Protein 6SG8 (pdb70)

Solvent-accessible surface area: 31024 Å² total; per-residue (Å²): 90,151,134,33,27,54,56,32,78,22,73,78,28,10,9,7,37,4,3,27,2,57,2,0,0,36,18,1,0,12,11,56,25,182,34,39,0,0,1,0,0,1,8,6,86,77,30,0,82,3,78,45,60,2,12,2,18,0,0,0,0,88,40,66,107,22,135,117,36,29,26,59,16,104,46,70,98,61,54,78,8,76,125,11,106,62,19,0,44,7,0,0,0,2,4,81,81,0,0,0,0,1,0,0,40,4,142,50,81,105,94,81,0,37,119,53,103,20,32,10,60,14,21,5,0,12,0,3,66,101,24,85,47,56,88,45,30,111,3,95,42,41,62,102,128,9,5,29,0,2,9,2,0,10,0,2,3,17,27,20,123,115,12,0,0,0,0,3,11,0,0,0,121,136,68,54,6,57,168,74,115,72,71,39,20,5,0,0,3,5,0,13,23,122,102,78,110,16,16,117,13,43,20,30,16,0,7,39,114,74,21,18,86,4,5,35,0,17,5,17,81,43,114,117,18,1,0,2,7,0,39,7,27,33,207,60,30,66,13,0,1,0,26,4,46,35,148,59,64,183,69,42,4,122,18,146,90,2,65,66,13,119,3,57,19,0,40,32,45,32,181,132,6,52,1,10,0,1,1,19,43,103,13,19,121,120,185,54,4,6,2,0,3,0,20,39,7,69,50,170,92,107,114,4,2,7,0,0,5,0,102,16,100,60,42,64,36,36,38,84,5,28,115,77,95,10,90,8,5,27,0,1,0,18,31,27,106,54,228,108,134,112,67,24,10,0,8,0,0,0,0,7,61,24,123,48,8,0,44,10,18,3,32,4,2,7,1,18,2,87,142,63,174,119,37,26,54,58,38,82,19,73,78,28,10,9,9,37,3,4,24,2,59,1,0,0,35,23,1,0,11,12,52,32,188,33,40,0,0,0,0,0,1,6,7,87,79,38,0,80,4,78,46,63,2,12,2,16,0,0,0,0,80,43,64,107,15,130,135,39,30,25,62,20,94,45,64,91,61,55,80,9,76,124,12,104,63,15,0,47,7,0,0,0,3,3,88,70,0,0,0,0,0,0,0,39,5,139,51,77,104,96,82,0,36,117,56,101,18,29,10,57,13,22,6,0,13,1,1,57,103,25,84,50,51,92,51,31,99,2,97,43,34,63,106,129,16,5,31,0,2,9,2,0,11,0,2,4,17,26,20,129,111,12,0,0,0,0,2,12,0,0,0,104,69,66,56,0,11,158,73,45,66,159,109,20,102,213,157,46,30,37,14,4,0,0,3,5,0,16,34,85,123,77,98,22,11,112,13,42,18,32,15,1,15,20,96,82,22,17,98,4,8,30,0,16,6,16,79,40,111,112,17,0,0,1,8,0,66,8,34,38,202,71,42,59,8,0,0,0,15,4,38,33,130,69,66,178,66,39,4,102,16,155,67,3,25,75,4,101,5,52,22,0,39,42,15,97,49,43,1,5,0,0,2,20,36,86,19,2,149,31,36,152,143,62,21,143,47,1,4,2,0,4,0,16,34,6,78,52,165,94,118,102,6,2,7,0,0,1,0,105,6,105,59,37,54,26,39,40,89,5,27,112,76,92,10,92,6,4,18,0,1,0,19,31,30,84,53,224,133,74,151,58,24,15,0,7,0,0,0,0,6,60,23,127,49,6,1,43,12,20,3,33,4,2,10,1,18,4,102

Organism: NCBI:txid1452514

Nearest PDB structures (foldseek):
  6sg8-assembly1_B  TM=1.003E+00  e=4.450E-74  Sosuga virus
  6sg8-assembly1_A  TM=9.910E-01  e=1.551E-65  Sosuga virus
  1usr-assembly1_B  TM=8.153E-01  e=9.108E-24  avian paramyxovirus 1
  3t1e-assembly1_A  TM=8.319E-01  e=1.970E-23  Newcastle disease virus (STRAIN AUSTRALIA-VICTORIA/32)
  8tqi-assembly1_A  TM=7.803E-01  e=7.684E-22  Human respirovirus 3

Structure (mmCIF, N/CA/C/O backbone):
data_6SG8
#
_entry.id   6SG8
#
_cell.length_a   75.700
_cell.length_b   84.040
_cell.length_c   81.690
_cell.angle_alpha   90.000
_cell.angle_beta   112.850
_cell.angle_gamma   90.000
#
_symmetry.space_group_name_H-M   'P 1 21 1'
#
loop_
_entity.id
_entity.type
_entity.pdbx_description
1 polymer Hemagglutinin-neuraminidase
2 non-polymer 2-acetamido-2-deoxy-beta-D-glucopyranose
3 non-polymer 'ACETATE ION'
4 non-polymer 'CALCIUM ION'
5 water water
#
loop_
_atom_site.group_PDB
_atom_site.id
_atom_site.type_symbol
_atom_site.label_atom_id
_atom_site.label_alt_id
_atom_site.label_comp_id
_atom_site.label_asym_id
_atom_site.label_entity_id
_atom_site.label_seq_id
_atom_site.pdbx_PDB_ins_code
_atom_site.Cartn_x
_atom_site.Cartn_y
_atom_site.Cartn_z
_atom_site.occupancy
_atom_site.B_iso_or_equiv
_atom_site.auth_seq_id
_atom_site.auth_comp_id
_atom_site.auth_asym_id
_atom_site.auth_atom_id
_atom_site.pdbx_PDB_model_num
ATOM 1 N N . SER A 1 33 ? 45.54203 50.30272 -14.88087 1.000 120.65991 157 SER A N 1
ATOM 2 C CA . SER A 1 33 ? 45.86074 49.02964 -14.24581 1.000 116.37009 157 SER A CA 1
ATOM 3 C C . SER A 1 33 ? 47.16795 48.45036 -14.78292 1.000 115.49858 157 SER A C 1
ATOM 4 O O . SER A 1 33 ? 47.62865 48.81546 -15.86665 1.000 117.22448 157 SER A O 1
ATOM 7 N N . ARG A 1 34 ? 47.76124 47.54362 -14.00835 1.000 158.03053 158 ARG A N 1
ATOM 8 C CA . ARG A 1 34 ? 48.94407 46.80197 -14.41999 1.000 157.35127 158 ARG A CA 1
ATOM 9 C C . ARG A 1 34 ? 48.74644 45.34055 -14.04007 1.000 154.88216 158 ARG A C 1
ATOM 10 O O . ARG A 1 34 ? 47.75586 44.97104 -13.40052 1.000 153.08360 158 ARG A O 1
ATOM 18 N N . ASN A 1 35 ? 49.70376 44.50170 -14.43289 1.000 115.76620 159 ASN A N 1
ATOM 19 C CA . ASN A 1 35 ? 49.64581 43.06642 -14.16833 1.000 111.80943 159 ASN A CA 1
ATOM 20 C C . ASN A 1 35 ? 50.48577 42.77908 -12.92572 1.000 108.81245 159 ASN A C 1
ATOM 21 O O . ASN A 1 35 ? 51.61454 42.29560 -13.00504 1.000 109.95969 159 ASN A O 1
ATOM 26 N N . SER A 1 36 ? 49.91478 43.06426 -11.75481 1.000 86.06391 160 SER A N 1
ATOM 27 C CA . SER A 1 36 ? 50.64647 42.85427 -10.50883 1.000 82.47142 160 SER A CA 1
ATOM 28 C C . SER A 1 36 ? 49.69283 42.81422 -9.32422 1.000 77.52776 160 SER A C 1
ATOM 29 O O . SER A 1 36 ? 48.91546 43.75186 -9.12269 1.000 76.10410 160 SER A O 1
ATOM 32 N N . ILE A 1 37 ? 49.76309 41.73798 -8.54052 1.000 80.51659 161 ILE A N 1
ATOM 33 C CA . ILE A 1 37 ? 48.99863 41.61544 -7.30203 1.000 78.64869 161 ILE A CA 1
ATOM 34 C C . ILE A 1 37 ? 49.87337 40.94080 -6.25687 1.000 72.39384 161 ILE A C 1
ATOM 35 O O . ILE A 1 37 ? 50.50649 39.91829 -6.53741 1.000 73.89653 161 ILE A O 1
ATOM 40 N N . SER A 1 38 ? 49.90002 41.50348 -5.05030 1.000 72.88537 162 SER A N 1
ATOM 41 C CA . SER A 1 38 ? 50.69857 40.94990 -3.96649 1.000 70.78588 162 SER A CA 1
ATOM 42 C C . SER A 1 38 ? 50.00933 41.24648 -2.64294 1.000 67.70469 162 SER A C 1
ATOM 43 O O . SER A 1 38 ? 49.22724 42.19413 -2.52774 1.000 67.81723 162 SER A O 1
ATOM 46 N N . GLU A 1 39 ? 50.31202 40.42325 -1.64090 1.000 68.24965 163 GLU A N 1
ATOM 47 C CA . GLU A 1 39 ? 49.72264 40.56845 -0.31813 1.000 66.08668 163 GLU A CA 1
ATOM 48 C C . GLU A 1 39 ? 50.55460 41.52556 0.52913 1.000 66.29532 163 GLU A C 1
ATOM 49 O O . GLU A 1 39 ? 51.76274 41.67375 0.32774 1.000 68.09778 163 GLU A O 1
ATOM 55 N N . LEU A 1 40 ? 49.89525 42.17401 1.48821 1.000 63.73243 164 LEU A N 1
ATOM 56 C CA . LEU A 1 40 ? 50.54701 43.11646 2.38594 1.000 62.52726 164 LEU A CA 1
ATOM 57 C C . LEU A 1 40 ? 50.26255 42.73386 3.83105 1.000 59.96686 164 LEU A C 1
ATOM 58 O O . LEU A 1 40 ? 49.18138 42.23401 4.15219 1.000 61.84652 164 LEU A O 1
ATOM 63 N N . LYS A 1 41 ? 51.24393 42.96298 4.70207 1.000 77.20299 165 LYS A N 1
ATOM 64 C CA . LYS A 1 41 ? 51.03149 42.73238 6.12456 1.000 75.60183 165 LYS A CA 1
ATOM 65 C C . LYS A 1 41 ? 49.94942 43.65945 6.65932 1.000 80.26787 165 LYS A C 1
ATOM 66 O O . LYS A 1 41 ? 49.99743 44.87415 6.44961 1.000 85.51185 165 LYS A O 1
ATOM 72 N N . VAL A 1 42 ? 48.96930 43.08314 7.34725 1.000 67.70365 166 VAL A N 1
ATOM 73 C CA . VAL A 1 42 ? 47.98800 43.86150 8.09859 1.000 68.43140 166 VAL A CA 1
ATOM 74 C C . VAL A 1 42 ? 48.37233 43.79713 9.57176 1.000 69.75339 166 VAL A C 1
ATOM 75 O O . VAL A 1 42 ? 48.02519 42.82606 10.25956 1.000 67.19675 166 VAL A O 1
ATOM 79 N N . PRO A 1 43 ? 49.09404 44.79252 10.09251 1.000 94.12821 167 PRO A N 1
ATOM 80 C CA . PRO A 1 43 ? 49.52436 44.71847 11.49984 1.000 93.86169 167 PRO A CA 1
ATOM 81 C C . PRO A 1 43 ? 48.37259 44.64517 12.48730 1.000 94.34274 167 PRO A C 1
ATOM 82 O O . PRO A 1 43 ? 48.43567 43.87793 13.45523 1.000 98.20605 167 PRO A O 1
ATOM 86 N N . ARG A 1 44 ? 47.31620 45.41961 12.27102 1.000 86.36654 168 ARG A N 1
ATOM 87 C CA . ARG A 1 44 ? 46.18091 45.46946 13.18237 1.000 86.77448 168 ARG A CA 1
ATOM 88 C C . ARG A 1 44 ? 44.91733 45.15301 12.39778 1.000 84.69832 168 ARG A C 1
ATOM 89 O O . ARG A 1 44 ? 44.43232 45.98536 11.62519 1.000 87.41435 168 ARG A O 1
ATOM 97 N N . ASP A 1 45 ? 44.39763 43.94936 12.58749 1.000 59.47735 169 ASP A N 1
ATOM 98 C CA . ASP A 1 45 ? 43.17917 43.53807 11.90637 1.000 55.88172 169 ASP A CA 1
ATOM 99 C C . ASP A 1 45 ? 41.97750 44.21284 12.55534 1.000 56.67654 169 ASP A C 1
ATOM 100 O O . ASP A 1 45 ? 41.76117 44.08660 13.76382 1.000 59.27901 169 ASP A O 1
ATOM 105 N N . PHE A 1 46 ? 41.19504 44.93726 11.75917 1.000 52.52998 170 PHE A N 1
ATOM 106 C CA . PHE A 1 46 ? 39.98837 45.54205 12.30482 1.000 55.75602 170 PHE A CA 1
ATOM 107 C C . PHE A 1 46 ? 38.92570 44.50647 12.64348 1.000 55.71963 170 PHE A C 1
ATOM 108 O O . PHE A 1 46 ? 37.98238 44.82933 13.37174 1.000 58.47703 170 PHE A O 1
ATOM 116 N N . VAL A 1 47 ? 39.06497 43.27799 12.15685 1.000 50.90445 171 VAL A N 1
ATOM 117 C CA . VAL A 1 47 ? 38.14169 42.20140 12.50375 1.000 51.07587 171 VAL A CA 1
ATOM 118 C C . VAL A 1 47 ? 38.53329 41.67227 13.87647 1.000 50.58803 171 VAL A C 1
ATOM 119 O O . VAL A 1 47 ? 39.61238 41.07902 14.02769 1.000 46.95548 171 VAL A O 1
ATOM 123 N N . PRO A 1 48 ? 37.70309 41.86019 14.89670 1.000 50.66771 172 PRO A N 1
ATOM 124 C CA . PRO A 1 48 ? 38.04218 41.33100 16.21852 1.000 49.17843 172 PRO A CA 1
ATOM 125 C C . PRO A 1 48 ? 37.97525 39.81635 16.23225 1.000 49.27197 172 PRO A C 1
ATOM 126 O O . PRO A 1 48 ? 37.21257 39.19360 15.48684 1.000 51.12822 172 PRO A O 1
ATOM 130 N N . SER A 1 49 ? 38.78859 39.22410 17.09255 1.000 55.15731 173 SER A N 1
ATOM 131 C CA . SER A 1 49 ? 38.77416 37.78275 17.27845 1.000 55.11947 173 SER A CA 1
ATOM 132 C C . SER A 1 49 ? 37.55310 37.39804 18.09850 1.000 58.64387 173 SER A C 1
ATOM 133 O O . SER A 1 49 ? 36.85826 38.25624 18.64753 1.000 58.16398 173 SER A O 1
ATOM 136 N N . PRO A 1 50 ? 37.23255 36.10537 18.16115 1.000 51.42685 174 PRO A N 1
ATOM 137 C CA . PRO A 1 50 ? 36.04670 35.68278 18.92563 1.000 50.82551 174 PRO A CA 1
ATOM 138 C C . PRO A 1 50 ? 36.04361 36.15509 20.37156 1.000 53.05598 174 PRO A C 1
ATOM 139 O O . PRO A 1 50 ? 34.96454 36.30338 20.95821 1.000 54.60089 174 PRO A O 1
ATOM 143 N N . GLY A 1 51 ? 37.21103 36.39230 20.97065 1.000 45.71249 175 GLY A N 1
ATOM 144 C CA . GLY A 1 51 ? 37.28367 36.95588 22.30413 1.000 46.76207 175 GLY A CA 1
ATOM 145 C C . GLY A 1 51 ? 37.32151 35.95359 23.43850 1.000 47.46167 175 GLY A C 1
ATOM 146 O O . GLY A 1 51 ? 37.42893 36.36342 24.60210 1.000 48.53242 175 GLY A O 1
ATOM 147 N N . THR A 1 52 ? 37.21260 34.66053 23.14556 1.000 48.43652 176 THR A N 1
ATOM 148 C CA . THR A 1 52 ? 37.39150 33.62206 24.14730 1.000 48.88969 176 THR A CA 1
ATOM 149 C C . THR A 1 52 ? 38.02776 32.42005 23.47135 1.000 47.24649 176 THR A C 1
ATOM 150 O O . THR A 1 52 ? 38.10642 32.33796 22.24245 1.000 46.25233 176 THR A O 1
ATOM 154 N N . PHE A 1 53 ? 38.48592 31.47978 24.29366 1.000 53.18738 177 PHE A N 1
ATOM 155 C CA . PHE A 1 53 ? 39.19175 30.32101 23.76049 1.000 52.58832 177 PHE A CA 1
ATOM 156 C C . PHE A 1 53 ? 38.30964 29.52561 22.79401 1.000 48.22230 177 PHE A C 1
ATOM 157 O O . PHE A 1 53 ? 38.71290 29.24312 21.66159 1.000 46.63177 177 PHE A O 1
ATOM 165 N N . HIS A 1 54 ? 37.09866 29.16796 23.20739 1.000 49.92592 178 HIS A N 1
ATOM 166 C CA . HIS A 1 54 ? 36.24517 28.34750 22.35309 1.000 48.96556 178 HIS A CA 1
ATOM 167 C C . HIS A 1 54 ? 35.27483 29.15274 21.48918 1.000 48.41002 178 HIS A C 1
ATOM 168 O O . HIS A 1 54 ? 34.42686 28.55361 20.82227 1.000 48.72476 178 HIS A O 1
ATOM 175 N N . GLY A 1 55 ? 35.38162 30.47812 21.46750 1.000 53.58341 179 GLY A N 1
ATOM 176 C CA . GLY A 1 55 ? 34.47284 31.26635 20.66181 1.000 53.30314 179 GLY A CA 1
ATOM 177 C C . GLY A 1 55 ? 34.70686 31.07715 19.17417 1.000 50.98707 179 GLY A C 1
ATOM 178 O O . GLY A 1 55 ? 35.83225 30.89827 18.70876 1.000 47.61451 179 GLY A O 1
ATOM 179 N N . CYS A 1 56 ? 33.61623 31.11372 18.41380 1.000 52.24877 180 CYS A N 1
ATOM 180 C CA . CYS A 1 56 ? 33.68425 31.13785 16.96102 1.000 50.16093 180 CYS A CA 1
ATOM 181 C C . CYS A 1 56 ? 32.98776 32.38330 16.43691 1.000 52.09693 180 CYS A C 1
ATOM 182 O O . CYS A 1 56 ? 32.03644 32.88773 17.04277 1.000 54.49573 180 CYS A O 1
ATOM 185 N N . SER A 1 57 ? 33.45580 32.86110 15.29235 1.000 47.82282 181 SER A N 1
ATOM 186 C CA . SER A 1 57 ? 32.80919 33.96249 14.60009 1.000 51.82657 181 SER A CA 1
ATOM 187 C C . SER A 1 57 ? 32.52228 33.55546 13.16130 1.000 49.73480 181 SER A C 1
ATOM 188 O O . SER A 1 57 ? 33.34796 32.90752 12.51004 1.000 46.56551 181 SER A O 1
ATOM 191 N N . ARG A 1 58 ? 31.33160 33.90589 12.68314 1.000 53.61712 182 ARG A N 1
ATOM 192 C CA . ARG A 1 58 ? 30.93876 33.62315 11.31300 1.000 52.09368 182 ARG A CA 1
ATOM 193 C C . ARG A 1 58 ? 30.19688 34.82483 10.74426 1.000 55.14312 182 ARG A C 1
ATOM 194 O O . ARG A 1 58 ? 29.73834 35.70189 11.47871 1.000 57.84569 182 ARG A O 1
ATOM 202 N N . PHE A 1 59 ? 30.06799 34.84071 9.41556 1.000 47.92718 183 PHE A N 1
ATOM 203 C CA . PHE A 1 59 ? 29.18713 35.75832 8.69432 1.000 48.93314 183 PHE A CA 1
ATOM 204 C C . PHE A 1 59 ? 29.71532 37.18825 8.71707 1.000 49.58556 183 PHE A C 1
ATOM 205 O O . PHE A 1 59 ? 29.05291 38.08459 9.25737 1.000 51.79498 183 PHE A O 1
ATOM 213 N N . PRO A 1 60 ? 30.88589 37.44737 8.13862 1.000 49.09674 184 PRO A N 1
ATOM 214 C CA . PRO A 1 60 ? 31.36062 38.82881 8.05121 1.000 49.98845 184 PRO A CA 1
ATOM 215 C C . PRO A 1 60 ? 30.35677 39.68344 7.29654 1.000 55.64801 184 PRO A C 1
ATOM 216 O O . PRO A 1 60 ? 29.80911 39.27137 6.27324 1.000 56.03919 184 PRO A O 1
ATOM 220 N N . SER A 1 61 ? 30.11578 40.88430 7.81232 1.000 57.25271 185 SER A N 1
ATOM 221 C CA . SER A 1 61 ? 29.24957 41.84777 7.15069 1.000 56.56252 185 SER A CA 1
ATOM 222 C C . SER A 1 61 ? 29.92544 43.20482 7.21242 1.000 57.84993 185 SER A C 1
ATOM 223 O O . SER A 1 61 ? 30.27007 43.67902 8.29805 1.000 56.10090 185 SER A O 1
ATOM 226 N N . TYR A 1 62 ? 30.10318 43.82777 6.05211 1.000 58.82677 186 TYR A N 1
ATOM 227 C CA . TYR A 1 62 ? 30.89316 45.04090 5.93902 1.000 57.28897 186 TYR A CA 1
ATOM 228 C C . TYR A 1 62 ? 30.14335 46.07216 5.10905 1.000 62.23694 186 TYR A C 1
ATOM 229 O O . TYR A 1 62 ? 29.38519 45.73222 4.19722 1.000 63.75623 186 TYR A O 1
ATOM 238 N N . SER A 1 63 ? 30.36756 47.34164 5.43679 1.000 56.58709 187 SER A N 1
ATOM 239 C CA . SER A 1 63 ? 29.80297 48.45100 4.68152 1.000 58.05201 187 SER A CA 1
ATOM 240 C C . SER A 1 63 ? 30.64599 49.67954 4.96656 1.000 58.49886 187 SER A C 1
ATOM 241 O O . SER A 1 63 ? 30.96044 49.95790 6.12776 1.000 58.10302 187 SER A O 1
ATOM 244 N N . ASN A 1 64 ? 31.00243 50.41303 3.92035 1.000 71.37921 188 ASN A N 1
ATOM 245 C CA . ASN A 1 64 ? 31.71064 51.66516 4.09959 1.000 72.75494 188 ASN A CA 1
ATOM 246 C C . ASN A 1 64 ? 30.98123 52.76541 3.34693 1.000 74.70876 188 ASN A C 1
ATOM 247 O O . ASN A 1 64 ? 30.32818 52.52559 2.32833 1.000 75.68530 188 ASN A O 1
ATOM 252 N N . HIS A 1 65 ? 31.10147 53.97885 3.87133 1.000 80.52370 189 HIS A N 1
ATOM 253 C CA . HIS A 1 65 ? 30.44535 55.15983 3.32149 1.000 82.29632 189 HIS A CA 1
ATOM 254 C C . HIS A 1 65 ? 31.52896 56.22515 3.25387 1.000 81.31697 189 HIS A C 1
ATOM 255 O O . HIS A 1 65 ? 31.90568 56.80449 4.27672 1.000 81.05024 189 HIS A O 1
ATOM 262 N N . TYR A 1 66 ? 32.05378 56.44653 2.05229 1.000 82.67138 190 TYR A N 1
ATOM 263 C CA . TYR A 1 66 ? 33.17760 57.35585 1.82996 1.000 86.15589 190 TYR A CA 1
ATOM 264 C C . TYR A 1 66 ? 34.32627 56.85861 2.69951 1.000 82.33529 190 TYR A C 1
ATOM 265 O O . TYR A 1 66 ? 34.79459 55.72781 2.48009 1.000 83.09062 190 TYR A O 1
ATOM 274 N N . GLY A 1 67 ? 34.80316 57.62667 3.67340 1.000 92.96618 191 GLY A N 1
ATOM 275 C CA . GLY A 1 67 ? 35.87137 57.18544 4.54110 1.000 89.92935 191 GLY A CA 1
ATOM 276 C C . GLY A 1 67 ? 35.43989 56.47897 5.80331 1.000 88.42685 191 GLY A C 1
ATOM 277 O O . GLY A 1 67 ? 36.29789 56.05213 6.58116 1.000 89.01968 191 GLY A O 1
ATOM 278 N N . LEU A 1 68 ? 34.13898 56.33638 6.03869 1.000 65.27905 192 LEU A N 1
ATOM 279 C CA . LEU A 1 68 ? 33.62441 55.65788 7.22122 1.000 63.89897 192 LEU A CA 1
ATOM 280 C C . LEU A 1 68 ? 33.24146 54.22328 6.87354 1.000 61.97193 192 LEU A C 1
ATOM 281 O O . LEU A 1 68 ? 32.75642 53.95078 5.77126 1.000 60.51041 192 LEU A O 1
ATOM 286 N N . TRP A 1 69 ? 33.46305 53.30411 7.81427 1.000 70.65651 193 TRP A N 1
ATOM 287 C CA . TRP A 1 69 ? 33.15873 51.89472 7.59935 1.000 67.91240 193 TRP A CA 1
ATOM 288 C C . TRP A 1 69 ? 32.43934 51.30866 8.80553 1.000 65.49382 193 TRP A C 1
ATOM 289 O O . TRP A 1 69 ? 32.43102 51.87987 9.89941 1.000 66.06576 193 TRP A O 1
ATOM 300 N N . CYS A 1 70 ? 31.81058 50.15888 8.57370 1.000 67.00751 194 CYS A N 1
ATOM 301 C CA . CYS A 1 70 ? 31.12897 49.40499 9.61483 1.000 65.67289 194 CYS A CA 1
ATOM 302 C C . CYS A 1 70 ? 31.33728 47.92380 9.35098 1.000 62.58617 194 CYS A C 1
ATOM 303 O O . CYS A 1 70 ? 31.16960 47.46744 8.21679 1.000 63.04020 194 CYS A O 1
ATOM 306 N N . TYR A 1 71 ? 31.69710 47.17645 10.39061 1.000 57.45050 195 TYR A N 1
ATOM 307 C CA . TYR A 1 71 ? 31.91725 45.74333 10.26922 1.000 53.64224 195 TYR A CA 1
ATOM 308 C C . TYR A 1 71 ? 31.16855 45.01297 11.37224 1.000 55.10220 195 TYR A C 1
ATOM 309 O O . TYR A 1 71 ? 31.02069 45.52274 12.48757 1.000 56.01626 195 TYR A O 1
ATOM 318 N N . SER A 1 72 ? 30.70680 43.80340 11.05063 1.000 48.28763 196 SER A N 1
ATOM 319 C CA . SER A 1 72 ? 29.88264 43.03897 11.97263 1.000 48.15218 196 SER A CA 1
ATOM 320 C C . SER A 1 72 ? 30.00708 41.54891 11.68244 1.000 47.58811 196 SER A C 1
ATOM 321 O O . SER A 1 72 ? 30.14532 41.12914 10.52791 1.000 45.95072 196 SER A O 1
ATOM 324 N N . HIS A 1 73 ? 29.95859 40.75071 12.74543 1.000 46.95251 197 HIS A N 1
ATOM 325 C CA . HIS A 1 73 ? 29.85683 39.30789 12.58819 1.000 46.41025 197 HIS A CA 1
ATOM 326 C C . HIS A 1 73 ? 29.20988 38.73268 13.83803 1.000 49.38733 197 HIS A C 1
ATOM 327 O O . HIS A 1 73 ? 28.99592 39.43297 14.83375 1.000 49.20757 197 HIS A O 1
ATOM 334 N N . THR A 1 74 ? 28.92361 37.43349 13.76754 1.000 46.19511 198 THR A N 1
ATOM 335 C CA . THR A 1 74 ? 28.16975 36.69913 14.77408 1.000 47.96997 198 THR A CA 1
ATOM 336 C C . THR A 1 74 ? 29.12217 35.83656 15.58409 1.000 48.35644 198 THR A C 1
ATOM 337 O O . THR A 1 74 ? 29.96082 35.12828 15.01708 1.000 46.24726 198 THR A O 1
ATOM 341 N N . VAL A 1 75 ? 28.97508 35.87224 16.90221 1.000 50.51685 199 VAL A N 1
ATOM 342 C CA . VAL A 1 75 ? 29.88307 35.18176 17.80542 1.000 53.10080 199 VAL A CA 1
ATOM 343 C C . VAL A 1 75 ? 29.06879 34.23571 18.67170 1.000 55.38437 199 VAL A C 1
ATOM 344 O O . VAL A 1 75 ? 28.08195 34.64906 19.29344 1.000 57.00917 199 VAL A O 1
ATOM 348 N N . SER A 1 76 ? 29.48977 32.97045 18.71047 1.000 54.32276 200 SER A N 1
ATOM 349 C CA . SER A 1 76 ? 28.88720 31.95591 19.55927 1.000 58.12930 200 SER A CA 1
ATOM 350 C C . SER A 1 76 ? 30.00924 31.17418 20.23283 1.000 59.20871 200 SER A C 1
ATOM 351 O O . SER A 1 76 ? 31.19520 31.47869 20.06152 1.000 59.33245 200 SER A O 1
ATOM 354 N N . ASN A 1 77 ? 29.64243 30.15920 21.00798 1.000 58.12975 201 ASN A N 1
ATOM 355 C CA . ASN A 1 77 ? 30.61530 29.36037 21.74270 1.000 59.26680 201 ASN A CA 1
ATOM 356 C C . ASN A 1 77 ? 30.68000 27.95311 21.16406 1.000 57.62074 201 ASN A C 1
ATOM 357 O O . ASN A 1 77 ? 29.64741 27.29051 21.00630 1.000 57.87218 201 ASN A O 1
ATOM 362 N N . ASP A 1 78 ? 31.89523 27.50885 20.84095 1.000 73.01536 202 ASP A N 1
ATOM 363 C CA . ASP A 1 78 ? 32.14162 26.16591 20.32246 1.000 72.10946 202 ASP A CA 1
ATOM 364 C C . ASP A 1 78 ? 31.75232 26.04866 18.85646 1.000 67.40733 202 ASP A C 1
ATOM 365 O O . ASP A 1 78 ? 32.60310 25.79042 17.99887 1.000 63.98680 202 ASP A O 1
ATOM 370 N N . THR A 1 79 ? 30.47397 26.23339 18.55588 1.000 72.18973 203 THR A N 1
ATOM 371 C CA . THR A 1 79 ? 29.99503 26.07683 17.19374 1.000 69.44036 203 THR A CA 1
ATOM 372 C C . THR A 1 79 ? 29.06472 27.22654 16.85393 1.000 66.83518 203 THR A C 1
ATOM 373 O O . THR A 1 79 ? 28.28334 27.67269 17.69625 1.000 71.30452 203 THR A O 1
ATOM 377 N N . CYS A 1 80 ? 29.15469 27.69448 15.61203 1.000 56.83688 204 CYS A N 1
ATOM 378 C CA . CYS A 1 80 ? 28.36338 28.82232 15.14042 1.000 59.08317 204 CYS A CA 1
ATOM 379 C C . CYS A 1 80 ? 27.28718 28.37023 14.15378 1.000 59.40782 204 CYS A C 1
ATOM 380 O O . CYS A 1 80 ? 27.15762 28.93643 13.06231 1.000 56.34931 204 CYS A O 1
ATOM 383 N N . ASP A 1 81 ? 26.50159 27.35955 14.52683 1.000 59.91670 205 ASP A N 1
ATOM 384 C CA . ASP A 1 81 ? 25.50971 26.80204 13.62299 1.000 62.15189 205 ASP A CA 1
ATOM 385 C C . ASP A 1 81 ? 24.08123 26.95847 14.12235 1.000 61.46495 205 ASP A C 1
ATOM 386 O O . ASP A 1 81 ? 23.15526 26.52067 13.43348 1.000 61.55166 205 ASP A O 1
ATOM 391 N N . GLY A 1 82 ? 23.87457 27.58922 15.27697 1.000 57.69333 206 GLY A N 1
ATOM 392 C CA . GLY A 1 82 ? 22.56246 27.75434 15.86786 1.000 57.60690 206 GLY A CA 1
ATOM 393 C C . GLY A 1 82 ? 22.29117 26.86340 17.05925 1.000 62.20027 206 GLY A C 1
ATOM 394 O O . GLY A 1 82 ? 21.32809 27.12280 17.79369 1.000 63.79415 206 GLY A O 1
ATOM 395 N N . SER A 1 83 ? 23.10105 25.82284 17.28103 1.000 59.30504 207 SER A N 1
ATOM 396 C CA . SER A 1 83 ? 22.89100 24.95382 18.43253 1.000 61.90215 207 SER A CA 1
ATOM 397 C C . SER A 1 83 ? 23.31690 25.60866 19.73823 1.000 63.92430 207 SER A C 1
ATOM 398 O O . SER A 1 83 ? 23.02164 25.06638 20.80841 1.000 67.54608 207 SER A O 1
ATOM 401 N N . ASN A 1 84 ? 23.98556 26.75432 19.67784 1.000 56.73615 208 ASN A N 1
ATOM 402 C CA . ASN A 1 84 ? 24.32703 27.52694 20.85823 1.000 57.34768 208 ASN A CA 1
ATOM 403 C C . ASN A 1 84 ? 23.87342 28.96306 20.66364 1.000 55.73957 208 ASN A C 1
ATOM 404 O O . ASN A 1 84 ? 23.85037 29.46640 19.53616 1.000 53.82336 208 ASN A O 1
ATOM 409 N N . PRO A 1 85 ? 23.50285 29.64217 21.74547 1.000 56.81602 209 PRO A N 1
ATOM 410 C CA . PRO A 1 85 ? 23.18073 31.06849 21.64774 1.000 55.69320 209 PRO A CA 1
ATOM 411 C C . PRO A 1 85 ? 24.34747 31.84814 21.06023 1.000 53.94332 209 PRO A C 1
ATOM 412 O O . PRO A 1 85 ? 25.50650 31.43054 21.11617 1.000 54.01775 209 PRO A O 1
ATOM 416 N N . SER A 1 86 ? 24.03053 33.00252 20.48417 1.000 56.47770 210 SER A N 1
ATOM 417 C CA . SER A 1 86 ? 25.05822 33.81147 19.85986 1.000 53.59177 210 SER A CA 1
ATOM 418 C C . SER A 1 86 ? 24.82241 35.27874 20.17969 1.000 57.57607 210 SER A C 1
ATOM 419 O O . SER A 1 86 ? 23.74337 35.68104 20.62254 1.000 60.81830 210 SER A O 1
ATOM 422 N N . VAL A 1 87 ? 25.86678 36.07291 19.95740 1.000 53.89033 211 VAL A N 1
ATOM 423 C CA . VAL A 1 87 ? 25.81209 37.52161 20.05325 1.000 54.83350 211 VAL A CA 1
ATOM 424 C C . VAL A 1 87 ? 26.32617 38.08491 18.73660 1.000 53.19813 211 VAL A C 1
ATOM 425 O O . VAL A 1 87 ? 26.89825 37.37340 17.90921 1.000 50.05414 211 VAL A O 1
ATOM 429 N N . GLN A 1 88 ? 26.14013 39.38522 18.55659 1.000 55.88833 212 GLN A N 1
ATOM 430 C CA . GLN A 1 88 ? 26.57654 40.05889 17.34537 1.000 53.83777 212 GLN A CA 1
ATOM 431 C C . GLN A 1 88 ? 27.54898 41.16620 17.72096 1.000 56.15860 212 GLN A C 1
ATOM 432 O O . GLN A 1 88 ? 27.31263 41.91298 18.67671 1.000 58.00394 212 GLN A O 1
ATOM 438 N N . ILE A 1 89 ? 28.64851 41.24801 16.99319 1.000 58.48163 213 ILE A N 1
ATOM 439 C CA . ILE A 1 89 ? 29.65494 42.27657 17.21022 1.000 58.99361 213 ILE A CA 1
ATOM 440 C C . ILE A 1 89 ? 29.48661 43.33628 16.13171 1.000 59.67501 213 ILE A C 1
ATOM 441 O O . ILE A 1 89 ? 29.29393 43.01277 14.95175 1.000 57.34999 213 ILE A O 1
ATOM 446 N N . LEU A 1 90 ? 29.55267 44.60469 16.52997 1.000 64.49886 214 LEU A N 1
ATOM 447 C CA . LEU A 1 90 ? 29.32073 45.72062 15.62125 1.000 63.34922 214 LEU A CA 1
ATOM 448 C C . LEU A 1 90 ? 30.41695 46.75542 15.83429 1.000 65.65102 214 LEU A C 1
ATOM 449 O O . LEU A 1 90 ? 30.57977 47.27316 16.94493 1.000 67.01973 214 LEU A O 1
ATOM 454 N N . SER A 1 91 ? 31.16233 47.05529 14.77275 1.000 62.17188 215 SER A N 1
ATOM 455 C CA . SER A 1 91 ? 32.26333 48.00413 14.81521 1.000 59.89528 215 SER A CA 1
ATOM 456 C C . SER A 1 91 ? 32.06517 49.08741 13.76860 1.000 62.56098 215 SER A C 1
ATOM 457 O O . SER A 1 91 ? 31.63946 48.80564 12.64493 1.000 62.53100 215 SER A O 1
ATOM 460 N N . VAL A 1 92 ? 32.38109 50.32632 14.14236 1.000 56.38043 216 VAL A N 1
ATOM 461 C CA . VAL A 1 92 ? 32.47540 51.42698 13.19487 1.000 56.01365 216 VAL A CA 1
ATOM 462 C C . VAL A 1 92 ? 33.83087 52.09267 13.37710 1.000 57.78360 216 VAL A C 1
ATOM 463 O O . VAL A 1 92 ? 34.36672 52.17052 14.48771 1.000 58.43610 216 VAL A O 1
ATOM 467 N N . GLY A 1 93 ? 34.38222 52.57591 12.27320 1.000 63.94688 217 GLY A N 1
ATOM 468 C CA . GLY A 1 93 ? 35.65244 53.25654 12.30614 1.000 63.89125 217 GLY A CA 1
ATOM 469 C C . GLY A 1 93 ? 35.83860 54.07600 11.05198 1.000 67.03894 217 GLY A C 1
ATOM 470 O O . GLY A 1 93 ? 34.89368 54.31556 10.29629 1.000 66.73644 217 GLY A O 1
ATOM 471 N N . LYS A 1 94 ? 37.07975 54.49718 10.83221 1.000 69.16690 218 LYS A N 1
ATOM 472 C CA . LYS A 1 94 ? 37.40550 55.34083 9.69517 1.000 72.71154 218 LYS A CA 1
ATOM 473 C C . LYS A 1 94 ? 38.67448 54.83320 9.03000 1.000 70.95590 218 LYS A C 1
ATOM 474 O O . LYS A 1 94 ? 39.45651 54.08458 9.62204 1.000 71.08127 218 LYS A O 1
ATOM 480 N N . LEU A 1 95 ? 38.85954 55.24599 7.77797 1.000 77.44711 219 LEU A N 1
ATOM 481 C CA . LEU A 1 95 ? 40.04580 54.90034 7.00940 1.000 79.97706 219 LEU A CA 1
ATOM 482 C C . LEU A 1 95 ? 41.12216 55.95558 7.20934 1.000 82.84210 219 LEU A C 1
ATOM 483 O O . LEU A 1 95 ? 40.85101 57.15573 7.10145 1.000 88.49060 219 LEU A O 1
ATOM 488 N N . ILE A 1 96 ? 42.33743 55.50788 7.51310 1.000 74.81187 220 ILE A N 1
ATOM 489 C CA . ILE A 1 96 ? 43.49935 56.38208 7.51317 1.000 77.12109 220 ILE A CA 1
ATOM 490 C C . ILE A 1 96 ? 44.52483 55.79551 6.55205 1.000 80.18320 220 ILE A C 1
ATOM 491 O O . ILE A 1 96 ? 44.45698 54.62502 6.16887 1.000 78.04861 220 ILE A O 1
ATOM 496 N N . THR A 1 97 ? 45.47436 56.63308 6.14480 1.000 106.51775 221 THR A N 1
ATOM 497 C CA . THR A 1 97 ? 46.52282 56.22432 5.21102 1.000 106.86122 221 THR A CA 1
ATOM 498 C C . THR A 1 97 ? 47.76780 55.87590 6.01842 1.000 106.35098 221 THR A C 1
ATOM 499 O O . THR A 1 97 ? 48.58298 56.73924 6.34527 1.000 106.49328 221 THR A O 1
ATOM 503 N N . GLY A 1 98 ? 47.91388 54.59110 6.33122 1.000 116.11112 222 GLY A N 1
ATOM 504 C CA . GLY A 1 98 ? 49.01751 54.12436 7.14494 1.000 116.76530 222 GLY A CA 1
ATOM 505 C C . GLY A 1 98 ? 50.34412 54.12414 6.41546 1.000 120.08525 222 GLY A C 1
ATOM 506 O O . GLY A 1 98 ? 50.50768 54.81220 5.40313 1.000 122.48900 222 GLY A O 1
ATOM 507 N N . ASP A 1 99 ? 51.29902 53.34828 6.92081 1.000 160.11717 223 ASP A N 1
ATOM 508 C CA . ASP A 1 99 ? 52.61880 53.29865 6.31014 1.000 162.88190 223 ASP A CA 1
ATOM 509 C C . ASP A 1 99 ? 52.52290 52.86342 4.85360 1.000 162.90437 223 ASP A C 1
ATOM 510 O O . ASP A 1 99 ? 51.71705 52.00004 4.49417 1.000 160.83063 223 ASP A O 1
ATOM 515 N N . ASN A 1 100 ? 53.35573 53.47442 4.01295 1.000 116.58592 224 ASN A N 1
ATOM 516 C CA . ASN A 1 100 ? 53.48204 53.16351 2.59277 1.000 117.62614 224 ASN A CA 1
ATOM 517 C C . ASN A 1 100 ? 52.26858 53.59047 1.77809 1.000 116.63546 224 ASN A C 1
ATOM 518 O O . ASN A 1 100 ? 52.17958 53.25392 0.59049 1.000 117.75779 224 ASN A O 1
ATOM 523 N N . GLY A 1 101 ? 51.33908 54.33551 2.36925 1.000 97.37082 225 GLY A N 1
ATOM 524 C CA . GLY A 1 101 ? 50.17672 54.79441 1.63987 1.000 97.48875 225 GLY A CA 1
ATOM 525 C C . GLY A 1 101 ? 49.04026 53.80423 1.54663 1.000 93.82235 225 GLY A C 1
ATOM 526 O O . GLY A 1 101 ? 48.06325 54.07495 0.83836 1.000 93.05875 225 GLY A O 1
ATOM 527 N N . GLN A 1 102 ? 49.13461 52.66236 2.22945 1.000 104.49061 226 GLN A N 1
ATOM 528 C CA . GLN A 1 102 ? 48.04680 51.70244 2.19208 1.000 101.71558 226 GLN A CA 1
ATOM 529 C C . GLN A 1 102 ? 46.96373 52.07699 3.20235 1.000 99.55114 226 GLN A C 1
ATOM 530 O O . GLN A 1 102 ? 47.25895 52.60893 4.27475 1.000 99.65282 226 GLN A O 1
ATOM 536 N N . PRO A 1 103 ? 45.70490 51.78441 2.89029 1.000 79.44479 227 PRO A N 1
ATOM 537 C CA . PRO A 1 103 ? 44.61578 52.14892 3.79997 1.000 76.48574 227 PRO A CA 1
ATOM 538 C C . PRO A 1 103 ? 44.59115 51.27090 5.03819 1.000 75.37553 227 PRO A C 1
ATOM 539 O O . PRO A 1 103 ? 44.92428 50.08304 4.99826 1.000 73.94781 227 PRO A O 1
ATOM 543 N N . GLU A 1 104 ? 44.15591 51.86655 6.14295 1.000 81.73868 228 GLU A N 1
ATOM 544 C CA . GLU A 1 104 ? 44.03187 51.16476 7.40876 1.000 81.92822 228 GLU A CA 1
ATOM 545 C C . GLU A 1 104 ? 42.67250 51.45575 8.02141 1.000 83.28149 228 GLU A C 1
ATOM 546 O O . GLU A 1 104 ? 42.17395 52.58230 7.94602 1.000 84.86768 228 GLU A O 1
ATOM 552 N N . HIS A 1 105 ? 42.07445 50.43133 8.62187 1.000 72.18183 229 HIS A N 1
ATOM 553 C CA . HIS A 1 105 ? 40.76314 50.55352 9.24696 1.000 71.00336 229 HIS A CA 1
ATOM 554 C C . HIS A 1 105 ? 40.96653 50.86914 10.72327 1.000 70.51435 229 HIS A C 1
ATOM 555 O O . HIS A 1 105 ? 41.37090 49.99947 11.50127 1.000 68.56983 229 HIS A O 1
ATOM 562 N N . LYS A 1 106 ? 40.68935 52.10949 11.11026 1.000 65.84418 230 LYS A N 1
ATOM 563 C CA . LYS A 1 106 ? 40.82905 52.52377 12.49818 1.000 67.68907 230 LYS A CA 1
ATOM 564 C C . LYS A 1 106 ? 39.48132 52.38390 13.19079 1.000 65.86225 230 LYS A C 1
ATOM 565 O O . LYS A 1 106 ? 38.51558 53.06342 12.82832 1.000 68.15177 230 LYS A O 1
ATOM 571 N N . THR A 1 107 ? 39.42209 51.50266 14.18231 1.000 59.08798 231 THR A N 1
ATOM 572 C CA . THR A 1 107 ? 38.19325 51.25992 14.92254 1.000 59.55388 231 THR A CA 1
ATOM 573 C C . THR A 1 107 ? 37.94579 52.39226 15.90925 1.000 60.46939 231 THR A C 1
ATOM 574 O O . THR A 1 107 ? 38.84445 52.77596 16.66345 1.000 63.18589 231 THR A O 1
ATOM 578 N N . LEU A 1 108 ? 36.73259 52.93977 15.89137 1.000 64.12916 232 LEU A N 1
ATOM 579 C CA . LEU A 1 108 ? 36.33782 53.97648 16.83581 1.000 66.12653 232 LEU A CA 1
ATOM 580 C C . LEU A 1 108 ? 35.51661 53.42947 17.99593 1.000 67.74816 232 LEU A C 1
ATOM 581 O O . LEU A 1 108 ? 35.80792 53.72547 19.15791 1.000 69.94914 232 LEU A O 1
ATOM 586 N N . TYR A 1 109 ? 34.50089 52.62191 17.70702 1.000 81.00396 233 TYR A N 1
ATOM 587 C CA . TYR A 1 109 ? 33.64407 52.08471 18.75096 1.000 82.93233 233 TYR A CA 1
ATOM 588 C C . TYR A 1 109 ? 33.16677 50.70150 18.34531 1.000 81.25668 233 TYR A C 1
ATOM 589 O O . TYR A 1 109 ? 32.97542 50.40951 17.16052 1.000 79.06061 233 TYR A O 1
ATOM 598 N N . THR A 1 110 ? 32.95734 49.86028 19.34896 1.000 69.57007 234 THR A N 1
ATOM 599 C CA . THR A 1 110 ? 32.47704 48.50759 19.14128 1.000 68.28305 234 THR A CA 1
ATOM 600 C C . THR A 1 110 ? 31.33535 48.23805 20.10661 1.000 71.41281 234 THR A C 1
ATOM 601 O O . THR A 1 110 ? 31.38264 48.64798 21.26993 1.000 76.12622 234 THR A O 1
ATOM 605 N N . GLN A 1 111 ? 30.31657 47.53758 19.61982 1.000 68.15157 235 GLN A N 1
ATOM 606 C CA . GLN A 1 111 ? 29.12933 47.23613 20.40049 1.000 68.88266 235 GLN A CA 1
ATOM 607 C C . GLN A 1 111 ? 28.78791 45.76260 20.24655 1.000 69.69150 235 GLN A C 1
ATOM 608 O O . GLN A 1 111 ? 28.85048 45.21110 19.14372 1.000 66.11212 235 GLN A O 1
ATOM 614 N N . GLN A 1 112 ? 28.45197 45.12667 21.36325 1.000 58.92327 236 GLN A N 1
ATOM 615 C CA . GLN A 1 112 ? 27.96269 43.75572 21.37403 1.000 58.84311 236 GLN A CA 1
ATOM 616 C C . GLN A 1 112 ? 26.45672 43.78618 21.60929 1.000 60.29051 236 GLN A C 1
ATOM 617 O O . GLN A 1 112 ? 25.99474 44.35135 22.60773 1.000 63.34914 236 GLN A O 1
ATOM 623 N N . LEU A 1 113 ? 25.69394 43.19861 20.68788 1.000 58.39314 237 LEU A N 1
ATOM 624 C CA . LEU A 1 113 ? 24.25459 43.13037 20.88666 1.000 60.93971 237 LEU A CA 1
ATOM 625 C C . LEU A 1 113 ? 23.89863 42.02205 21.87557 1.000 63.80754 237 LEU A C 1
ATOM 626 O O . LEU A 1 113 ? 24.68974 41.11663 22.15830 1.000 63.46179 237 LEU A O 1
ATOM 631 N N . SER A 1 114 ? 22.68571 42.11794 22.41220 1.000 68.19104 238 SER A N 1
ATOM 632 C CA . SER A 1 114 ? 22.21164 41.14963 23.38862 1.000 69.75016 238 SER A CA 1
ATOM 633 C C . SER A 1 114 ? 22.24404 39.73597 22.81505 1.000 69.91549 238 SER A C 1
ATOM 634 O O . SER A 1 114 ? 22.14484 39.52571 21.60256 1.000 67.10544 238 SER A O 1
ATOM 637 N N . GLN A 1 115 ? 22.36466 38.75945 23.70834 1.000 63.38808 239 GLN A N 1
ATOM 638 C CA . GLN A 1 115 ? 22.39819 37.36602 23.29662 1.000 63.34271 239 GLN A CA 1
ATOM 639 C C . GLN A 1 115 ? 21.05805 36.94531 22.70320 1.000 63.45356 239 GLN A C 1
ATOM 640 O O . GLN A 1 115 ? 19.99321 37.40180 23.12610 1.000 63.89434 239 GLN A O 1
ATOM 646 N N . THR A 1 116 ? 21.12383 36.06228 21.70978 1.000 68.95569 240 THR A N 1
ATOM 647 C CA . THR A 1 116 ? 19.94973 35.48397 21.07537 1.000 65.69650 240 THR A CA 1
ATOM 648 C C . THR A 1 116 ? 20.01763 33.96614 21.19520 1.000 65.64456 240 THR A C 1
ATOM 649 O O . THR A 1 116 ? 21.10095 33.38707 21.30564 1.000 68.60432 240 THR A O 1
ATOM 653 N N . ASP A 1 117 ? 18.84993 33.32108 21.17514 1.000 72.40493 241 ASP A N 1
ATOM 654 C CA . ASP A 1 117 ? 18.79436 31.88887 21.45813 1.000 73.12215 241 ASP A CA 1
ATOM 655 C C . ASP A 1 117 ? 19.62108 31.08227 20.46655 1.000 68.82047 241 ASP A C 1
ATOM 656 O O . ASP A 1 117 ? 20.29003 30.11634 20.84830 1.000 71.81250 241 ASP A O 1
ATOM 661 N N . ARG A 1 118 ? 19.57264 31.44513 19.18917 1.000 63.90863 242 ARG A N 1
ATOM 662 C CA . ARG A 1 118 ? 20.32913 30.72303 18.17524 1.000 59.84854 242 ARG A CA 1
ATOM 663 C C . ARG A 1 118 ? 21.29046 31.66781 17.46250 1.000 56.94238 242 ARG A C 1
ATOM 664 O O . ARG A 1 118 ? 22.06068 32.37447 18.11487 1.000 59.35841 242 ARG A O 1
ATOM 672 N N . LEU A 1 119 ? 21.24138 31.70660 16.13674 1.000 55.40343 243 LEU A N 1
ATOM 673 C CA . LEU A 1 119 ? 22.11681 32.56302 15.35261 1.000 52.93859 243 LEU A CA 1
ATOM 674 C C . LEU A 1 119 ? 21.51519 33.94980 15.14887 1.000 55.76604 243 LEU A C 1
ATOM 675 O O . LEU A 1 119 ? 20.29465 34.12908 15.14638 1.000 57.79815 243 LEU A O 1
ATOM 680 N N . TYR A 1 120 ? 22.39599 34.93060 14.95951 1.000 57.06984 244 TYR A N 1
ATOM 681 C CA . TYR A 1 120 ? 22.03511 36.21587 14.37741 1.000 54.77195 244 TYR A CA 1
ATOM 682 C C . TYR A 1 120 ? 22.22590 36.13073 12.87052 1.000 55.52466 244 TYR A C 1
ATOM 683 O O . TYR A 1 120 ? 23.16880 35.49195 12.39224 1.000 55.09830 244 TYR A O 1
ATOM 692 N N . HIS A 1 121 ? 21.32875 36.76713 12.12311 1.000 61.97951 245 HIS A N 1
ATOM 693 C CA . HIS A 1 121 ? 21.53640 36.99556 10.69641 1.000 60.29495 245 HIS A CA 1
ATOM 694 C C . HIS A 1 121 ? 21.38430 38.48700 10.43297 1.000 62.58050 245 HIS A C 1
ATOM 695 O O . HIS A 1 121 ? 20.28519 39.03816 10.56430 1.000 63.26000 245 HIS A O 1
ATOM 702 N N . CYS A 1 122 ? 22.49418 39.14316 10.09236 1.000 46.96838 246 CYS A N 1
ATOM 703 C CA . CYS A 1 122 ? 22.57054 40.59317 10.11770 1.000 49.42862 246 CYS A CA 1
ATOM 704 C C . CYS A 1 122 ? 23.14967 41.13848 8.82508 1.000 50.64413 246 CYS A C 1
ATOM 705 O O . CYS A 1 122 ? 23.92888 40.47589 8.13572 1.000 49.31669 246 CYS A O 1
ATOM 708 N N . SER A 1 123 ? 22.74188 42.36580 8.51738 1.000 55.64512 247 SER A N 1
ATOM 709 C CA . SER A 1 123 ? 23.26844 43.16677 7.42330 1.000 56.54495 247 SER A CA 1
ATOM 710 C C . SER A 1 123 ? 23.51188 44.56648 7.96471 1.000 56.66232 247 SER A C 1
ATOM 711 O O . SER A 1 123 ? 22.66021 45.10871 8.67434 1.000 56.12568 247 SER A O 1
ATOM 714 N N . VAL A 1 124 ? 24.67306 45.14105 7.65693 1.000 58.79743 248 VAL A N 1
ATOM 715 C CA . VAL A 1 124 ? 25.01380 46.47148 8.14601 1.000 59.08983 248 VAL A CA 1
ATOM 716 C C . VAL A 1 124 ? 25.14133 47.41927 6.96383 1.000 59.62119 248 VAL A C 1
ATOM 717 O O . VAL A 1 124 ? 25.49745 47.01967 5.85057 1.000 60.56759 248 VAL A O 1
ATOM 721 N N . THR A 1 125 ? 24.83500 48.68964 7.22107 1.000 58.01417 249 THR A N 1
ATOM 722 C CA . THR A 1 125 ? 24.93499 49.75169 6.22666 1.000 60.28028 249 THR A CA 1
ATOM 723 C C . THR A 1 125 ? 25.50883 50.97709 6.91504 1.000 60.35974 249 THR A C 1
ATOM 724 O O . THR A 1 125 ? 24.92749 51.47333 7.88545 1.000 60.95942 249 THR A O 1
ATOM 728 N N . MET A 1 126 ? 26.65157 51.44834 6.42960 1.000 64.72198 250 MET A N 1
ATOM 729 C CA . MET A 1 126 ? 27.30007 52.61833 6.99689 1.000 64.94696 250 MET A CA 1
ATOM 730 C C . MET A 1 126 ? 26.72409 53.89483 6.39319 1.000 72.10310 250 MET A C 1
ATOM 731 O O . MET A 1 126 ? 26.46830 53.96932 5.18670 1.000 70.77821 250 MET A O 1
ATOM 736 N N . THR A 1 127 ? 26.49189 54.88729 7.25026 1.000 81.85950 251 THR A N 1
ATOM 737 C CA . THR A 1 127 ? 26.05280 56.21566 6.84333 1.000 84.87545 251 THR A CA 1
ATOM 738 C C . THR A 1 127 ? 26.92032 57.24854 7.55168 1.000 84.84853 251 THR A C 1
ATOM 739 O O . THR A 1 127 ? 27.80256 56.91177 8.34640 1.000 83.58250 251 THR A O 1
ATOM 743 N N . THR A 1 128 ? 26.65475 58.52423 7.27164 1.000 91.41251 252 THR A N 1
ATOM 744 C CA . THR A 1 128 ? 27.38490 59.58633 7.95372 1.000 92.42874 252 THR A CA 1
ATOM 745 C C . THR A 1 128 ? 26.97695 59.69326 9.41687 1.000 90.62466 252 THR A C 1
ATOM 746 O O . THR A 1 128 ? 27.77249 60.13993 10.25083 1.000 91.09310 252 THR A O 1
ATOM 750 N N . LEU A 1 129 ? 25.75323 59.27794 9.74575 1.000 90.74963 253 LEU A N 1
ATOM 751 C CA . LEU A 1 129 ? 25.27144 59.30233 11.12018 1.000 92.31331 253 LEU A CA 1
ATOM 752 C C . LEU A 1 129 ? 25.78513 58.13245 11.94393 1.000 90.36803 253 LEU A C 1
ATOM 753 O O . LEU A 1 129 ? 25.77133 58.20343 13.17773 1.000 89.88912 253 LEU A O 1
ATOM 758 N N . GLY A 1 130 ? 26.21522 57.06417 11.29736 1.000 88.36149 254 GLY A N 1
ATOM 759 C CA . GLY A 1 130 ? 26.66070 55.87059 11.96971 1.000 84.70391 254 GLY A CA 1
ATOM 760 C C . GLY A 1 130 ? 26.22253 54.65327 11.19568 1.000 82.48905 254 GLY A C 1
ATOM 761 O O . GLY A 1 130 ? 25.83018 54.74388 10.03422 1.000 79.75969 254 GLY A O 1
ATOM 762 N N . CYS A 1 131 ? 26.29022 53.50466 11.85206 1.000 73.92572 255 CYS A N 1
ATOM 763 C CA . CYS A 1 131 ? 25.98650 52.23340 11.21726 1.000 68.14990 255 CYS A CA 1
ATOM 764 C C . CYS A 1 131 ? 24.59197 51.78283 11.61628 1.000 68.37875 255 CYS A C 1
ATOM 765 O O . CYS A 1 131 ? 24.24902 51.78284 12.80304 1.000 69.78753 255 CYS A O 1
ATOM 768 N N . TYR A 1 132 ? 23.78978 51.42036 10.62389 1.000 62.73793 256 TYR A N 1
ATOM 769 C CA . TYR A 1 132 ? 22.50541 50.78341 10.85416 1.000 62.11358 256 TYR A CA 1
ATOM 770 C C . TYR A 1 132 ? 22.64270 49.28656 10.61485 1.000 63.23368 256 TYR A C 1
ATOM 771 O O . TYR A 1 132 ? 23.26065 48.85565 9.63492 1.000 60.67852 256 TYR A O 1
ATOM 780 N N . ILE A 1 133 ? 22.07777 48.49735 11.52375 1.000 61.25943 257 ILE A N 1
ATOM 781 C CA . ILE A 1 133 ? 22.13917 47.04607 11.45101 1.000 58.51164 257 ILE A CA 1
ATOM 782 C C . ILE A 1 133 ? 20.72149 46.49799 11.46463 1.000 61.23496 257 ILE A C 1
ATOM 783 O O . ILE A 1 133 ? 19.89745 46.90077 12.29521 1.000 61.61231 257 ILE A O 1
ATOM 788 N N . LEU A 1 134 ? 20.44535 45.58821 10.53463 1.000 60.72004 258 LEU A N 1
ATOM 789 C CA . LEU A 1 134 ? 19.18291 44.87100 10.43926 1.000 60.02042 258 LEU A CA 1
ATOM 790 C C . LEU A 1 134 ? 19.46420 43.38903 10.65497 1.000 59.52882 258 LEU A C 1
ATOM 791 O O . LEU A 1 134 ? 20.28415 42.80225 9.93920 1.000 56.97562 258 LEU A O 1
ATOM 796 N N . CYS A 1 135 ? 18.77594 42.77961 11.62147 1.000 61.94927 259 CYS A N 1
ATOM 797 C CA . CYS A 1 135 ? 19.05480 41.40259 12.00207 1.000 59.39678 259 CYS A CA 1
ATOM 798 C C . CYS A 1 135 ? 17.78120 40.58968 12.16198 1.000 61.26729 259 CYS A C 1
ATOM 799 O O . CYS A 1 135 ? 16.73512 41.09863 12.57285 1.000 63.85331 259 CYS A O 1
ATOM 802 N N . SER A 1 136 ? 17.90884 39.30134 11.86601 1.000 61.88140 260 SER A N 1
ATOM 803 C CA . SER A 1 136 ? 16.91894 38.29244 12.20856 1.000 60.47009 260 SER A CA 1
ATOM 804 C C . SER A 1 136 ? 17.44213 37.48007 13.38817 1.000 60.03742 260 SER A C 1
ATOM 805 O O . SER A 1 136 ? 18.62921 37.15236 13.44697 1.000 59.81489 260 SER A O 1
ATOM 808 N N . LYS A 1 137 ? 16.55616 37.18248 14.34077 1.000 57.82249 261 LYS A N 1
ATOM 809 C CA . LYS A 1 137 ? 16.88963 36.42963 15.55053 1.000 56.80050 261 LYS A CA 1
ATOM 810 C C . LYS A 1 137 ? 16.10017 35.12227 15.58912 1.000 57.07875 261 LYS A C 1
ATOM 811 O O . LYS A 1 137 ? 15.18528 34.96342 16.40858 1.000 58.17146 261 LYS A O 1
ATOM 817 N N . PRO A 1 138 ? 16.44905 34.15631 14.73845 1.000 56.35935 262 PRO A N 1
ATOM 818 C CA . PRO A 1 138 ? 15.62784 32.94268 14.61670 1.000 57.44698 262 PRO A CA 1
ATOM 819 C C . PRO A 1 138 ? 15.55866 32.14519 15.91278 1.000 59.79979 262 PRO A C 1
ATOM 820 O O . PRO A 1 138 ? 16.55912 31.95443 16.60621 1.000 61.87046 262 PRO A O 1
ATOM 824 N N . ARG A 1 139 ? 14.35659 31.65775 16.22467 1.000 58.47215 263 ARG A N 1
ATOM 825 C CA . ARG A 1 139 ? 14.15595 30.75977 17.35183 1.000 60.27151 263 ARG A CA 1
ATOM 826 C C . ARG A 1 139 ? 14.18571 29.29671 16.93350 1.000 61.12007 263 ARG A C 1
ATOM 827 O O . ARG A 1 139 ? 14.25360 28.41828 17.80003 1.000 60.67111 263 ARG A O 1
ATOM 835 N N . VAL A 1 140 ? 14.15678 29.02621 15.62822 1.000 58.15602 264 VAL A N 1
ATOM 836 C CA . VAL A 1 140 ? 14.10852 27.68106 15.06996 1.000 58.27908 264 VAL A CA 1
ATOM 837 C C . VAL A 1 140 ? 15.09547 27.63099 13.91023 1.000 56.87528 264 VAL A C 1
ATOM 838 O O . VAL A 1 140 ? 15.61965 28.65667 13.46699 1.000 55.62140 264 VAL A O 1
ATOM 842 N N . ASN A 1 141 ? 15.36337 26.42279 13.42574 1.000 68.91382 265 ASN A N 1
ATOM 843 C CA . ASN A 1 141 ? 16.28620 26.31117 12.30860 1.000 68.64418 265 ASN A CA 1
ATOM 844 C C . ASN A 1 141 ? 15.59482 26.72614 11.01029 1.000 70.25386 265 ASN A C 1
ATOM 845 O O . ASN A 1 141 ? 14.38096 26.94546 10.95639 1.000 71.24163 265 ASN A O 1
ATOM 850 N N . GLU A 1 142 ? 16.39654 26.83136 9.95013 1.000 75.48320 266 GLU A N 1
ATOM 851 C CA . GLU A 1 142 ? 15.91557 27.42299 8.70757 1.000 74.64882 266 GLU A CA 1
ATOM 852 C C . GLU A 1 142 ? 14.75283 26.63424 8.11280 1.000 78.26630 266 GLU A C 1
ATOM 853 O O . GLU A 1 142 ? 13.78325 27.22365 7.62200 1.000 77.46933 266 GLU A O 1
ATOM 859 N N . THR A 1 143 ? 14.83249 25.30192 8.13452 1.000 69.58426 267 THR A N 1
ATOM 860 C CA . THR A 1 143 ? 13.75317 24.49571 7.57157 1.000 71.24325 267 THR A CA 1
ATOM 861 C C . THR A 1 143 ? 12.45777 24.67969 8.35025 1.000 73.55185 267 THR A C 1
ATOM 862 O O . THR A 1 143 ? 11.38054 24.80465 7.75541 1.000 72.30629 267 THR A O 1
ATOM 866 N N . GLN A 1 144 ? 12.53656 24.69436 9.68190 1.000 87.75631 268 GLN A N 1
ATOM 867 C CA . GLN A 1 144 ? 11.32385 24.86589 10.47146 1.000 87.61701 268 GLN A CA 1
ATOM 868 C C . GLN A 1 144 ? 10.71815 26.25025 10.27506 1.000 88.85774 268 GLN A C 1
ATOM 869 O O . GLN A 1 144 ? 9.49573 26.40949 10.36892 1.000 91.64386 268 GLN A O 1
ATOM 875 N N . ASP A 1 145 ? 11.54766 27.25602 9.99215 1.000 64.72916 269 ASP A N 1
ATOM 876 C CA . ASP A 1 145 ? 11.03732 28.61035 9.80691 1.000 64.28436 269 ASP A CA 1
ATOM 877 C C . ASP A 1 145 ? 10.23441 28.72986 8.51603 1.000 66.06900 269 ASP A C 1
ATOM 878 O O . ASP A 1 145 ? 9.14374 29.31439 8.50601 1.000 65.86376 269 ASP A O 1
ATOM 883 N N . TYR A 1 146 ? 10.75080 28.16605 7.42121 1.000 68.28679 270 TYR A N 1
ATOM 884 C CA . TYR A 1 146 ? 10.07799 28.25162 6.13049 1.000 68.41970 270 TYR A CA 1
ATOM 885 C C . TYR A 1 146 ? 8.80218 27.41781 6.06434 1.000 72.95525 270 TYR A C 1
ATOM 886 O O . TYR A 1 146 ? 8.00642 27.60549 5.13786 1.000 73.80781 270 TYR A O 1
ATOM 895 N N . GLU A 1 147 ? 8.59089 26.49800 7.00461 1.000 99.90103 271 GLU A N 1
ATOM 896 C CA . GLU A 1 147 ? 7.36828 25.70496 7.03668 1.000 100.22707 271 GLU A CA 1
ATOM 897 C C . GLU A 1 147 ? 6.25322 26.35861 7.83824 1.000 102.79593 271 GLU A C 1
ATOM 898 O O . GLU A 1 147 ? 5.12706 25.85170 7.82903 1.000 108.37662 271 GLU A O 1
ATOM 904 N N . THR A 1 148 ? 6.53944 27.45234 8.53664 1.000 75.28974 272 THR A N 1
ATOM 905 C CA . THR A 1 148 ? 5.59124 28.10463 9.42728 1.000 74.99751 272 THR A CA 1
ATOM 906 C C . THR A 1 148 ? 5.34045 29.52610 8.94379 1.000 77.94966 272 THR A C 1
ATOM 907 O O . THR A 1 148 ? 6.28679 30.29210 8.73274 1.000 76.17890 272 THR A O 1
ATOM 911 N N . ILE A 1 149 ? 4.06773 29.87341 8.75069 1.000 82.13859 273 ILE A N 1
ATOM 912 C CA . ILE A 1 149 ? 3.74370 31.23148 8.34113 1.000 82.98146 273 ILE A CA 1
ATOM 913 C C . ILE A 1 149 ? 4.15574 32.20177 9.43919 1.000 79.04408 273 ILE A C 1
ATOM 914 O O . ILE A 1 149 ? 3.96510 31.94159 10.63385 1.000 78.66654 273 ILE A O 1
ATOM 919 N N . GLY A 1 150 ? 4.71819 33.33585 9.03274 1.000 85.42301 274 GLY A N 1
ATOM 920 C CA . GLY A 1 150 ? 5.23588 34.31147 9.96996 1.000 83.98474 274 GLY A CA 1
ATOM 921 C C . GLY A 1 150 ? 6.74850 34.27372 10.04134 1.000 82.04809 274 GLY A C 1
ATOM 922 O O . GLY A 1 150 ? 7.35451 33.19832 10.04796 1.000 78.29202 274 GLY A O 1
ATOM 923 N N . ILE A 1 151 ? 7.36326 35.43311 10.10790 1.000 71.50073 275 ILE A N 1
ATOM 924 C CA . ILE A 1 151 ? 8.81428 35.54118 10.13259 1.000 66.80573 275 ILE A CA 1
ATOM 925 C C . ILE A 1 151 ? 9.29221 35.57594 11.57486 1.000 68.94925 275 ILE A C 1
ATOM 926 O O . ILE A 1 151 ? 8.59517 36.05452 12.47782 1.000 68.96546 275 ILE A O 1
ATOM 931 N N . GLU A 1 152 ? 10.49886 35.05163 11.79083 1.000 65.66538 276 GLU A N 1
ATOM 932 C CA . GLU A 1 152 ? 11.12299 35.09339 13.10025 1.000 62.49446 276 GLU A CA 1
ATOM 933 C C . GLU A 1 152 ? 11.43833 36.53366 13.50638 1.000 62.05402 276 GLU A C 1
ATOM 934 O O . GLU A 1 152 ? 11.53370 37.42528 12.65965 1.000 60.45842 276 GLU A O 1
ATOM 940 N N . PRO A 1 153 ? 11.60171 36.78104 14.80696 1.000 59.59803 277 PRO A N 1
ATOM 941 C CA . PRO A 1 153 ? 11.74333 38.16166 15.28512 1.000 61.29669 277 PRO A CA 1
ATOM 942 C C . PRO A 1 153 ? 12.94461 38.85859 14.66666 1.000 61.85172 277 PRO A C 1
ATOM 943 O O . PRO A 1 153 ? 13.97097 38.24081 14.36700 1.000 61.38352 277 PRO A O 1
ATOM 947 N N . MET A 1 154 ? 12.80932 40.16882 14.49046 1.000 61.56401 278 MET A N 1
ATOM 948 C CA . MET A 1 154 ? 13.84874 40.97844 13.88045 1.000 63.32682 278 MET A CA 1
ATOM 949 C C . MET A 1 154 ? 14.06910 42.23868 14.69952 1.000 62.92810 278 MET A C 1
ATOM 950 O O . MET A 1 154 ? 13.20272 42.67463 15.46140 1.000 65.49511 278 MET A O 1
ATOM 955 N N . ILE A 1 155 ? 15.26277 42.80914 14.54062 1.000 59.53913 279 ILE A N 1
ATOM 956 C CA . ILE A 1 155 ? 15.61964 44.06886 15.17140 1.000 59.76843 279 ILE A CA 1
ATOM 957 C C . ILE A 1 155 ? 16.32353 44.93729 14.14100 1.000 61.19017 279 ILE A C 1
ATOM 958 O O . ILE A 1 155 ? 16.91080 44.44902 13.17258 1.000 59.56532 279 ILE A O 1
ATOM 963 N N . ILE A 1 156 ? 16.25801 46.24279 14.37175 1.000 63.36449 280 ILE A N 1
ATOM 964 C CA . ILE A 1 156 ? 17.06078 47.22619 13.66052 1.000 60.38260 280 ILE A CA 1
ATOM 965 C C . ILE A 1 156 ? 17.62992 48.18434 14.69426 1.000 62.09268 280 ILE A C 1
ATOM 966 O O . ILE A 1 156 ? 16.91076 48.63173 15.59421 1.000 65.57693 280 ILE A O 1
ATOM 971 N N . GLY A 1 157 ? 18.92592 48.46753 14.59031 1.000 65.54948 281 GLY A N 1
ATOM 972 C CA . GLY A 1 157 ? 19.59254 49.34182 15.53099 1.000 67.92472 281 GLY A CA 1
ATOM 973 C C . GLY A 1 157 ? 20.56588 50.25682 14.81842 1.000 67.56595 281 GLY A C 1
ATOM 974 O O . GLY A 1 157 ? 20.72261 50.19683 13.59745 1.000 66.53263 281 GLY A O 1
ATOM 975 N N . MET A 1 158 ? 21.21014 51.11487 15.60345 1.000 81.45326 282 MET A N 1
ATOM 976 C CA . MET A 1 158 ? 22.18262 52.04261 15.04671 1.000 83.19408 282 MET A CA 1
ATOM 977 C C . MET A 1 158 ? 23.30168 52.26344 16.04964 1.000 82.30891 282 MET A C 1
ATOM 978 O O . MET A 1 158 ? 23.04362 52.53415 17.22644 1.000 84.48520 282 MET A O 1
ATOM 983 N N . LEU A 1 159 ? 24.53531 52.14905 15.57591 1.000 69.99842 283 LEU A N 1
ATOM 984 C CA . LEU A 1 159 ? 25.71261 52.55514 16.33050 1.000 70.85879 283 LEU A CA 1
ATOM 985 C C . LEU A 1 159 ? 26.18433 53.89222 15.77700 1.000 73.43461 283 LEU A C 1
ATOM 986 O O . LEU A 1 159 ? 26.61431 53.97927 14.62153 1.000 70.68189 283 LEU A O 1
ATOM 991 N N . GLY A 1 160 ? 26.08797 54.93186 16.59522 1.000 78.35996 284 GLY A N 1
ATOM 992 C CA . GLY A 1 160 ? 26.47058 56.24779 16.14997 1.000 79.67727 284 GLY A CA 1
ATOM 993 C C . GLY A 1 160 ? 27.96819 56.45334 16.20012 1.000 78.97290 284 GLY A C 1
ATOM 994 O O . GLY A 1 160 ? 28.70653 55.71113 16.84378 1.000 77.24189 284 GLY A O 1
ATOM 995 N N . LEU A 1 161 ? 28.42283 57.48571 15.49108 1.000 106.72797 285 LEU A N 1
ATOM 996 C CA . LEU A 1 161 ? 29.82772 57.86407 15.55229 1.000 106.44317 285 LEU A CA 1
ATOM 997 C C . LEU A 1 161 ? 30.26156 58.28949 16.94856 1.000 106.72865 285 LEU A C 1
ATOM 998 O O . LEU A 1 161 ? 31.46750 58.40282 17.19562 1.000 106.77035 285 LEU A O 1
ATOM 1003 N N . ASP A 1 162 ? 29.31991 58.52031 17.86167 1.000 89.37986 286 ASP A N 1
ATOM 1004 C CA . ASP A 1 162 ? 29.63089 58.82377 19.25127 1.000 90.18876 286 ASP A CA 1
ATOM 1005 C C . ASP A 1 162 ? 29.67892 57.57728 20.12435 1.000 90.72857 286 ASP A C 1
ATOM 1006 O O . ASP A 1 162 ? 29.72482 57.69695 21.35262 1.000 92.42608 286 ASP A O 1
ATOM 1011 N N . GLY A 1 163 ? 29.67145 56.38957 19.52136 1.000 90.66148 287 GLY A N 1
ATOM 1012 C CA . GLY A 1 163 ? 29.74240 55.15106 20.26602 1.000 89.91107 287 GLY A CA 1
ATOM 1013 C C . GLY A 1 163 ? 28.45902 54.72836 20.94679 1.000 89.42191 287 GLY A C 1
ATOM 1014 O O . GLY A 1 163 ? 28.46297 53.71747 21.66094 1.000 87.85822 287 GLY A O 1
ATOM 1015 N N . VAL A 1 164 ? 27.36846 55.46618 20.76317 1.000 80.01773 288 VAL A N 1
ATOM 1016 C CA . VAL A 1 164 ? 26.08896 55.13042 21.37530 1.000 81.87759 288 VAL A CA 1
ATOM 1017 C C . VAL A 1 164 ? 25.33336 54.18790 20.45170 1.000 78.65040 288 VAL A C 1
ATOM 1018 O O . VAL A 1 164 ? 25.15133 54.48003 19.26373 1.000 77.29760 288 VAL A O 1
ATOM 1022 N N . TYR A 1 165 ? 24.88084 53.06309 20.99561 1.000 75.36196 289 TYR A N 1
ATOM 1023 C CA . TYR A 1 165 ? 24.03064 52.13948 20.25987 1.000 74.09598 289 TYR A CA 1
ATOM 1024 C C . TYR A 1 165 ? 22.57671 52.36100 20.64622 1.000 76.65431 289 TYR A C 1
ATOM 1025 O O . TYR A 1 165 ? 22.23275 52.34466 21.83235 1.000 80.61847 289 TYR A O 1
ATOM 1034 N N . THR A 1 166 ? 21.73091 52.55751 19.64279 1.000 76.50078 290 THR A N 1
ATOM 1035 C CA . THR A 1 166 ? 20.30988 52.79935 19.83882 1.000 81.07905 290 THR A CA 1
ATOM 1036 C C . THR A 1 166 ? 19.53283 51.63602 19.24070 1.000 80.40645 290 THR A C 1
ATOM 1037 O O . THR A 1 166 ? 19.69816 51.32031 18.05794 1.000 79.05383 290 THR A O 1
ATOM 1041 N N . ASP A 1 167 ? 18.69320 50.99925 20.05161 1.000 109.30708 291 ASP A N 1
ATOM 1042 C CA . ASP A 1 167 ? 17.82914 49.92884 19.56887 1.000 110.95260 291 ASP A CA 1
ATOM 1043 C C . ASP A 1 167 ? 16.55583 50.56044 19.02547 1.000 111.66366 291 ASP A C 1
ATOM 1044 O O . ASP A 1 167 ? 15.70792 51.02687 19.79217 1.000 116.58861 291 ASP A O 1
ATOM 1049 N N . LEU A 1 168 ? 16.41829 50.56685 17.70483 1.000 78.58681 292 LEU A N 1
ATOM 1050 C CA . LEU A 1 168 ? 15.26930 51.17969 17.05567 1.000 77.90033 292 LEU A CA 1
ATOM 1051 C C . LEU A 1 168 ? 14.05047 50.26975 17.04491 1.000 78.18315 292 LEU A C 1
ATOM 1052 O O . LEU A 1 168 ? 13.03690 50.61781 16.42865 1.000 82.13034 292 LEU A O 1
ATOM 1057 N N . GLY A 1 169 ? 14.12448 49.12624 17.72201 1.000 95.48777 293 GLY A N 1
ATOM 1058 C CA . GLY A 1 169 ? 12.96871 48.27237 17.89159 1.000 98.35758 293 GLY A CA 1
ATOM 1059 C C . GLY A 1 169 ? 12.70805 47.36002 16.70553 1.000 95.94744 293 GLY A C 1
ATOM 1060 O O . GLY A 1 169 ? 13.58343 47.06376 15.88544 1.000 93.04368 293 GLY A O 1
ATOM 1061 N N . ASN A 1 170 ? 11.46481 46.90959 16.62887 1.000 106.57536 294 ASN A N 1
ATOM 1062 C CA . ASN A 1 170 ? 11.05120 46.02041 15.55380 1.000 103.55738 294 ASN A CA 1
ATOM 1063 C C . ASN A 1 170 ? 10.98362 46.78645 14.23766 1.000 105.25067 294 ASN A C 1
ATOM 1064 O O . ASN A 1 170 ? 10.33121 47.83469 14.16884 1.000 107.52406 294 ASN A O 1
ATOM 1069 N N . PRO A 1 171 ? 11.64386 46.31055 13.18343 1.000 70.85428 295 PRO A N 1
ATOM 1070 C CA . PRO A 1 171 ? 11.56061 46.99546 11.88287 1.000 71.21933 295 PRO A CA 1
ATOM 1071 C C . PRO A 1 171 ? 10.11864 47.09015 11.40459 1.000 74.22866 295 PRO A C 1
ATOM 1072 O O . PRO A 1 171 ? 9.41893 46.08157 11.28463 1.000 72.93354 295 PRO A O 1
ATOM 1076 N N . VAL A 1 172 ? 9.67526 48.31699 11.13104 1.000 96.09684 296 VAL A N 1
ATOM 1077 C CA . VAL A 1 172 ? 8.30893 48.55705 10.67697 1.000 101.67034 296 VAL A CA 1
ATOM 1078 C C . VAL A 1 172 ? 8.19770 48.22836 9.19455 1.000 101.81339 296 VAL A C 1
ATOM 1079 O O . VAL A 1 172 ? 9.14394 48.42823 8.42257 1.000 101.14758 296 VAL A O 1
ATOM 1083 N N . GLY A 1 173 ? 7.04712 47.70351 8.79724 1.000 118.52105 297 GLY A N 1
ATOM 1084 C CA . GLY A 1 173 ? 6.76904 47.39906 7.41431 1.000 119.53580 297 GLY A CA 1
ATOM 1085 C C . GLY A 1 173 ? 6.69181 45.92912 7.05162 1.000 120.53534 297 GLY A C 1
ATOM 1086 O O . GLY A 1 173 ? 6.84804 45.59865 5.86982 1.000 117.94324 297 GLY A O 1
ATOM 1087 N N . ILE A 1 174 ? 6.45768 45.04520 8.01661 1.000 153.15829 298 ILE A N 1
ATOM 1088 C CA . ILE A 1 174 ? 6.43387 43.60545 7.78791 1.000 151.30283 298 ILE A CA 1
ATOM 1089 C C . ILE A 1 174 ? 5.02447 43.08431 8.02866 1.000 155.78532 298 ILE A C 1
ATOM 1090 O O . ILE A 1 174 ? 4.48344 43.21998 9.13314 1.000 157.47250 298 ILE A O 1
ATOM 1095 N N . SER A 1 175 ? 4.43632 42.47955 6.99937 1.000 131.59564 299 SER A N 1
ATOM 1096 C CA . SER A 1 175 ? 3.09315 41.92433 7.08757 1.000 132.16959 299 SER A CA 1
ATOM 1097 C C . SER A 1 175 ? 3.19542 40.46341 7.50480 1.000 131.63991 299 SER A C 1
ATOM 1098 O O . SER A 1 175 ? 4.02213 39.71629 6.97157 1.000 130.89449 299 SER A O 1
ATOM 1101 N N . ASP A 1 176 ? 2.35941 40.06142 8.46283 1.000 143.48075 300 ASP A N 1
ATOM 1102 C CA . ASP A 1 176 ? 2.46587 38.71483 9.01483 1.000 142.32223 300 ASP A CA 1
ATOM 1103 C C . ASP A 1 176 ? 1.98646 37.66638 8.01719 1.000 140.76835 300 ASP A C 1
ATOM 1104 O O . ASP A 1 176 ? 2.75101 36.78423 7.60879 1.000 139.48512 300 ASP A O 1
ATOM 1109 N N . ASN A 1 177 ? 0.71608 37.74986 7.61019 1.000 153.15883 301 ASN A N 1
ATOM 1110 C CA . ASN A 1 177 ? 0.10720 36.66828 6.84052 1.000 153.42486 301 ASN A CA 1
ATOM 1111 C C . ASN A 1 177 ? 0.83509 36.42101 5.52753 1.000 149.79717 301 ASN A C 1
ATOM 1112 O O . ASN A 1 177 ? 0.78100 35.31010 4.98816 1.000 149.74618 301 ASN A O 1
ATOM 1117 N N . SER A 1 178 ? 1.52475 37.43094 5.00329 1.000 110.47874 302 SER A N 1
ATOM 1118 C CA . SER A 1 178 ? 2.12580 37.30350 3.68252 1.000 111.10336 302 SER A CA 1
ATOM 1119 C C . SER A 1 178 ? 3.42227 36.49375 3.71062 1.000 107.65625 302 SER A C 1
ATOM 1120 O O . SER A 1 178 ? 3.68720 35.72003 2.78322 1.000 107.51799 302 SER A O 1
ATOM 1123 N N . LEU A 1 179 ? 4.23480 36.63918 4.75678 1.000 86.73051 303 LEU A N 1
ATOM 1124 C CA . LEU A 1 179 ? 5.61759 36.17589 4.73749 1.000 80.71660 303 LEU A CA 1
ATOM 1125 C C . LEU A 1 179 ? 5.83198 34.98806 5.67019 1.000 79.11566 303 LEU A C 1
ATOM 1126 O O . LEU A 1 179 ? 5.35074 34.98118 6.80843 1.000 78.67824 303 LEU A O 1
ATOM 1131 N N . TYR A 1 180 ? 6.58257 33.99658 5.18296 1.000 77.79588 304 TYR A N 1
ATOM 1132 C CA . TYR A 1 180 ? 6.94401 32.79899 5.93659 1.000 75.16407 304 TYR A CA 1
ATOM 1133 C C . TYR A 1 180 ? 8.31857 32.88215 6.57657 1.000 74.17895 304 TYR A C 1
ATOM 1134 O O . TYR A 1 180 ? 8.56594 32.21117 7.58588 1.000 73.03388 304 TYR A O 1
ATOM 1143 N N . ALA A 1 181 ? 9.21548 33.67857 6.00534 1.000 64.29688 305 ALA A N 1
ATOM 1144 C CA . ALA A 1 181 ? 10.58054 33.78982 6.48613 1.000 62.69089 305 ALA A CA 1
ATOM 1145 C C . ALA A 1 181 ? 11.21117 35.01114 5.83594 1.000 62.59243 305 ALA A C 1
ATOM 1146 O O . ALA A 1 181 ? 10.82023 35.40776 4.73441 1.000 64.35371 305 ALA A O 1
ATOM 1148 N N . MET A 1 182 ? 12.17624 35.60905 6.53234 1.000 63.36279 306 MET A N 1
ATOM 1149 C CA . MET A 1 182 ? 12.85820 36.79239 6.01379 1.000 63.71169 306 MET A CA 1
ATOM 1150 C C . MET A 1 182 ? 14.20450 36.91858 6.71051 1.000 62.37382 306 MET A C 1
ATOM 1151 O O . MET A 1 182 ? 14.25608 36.99461 7.94307 1.000 61.29907 306 MET A O 1
ATOM 1156 N N . TYR A 1 183 ? 15.28811 36.93939 5.93207 1.000 67.73918 307 TYR A N 1
ATOM 1157 C CA . TYR A 1 183 ? 16.63687 37.00845 6.48205 1.000 67.72125 307 TYR A CA 1
ATOM 1158 C C . TYR A 1 183 ? 17.43474 38.08651 5.75994 1.000 65.18901 307 TYR A C 1
ATOM 1159 O O . TYR A 1 183 ? 17.48244 38.10010 4.51800 1.000 68.45316 307 TYR A O 1
ATOM 1168 N N . PRO A 1 184 ? 18.05612 39.00564 6.48637 1.000 59.97152 308 PRO A N 1
ATOM 1169 C CA . PRO A 1 184 ? 18.91522 40.00447 5.85094 1.000 61.92237 308 PRO A CA 1
ATOM 1170 C C . PRO A 1 184 ? 20.34629 39.51459 5.69900 1.000 60.99042 308 PRO A C 1
ATOM 1171 O O . PRO A 1 184 ? 20.82609 38.65852 6.44190 1.000 58.68619 308 PRO A O 1
ATOM 1175 N N . GLY A 1 185 ? 21.02772 40.07061 4.70040 1.000 54.44558 309 GLY A N 1
ATOM 1176 C CA . GLY A 1 185 ? 22.44547 39.84469 4.51613 1.000 48.10852 309 GLY A CA 1
ATOM 1177 C C . GLY A 1 185 ? 22.79061 38.45345 4.02381 1.000 48.05004 309 GLY A C 1
ATOM 1178 O O . GLY A 1 185 ? 22.01036 37.80653 3.31760 1.000 52.32503 309 GLY A O 1
ATOM 1179 N N . PRO A 1 186 ? 23.97360 37.94867 4.41081 1.000 57.94714 310 PRO A N 1
ATOM 1180 C CA . PRO A 1 186 ? 24.92376 38.56272 5.34899 1.000 53.84156 310 PRO A CA 1
ATOM 1181 C C . PRO A 1 186 ? 25.67771 39.77254 4.78783 1.000 53.94210 310 PRO A C 1
ATOM 1182 O O . PRO A 1 186 ? 26.30511 40.50184 5.55314 1.000 53.58669 310 PRO A O 1
ATOM 1186 N N . GLY A 1 187 ? 25.63362 39.96136 3.47090 1.000 53.62642 311 GLY A N 1
ATOM 1187 C CA . GLY A 1 187 ? 26.23179 41.13907 2.86834 1.000 54.70006 311 GLY A CA 1
ATOM 1188 C C . GLY A 1 187 ? 25.63584 42.42851 3.40238 1.000 55.94147 311 GLY A C 1
ATOM 1189 O O . GLY A 1 187 ? 24.56990 42.45251 4.01908 1.000 55.66881 311 GLY A O 1
ATOM 1190 N N . GLY A 1 188 ? 26.36055 43.52347 3.18017 1.000 53.13226 312 GLY A N 1
ATOM 1191 C CA . GLY A 1 188 ? 25.90413 44.81399 3.64776 1.000 51.09509 312 GLY A CA 1
ATOM 1192 C C . GLY A 1 188 ? 24.93650 45.49066 2.69312 1.000 56.93388 312 GLY A C 1
ATOM 1193 O O . GLY A 1 188 ? 24.80156 45.13054 1.52184 1.000 58.62082 312 GLY A O 1
ATOM 1194 N N . GLY A 1 189 ? 24.24233 46.49937 3.22452 1.000 73.33906 313 GLY A N 1
ATOM 1195 C CA . GLY A 1 189 ? 23.38346 47.34363 2.42402 1.000 73.93067 313 GLY A CA 1
ATOM 1196 C C . GLY A 1 189 ? 24.10965 48.59271 1.96269 1.000 76.58001 313 GLY A C 1
ATOM 1197 O O . GLY A 1 189 ? 25.30405 48.77528 2.19028 1.000 76.50885 313 GLY A O 1
ATOM 1198 N N . VAL A 1 190 ? 23.36265 49.47041 1.29143 1.000 76.05886 314 VAL A N 1
ATOM 1199 C CA . VAL A 1 190 ? 23.92807 50.69201 0.73378 1.000 77.45654 314 VAL A CA 1
ATOM 1200 C C . VAL A 1 190 ? 22.99713 51.86575 1.00342 1.000 80.36136 314 VAL A C 1
ATOM 1201 O O . VAL A 1 190 ? 21.82757 51.70050 1.35638 1.000 77.91329 314 VAL A O 1
ATOM 1205 N N . MET A 1 191 ? 23.54325 53.06609 0.82973 1.000 93.84328 315 MET A N 1
ATOM 1206 C CA . MET A 1 191 ? 22.77771 54.30498 0.88636 1.000 94.20747 315 MET A CA 1
ATOM 1207 C C . MET A 1 191 ? 22.53281 54.77039 -0.54462 1.000 96.77415 315 MET A C 1
ATOM 1208 O O . MET A 1 191 ? 23.47427 55.15157 -1.24659 1.000 97.44497 315 MET A O 1
ATOM 1213 N N . TYR A 1 192 ? 21.27750 54.71715 -0.98722 1.000 100.84716 316 TYR A N 1
ATOM 1214 C CA . TYR A 1 192 ? 20.91322 55.09814 -2.34985 1.000 107.35689 316 TYR A CA 1
ATOM 1215 C C . TYR A 1 192 ? 19.89811 56.23751 -2.34064 1.000 110.77365 316 TYR A C 1
ATOM 1216 O O . TYR A 1 192 ? 18.74472 56.03996 -1.94415 1.000 110.17274 316 TYR A O 1
ATOM 1225 N N . LYS A 1 193 ? 20.32370 57.42468 -2.77592 1.000 106.48247 317 LYS A N 1
ATOM 1226 C CA . LYS A 1 193 ? 19.44126 58.59180 -2.88010 1.000 110.20549 317 LYS A CA 1
ATOM 1227 C C . LYS A 1 193 ? 18.66216 58.84255 -1.59166 1.000 108.20409 317 LYS A C 1
ATOM 1228 O O . LYS A 1 193 ? 17.43358 58.94817 -1.59174 1.000 109.60861 317 LYS A O 1
ATOM 1234 N N . ASP A 1 194 ? 19.38525 58.95382 -0.48214 1.000 104.41352 318 ASP A N 1
ATOM 1235 C CA . ASP A 1 194 ? 18.77395 59.20508 0.81976 1.000 104.76180 318 ASP A CA 1
ATOM 1236 C C . ASP A 1 194 ? 17.89083 58.04658 1.27638 1.000 101.76391 318 ASP A C 1
ATOM 1237 O O . ASP A 1 194 ? 17.08408 58.19974 2.19932 1.000 100.75745 318 ASP A O 1
ATOM 1242 N N . PHE A 1 195 ? 18.01539 56.89141 0.63256 1.000 102.60747 319 PHE A N 1
ATOM 1243 C CA . PHE A 1 195 ? 17.28357 55.69189 1.00735 1.000 100.91201 319 PHE A CA 1
ATOM 1244 C C . PHE A 1 195 ? 18.23007 54.72956 1.70930 1.000 97.64658 319 PHE A C 1
ATOM 1245 O O . PHE A 1 195 ? 19.36926 54.53596 1.27203 1.000 94.13280 319 PHE A O 1
ATOM 1253 N N . LEU A 1 196 ? 17.75553 54.13601 2.80089 1.000 86.05800 320 LEU A N 1
ATOM 1254 C CA . LEU A 1 196 ? 18.47819 53.07308 3.48752 1.000 79.74287 320 LEU A CA 1
ATOM 1255 C C . LEU A 1 196 ? 18.00907 51.73540 2.92780 1.000 77.82709 320 LEU A C 1
ATOM 1256 O O . LEU A 1 196 ? 16.82574 51.39362 3.03997 1.000 77.08891 320 LEU A O 1
ATOM 1261 N N . VAL A 1 197 ? 18.93075 50.98369 2.32694 1.000 75.70274 321 VAL A N 1
ATOM 1262 C CA . VAL A 1 197 ? 18.60399 49.77304 1.58147 1.000 74.55124 321 VAL A CA 1
ATOM 1263 C C . VAL A 1 197 ? 19.41212 48.60791 2.13724 1.000 70.95113 321 VAL A C 1
ATOM 1264 O O . VAL A 1 197 ? 20.64267 48.68693 2.23097 1.000 68.84575 321 VAL A O 1
ATOM 1268 N N . PHE A 1 198 ? 18.71667 47.52542 2.49430 1.000 69.19965 322 PHE A N 1
ATOM 1269 C CA . PHE A 1 198 ? 19.29115 46.27731 2.96798 1.000 64.45060 322 PHE A CA 1
ATOM 1270 C C . PHE A 1 198 ? 18.89771 45.13206 2.04308 1.000 67.09129 322 PHE A C 1
ATOM 1271 O O . PHE A 1 198 ? 17.76560 45.09906 1.54950 1.000 68.47527 322 PHE A O 1
ATOM 1279 N N . PRO A 1 199 ? 19.79663 44.18232 1.79183 1.000 64.46381 323 PRO A N 1
ATOM 1280 C CA . PRO A 1 199 ? 19.41873 42.99922 1.01187 1.000 61.15202 323 PRO A CA 1
ATOM 1281 C C . PRO A 1 199 ? 18.75098 41.95661 1.89522 1.000 60.49557 323 PRO A C 1
ATOM 1282 O O . PRO A 1 199 ? 19.16294 41.72142 3.03304 1.000 59.71356 323 PRO A O 1
ATOM 1286 N N . LEU A 1 200 ? 17.69501 41.34236 1.37191 1.000 60.14494 324 LEU A N 1
ATOM 1287 C CA . LEU A 1 200 ? 16.95971 40.31708 2.09655 1.000 58.13129 324 LEU A CA 1
ATOM 1288 C C . LEU A 1 200 ? 16.68518 39.13460 1.17565 1.000 60.13711 324 LEU A C 1
ATOM 1289 O O . LEU A 1 200 ? 16.81810 39.21715 -0.04835 1.000 60.31116 324 LEU A O 1
ATOM 1294 N N . HIS A 1 201 ? 16.30257 38.02136 1.79308 1.000 63.07434 325 HIS A N 1
ATOM 1295 C CA . HIS A 1 201 ? 15.79499 36.85368 1.09002 1.000 65.75678 325 HIS A CA 1
ATOM 1296 C C . HIS A 1 201 ? 14.86295 36.12082 2.04372 1.000 65.76143 325 HIS A C 1
ATOM 1297 O O . HIS A 1 201 ? 15.13563 36.05605 3.24547 1.000 62.72455 325 HIS A O 1
ATOM 1304 N N . GLY A 1 202 ? 13.75808 35.59802 1.51865 1.000 65.36211 326 GLY A N 1
ATOM 1305 C CA . GLY A 1 202 ? 12.75246 35.02421 2.39630 1.000 66.47643 326 GLY A CA 1
ATOM 1306 C C . GLY A 1 202 ? 11.71637 34.22008 1.63896 1.000 67.47659 326 GLY A C 1
ATOM 1307 O O . GLY A 1 202 ? 11.78843 34.05363 0.41835 1.000 66.67069 326 GLY A O 1
ATOM 1308 N N . GLY A 1 203 ? 10.73932 33.72390 2.39432 1.000 69.97385 327 GLY A N 1
ATOM 1309 C CA . GLY A 1 203 ? 9.70518 32.84911 1.87006 1.000 73.20598 327 GLY A CA 1
ATOM 1310 C C . GLY A 1 203 ? 8.36151 33.56246 1.81808 1.000 76.46114 327 GLY A C 1
ATOM 1311 O O . GLY A 1 203 ? 7.88419 34.08728 2.82638 1.000 74.25298 327 GLY A O 1
ATOM 1312 N N . VAL A 1 204 ? 7.76160 33.55648 0.63516 1.000 86.62902 328 VAL A N 1
ATOM 1313 C CA . VAL A 1 204 ? 6.47496 34.19614 0.41235 1.000 87.63557 328 VAL A CA 1
ATOM 1314 C C . VAL A 1 204 ? 5.60435 33.24381 -0.38990 1.000 90.25104 328 VAL A C 1
ATOM 1315 O O . VAL A 1 204 ? 6.08589 32.57272 -1.30936 1.000 91.66298 328 VAL A O 1
ATOM 1319 N N . ARG A 1 205 ? 4.32833 33.17042 -0.02753 1.000 116.13938 329 ARG A N 1
ATOM 1320 C CA . ARG A 1 205 ? 3.39163 32.32693 -0.75183 1.000 117.77466 329 ARG A CA 1
ATOM 1321 C C . ARG A 1 205 ? 3.19378 32.84329 -2.17311 1.000 117.65820 329 ARG A C 1
ATOM 1322 O O . ARG A 1 205 ? 3.27175 34.04593 -2.43795 1.000 117.86545 329 ARG A O 1
ATOM 1330 N N . PHE A 1 206 ? 2.95610 31.91012 -3.09887 1.000 98.43108 330 PHE A N 1
ATOM 1331 C CA . PHE A 1 206 ? 2.81595 32.27776 -4.50638 1.000 100.66783 330 PHE A CA 1
ATOM 1332 C C . PHE A 1 206 ? 1.73593 33.33806 -4.69319 1.000 102.34970 330 PHE A C 1
ATOM 1333 O O . PHE A 1 206 ? 1.93104 34.32029 -5.41802 1.000 103.45935 330 PHE A O 1
ATOM 1341 N N . SER A 1 207 ? 0.57433 33.14122 -4.06740 1.000 107.15103 331 SER A N 1
ATOM 1342 C CA . SER A 1 207 ? -0.50205 34.11810 -4.19241 1.000 110.48126 331 SER A CA 1
ATOM 1343 C C . SER A 1 207 ? -0.04456 35.50028 -3.73823 1.000 110.76510 331 SER A C 1
ATOM 1344 O O . SER A 1 207 ? -0.22386 36.49346 -4.45323 1.000 111.15596 331 SER A O 1
ATOM 1347 N N . GLU A 1 208 ? 0.55433 35.58210 -2.54612 1.000 136.20697 332 GLU A N 1
ATOM 1348 C CA . GLU A 1 208 ? 0.97257 36.87379 -2.00692 1.000 135.31419 332 GLU A CA 1
ATOM 1349 C C . GLU A 1 208 ? 2.12790 37.47447 -2.79911 1.000 133.43531 332 GLU A C 1
ATOM 1350 O O . GLU A 1 208 ? 2.23391 38.70200 -2.90411 1.000 132.91813 332 GLU A O 1
ATOM 1356 N N . ALA A 1 209 ? 3.00079 36.63358 -3.35790 1.000 100.56294 333 ALA A N 1
ATOM 1357 C CA . ALA A 1 209 ? 4.10792 37.14332 -4.15993 1.000 101.79575 333 ALA A CA 1
ATOM 1358 C C . ALA A 1 209 ? 3.61262 37.76514 -5.45972 1.000 103.63879 333 ALA A C 1
ATOM 1359 O O . ALA A 1 209 ? 4.10059 38.82264 -5.87566 1.000 103.69511 333 ALA A O 1
ATOM 1361 N N . SER A 1 210 ? 2.64376 37.12504 -6.11548 1.000 102.24273 334 SER A N 1
ATOM 1362 C CA . SER A 1 210 ? 2.10279 37.68136 -7.34991 1.000 103.39873 334 SER A CA 1
ATOM 1363 C C . SER A 1 210 ? 1.44910 39.03553 -7.10499 1.000 105.49056 334 SER A C 1
ATOM 1364 O O . SER A 1 210 ? 1.54959 39.94067 -7.94171 1.000 107.48140 334 SER A O 1
ATOM 1367 N N . LYS A 1 211 ? 0.78231 39.19843 -5.95984 1.000 113.72091 335 LYS A N 1
ATOM 1368 C CA . LYS A 1 211 ? 0.23607 40.50367 -5.60304 1.000 114.73021 335 LYS A CA 1
ATOM 1369 C C . LYS A 1 211 ? 1.34426 41.54612 -5.52218 1.000 116.93606 335 LYS A C 1
ATOM 1370 O O . LYS A 1 211 ? 1.28784 42.58799 -6.18487 1.000 118.43771 335 LYS A O 1
ATOM 1376 N N . MET A 1 212 ? 2.36571 41.27904 -4.70499 1.000 127.08946 336 MET A N 1
ATOM 1377 C CA . MET A 1 212 ? 3.49551 42.19692 -4.60550 1.000 127.05207 336 MET A CA 1
ATOM 1378 C C . MET A 1 212 ? 4.09845 42.47772 -5.97531 1.000 128.46581 336 MET A C 1
ATOM 1379 O O . MET A 1 212 ? 4.45706 43.61942 -6.28688 1.000 129.20626 336 MET A O 1
ATOM 1384 N N . LEU A 1 213 ? 4.21986 41.44618 -6.80330 1.000 109.98736 337 LEU A N 1
ATOM 1385 C CA . LEU A 1 213 ? 4.87621 41.56185 -8.09654 1.000 109.61897 337 LEU A CA 1
ATOM 1386 C C . LEU A 1 213 ? 4.00354 42.30066 -9.10395 1.000 116.46585 337 LEU A C 1
ATOM 1387 O O . LEU A 1 213 ? 2.78081 42.33376 -8.97188 1.000 117.80789 337 LEU A O 1
ATOM 1392 N N . VAL A 1 251 ? 5.10454 27.88875 -1.02500 1.000 95.06945 375 VAL A N 1
ATOM 1393 C CA . VAL A 1 251 ? 6.00702 28.88493 -0.45518 1.000 96.80733 375 VAL A CA 1
ATOM 1394 C C . VAL A 1 251 ? 7.26263 29.03400 -1.30534 1.000 93.84929 375 VAL A C 1
ATOM 1395 O O . VAL A 1 251 ? 8.08704 28.12251 -1.38389 1.000 95.67642 375 VAL A O 1
ATOM 1399 N N . LEU A 1 252 ? 7.41231 30.20496 -1.91467 1.000 84.17468 376 LEU A N 1
ATOM 1400 C CA . LEU A 1 252 ? 8.56050 30.51556 -2.75325 1.000 83.45936 376 LEU A CA 1
ATOM 1401 C C . LEU A 1 252 ? 9.65104 31.22012 -1.95338 1.000 80.50589 376 LEU A C 1
ATOM 1402 O O . LEU A 1 252 ? 9.38047 31.91085 -0.96686 1.000 77.17185 376 LEU A O 1
ATOM 1407 N N . VAL A 1 253 ? 10.89330 31.03797 -2.39773 1.000 74.69846 377 VAL A N 1
ATOM 1408 C CA . VAL A 1 253 ? 12.07032 31.64453 -1.78543 1.000 68.99854 377 VAL A CA 1
ATOM 1409 C C . VAL A 1 253 ? 12.60078 32.67779 -2.77009 1.000 67.24765 377 VAL A C 1
ATOM 1410 O O . VAL A 1 253 ? 13.10659 32.32227 -3.84236 1.000 67.39080 377 VAL A O 1
ATOM 1414 N N . LEU A 1 254 ? 12.49708 33.95676 -2.40888 1.000 71.57436 378 LEU A N 1
ATOM 1415 C CA . LEU A 1 254 ? 12.77801 35.05758 -3.32123 1.000 68.92374 378 LEU A CA 1
ATOM 1416 C C . LEU A 1 254 ? 13.70237 36.06595 -2.64414 1.000 69.88868 378 LEU A C 1
ATOM 1417 O O . LEU A 1 254 ? 14.03923 35.94422 -1.46206 1.000 69.00599 378 LEU A O 1
ATOM 1422 N N . ASP A 1 255 ? 14.09852 37.08021 -3.40894 1.000 74.42933 379 ASP A N 1
ATOM 1423 C CA . ASP A 1 255 ? 15.03110 38.11035 -2.97071 1.000 70.40281 379 ASP A CA 1
ATOM 1424 C C . ASP A 1 255 ? 14.29368 39.43111 -2.81110 1.000 72.71067 379 ASP A C 1
ATOM 1425 O O . ASP A 1 255 ? 13.55161 39.84455 -3.70798 1.000 77.34947 379 ASP A O 1
ATOM 1430 N N . PHE A 1 256 ? 14.51447 40.09847 -1.68297 1.000 68.20275 380 PHE A N 1
ATOM 1431 C CA . PHE A 1 256 ? 13.80358 41.32162 -1.34702 1.000 66.82748 380 PHE A CA 1
ATOM 1432 C C . PHE A 1 256 ? 14.79316 42.40707 -0.95177 1.000 65.92856 380 PHE A C 1
ATOM 1433 O O . PHE A 1 256 ? 15.94819 42.13984 -0.60838 1.000 63.43454 380 PHE A O 1
ATOM 1441 N N . LEU A 1 257 ? 14.31022 43.64280 -0.99285 1.000 76.86388 381 LEU A N 1
ATOM 1442 C CA . LEU A 1 257 ? 15.01903 44.79005 -0.45508 1.000 73.62800 381 LEU A CA 1
ATOM 1443 C C . LEU A 1 257 ? 14.20568 45.36532 0.69171 1.000 77.08710 381 LEU A C 1
ATOM 1444 O O . LEU A 1 257 ? 12.97462 45.43064 0.61897 1.000 80.38774 381 LEU A O 1
ATOM 1449 N N . TYR A 1 258 ? 14.89219 45.77049 1.75115 1.000 71.63320 382 TYR A N 1
ATOM 1450 C CA . TYR A 1 258 ? 14.28240 46.53610 2.82929 1.000 71.92983 382 TYR A CA 1
ATOM 1451 C C . TYR A 1 258 ? 14.65745 47.99380 2.60214 1.000 73.73973 382 TYR A C 1
ATOM 1452 O O . TYR A 1 258 ? 15.82696 48.36731 2.73542 1.000 72.04312 382 TYR A O 1
ATOM 1461 N N . VAL A 1 259 ? 13.67095 48.80744 2.23642 1.000 75.35516 383 VAL A N 1
ATOM 1462 C CA . VAL A 1 259 ? 13.89472 50.18907 1.83083 1.000 78.29253 383 VAL A CA 1
ATOM 1463 C C . VAL A 1 259 ? 13.27843 51.10035 2.88288 1.000 80.11611 383 VAL A C 1
ATOM 1464 O O . VAL A 1 259 ? 12.07262 51.02922 3.15247 1.000 82.46946 383 VAL A O 1
ATOM 1468 N N . CYS A 1 260 ? 14.10303 51.96262 3.46527 1.000 96.28258 384 CYS A N 1
ATOM 1469 C CA . CYS A 1 260 ? 13.66398 52.96637 4.41946 1.000 100.40618 384 CYS A CA 1
ATOM 1470 C C . CYS A 1 260 ? 14.09437 54.33676 3.92623 1.000 103.17838 384 CYS A C 1
ATOM 1471 O O . CYS A 1 260 ? 15.09773 54.47074 3.21982 1.000 101.90503 384 CYS A O 1
ATOM 1474 N N . THR A 1 261 ? 13.33406 55.35641 4.31018 1.000 101.66719 385 THR A N 1
ATOM 1475 C CA . THR A 1 261 ? 13.75702 56.73142 4.10160 1.000 104.39260 385 THR A CA 1
ATOM 1476 C C . THR A 1 261 ? 14.54362 57.18128 5.32342 1.000 101.65670 385 THR A C 1
ATOM 1477 O O . THR A 1 261 ? 14.09213 57.00721 6.45989 1.000 101.90666 385 THR A O 1
ATOM 1481 N N . LEU A 1 262 ? 15.73032 57.73429 5.08666 1.000 120.86691 386 LEU A N 1
ATOM 1482 C CA . LEU A 1 262 ? 16.59477 58.20479 6.16386 1.000 124.40399 386 LEU A CA 1
ATOM 1483 C C . LEU A 1 262 ? 16.44205 59.72002 6.25061 1.000 130.04373 386 LEU A C 1
ATOM 1484 O O . LEU A 1 262 ? 17.27780 60.49029 5.77731 1.000 131.22134 386 LEU A O 1
ATOM 1489 N N . LEU A 1 263 ? 15.34458 60.14875 6.87367 1.000 139.82884 387 LEU A N 1
ATOM 1490 C CA . LEU A 1 263 ? 15.07918 61.57801 6.99193 1.000 146.81040 387 LEU A CA 1
ATOM 1491 C C . LEU A 1 263 ? 16.00834 62.22688 8.01262 1.000 147.88773 387 LEU A C 1
ATOM 1492 O O . LEU A 1 263 ? 16.79877 63.11489 7.67346 1.000 149.04081 387 LEU A O 1
ATOM 1497 N N . ASP A 1 264 ? 15.94129 61.78391 9.27083 1.000 137.55858 388 ASP A N 1
ATOM 1498 C CA . ASP A 1 264 ? 16.78164 62.34676 10.32437 1.000 139.60422 388 ASP A CA 1
ATOM 1499 C C . ASP A 1 264 ? 17.63764 61.21375 10.87373 1.000 135.03135 388 ASP A C 1
ATOM 1500 O O . ASP A 1 264 ? 18.39016 60.60420 10.11960 1.000 130.17720 388 ASP A O 1
ATOM 1505 N N . ASN A 1 265 ? 17.52990 60.90816 12.16470 1.000 164.05697 389 ASN A N 1
ATOM 1506 C CA . ASN A 1 265 ? 18.30273 59.83756 12.77401 1.000 160.99240 389 ASN A CA 1
ATOM 1507 C C . ASN A 1 265 ? 17.54516 58.52062 12.79179 1.000 156.99566 389 ASN A C 1
ATOM 1508 O O . ASN A 1 265 ? 18.16152 57.46467 12.97496 1.000 154.08747 389 ASN A O 1
ATOM 1513 N N . ILE A 1 266 ? 16.23612 58.56320 12.60157 1.000 132.17028 390 ILE A N 1
ATOM 1514 C CA . ILE A 1 266 ? 15.36821 57.39209 12.67352 1.000 130.41448 390 ILE A CA 1
ATOM 1515 C C . ILE A 1 266 ? 14.89951 57.07431 11.26028 1.000 128.96028 390 ILE A C 1
ATOM 1516 O O . ILE A 1 266 ? 14.49450 57.99032 10.53493 1.000 130.17509 390 ILE A O 1
ATOM 1521 N N . PRO A 1 267 ? 14.94227 55.81653 10.82991 1.000 137.41145 391 PRO A N 1
ATOM 1522 C CA . PRO A 1 267 ? 14.38284 55.47594 9.51868 1.000 134.99967 391 PRO A CA 1
ATOM 1523 C C . PRO A 1 267 ? 12.86386 55.51980 9.54271 1.000 136.46894 391 PRO A C 1
ATOM 1524 O O . PRO A 1 267 ? 12.22807 55.17958 10.54312 1.000 138.30087 391 PRO A O 1
ATOM 1528 N N . GLY A 1 268 ? 12.28414 55.95434 8.42097 1.000 117.89877 392 GLY A N 1
ATOM 1529 C CA . GLY A 1 268 ? 10.84576 56.03388 8.29136 1.000 116.29472 392 GLY A CA 1
ATOM 1530 C C . GLY A 1 268 ? 10.40817 55.51315 6.93718 1.000 117.78880 392 GLY A C 1
ATOM 1531 O O . GLY A 1 268 ? 11.21940 55.34335 6.02379 1.000 116.44543 392 GLY A O 1
ATOM 1532 N N . GLU A 1 269 ? 9.10496 55.26633 6.81931 1.000 125.95382 393 GLU A N 1
ATOM 1533 C CA . GLU A 1 269 ? 8.52178 54.77323 5.57367 1.000 126.36583 393 GLU A CA 1
ATOM 1534 C C . GLU A 1 269 ? 9.25417 53.51994 5.09414 1.000 122.37268 393 GLU A C 1
ATOM 1535 O O . GLU A 1 269 ? 9.73093 53.44214 3.95970 1.000 122.01981 393 GLU A O 1
ATOM 1541 N N . CYS A 1 270 ? 9.34252 52.52587 5.97529 1.000 106.54638 394 CYS A N 1
ATOM 1542 C CA . CYS A 1 270 ? 10.06365 51.29412 5.67820 1.000 103.66998 394 CYS A CA 1
ATOM 1543 C C . CYS A 1 270 ? 9.11537 50.24576 5.11101 1.000 102.24697 394 CYS A C 1
ATOM 1544 O O . CYS A 1 270 ? 8.03520 50.01172 5.66339 1.000 105.86920 394 CYS A O 1
ATOM 1547 N N . SER A 1 271 ? 9.52902 49.61153 4.01425 1.000 81.04279 395 SER A N 1
ATOM 1548 C CA . SER A 1 271 ? 8.75141 48.54060 3.40698 1.000 81.74103 395 SER A CA 1
ATOM 1549 C C . SER A 1 271 ? 9.69356 47.49562 2.82692 1.000 78.54097 395 SER A C 1
ATOM 1550 O O . SER A 1 271 ? 10.88446 47.74581 2.61800 1.000 74.52574 395 SER A O 1
ATOM 1553 N N . ILE A 1 272 ? 9.13859 46.31649 2.56948 1.000 92.56144 396 ILE A N 1
ATOM 1554 C CA . ILE A 1 272 ? 9.85430 45.22479 1.92303 1.000 93.46900 396 ILE A CA 1
ATOM 1555 C C . ILE A 1 272 ? 9.50410 45.24661 0.44333 1.000 94.63789 396 ILE A C 1
ATOM 1556 O O . ILE A 1 272 ? 8.33691 45.07872 0.07309 1.000 96.78755 396 ILE A O 1
ATOM 1561 N N . GLN A 1 273 ? 10.50501 45.45320 -0.40398 1.000 92.73316 397 GLN A N 1
ATOM 1562 C CA . GLN A 1 273 ? 10.31590 45.45790 -1.84671 1.000 90.04913 397 GLN A CA 1
ATOM 1563 C C . GLN A 1 273 ? 10.77642 44.12431 -2.41455 1.000 91.05181 397 GLN A C 1
ATOM 1564 O O . GLN A 1 273 ? 11.86436 43.64479 -2.07766 1.000 90.67539 397 GLN A O 1
ATOM 1570 N N . LEU A 1 274 ? 9.94693 43.52454 -3.26295 1.000 81.06940 398 LEU A N 1
ATOM 1571 C CA . LEU A 1 274 ? 10.29614 42.27328 -3.91920 1.000 80.79538 398 LEU A CA 1
ATOM 1572 C C . LEU A 1 274 ? 11.06794 42.56817 -5.19733 1.000 80.52027 398 LEU A C 1
ATOM 1573 O O . LEU A 1 274 ? 10.66356 43.42423 -5.98884 1.000 80.13334 398 LEU A O 1
ATOM 1578 N N . ILE A 1 275 ? 12.16942 41.85230 -5.39828 1.000 83.17024 399 ILE A N 1
ATOM 1579 C CA . ILE A 1 275 ? 12.98216 42.00667 -6.60050 1.000 82.33415 399 ILE A CA 1
ATOM 1580 C C . ILE A 1 275 ? 12.41498 41.06836 -7.65736 1.000 86.39849 399 ILE A C 1
ATOM 1581 O O . ILE A 1 275 ? 12.14428 39.89690 -7.35919 1.000 85.63838 399 ILE A O 1
ATOM 1586 N N . PRO A 1 276 ? 12.21278 41.52786 -8.88719 1.000 98.89889 400 PRO A N 1
ATOM 1587 C CA . PRO A 1 276 ? 11.59306 40.67534 -9.90752 1.000 99.23487 400 PRO A CA 1
ATOM 1588 C C . PRO A 1 276 ? 12.44421 39.45085 -10.18904 1.000 98.83563 400 PRO A C 1
ATOM 1589 O O . PRO A 1 276 ? 13.54896 39.55877 -10.74283 1.000 98.10235 400 PRO A O 1
ATOM 1593 N N . PRO A 1 277 ? 11.95908 38.26269 -9.82630 1.000 84.32022 401 PRO A N 1
ATOM 1594 C CA . PRO A 1 277 ? 12.76060 37.04162 -9.96026 1.000 85.74829 401 PRO A CA 1
ATOM 1595 C C . PRO A 1 277 ? 12.85502 36.50659 -11.37957 1.000 89.54957 401 PRO A C 1
ATOM 1596 O O . PRO A 1 277 ? 13.24443 35.35022 -11.56299 1.000 89.14424 401 PRO A O 1
ATOM 1600 N N . ASP A 1 278 ? 12.48999 37.31729 -12.37023 1.000 107.53878 402 ASP A N 1
ATOM 1601 C CA . ASP A 1 278 ? 12.38665 36.83411 -13.74046 1.000 109.44905 402 ASP A CA 1
ATOM 1602 C C . ASP A 1 278 ? 13.70138 36.23977 -14.23372 1.000 107.68436 402 ASP A C 1
ATOM 1603 O O . ASP A 1 278 ? 13.74405 35.08462 -14.67209 1.000 110.81876 402 ASP A O 1
ATOM 1608 N N . ASN A 1 279 ? 14.79123 37.00406 -14.15433 1.000 92.71614 403 ASN A N 1
ATOM 1609 C CA . ASN A 1 279 ? 16.07808 36.55106 -14.66250 1.000 93.65850 403 ASN A CA 1
ATOM 1610 C C . ASN A 1 279 ? 16.97522 36.01025 -13.55535 1.000 92.94264 403 ASN A C 1
ATOM 1611 O O . ASN A 1 279 ? 18.19327 35.92130 -13.74453 1.000 91.72311 403 ASN A O 1
ATOM 1616 N N . MET A 1 280 ? 16.40512 35.63910 -12.41180 1.000 97.04008 404 MET A N 1
ATOM 1617 C CA . MET A 1 280 ? 17.18561 35.33102 -11.22435 1.000 93.81961 404 MET A CA 1
ATOM 1618 C C . MET A 1 280 ? 16.98020 33.88986 -10.78409 1.000 92.67914 404 MET A C 1
ATOM 1619 O O . MET A 1 280 ? 16.02947 33.21674 -11.18869 1.000 94.08510 404 MET A O 1
ATOM 1624 N N . THR A 1 281 ? 17.90067 33.42701 -9.94724 1.000 79.87908 405 THR A N 1
ATOM 1625 C CA . THR A 1 281 ? 17.77452 32.14141 -9.28386 1.000 79.53223 405 THR A CA 1
ATOM 1626 C C . THR A 1 281 ? 16.98856 32.30772 -7.98561 1.000 77.73659 405 THR A C 1
ATOM 1627 O O . THR A 1 281 ? 16.63387 33.41681 -7.58454 1.000 77.70994 405 THR A O 1
ATOM 1631 N N . MET A 1 282 ? 16.70881 31.18092 -7.33452 1.000 73.71449 406 MET A N 1
ATOM 1632 C CA . MET A 1 282 ? 16.02627 31.20454 -6.04703 1.000 75.34900 406 MET A CA 1
ATOM 1633 C C . MET A 1 282 ? 16.75135 32.11696 -5.06125 1.000 74.59929 406 MET A C 1
ATOM 1634 O O . MET A 1 282 ? 17.98309 32.19504 -5.05213 1.000 73.19960 406 MET A O 1
ATOM 1639 N N . GLY A 1 283 ? 15.97510 32.81850 -4.23439 1.000 71.56266 407 GLY A N 1
ATOM 1640 C CA . GLY A 1 283 ? 16.53489 33.74171 -3.26320 1.000 69.04827 407 GLY A CA 1
ATOM 1641 C C . GLY A 1 283 ? 17.61626 33.11941 -2.40383 1.000 70.36066 407 GLY A C 1
ATOM 1642 O O . GLY A 1 283 ? 17.56087 31.92271 -2.10514 1.000 70.44716 407 GLY A O 1
ATOM 1643 N N . SER A 1 284 ? 18.59736 33.91857 -1.98806 1.000 63.83337 408 SER A N 1
ATOM 1644 C CA . SER A 1 284 ? 19.75171 33.39206 -1.27332 1.000 64.26117 408 SER A CA 1
ATOM 1645 C C . SER A 1 284 ? 20.45174 34.52829 -0.54288 1.000 62.11564 408 SER A C 1
ATOM 1646 O O . SER A 1 284 ? 20.17224 35.70811 -0.77036 1.000 60.52873 408 SER A O 1
ATOM 1649 N N . GLU A 1 285 ? 21.37567 34.14897 0.34141 1.000 67.73299 409 GLU A N 1
ATOM 1650 C CA . GLU A 1 285 ? 22.23660 35.12251 0.99852 1.000 61.68152 409 GLU A CA 1
ATOM 1651 C C . GLU A 1 285 ? 22.87035 36.03345 -0.04298 1.000 61.62723 409 GLU A C 1
ATOM 1652 O O . GLU A 1 285 ? 23.27508 35.58506 -1.11853 1.000 64.47041 409 GLU A O 1
ATOM 1658 N N . SER A 1 286 ? 22.95535 37.32106 0.28040 1.000 56.17677 410 SER A N 1
ATOM 1659 C CA . SER A 1 286 ? 23.16568 38.32903 -0.74668 1.000 56.80996 410 SER A CA 1
ATOM 1660 C C . SER A 1 286 ? 23.88006 39.54044 -0.16511 1.000 54.88969 410 SER A C 1
ATOM 1661 O O . SER A 1 286 ? 24.05070 39.67233 1.05083 1.000 51.93267 410 SER A O 1
ATOM 1664 N N . LYS A 1 287 ? 24.29831 40.42692 -1.06902 1.000 58.18776 411 LYS A N 1
ATOM 1665 C CA . LYS A 1 287 ? 25.00758 41.65139 -0.73067 1.000 55.94723 411 LYS A CA 1
ATOM 1666 C C . LYS A 1 287 ? 24.61937 42.73753 -1.72633 1.000 57.54763 411 LYS A C 1
ATOM 1667 O O . LYS A 1 287 ? 24.41217 42.45815 -2.91027 1.000 59.56445 411 LYS A O 1
ATOM 1673 N N . LEU A 1 288 ? 24.51830 43.97046 -1.24579 1.000 63.53413 412 LEU A N 1
ATOM 1674 C CA . LEU A 1 288 ? 24.20383 45.10436 -2.10218 1.000 67.78115 412 LEU A CA 1
ATOM 1675 C C . LEU A 1 288 ? 25.46129 45.90403 -2.41061 1.000 67.80629 412 LEU A C 1
ATOM 1676 O O . LEU A 1 288 ? 26.37215 46.00823 -1.58581 1.000 66.51425 412 LEU A O 1
ATOM 1681 N N . TYR A 1 289 ? 25.49396 46.47722 -3.61069 1.000 65.66004 413 TYR A N 1
ATOM 1682 C CA . TYR A 1 289 ? 26.54140 47.40112 -4.01429 1.000 67.72276 413 TYR A CA 1
ATOM 1683 C C . TYR A 1 289 ? 25.90313 48.68872 -4.51389 1.000 71.07953 413 TYR A C 1
ATOM 1684 O O . TYR A 1 289 ? 24.76013 48.69627 -4.98115 1.000 71.45192 413 TYR A O 1
ATOM 1693 N N . LYS A 1 290 ? 26.66067 49.77774 -4.42640 1.000 82.48206 414 LYS A N 1
ATOM 1694 C CA . LYS A 1 290 ? 26.28700 51.05325 -5.02820 1.000 84.23209 414 LYS A CA 1
ATOM 1695 C C . LYS A 1 290 ? 27.43303 51.47553 -5.93361 1.000 85.17288 414 LYS A C 1
ATOM 1696 O O . LYS A 1 290 ? 28.52142 51.80153 -5.45067 1.000 87.43614 414 LYS A O 1
ATOM 1702 N N . LEU A 1 291 ? 27.19370 51.45992 -7.24250 1.000 88.81764 415 LEU A N 1
ATOM 1703 C CA . LEU A 1 291 ? 28.21891 51.80856 -8.21546 1.000 93.93768 415 LEU A CA 1
ATOM 1704 C C . LEU A 1 291 ? 27.60783 52.65095 -9.32126 1.000 99.96495 415 LEU A C 1
ATOM 1705 O O . LEU A 1 291 ? 26.62086 52.24386 -9.94087 1.000 98.18775 415 LEU A O 1
ATOM 1710 N N . ASN A 1 292 ? 28.20758 53.81328 -9.57146 1.000 115.23260 416 ASN A N 1
ATOM 1711 C CA . ASN A 1 292 ? 27.73485 54.74631 -10.59106 1.000 118.08488 416 ASN A CA 1
ATOM 1712 C C . ASN A 1 292 ? 26.22890 54.97352 -10.46658 1.000 116.80129 416 ASN A C 1
ATOM 1713 O O . ASN A 1 292 ? 25.47712 54.89435 -11.44139 1.000 118.89641 416 ASN A O 1
ATOM 1718 N N . ASN A 1 293 ? 25.79173 55.27270 -9.24181 1.000 108.95951 417 ASN A N 1
ATOM 1719 C CA . ASN A 1 293 ? 24.37716 55.51545 -8.95042 1.000 110.14114 417 ASN A CA 1
ATOM 1720 C C . ASN A 1 293 ? 23.49457 54.42929 -9.56001 1.000 109.87410 417 ASN A C 1
ATOM 1721 O O . ASN A 1 293 ? 22.45859 54.70201 -10.17114 1.000 110.63227 417 ASN A O 1
ATOM 1726 N N . SER A 1 294 ? 23.92431 53.18064 -9.39444 1.000 92.50109 418 SER A N 1
ATOM 1727 C CA . SER A 1 294 ? 23.14474 52.00718 -9.75282 1.000 89.30871 418 SER A CA 1
ATOM 1728 C C . SER A 1 294 ? 23.35186 50.94550 -8.68357 1.000 83.92416 418 SER A C 1
ATOM 1729 O O . SER A 1 294 ? 24.39201 50.90725 -8.02201 1.000 81.03384 418 SER A O 1
ATOM 1732 N N . LEU A 1 295 ? 22.34707 50.09560 -8.50294 1.000 86.67191 419 LEU A N 1
ATOM 1733 C CA . LEU A 1 295 ? 22.40276 49.03717 -7.50464 1.000 81.94283 419 LEU A CA 1
ATOM 1734 C C . LEU A 1 295 ? 22.76431 47.71222 -8.16014 1.000 81.55619 419 LEU A C 1
ATOM 1735 O O . LEU A 1 295 ? 22.18523 47.33937 -9.18604 1.000 81.24927 419 LEU A O 1
ATOM 1740 N N . LEU A 1 296 ? 23.72827 47.01361 -7.56677 1.000 79.23822 420 LEU A N 1
ATOM 1741 C CA . LEU A 1 296 ? 24.07485 45.65565 -7.94726 1.000 76.80889 420 LEU A CA 1
ATOM 1742 C C . LEU A 1 296 ? 23.79160 44.73607 -6.76990 1.000 73.74494 420 LEU A C 1
ATOM 1743 O O . LEU A 1 296 ? 23.78900 45.17002 -5.61391 1.000 71.83993 420 LEU A O 1
ATOM 1748 N N . LEU A 1 297 ? 23.53130 43.46561 -7.07166 1.000 68.04490 421 LEU A N 1
ATOM 1749 C CA . LEU A 1 297 ? 23.22200 42.46597 -6.05563 1.000 65.40411 421 LEU A CA 1
ATOM 1750 C C . LEU A 1 297 ? 24.05177 41.21833 -6.31360 1.000 66.18893 421 LEU A C 1
ATOM 1751 O O . LEU A 1 297 ? 23.93496 40.60325 -7.37835 1.000 68.78978 421 LEU A O 1
ATOM 1756 N N . TYR A 1 298 ? 24.89468 40.84980 -5.35433 1.000 62.91382 422 TYR A N 1
ATOM 1757 C CA . TYR A 1 298 ? 25.54819 39.55106 -5.40017 1.000 61.12628 422 TYR A CA 1
ATOM 1758 C C . TYR A 1 298 ? 24.68705 38.53261 -4.67046 1.000 59.64769 422 TYR A C 1
ATOM 1759 O O . TYR A 1 298 ? 24.11450 38.82618 -3.61564 1.000 59.42372 422 TYR A O 1
ATOM 1768 N N . LYS A 1 299 ? 24.60148 37.33205 -5.22967 1.000 54.51693 423 LYS A N 1
ATOM 1769 C CA . LYS A 1 299 ? 23.79304 36.27715 -4.63787 1.000 57.03042 423 LYS A CA 1
ATOM 1770 C C . LYS A 1 299 ? 24.60884 34.99949 -4.53005 1.000 56.65926 423 LYS A C 1
ATOM 1771 O O . LYS A 1 299 ? 25.28461 34.59850 -5.48423 1.000 58.01211 423 LYS A O 1
ATOM 1777 N N . ARG A 1 300 ? 24.55068 34.37577 -3.35958 1.000 63.54063 424 ARG A N 1
ATOM 1778 C CA . ARG A 1 300 ? 25.00378 33.00270 -3.22297 1.000 66.04074 424 ARG A CA 1
ATOM 1779 C C . ARG A 1 300 ? 24.20296 32.10748 -4.15812 1.000 68.82154 424 ARG A C 1
ATOM 1780 O O . ARG A 1 300 ? 22.96970 32.15492 -4.17559 1.000 70.01931 424 ARG A O 1
ATOM 1788 N N . SER A 1 301 ? 24.90507 31.30896 -4.95697 1.000 65.81803 425 SER A N 1
ATOM 1789 C CA . SER A 1 301 ? 24.23653 30.42984 -5.90902 1.000 66.48804 425 SER A CA 1
ATOM 1790 C C . SER A 1 301 ? 23.58844 29.27758 -5.15226 1.000 71.17890 425 SER A C 1
ATOM 1791 O O . SER A 1 301 ? 24.28506 28.42155 -4.59957 1.000 72.75084 425 SER A O 1
ATOM 1794 N N . SER A 1 302 ? 22.25612 29.23130 -5.15641 1.000 88.61304 426 SER A N 1
ATOM 1795 C CA . SER A 1 302 ? 21.49467 28.18957 -4.47740 1.000 91.84300 426 SER A CA 1
ATOM 1796 C C . SER A 1 302 ? 20.82923 27.22345 -5.45292 1.000 95.44214 426 SER A C 1
ATOM 1797 O O . SER A 1 302 ? 19.92697 26.47609 -5.06179 1.000 94.83998 426 SER A O 1
ATOM 1800 N N . SER A 1 303 ? 21.25642 27.22519 -6.71461 1.000 101.89691 427 SER A N 1
ATOM 1801 C CA . SER A 1 303 ? 20.59326 26.48774 -7.77998 1.000 101.38573 427 SER A CA 1
ATOM 1802 C C . SER A 1 303 ? 21.65785 25.78594 -8.61188 1.000 103.23117 427 SER A C 1
ATOM 1803 O O . SER A 1 303 ? 22.85246 25.85621 -8.31030 1.000 103.60883 427 SER A O 1
ATOM 1806 N N . TRP A 1 304 ? 21.22970 25.09081 -9.66644 1.000 141.80572 428 TRP A N 1
ATOM 1807 C CA . TRP A 1 304 ? 22.21457 24.43246 -10.51549 1.000 144.05134 428 TRP A CA 1
ATOM 1808 C C . TRP A 1 304 ? 23.08517 25.42647 -11.27241 1.000 141.22242 428 TRP A C 1
ATOM 1809 O O . TRP A 1 304 ? 24.10556 25.01960 -11.83788 1.000 142.87088 428 TRP A O 1
ATOM 1820 N N . TRP A 1 305 ? 22.70780 26.70059 -11.30863 1.000 87.95496 429 TRP A N 1
ATOM 1821 C CA . TRP A 1 305 ? 23.52213 27.71292 -11.96913 1.000 86.31182 429 TRP A CA 1
ATOM 1822 C C . TRP A 1 305 ? 24.92704 27.71349 -11.37240 1.000 84.86135 429 TRP A C 1
ATOM 1823 O O . TRP A 1 305 ? 25.07952 27.96422 -10.16612 1.000 82.43005 429 TRP A O 1
ATOM 1834 N N . PRO A 1 306 ? 25.97048 27.45268 -12.16503 1.000 94.73778 430 PRO A N 1
ATOM 1835 C CA . PRO A 1 306 ? 27.30692 27.23493 -11.59804 1.000 95.06859 430 PRO A CA 1
ATOM 1836 C C . PRO A 1 306 ? 28.17706 28.47352 -11.43490 1.000 90.41878 430 PRO A C 1
ATOM 1837 O O . PRO A 1 306 ? 29.24318 28.36810 -10.81471 1.000 89.92292 430 PRO A O 1
ATOM 1841 N N . TYR A 1 307 ? 27.78055 29.62038 -11.97548 1.000 78.73470 431 TYR A N 1
ATOM 1842 C CA . TYR A 1 307 ? 28.63775 30.79456 -12.04502 1.000 77.68503 431 TYR A CA 1
ATOM 1843 C C . TYR A 1 307 ? 28.26444 31.81672 -10.97788 1.000 76.25359 431 TYR A C 1
ATOM 1844 O O . TYR A 1 307 ? 27.11214 31.89610 -10.54400 1.000 75.78370 431 TYR A O 1
ATOM 1853 N N . THR A 1 308 ? 29.26073 32.59643 -10.55387 1.000 69.91398 432 THR A N 1
ATOM 1854 C CA . THR A 1 308 ? 29.01694 33.71390 -9.64983 1.000 68.68150 432 THR A CA 1
ATOM 1855 C C . THR A 1 308 ? 27.90855 34.60373 -10.20148 1.000 67.87411 432 THR A C 1
ATOM 1856 O O . THR A 1 308 ? 27.97063 35.05093 -11.34921 1.000 69.91205 432 THR A O 1
ATOM 1860 N N . GLU A 1 309 ? 26.89684 34.86658 -9.37500 1.000 66.30794 433 GLU A N 1
ATOM 1861 C CA . GLU A 1 309 ? 25.70618 35.59530 -9.79758 1.000 67.47739 433 GLU A CA 1
ATOM 1862 C C . GLU A 1 309 ? 25.77578 37.03695 -9.30985 1.000 66.00325 433 GLU A C 1
ATOM 1863 O O . GLU A 1 309 ? 25.80911 37.28909 -8.10075 1.000 65.51430 433 GLU A O 1
ATOM 1869 N N . VAL A 1 310 ? 25.77617 37.97811 -10.24719 1.000 77.07856 434 VAL A N 1
ATOM 1870 C CA . VAL A 1 310 ? 25.66895 39.39645 -9.93379 1.000 79.48923 434 VAL A CA 1
ATOM 1871 C C . VAL A 1 310 ? 24.57734 39.99069 -10.80922 1.000 82.36901 434 VAL A C 1
ATOM 1872 O O . VAL A 1 310 ? 24.61200 39.84801 -12.03740 1.000 83.29701 434 VAL A O 1
ATOM 1876 N N . TYR A 1 311 ? 23.60902 40.64726 -10.18056 1.000 80.89126 435 TYR A N 1
ATOM 1877 C CA . TYR A 1 311 ? 22.48188 41.23250 -10.88695 1.000 82.68614 435 TYR A CA 1
ATOM 1878 C C . TYR A 1 311 ? 22.57297 42.75075 -10.84926 1.000 83.63537 435 TYR A C 1
ATOM 1879 O O . TYR A 1 311 ? 22.95456 43.33932 -9.83088 1.000 82.05964 435 TYR A O 1
ATOM 1888 N N . GLN A 1 312 ? 22.25195 43.37322 -11.97803 1.000 99.08012 436 GLN A N 1
ATOM 1889 C CA . GLN A 1 312 ? 22.10589 44.81712 -12.05476 1.000 99.95193 436 GLN A CA 1
ATOM 1890 C C . GLN A 1 312 ? 20.65234 45.16342 -11.76399 1.000 97.54858 436 GLN A C 1
ATOM 1891 O O . GLN A 1 312 ? 19.74102 44.59080 -12.36955 1.000 99.45753 436 GLN A O 1
ATOM 1897 N N . LEU A 1 313 ? 20.43569 46.08253 -10.83007 1.000 85.64785 437 LEU A N 1
ATOM 1898 C CA . LEU A 1 313 ? 19.09467 46.46691 -10.41371 1.000 88.79004 437 LEU A CA 1
ATOM 1899 C C . LEU A 1 313 ? 18.77036 47.85697 -10.94077 1.000 91.70304 437 LEU A C 1
ATOM 1900 O O . LEU A 1 313 ? 19.53156 48.80651 -10.72153 1.000 88.30519 437 LEU A O 1
ATOM 1905 N N . SER A 1 314 ? 17.63986 47.97144 -11.62777 1.000 94.25913 438 SER A N 1
ATOM 1906 C CA . SER A 1 314 ? 17.12256 49.25167 -12.08303 1.000 96.67572 438 SER A CA 1
ATOM 1907 C C . SER A 1 314 ? 15.85601 49.57296 -11.30435 1.000 95.97846 438 SER A C 1
ATOM 1908 O O . SER A 1 314 ? 14.93281 48.75228 -11.24248 1.000 94.61831 438 SER A O 1
ATOM 1911 N N . LEU A 1 315 ? 15.82680 50.75366 -10.69903 1.000 104.22776 439 LEU A N 1
ATOM 1912 C CA . LEU A 1 315 ? 14.74865 51.17031 -9.81891 1.000 106.93116 439 LEU A CA 1
ATOM 1913 C C . LEU A 1 315 ? 13.96760 52.31591 -10.44842 1.000 111.10327 439 LEU A C 1
ATOM 1914 O O . LEU A 1 315 ? 14.38245 52.92162 -11.44033 1.000 112.53003 439 LEU A O 1
ATOM 1919 N N . ARG A 1 316 ? 12.81513 52.60837 -9.85496 1.000 126.25168 440 ARG A N 1
ATOM 1920 C CA . ARG A 1 316 ? 12.02155 53.77834 -10.22037 1.000 131.17825 440 ARG A CA 1
ATOM 1921 C C . ARG A 1 316 ? 11.72322 54.51061 -8.91640 1.000 129.70098 440 ARG A C 1
ATOM 1922 O O . ARG A 1 316 ? 10.87752 54.08027 -8.12614 1.000 126.88485 440 ARG A O 1
ATOM 1930 N N . VAL A 1 317 ? 12.43891 55.60415 -8.69766 1.000 137.97266 441 VAL A N 1
ATOM 1931 C CA . VAL A 1 317 ? 12.42295 56.34808 -7.44493 1.000 138.70908 441 VAL A CA 1
ATOM 1932 C C . VAL A 1 317 ? 11.33850 57.41441 -7.47884 1.000 144.36870 441 VAL A C 1
ATOM 1933 O O . VAL A 1 317 ? 11.02295 57.99271 -8.52443 1.000 146.78800 441 VAL A O 1
ATOM 1937 N N . SER A 1 318 ? 10.76190 57.67344 -6.30762 1.000 129.18436 442 SER A N 1
ATOM 1938 C CA . SER A 1 318 ? 9.82444 58.76569 -6.09882 1.000 130.60162 442 SER A CA 1
ATOM 1939 C C . SER A 1 318 ? 10.07378 59.32302 -4.70579 1.000 131.32432 442 SER A C 1
ATOM 1940 O O . SER A 1 318 ? 10.97846 58.87716 -3.99142 1.000 125.77072 442 SER A O 1
ATOM 1943 N N . LYS A 1 319 ? 9.27651 60.31023 -4.31089 1.000 153.23392 443 LYS A N 1
ATOM 1944 C CA . LYS A 1 319 ? 9.40899 60.84885 -2.96315 1.000 154.83494 443 LYS A CA 1
ATOM 1945 C C . LYS A 1 319 ? 8.89185 59.81706 -1.96884 1.000 150.73076 443 LYS A C 1
ATOM 1946 O O . LYS A 1 319 ? 7.69736 59.50255 -1.95320 1.000 150.61140 443 LYS A O 1
ATOM 1952 N N . ASN A 1 320 ? 9.79048 59.28942 -1.13863 1.000 143.85724 444 ASN A N 1
ATOM 1953 C CA . ASN A 1 320 ? 9.47599 58.26858 -0.14470 1.000 141.61580 444 ASN A CA 1
ATOM 1954 C C . ASN A 1 320 ? 9.06120 56.93768 -0.76255 1.000 139.22798 444 ASN A C 1
ATOM 1955 O O . ASN A 1 320 ? 8.40621 56.12723 -0.09927 1.000 137.19787 444 ASN A O 1
ATOM 1960 N N . SER A 1 321 ? 9.41788 56.68427 -2.02096 1.000 125.93421 445 SER A N 1
ATOM 1961 C CA . SER A 1 321 ? 9.04466 55.44063 -2.68742 1.000 124.85854 445 SER A CA 1
ATOM 1962 C C . SER A 1 321 ? 10.19467 54.96937 -3.56349 1.000 123.92846 445 SER A C 1
ATOM 1963 O O . SER A 1 321 ? 10.65445 55.71018 -4.43772 1.000 126.09200 445 SER A O 1
ATOM 1966 N N . MET A 1 322 ? 10.65165 53.73918 -3.33016 1.000 117.15071 446 MET A N 1
ATOM 1967 C CA . MET A 1 322 ? 11.63804 53.07955 -4.17920 1.000 113.30769 446 MET A CA 1
ATOM 1968 C C . MET A 1 322 ? 11.18296 51.65129 -4.43745 1.000 112.31516 446 MET A C 1
ATOM 1969 O O . MET A 1 322 ? 11.07222 50.85516 -3.50032 1.000 111.06615 446 MET A O 1
ATOM 1974 N N . LYS A 1 323 ? 10.89642 51.33696 -5.69763 1.000 99.72581 447 LYS A N 1
ATOM 1975 C CA . LYS A 1 323 ? 10.48636 50.00274 -6.10753 1.000 96.42052 447 LYS A CA 1
ATOM 1976 C C . LYS A 1 323 ? 11.44157 49.47201 -7.16787 1.000 95.66555 447 LYS A C 1
ATOM 1977 O O . LYS A 1 323 ? 12.04051 50.24063 -7.92679 1.000 95.26865 447 LYS A O 1
ATOM 1983 N N . VAL A 1 324 ? 11.58270 48.15044 -7.21196 1.000 91.19879 448 VAL A N 1
ATOM 1984 C CA . VAL A 1 324 ? 12.49635 47.49852 -8.14418 1.000 94.19139 448 VAL A CA 1
ATOM 1985 C C . VAL A 1 324 ? 11.74193 47.16090 -9.42145 1.000 96.01740 448 VAL A C 1
ATOM 1986 O O . VAL A 1 324 ? 10.77377 46.39309 -9.39732 1.000 93.05796 448 VAL A O 1
ATOM 1990 N N . ARG A 1 325 ? 12.19308 47.72746 -10.54032 1.000 112.69206 449 ARG A N 1
ATOM 1991 C CA . ARG A 1 325 ? 11.52688 47.52345 -11.81950 1.000 116.03797 449 ARG A CA 1
ATOM 1992 C C . ARG A 1 325 ? 11.99366 46.25539 -12.52330 1.000 115.81775 449 ARG A C 1
ATOM 1993 O O . ARG A 1 325 ? 11.16820 45.51243 -13.06392 1.000 115.97800 449 ARG A O 1
ATOM 2001 N N . GLU A 1 326 ? 13.29709 45.98545 -12.52683 1.000 114.05884 450 GLU A N 1
ATOM 2002 C CA . GLU A 1 326 ? 13.79999 44.76013 -13.13120 1.000 114.25790 450 GLU A CA 1
ATOM 2003 C C . GLU A 1 326 ? 15.19775 44.47317 -12.60489 1.000 111.57254 450 GLU A C 1
ATOM 2004 O O . GLU A 1 326 ? 15.87047 45.34762 -12.05108 1.000 109.90150 450 GLU A O 1
ATOM 2010 N N . SER A 1 327 ? 15.61811 43.22316 -12.78637 1.000 91.41373 451 SER A N 1
ATOM 2011 C CA . SER A 1 327 ? 16.90984 42.73645 -12.32031 1.000 86.05205 451 SER A CA 1
ATOM 2012 C C . SER A 1 327 ? 17.58750 41.99664 -13.46350 1.000 87.35663 451 SER A C 1
ATOM 2013 O O . SER A 1 327 ? 17.07324 40.97734 -13.93660 1.000 88.81108 451 SER A O 1
ATOM 2016 N N . VAL A 1 328 ? 18.73798 42.50174 -13.89962 1.000 88.29121 452 VAL A N 1
ATOM 2017 C CA . VAL A 1 328 ? 19.45211 41.97038 -15.05483 1.000 90.79632 452 VAL A CA 1
ATOM 2018 C C . VAL A 1 328 ? 20.66481 41.20722 -14.54468 1.000 91.38690 452 VAL A C 1
ATOM 2019 O O . VAL A 1 328 ? 21.50644 41.76946 -13.83240 1.000 88.95620 452 VAL A O 1
ATOM 2023 N N . ARG A 1 329 ? 20.76773 39.93479 -14.92106 1.000 107.85731 453 ARG A N 1
ATOM 2024 C CA . ARG A 1 329 ? 21.89431 39.11463 -14.49584 1.000 107.13052 453 ARG A CA 1
ATOM 2025 C C . ARG A 1 329 ? 23.11224 39.43239 -15.35039 1.000 108.72651 453 ARG A C 1
ATOM 2026 O O . ARG A 1 329 ? 23.06943 39.29832 -16.57832 1.000 108.62099 453 ARG A O 1
ATOM 2034 N N . LEU A 1 330 ? 24.19434 39.85742 -14.70320 1.000 91.02139 454 LEU A N 1
ATOM 2035 C CA . LEU A 1 330 ? 25.45918 39.98694 -15.40741 1.000 92.24134 454 LEU A CA 1
ATOM 2036 C C . LEU A 1 330 ? 25.92406 38.61154 -15.86905 1.000 92.02548 454 LEU A C 1
ATOM 2037 O O . LEU A 1 330 ? 25.81686 37.62234 -15.13898 1.000 89.85638 454 LEU A O 1
ATOM 2042 N N . ASN A 1 331 ? 26.44282 38.55095 -17.09428 1.000 112.15971 455 ASN A N 1
ATOM 2043 C CA . ASN A 1 331 ? 26.88661 37.28833 -17.68198 1.000 113.73909 455 ASN A CA 1
ATOM 2044 C C . ASN A 1 331 ? 28.32887 37.04917 -17.24366 1.000 112.31149 455 ASN A C 1
ATOM 2045 O O . ASN A 1 331 ? 29.29139 37.33690 -17.95740 1.000 114.51400 455 ASN A O 1
ATOM 2050 N N . ILE A 1 332 ? 28.47045 36.50908 -16.03365 1.000 86.24687 456 ILE A N 1
ATOM 2051 C CA . ILE A 1 332 ? 29.77153 36.22267 -15.43684 1.000 85.46788 456 ILE A CA 1
ATOM 2052 C C . ILE A 1 332 ? 30.06489 34.73518 -15.55977 1.000 86.92651 456 ILE A C 1
ATOM 2053 O O . ILE A 1 332 ? 29.27679 33.89621 -15.10392 1.000 83.98572 456 ILE A O 1
ATOM 2058 N N . THR A 1 333 ? 31.21259 34.41025 -16.15856 1.000 89.76656 457 THR A N 1
ATOM 2059 C CA . THR A 1 333 ? 31.67211 33.03384 -16.28549 1.000 90.03156 457 THR A CA 1
ATOM 2060 C C . THR A 1 333 ? 33.11749 32.86637 -15.82865 1.000 88.29611 457 THR A C 1
ATOM 2061 O O . THR A 1 333 ? 33.68111 31.77792 -15.98857 1.000 87.11294 457 THR A O 1
ATOM 2065 N N . SER A 1 334 ? 33.72827 33.91144 -15.26231 1.000 88.98769 458 SER A N 1
ATOM 2066 C CA . SER A 1 334 ? 35.13364 33.83362 -14.87359 1.000 89.02994 458 SER A CA 1
ATOM 2067 C C . SER A 1 334 ? 35.32899 32.97575 -13.62958 1.000 85.36447 458 SER A C 1
ATOM 2068 O O . SER A 1 334 ? 36.29695 32.21097 -13.54783 1.000 85.85993 458 SER A O 1
ATOM 2071 N N . THR A 1 335 ? 34.43688 33.09475 -12.64605 1.000 78.11771 459 THR A N 1
ATOM 2072 C CA . THR A 1 335 ? 34.53276 32.31731 -11.41882 1.000 73.67111 459 THR A CA 1
ATOM 2073 C C . THR A 1 335 ? 33.27023 31.49013 -11.22431 1.000 74.71926 459 THR A C 1
ATOM 2074 O O . THR A 1 335 ? 32.17586 31.88448 -11.63849 1.000 75.16340 459 THR A O 1
ATOM 2078 N N . THR A 1 336 ? 33.43262 30.35597 -10.54779 1.000 73.88773 460 THR A N 1
ATOM 2079 C CA . THR A 1 336 ? 32.37464 29.36885 -10.40687 1.000 76.20420 460 THR A CA 1
ATOM 2080 C C . THR A 1 336 ? 32.35561 28.82605 -8.98631 1.000 76.95949 460 THR A C 1
ATOM 2081 O O . THR A 1 336 ? 33.31030 28.98406 -8.22193 1.000 77.40394 460 THR A O 1
ATOM 2085 N N . ARG A 1 337 ? 31.27460 28.18674 -8.65427 1.000 88.08748 461 ARG A N 1
ATOM 2086 C CA . ARG A 1 337 ? 31.09022 27.46980 -7.40504 1.000 88.31933 461 ARG A CA 1
ATOM 2087 C C . ARG A 1 337 ? 31.48762 26.00783 -7.59213 1.000 93.02636 461 ARG A C 1
ATOM 2088 O O . ARG A 1 337 ? 31.33763 25.45202 -8.68572 1.000 92.68418 461 ARG A O 1
ATOM 2096 N N . PRO A 1 338 ? 32.00382 25.35293 -6.54864 1.000 103.52864 462 PRO A N 1
ATOM 2097 C CA . PRO A 1 338 ? 32.54926 23.99840 -6.73859 1.000 105.15369 462 PRO A CA 1
ATOM 2098 C C . PRO A 1 338 ? 31.49832 22.93073 -7.00885 1.000 108.75501 462 PRO A C 1
ATOM 2099 O O . PRO A 1 338 ? 31.84349 21.88004 -7.56401 1.000 112.24095 462 PRO A O 1
ATOM 2103 N N . GLY A 1 339 ? 30.23801 23.15474 -6.65102 1.000 152.89000 463 GLY A N 1
ATOM 2104 C CA . GLY A 1 339 ? 29.21108 22.16988 -6.93196 1.000 157.55058 463 GLY A CA 1
ATOM 2105 C C . GLY A 1 339 ? 29.08252 21.85548 -8.40939 1.000 161.47888 463 GLY A C 1
ATOM 2106 O O . GLY A 1 339 ? 28.99595 22.76879 -9.23582 1.000 160.47446 463 GLY A O 1
ATOM 2107 N N . VAL A 1 340 ? 29.07272 20.57061 -8.75610 1.000 130.17995 464 VAL A N 1
ATOM 2108 C CA . VAL A 1 340 ? 28.93454 20.15233 -10.14819 1.000 132.22414 464 VAL A CA 1
ATOM 2109 C C . VAL A 1 340 ? 27.65349 20.71847 -10.74782 1.000 133.57502 464 VAL A C 1
ATOM 2110 O O . VAL A 1 340 ? 27.69454 21.62095 -11.58382 1.000 133.08704 464 VAL A O 1
ATOM 2114 N N . THR A 1 355 ? 25.58059 22.32744 -2.00832 1.000 133.80467 479 THR A N 1
ATOM 2115 C CA . THR A 1 355 ? 25.01513 23.61987 -2.37617 1.000 132.98976 479 THR A CA 1
ATOM 2116 C C . THR A 1 355 ? 26.11616 24.64214 -2.66598 1.000 131.75735 479 THR A C 1
ATOM 2117 O O . THR A 1 355 ? 27.19972 24.28536 -3.12967 1.000 132.68961 479 THR A O 1
ATOM 2121 N N . GLY A 1 356 ? 25.83436 25.91631 -2.39261 1.000 105.77233 480 GLY A N 1
ATOM 2122 C CA . GLY A 1 356 ? 26.75323 26.99315 -2.67343 1.000 99.40359 480 GLY A CA 1
ATOM 2123 C C . GLY A 1 356 ? 27.38803 27.57927 -1.42121 1.000 97.92323 480 GLY A C 1
ATOM 2124 O O . GLY A 1 356 ? 27.08255 27.21697 -0.28797 1.000 99.33202 480 GLY A O 1
ATOM 2125 N N . VAL A 1 357 ? 28.30060 28.51542 -1.66106 1.000 74.37075 481 VAL A N 1
ATOM 2126 C CA . VAL A 1 357 ? 28.99093 29.24104 -0.60373 1.000 68.68523 481 VAL A CA 1
ATOM 2127 C C . VAL A 1 357 ? 28.91508 30.72950 -0.89950 1.000 64.47281 481 VAL A C 1
ATOM 2128 O O . VAL A 1 357 ? 29.16642 31.15486 -2.03086 1.000 67.42657 481 VAL A O 1
ATOM 2132 N N . PHE A 1 358 ? 28.59096 31.51734 0.11954 1.000 57.54296 482 PHE A N 1
ATOM 2133 C CA . PHE A 1 358 ? 28.58099 32.97047 -0.00342 1.000 56.17341 482 PHE A CA 1
ATOM 2134 C C . PHE A 1 358 ? 30.01861 33.45733 -0.13710 1.000 54.31798 482 PHE A C 1
ATOM 2135 O O . PHE A 1 358 ? 30.77687 33.43568 0.83666 1.000 51.48144 482 PHE A O 1
ATOM 2143 N N . GLN A 1 359 ? 30.41171 33.86788 -1.34791 1.000 57.45070 483 GLN A N 1
ATOM 2144 C CA . GLN A 1 359 ? 31.76501 34.35918 -1.61952 1.000 58.39087 483 GLN A CA 1
ATOM 2145 C C . GLN A 1 359 ? 31.64542 35.64020 -2.44870 1.000 61.15842 483 GLN A C 1
ATOM 2146 O O . GLN A 1 359 ? 31.88420 35.64772 -3.65887 1.000 61.15015 483 GLN A O 1
ATOM 2152 N N . ALA A 1 360 ? 31.30848 36.74081 -1.77168 1.000 59.00234 484 ALA A N 1
ATOM 2153 C CA . ALA A 1 360 ? 30.87786 37.95760 -2.45633 1.000 59.16908 484 ALA A CA 1
ATOM 2154 C C . ALA A 1 360 ? 32.08312 38.74041 -2.96627 1.000 61.72552 484 ALA A C 1
ATOM 2155 O O . ALA A 1 360 ? 32.98942 39.05154 -2.18788 1.000 61.92511 484 ALA A O 1
ATOM 2157 N N . PRO A 1 361 ? 32.10640 39.11026 -4.24012 1.000 61.72621 485 PRO A N 1
ATOM 2158 C CA . PRO A 1 361 ? 33.26745 39.80748 -4.79914 1.000 60.12256 485 PRO A CA 1
ATOM 2159 C C . PRO A 1 361 ? 33.30123 41.28024 -4.40991 1.000 61.29849 485 PRO A C 1
ATOM 2160 O O . PRO A 1 361 ? 32.32990 41.85992 -3.92251 1.000 59.97636 485 PRO A O 1
ATOM 2164 N N . GLY A 1 362 ? 34.46791 41.87709 -4.62965 1.000 60.59666 486 GLY A N 1
ATOM 2165 C CA . GLY A 1 362 ? 34.62143 43.31236 -4.54421 1.000 59.95727 486 GLY A CA 1
ATOM 2166 C C . GLY A 1 362 ? 34.62478 43.88061 -5.94408 1.000 63.89779 486 GLY A C 1
ATOM 2167 O O . GLY A 1 362 ? 35.52665 43.58269 -6.73299 1.000 66.18437 486 GLY A O 1
ATOM 2168 N N . ILE A 1 363 ? 33.60802 44.66430 -6.28352 1.000 67.63259 487 ILE A N 1
ATOM 2169 C CA . ILE A 1 363 ? 33.42339 45.13170 -7.65093 1.000 70.28877 487 ILE A CA 1
ATOM 2170 C C . ILE A 1 363 ? 34.17534 46.44413 -7.81483 1.000 73.29919 487 ILE A C 1
ATOM 2171 O O . ILE A 1 363 ? 33.83311 47.45048 -7.18564 1.000 75.32037 487 ILE A O 1
ATOM 2176 N N . ILE A 1 364 ? 35.18915 46.43563 -8.67404 1.000 75.52642 488 ILE A N 1
ATOM 2177 C CA . ILE A 1 364 ? 36.03459 47.60666 -8.88151 1.000 80.18484 488 ILE A CA 1
ATOM 2178 C C . ILE A 1 364 ? 35.44619 48.52830 -9.93877 1.000 83.33485 488 ILE A C 1
ATOM 2179 O O . ILE A 1 364 ? 35.42892 49.74941 -9.76762 1.000 87.06154 488 ILE A O 1
ATOM 2184 N N . ARG A 1 365 ? 34.96668 47.95364 -11.03885 1.000 99.21366 489 ARG A N 1
ATOM 2185 C CA . ARG A 1 365 ? 34.41551 48.70452 -12.15727 1.000 104.09654 489 ARG A CA 1
ATOM 2186 C C . ARG A 1 365 ? 33.16856 47.97959 -12.63514 1.000 102.82187 489 ARG A C 1
ATOM 2187 O O . ARG A 1 365 ? 33.21805 46.77986 -12.92189 1.000 99.47932 489 ARG A O 1
ATOM 2195 N N . LYS A 1 366 ? 32.05814 48.70459 -12.71525 1.000 109.54694 490 LYS A N 1
ATOM 2196 C CA . LYS A 1 366 ? 30.78680 48.10627 -13.08090 1.000 111.05694 490 LYS A CA 1
ATOM 2197 C C . LYS A 1 366 ? 30.71366 47.87638 -14.58858 1.000 113.48412 490 LYS A C 1
ATOM 2198 O O . LYS A 1 366 ? 31.57541 48.30906 -15.35799 1.000 115.08287 490 LYS A O 1
ATOM 2204 N N . ALA A 1 367 ? 29.65422 47.18510 -15.01116 1.000 121.51340 491 ALA A N 1
ATOM 2205 C CA . ALA A 1 367 ? 29.46169 46.93585 -16.43445 1.000 123.31156 491 ALA A CA 1
ATOM 2206 C C . ALA A 1 367 ? 28.78090 48.11122 -17.12078 1.000 126.55161 491 ALA A C 1
ATOM 2207 O O . ALA A 1 367 ? 29.12732 48.45325 -18.25713 1.000 128.01778 491 ALA A O 1
ATOM 2209 N N . LEU A 1 368 ? 27.81735 48.74138 -16.45396 1.000 130.27343 492 LEU A N 1
ATOM 2210 C CA . LEU A 1 368 ? 27.07504 49.89745 -16.93409 1.000 132.86279 492 LEU A CA 1
ATOM 2211 C C . LEU A 1 368 ? 26.02850 49.49484 -17.97290 1.000 133.95304 492 LEU A C 1
ATOM 2212 O O . LEU A 1 368 ? 25.14757 50.29955 -18.27966 1.000 135.76416 492 LEU A O 1
ATOM 2217 N N . SER A 1 369 ? 26.09420 48.28654 -18.52644 1.000 110.86252 493 SER A N 1
ATOM 2218 C CA . SER A 1 369 ? 25.13856 47.83289 -19.53075 1.000 111.52363 493 SER A CA 1
ATOM 2219 C C . SER A 1 369 ? 25.01475 46.31161 -19.52514 1.000 108.15364 493 SER A C 1
ATOM 2220 O O . SER A 1 369 ? 24.87802 45.69315 -18.46868 1.000 105.67622 493 SER A O 1
ATOM 2223 N N . GLU A 1 375 ? 32.05250 43.85888 -20.70763 1.000 113.12243 499 GLU A N 1
ATOM 2224 C CA . GLU A 1 375 ? 33.47693 43.61278 -20.89711 1.000 113.60180 499 GLU A CA 1
ATOM 2225 C C . GLU A 1 375 ? 34.30383 44.48587 -19.96096 1.000 110.53437 499 GLU A C 1
ATOM 2226 O O . GLU A 1 375 ? 35.46250 44.18473 -19.67580 1.000 109.96684 499 GLU A O 1
ATOM 2232 N N . ASP A 1 376 ? 33.69527 45.56805 -19.48116 1.000 114.51806 500 ASP A N 1
ATOM 2233 C CA . ASP A 1 376 ? 34.36077 46.49039 -18.57274 1.000 115.94217 500 ASP A CA 1
ATOM 2234 C C . ASP A 1 376 ? 34.26327 46.06281 -17.11408 1.000 112.92455 500 ASP A C 1
ATOM 2235 O O . ASP A 1 376 ? 34.96856 46.62750 -16.27098 1.000 111.58175 500 ASP A O 1
ATOM 2240 N N . LEU A 1 377 ? 33.41435 45.08754 -16.79837 1.000 83.43708 501 LEU A N 1
ATOM 2241 C CA . LEU A 1 377 ? 33.28647 44.61808 -15.42590 1.000 80.29095 501 LEU A CA 1
ATOM 2242 C C . LEU A 1 377 ? 34.62117 44.08655 -14.91806 1.000 78.16882 501 LEU A C 1
ATOM 2243 O O . LEU A 1 377 ? 35.24872 43.23547 -15.55361 1.000 79.53911 501 LEU A O 1
ATOM 2248 N N . LEU A 1 378 ? 35.05606 44.59258 -13.76739 1.000 76.12286 502 LEU A N 1
ATOM 2249 C CA . LEU A 1 378 ? 36.27053 44.11039 -13.12473 1.000 74.90915 502 LEU A CA 1
ATOM 2250 C C . LEU A 1 378 ? 35.98984 43.94475 -11.64070 1.000 72.15390 502 LEU A C 1
ATOM 2251 O O . LEU A 1 378 ? 35.46139 44.86246 -11.00460 1.000 70.57807 502 LEU A O 1
ATOM 2256 N N . PHE A 1 379 ? 36.33313 42.77939 -11.09246 1.000 75.66125 503 PHE A N 1
ATOM 2257 C CA . PHE A 1 379 ? 36.04464 42.50623 -9.69230 1.000 71.07015 503 PHE A CA 1
ATOM 2258 C C . PHE A 1 379 ? 37.14089 41.64580 -9.08175 1.000 71.36235 503 PHE A C 1
ATOM 2259 O O . PHE A 1 379 ? 37.94374 41.02125 -9.78330 1.000 72.45772 503 PHE A O 1
ATOM 2267 N N . PHE A 1 380 ? 37.14790 41.62625 -7.74882 1.000 65.06331 504 PHE A N 1
ATOM 2268 C CA . PHE A 1 380 ? 38.12012 40.90879 -6.93355 1.000 60.12446 504 PHE A CA 1
ATOM 2269 C C . PHE A 1 380 ? 37.34891 39.91828 -6.07263 1.000 60.34094 504 PHE A C 1
ATOM 2270 O O . PHE A 1 380 ? 36.30737 40.27321 -5.50788 1.000 60.07963 504 PHE A O 1
ATOM 2278 N N . GLN A 1 381 ? 37.83017 38.67703 -5.98951 1.000 60.63193 505 GLN A N 1
ATOM 2279 C CA . GLN A 1 381 ? 37.05095 37.66613 -5.28668 1.000 61.64280 505 GLN A CA 1
ATOM 2280 C C . GLN A 1 381 ? 37.94045 36.59843 -4.66407 1.000 58.78668 505 GLN A C 1
ATOM 2281 O O . GLN A 1 381 ? 38.91294 36.14566 -5.27383 1.000 58.35121 505 GLN A O 1
ATOM 2287 N N . ALA A 1 382 ? 37.58839 36.21191 -3.43838 1.000 52.55645 506 ALA A N 1
ATOM 2288 C CA . ALA A 1 382 ? 38.16858 35.06629 -2.74792 1.000 50.70534 506 ALA A CA 1
ATOM 2289 C C . ALA A 1 382 ? 37.18008 33.91371 -2.86361 1.000 53.50996 506 ALA A C 1
ATOM 2290 O O . ALA A 1 382 ? 36.09604 33.95855 -2.27251 1.000 54.03542 506 ALA A O 1
ATOM 2292 N N . TRP A 1 383 ? 37.53675 32.89451 -3.64099 1.000 55.75073 507 TRP A N 1
ATOM 2293 C CA . TRP A 1 383 ? 36.60344 31.82479 -3.96265 1.000 55.82286 507 TRP A CA 1
ATOM 2294 C C . TRP A 1 383 ? 37.32871 30.48593 -3.94483 1.000 55.67037 507 TRP A C 1
ATOM 2295 O O . TRP A 1 383 ? 38.56019 30.41969 -3.87908 1.000 54.14859 507 TRP A O 1
ATOM 2306 N N . THR A 1 384 ? 36.54060 29.41090 -3.94740 1.000 63.54591 508 THR A N 1
ATOM 2307 C CA . THR A 1 384 ? 37.05995 28.04813 -3.95875 1.000 65.53349 508 THR A CA 1
ATOM 2308 C C . THR A 1 384 ? 36.92823 27.46518 -5.36221 1.000 67.35359 508 THR A C 1
ATOM 2309 O O . THR A 1 384 ? 35.81596 27.33003 -5.88333 1.000 69.44788 508 THR A O 1
ATOM 2313 N N . SER A 1 385 ? 38.05818 27.08440 -5.95032 1.000 71.79350 509 SER A N 1
ATOM 2314 C CA . SER A 1 385 ? 38.10674 26.52848 -7.29605 1.000 71.43641 509 SER A CA 1
ATOM 2315 C C . SER A 1 385 ? 38.19162 25.00788 -7.24242 1.000 74.32626 509 SER A C 1
ATOM 2316 O O . SER A 1 385 ? 38.98794 24.44898 -6.48036 1.000 73.99654 509 SER A O 1
ATOM 2319 N N . ASP A 1 386 ? 37.34902 24.34576 -8.03624 1.000 110.83626 510 ASP A N 1
ATOM 2320 C CA . ASP A 1 386 ? 37.35780 22.89578 -8.18324 1.000 114.09765 510 ASP A CA 1
ATOM 2321 C C . ASP A 1 386 ? 37.84160 22.46668 -9.56426 1.000 116.12767 510 ASP A C 1
ATOM 2322 O O . ASP A 1 386 ? 37.61425 21.32294 -9.97106 1.000 116.98391 510 ASP A O 1
ATOM 2327 N N . SER A 1 387 ? 38.48875 23.36882 -10.29774 1.000 93.41217 511 SER A N 1
ATOM 2328 C CA . SER A 1 387 ? 39.02173 23.03374 -11.60771 1.000 93.32304 511 SER A CA 1
ATOM 2329 C C . SER A 1 387 ? 40.08060 21.94198 -11.49666 1.000 93.34203 511 SER A C 1
ATOM 2330 O O . SER A 1 387 ? 40.60018 21.64435 -10.41912 1.000 93.11896 511 SER A O 1
ATOM 2333 N N . ILE A 1 388 ? 40.40147 21.34183 -12.64217 1.000 105.43623 512 ILE A N 1
ATOM 2334 C CA . ILE A 1 388 ? 41.42586 20.30684 -12.65675 1.000 107.93980 512 ILE A CA 1
ATOM 2335 C C . ILE A 1 388 ? 42.81694 20.92455 -12.57444 1.000 107.68774 512 ILE A C 1
ATOM 2336 O O . ILE A 1 388 ? 43.75448 20.29202 -12.07445 1.000 107.05341 512 ILE A O 1
ATOM 2341 N N . ALA A 1 389 ? 42.97542 22.15943 -13.05132 1.000 125.51580 513 ALA A N 1
ATOM 2342 C CA . ALA A 1 389 ? 44.26775 22.82817 -12.98336 1.000 123.55466 513 ALA A CA 1
ATOM 2343 C C . ALA A 1 389 ? 44.48878 23.49959 -11.63629 1.000 122.71927 513 ALA A C 1
ATOM 2344 O O . ALA A 1 389 ? 45.63056 23.58898 -11.17226 1.000 124.52122 513 ALA A O 1
ATOM 2346 N N . ARG A 1 390 ? 43.42114 23.97407 -10.99956 1.000 100.44901 514 ARG A N 1
ATOM 2347 C CA . ARG A 1 390 ? 43.50478 24.64956 -9.70901 1.000 96.79385 514 ARG A CA 1
ATOM 2348 C C . ARG A 1 390 ? 42.45447 24.07840 -8.76759 1.000 95.11102 514 ARG A C 1
ATOM 2349 O O . ARG A 1 390 ? 41.26186 24.35720 -8.92576 1.000 96.86565 514 ARG A O 1
ATOM 2357 N N . GLN A 1 391 ? 42.88596 23.27317 -7.80128 1.000 74.65945 515 GLN A N 1
ATOM 2358 C CA . GLN A 1 391 ? 42.01551 22.81171 -6.72688 1.000 76.49403 515 GLN A CA 1
ATOM 2359 C C . GLN A 1 391 ? 42.42122 23.51469 -5.43886 1.000 75.64760 515 GLN A C 1
ATOM 2360 O O . GLN A 1 391 ? 43.52404 23.28915 -4.92842 1.000 75.51290 515 GLN A O 1
ATOM 2366 N N . GLY A 1 392 ? 41.52283 24.34083 -4.90375 1.000 65.17151 516 GLY A N 1
ATOM 2367 C CA . GLY A 1 392 ? 41.77380 25.03272 -3.66328 1.000 62.32697 516 GLY A CA 1
ATOM 2368 C C . GLY A 1 392 ? 41.35741 26.48822 -3.69671 1.000 61.85643 516 GLY A C 1
ATOM 2369 O O . GLY A 1 392 ? 40.84120 26.99557 -4.69922 1.000 60.97967 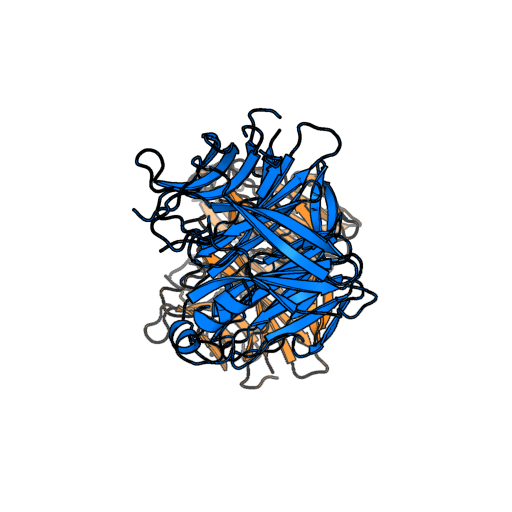516 GLY A O 1
ATOM 2370 N N . PRO A 1 393 ? 41.59103 27.19326 -2.59081 1.000 60.30033 517 PRO A N 1
ATOM 2371 C CA . PRO A 1 393 ? 41.16054 28.59351 -2.50263 1.000 57.20821 517 PRO A CA 1
ATOM 2372 C C . PRO A 1 393 ? 42.01881 29.50552 -3.36544 1.000 56.90528 517 PRO A C 1
ATOM 2373 O O . PRO A 1 393 ? 43.22936 29.31205 -3.49679 1.000 58.80208 517 PRO A O 1
ATOM 2377 N N . LEU A 1 394 ? 41.37493 30.51329 -3.95310 1.000 60.53754 518 LEU A N 1
ATOM 2378 C CA . LEU A 1 394 ? 42.03572 31.43992 -4.85796 1.000 63.28223 518 LEU A CA 1
ATOM 2379 C C . LEU A 1 394 ? 41.67975 32.87602 -4.50274 1.000 62.69228 518 LEU A C 1
ATOM 2380 O O . LEU A 1 394 ? 40.58364 33.16321 -4.01292 1.000 61.63304 518 LEU A O 1
ATOM 2385 N N . ILE A 1 395 ? 42.62276 33.77349 -4.77251 1.000 59.80622 519 ILE A N 1
ATOM 2386 C CA . ILE A 1 395 ? 42.39459 35.21391 -4.78998 1.000 62.17380 519 ILE A CA 1
ATOM 2387 C C . ILE A 1 395 ? 42.52510 35.65068 -6.24162 1.000 63.80316 519 ILE A C 1
ATOM 2388 O O . ILE A 1 395 ? 43.58010 35.45563 -6.85847 1.000 66.29878 519 ILE A O 1
ATOM 2393 N N . SER A 1 396 ? 41.45963 36.21450 -6.80142 1.000 58.45343 520 SER A N 1
ATOM 2394 C CA . SER A 1 396 ? 41.42656 36.49194 -8.22948 1.000 61.24527 520 SER A CA 1
ATOM 2395 C C . SER A 1 396 ? 40.97734 37.91720 -8.51176 1.000 61.66375 520 SER A C 1
ATOM 2396 O O . SER A 1 396 ? 40.09888 38.45857 -7.83141 1.000 60.97753 520 SER A O 1
ATOM 2399 N N . LEU A 1 397 ? 41.59848 38.51179 -9.52353 1.000 62.74787 521 LEU A N 1
ATOM 2400 C CA . LEU A 1 397 ? 41.11385 39.72046 -10.17408 1.000 65.42888 521 LEU A CA 1
ATOM 2401 C C . LEU A 1 397 ? 40.61712 39.31508 -11.55410 1.000 68.64487 521 LEU A C 1
ATOM 2402 O O . LEU A 1 397 ? 41.39788 38.82040 -12.37468 1.000 68.63688 521 LEU A O 1
ATOM 2407 N N . CYS A 1 398 ? 39.32513 39.50440 -11.80332 1.000 80.85712 522 CYS A N 1
ATOM 2408 C CA . CYS A 1 398 ? 38.67715 38.89601 -12.95346 1.000 83.24895 522 CYS A CA 1
ATOM 2409 C C . CYS A 1 398 ? 37.81918 39.90442 -13.69738 1.000 86.17308 522 CYS A C 1
ATOM 2410 O O . CYS A 1 398 ? 37.21761 40.80081 -13.10016 1.000 85.94522 522 CYS A O 1
ATOM 2413 N N . ARG A 1 399 ? 37.76860 39.73622 -15.01516 1.000 86.99547 523 ARG A N 1
ATOM 2414 C CA . ARG A 1 399 ? 36.74163 40.35398 -15.83175 1.000 87.12880 523 ARG A CA 1
ATOM 2415 C C . ARG A 1 399 ? 35.51105 39.45104 -15.82599 1.000 88.76819 523 ARG A C 1
ATOM 2416 O O . ARG A 1 399 ? 35.50278 38.37934 -15.21622 1.000 85.89808 523 ARG A O 1
ATOM 2424 N N . ALA A 1 400 ? 34.45641 39.87917 -16.52169 1.000 85.80823 524 ALA A N 1
ATOM 2425 C CA . ALA A 1 400 ? 33.22150 39.10072 -16.52870 1.000 83.95032 524 ALA A CA 1
ATOM 2426 C C . ALA A 1 400 ? 33.45873 37.67493 -17.01252 1.000 83.97809 524 ALA A C 1
ATOM 2427 O O . ALA A 1 400 ? 32.88542 36.72338 -16.46913 1.000 85.55061 524 ALA A O 1
ATOM 2429 N N . ASP A 1 401 ? 34.30425 37.50302 -18.02378 1.000 88.74770 525 ASP A N 1
ATOM 2430 C CA . ASP A 1 401 ? 34.47250 36.21284 -18.67578 1.000 92.38358 525 ASP A CA 1
ATOM 2431 C C . ASP A 1 401 ? 35.83794 35.57835 -18.44297 1.000 91.22757 525 ASP A C 1
ATOM 2432 O O . ASP A 1 401 ? 36.07463 34.46633 -18.92844 1.000 92.89174 525 ASP A O 1
ATOM 2437 N N . SER A 1 402 ? 36.74142 36.24432 -17.72604 1.000 100.03659 526 SER A N 1
ATOM 2438 C CA . SER A 1 402 ? 38.07548 35.69848 -17.52275 1.000 98.62655 526 SER A CA 1
ATOM 2439 C C . SER A 1 402 ? 38.75440 36.41757 -16.36492 1.000 97.95302 526 SER A C 1
ATOM 2440 O O . SER A 1 402 ? 38.41879 37.56152 -16.04430 1.000 98.61384 526 SER A O 1
ATOM 2443 N N . CYS A 1 403 ? 39.70089 35.72342 -15.73528 1.000 89.87458 527 CYS A N 1
ATOM 2444 C CA . CYS A 1 403 ? 40.48402 36.26618 -14.63259 1.000 89.47379 527 CYS A CA 1
ATOM 2445 C C . CYS A 1 403 ? 41.88307 36.62827 -15.11178 1.000 90.44656 527 CYS A C 1
ATOM 2446 O O . CYS A 1 403 ? 42.57467 35.79755 -15.70973 1.000 92.55143 527 CYS A O 1
ATOM 2449 N N . VAL A 1 404 ? 42.29618 37.86705 -14.83954 1.000 89.15882 528 VAL A N 1
ATOM 2450 C CA . VAL A 1 404 ? 43.59505 38.35013 -15.29410 1.000 87.99939 528 VAL A CA 1
ATOM 2451 C C . VAL A 1 404 ? 44.71802 38.10975 -14.28684 1.000 88.66582 528 VAL A C 1
ATOM 2452 O O . VAL A 1 404 ? 45.89747 38.16802 -14.66422 1.000 90.37339 528 VAL A O 1
ATOM 2456 N N . LEU A 1 405 ? 44.39081 37.83885 -13.02403 1.000 82.67029 529 LEU A N 1
ATOM 2457 C CA . LEU A 1 405 ? 45.38894 37.59517 -11.99163 1.000 77.49649 529 LEU A CA 1
ATOM 2458 C C . LEU A 1 405 ? 44.80277 36.66326 -10.94306 1.000 75.89209 529 LEU A C 1
ATOM 2459 O O . LEU A 1 405 ? 43.63803 36.80463 -10.56043 1.000 74.60866 529 LEU A O 1
ATOM 2464 N N . THR A 1 406 ? 45.61634 35.71675 -10.47755 1.000 78.61722 530 THR A N 1
ATOM 2465 C CA . THR A 1 406 ? 45.16628 34.73590 -9.49852 1.000 77.32663 530 THR A CA 1
ATOM 2466 C C . THR A 1 406 ? 46.29607 34.39163 -8.53917 1.000 78.10858 530 THR A C 1
ATOM 2467 O O . THR A 1 406 ? 47.42195 34.12634 -8.96815 1.000 80.16454 530 THR A O 1
ATOM 2471 N N . ILE A 1 407 ? 45.98600 34.38998 -7.24715 1.000 74.35328 531 ILE A N 1
ATOM 2472 C CA . ILE A 1 407 ? 46.91027 34.02716 -6.17978 1.000 72.51860 531 ILE A CA 1
ATOM 2473 C C . ILE A 1 407 ? 46.39785 32.73523 -5.54696 1.000 71.59979 531 ILE A C 1
ATOM 2474 O O . ILE A 1 407 ? 45.33922 32.74398 -4.90103 1.000 69.86814 531 ILE A O 1
ATOM 2479 N N . PRO A 1 408 ? 47.09622 31.61087 -5.69950 1.000 76.44895 532 PRO A N 1
ATOM 2480 C CA . PRO A 1 408 ? 46.68696 30.39284 -4.98740 1.000 75.25293 532 PRO A CA 1
ATOM 2481 C C . PRO A 1 408 ? 46.90298 30.55364 -3.49056 1.000 71.42369 532 PRO A C 1
ATOM 2482 O O . PRO A 1 408 ? 47.97241 30.97512 -3.04801 1.000 72.80569 532 PRO A O 1
ATOM 2486 N N . LEU A 1 409 ? 45.87220 30.22932 -2.71281 1.000 69.43053 533 LEU A N 1
ATOM 2487 C CA . LEU A 1 409 ? 45.96607 30.30122 -1.26263 1.000 67.30263 533 LEU A CA 1
ATOM 2488 C C . LEU A 1 409 ? 46.40395 28.99040 -0.61976 1.000 68.44425 533 LEU A C 1
ATOM 2489 O O . LEU A 1 409 ? 46.76779 28.99270 0.56129 1.000 69.06319 533 LEU A O 1
ATOM 2494 N N . GLY A 1 410 ? 46.39186 27.88934 -1.34909 1.000 68.16870 534 GLY A N 1
ATOM 2495 C CA . GLY A 1 410 ? 46.86436 26.63153 -0.8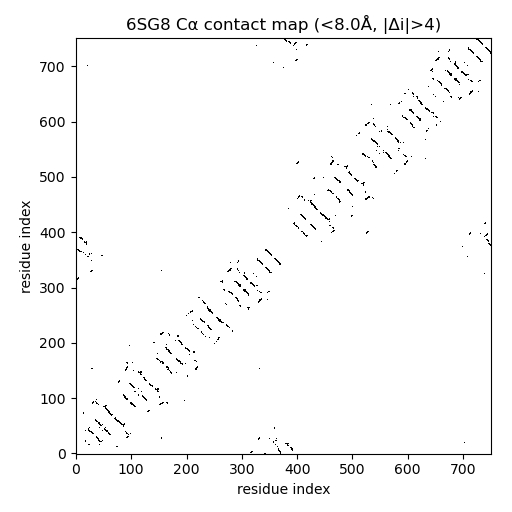0719 1.000 69.19855 534 GLY A CA 1
ATOM 2496 C C . GLY A 1 410 ? 46.15138 25.45817 -1.44587 1.000 73.67058 534 GLY A C 1
ATOM 2497 O O . GLY A 1 410 ? 45.30176 25.61098 -2.32119 1.000 75.94151 534 GLY A O 1
ATOM 2498 N N . ASN A 1 411 ? 46.51298 24.27039 -0.96696 1.000 80.25131 535 ASN A N 1
ATOM 2499 C CA . ASN A 1 411 ? 45.91202 23.03717 -1.44343 1.000 81.38410 535 ASN A CA 1
ATOM 2500 C C . ASN A 1 411 ? 44.43371 22.97183 -1.06384 1.000 82.16712 535 ASN A C 1
ATOM 2501 O O . ASN A 1 411 ? 43.90634 23.80700 -0.32276 1.000 81.20027 535 ASN A O 1
ATOM 2506 N N . SER A 1 412 ? 43.76620 21.94109 -1.58641 1.000 78.26030 536 SER A N 1
ATOM 2507 C CA . SER A 1 412 ? 42.34366 21.74913 -1.33828 1.000 77.36959 536 SER A CA 1
ATOM 2508 C C . SER A 1 412 ? 42.02126 21.59042 0.14252 1.000 75.42472 536 SER A C 1
ATOM 2509 O O . SER A 1 412 ? 40.86949 21.80099 0.53608 1.000 77.90954 536 SER A O 1
ATOM 2512 N N . ASP A 1 413 ? 43.00326 21.23009 0.97144 1.000 76.73533 537 ASP A N 1
ATOM 2513 C CA . ASP A 1 413 ? 42.78392 21.10431 2.40834 1.000 78.15248 537 ASP A CA 1
ATOM 2514 C C . ASP A 1 413 ? 42.75806 22.44526 3.13129 1.000 75.66885 537 ASP A C 1
ATOM 2515 O O . ASP A 1 413 ? 42.38965 22.48396 4.31010 1.000 74.80143 537 ASP A O 1
ATOM 2520 N N . VAL A 1 414 ? 43.14206 23.53348 2.46955 1.000 60.31967 538 VAL A N 1
ATOM 2521 C CA . VAL A 1 414 ? 43.04627 24.86441 3.06151 1.000 59.34740 538 VAL A CA 1
ATOM 2522 C C . VAL A 1 414 ? 41.59273 25.30130 2.93756 1.000 58.42322 538 VAL A C 1
ATOM 2523 O O . VAL A 1 414 ? 41.10888 25.56967 1.83563 1.000 59.08626 538 VAL A O 1
ATOM 2527 N N . PHE A 1 415 ? 40.88177 25.33760 4.05803 1.000 52.09695 539 PHE A N 1
ATOM 2528 C CA . PHE A 1 415 ? 39.46630 25.66682 4.03126 1.000 54.18271 539 PHE A CA 1
ATOM 2529 C C . PHE A 1 415 ? 39.26592 27.16831 4.18232 1.000 51.75966 539 PHE A C 1
ATOM 2530 O O . PHE A 1 415 ? 39.79854 27.78422 5.11059 1.000 53.43309 539 PHE A O 1
ATOM 2538 N N . ILE A 1 416 ? 38.48551 27.74818 3.27963 1.000 52.42418 540 ILE A N 1
ATOM 2539 C CA . ILE A 1 416 ? 37.88890 29.06022 3.48773 1.000 52.82836 540 ILE A CA 1
ATOM 2540 C C . ILE A 1 416 ? 36.38469 28.90498 3.32037 1.000 52.45411 540 ILE A C 1
ATOM 2541 O O . ILE A 1 416 ? 35.92355 28.19459 2.42238 1.000 56.06540 540 ILE A O 1
ATOM 2546 N N . GLY A 1 417 ? 35.62324 29.55112 4.19699 1.000 51.92388 541 GLY A N 1
ATOM 2547 C CA . GLY A 1 417 ? 34.17399 29.47018 4.14339 1.000 51.46145 541 GLY A CA 1
ATOM 2548 C C . GLY A 1 417 ? 33.56268 30.65899 3.43038 1.000 52.21993 541 GLY A C 1
ATOM 2549 O O . GLY A 1 417 ? 33.90588 30.93347 2.27703 1.000 53.28625 541 GLY A O 1
ATOM 2550 N N . TYR A 1 418 ? 32.63644 31.35274 4.08840 1.000 50.20959 542 TYR A N 1
ATOM 2551 C CA . TYR A 1 418 ? 32.12007 32.60094 3.54135 1.000 50.96344 542 TYR A CA 1
ATOM 2552 C C . TYR A 1 418 ? 33.24457 33.60778 3.34216 1.000 50.35173 542 TYR A C 1
ATOM 2553 O O . TYR A 1 418 ? 34.19224 33.68437 4.12867 1.000 49.50351 542 TYR A O 1
ATOM 2562 N N . THR A 1 419 ? 33.12200 34.40327 2.28856 1.000 53.81284 543 THR A N 1
ATOM 2563 C CA . THR A 1 419 ? 34.10913 35.42241 1.98235 1.000 51.44585 543 THR A CA 1
ATOM 2564 C C . THR A 1 419 ? 33.37735 36.66207 1.49887 1.000 55.13471 543 THR A C 1
ATOM 2565 O O . THR A 1 419 ? 32.29042 36.57726 0.91788 1.000 57.73594 543 THR A O 1
ATOM 2569 N N . ASP A 1 420 ? 33.97545 37.81576 1.77830 1.000 56.11673 544 ASP A N 1
ATOM 2570 C CA . ASP A 1 420 ? 33.48474 39.10215 1.31094 1.000 54.07521 544 ASP A CA 1
ATOM 2571 C C . ASP A 1 420 ? 34.68714 40.00209 1.09175 1.000 55.53733 544 ASP A C 1
ATOM 2572 O O . ASP A 1 420 ? 35.57133 40.08145 1.94900 1.000 53.28879 544 ASP A O 1
ATOM 2577 N N . SER A 1 421 ? 34.70620 40.68165 -0.04789 1.000 58.86305 545 SER A N 1
ATOM 2578 C CA . SER A 1 421 ? 35.81182 41.53892 -0.42273 1.000 57.42031 545 SER A CA 1
ATOM 2579 C C . SER A 1 421 ? 35.29345 42.91561 -0.80857 1.000 62.07975 545 SER A C 1
ATOM 2580 O O . SER A 1 421 ? 34.12007 43.09897 -1.14512 1.000 62.20525 545 SER A O 1
ATOM 2583 N N . PHE A 1 422 ? 36.19560 43.88685 -0.74543 1.000 57.49663 546 PHE A N 1
ATOM 2584 C CA . PHE A 1 422 ? 35.90813 45.24596 -1.16953 1.000 60.98720 546 PHE A CA 1
ATOM 2585 C C . PHE A 1 422 ? 37.23602 45.90430 -1.49083 1.000 60.92870 546 PHE A C 1
ATOM 2586 O O . PHE A 1 422 ? 38.25771 45.60047 -0.87041 1.000 60.61675 546 PHE A O 1
ATOM 2594 N N . CYS A 1 423 ? 37.21534 46.80089 -2.46725 1.000 69.45940 547 CYS A N 1
ATOM 2595 C CA . CYS A 1 423 ? 38.42807 47.44011 -2.94762 1.000 69.75559 547 CYS A CA 1
ATOM 2596 C C . CYS A 1 423 ? 38.31345 48.94021 -2.73590 1.000 69.71026 547 CYS A C 1
ATOM 2597 O O . CYS A 1 423 ? 37.23480 49.52128 -2.89105 1.000 74.82851 547 CYS A O 1
ATOM 2600 N N . LEU A 1 424 ? 39.42693 49.55186 -2.35287 1.000 76.91422 548 LEU A N 1
ATOM 2601 C CA . LEU A 1 424 ? 39.51679 50.98656 -2.12956 1.000 80.74671 548 LEU A CA 1
ATOM 2602 C C . LEU A 1 424 ? 40.37180 51.60270 -3.22387 1.000 82.27590 548 LEU A C 1
ATOM 2603 O O . LEU A 1 424 ? 41.50856 51.17383 -3.44902 1.000 79.26267 548 LEU A O 1
ATOM 2608 N N . SER A 1 425 ? 39.82083 52.59910 -3.90256 1.000 102.89305 549 SER A N 1
ATOM 2609 C CA . SER A 1 425 ? 40.49889 53.20940 -5.02944 1.000 105.74679 549 SER A CA 1
ATOM 2610 C C . SER A 1 425 ? 41.39458 54.34246 -4.55252 1.000 108.38900 549 SER A C 1
ATOM 2611 O O . SER A 1 425 ? 41.08434 55.05599 -3.59528 1.000 109.92708 549 SER A O 1
ATOM 2614 N N . ASP A 1 426 ? 42.51549 54.49338 -5.24204 1.000 133.18658 550 ASP A N 1
ATOM 2615 C CA . ASP A 1 426 ? 43.46999 55.56604 -5.01257 1.000 140.03575 550 ASP A CA 1
ATOM 2616 C C . ASP A 1 426 ? 43.27098 56.60222 -6.10888 1.000 142.95839 550 ASP A C 1
ATOM 2617 O O . ASP A 1 426 ? 43.35853 56.27093 -7.29628 1.000 144.56222 550 ASP A O 1
ATOM 2622 N N . ARG A 1 427 ? 42.97123 57.84322 -5.71384 1.000 118.79473 551 ARG A N 1
ATOM 2623 C CA . ARG A 1 427 ? 42.66494 58.87332 -6.70065 1.000 123.83540 551 ARG A CA 1
ATOM 2624 C C . ARG A 1 427 ? 43.71274 58.86129 -7.80759 1.000 126.90427 551 ARG A C 1
ATOM 2625 O O . ARG A 1 427 ? 43.37434 58.80485 -8.99597 1.000 126.51585 551 ARG A O 1
ATOM 2633 N N . ASP A 1 428 ? 44.99223 58.92708 -7.44098 1.000 169.14659 552 ASP A N 1
ATOM 2634 C CA . ASP A 1 428 ? 46.04073 58.60347 -8.40160 1.000 169.98606 552 ASP A CA 1
ATOM 2635 C C . ASP A 1 428 ? 45.76673 57.20325 -8.94845 1.000 166.81724 552 ASP A C 1
ATOM 2636 O O . ASP A 1 428 ? 45.80500 56.22229 -8.19958 1.000 162.71079 552 ASP A O 1
ATOM 2641 N N . ASN A 1 429 ? 45.48038 57.10573 -10.24534 1.000 167.39914 553 ASN A N 1
ATOM 2642 C CA . ASN A 1 429 ? 45.09560 55.81834 -10.81107 1.000 165.81712 553 ASN A CA 1
ATOM 2643 C C . ASN A 1 429 ? 46.26289 54.82810 -10.83364 1.000 164.87141 553 ASN A C 1
ATOM 2644 O O . ASN A 1 429 ? 47.43101 55.17077 -10.63118 1.000 165.23355 553 ASN A O 1
ATOM 2649 N N . GLU A 1 430 ? 45.90169 53.56761 -11.07253 1.000 137.89087 554 GLU A N 1
ATOM 2650 C CA . GLU A 1 430 ? 46.80852 52.44086 -11.26174 1.000 137.90173 554 GLU A CA 1
ATOM 2651 C C . GLU A 1 430 ? 47.38274 51.95981 -9.93595 1.000 132.69504 554 GLU A C 1
ATOM 2652 O O . GLU A 1 430 ? 48.52202 51.48766 -9.87265 1.000 132.64350 554 GLU A O 1
ATOM 2658 N N . LYS A 1 431 ? 46.58988 52.08300 -8.87517 1.000 95.94173 555 LYS A N 1
ATOM 2659 C CA . LYS A 1 431 ? 46.91023 51.51986 -7.56923 1.000 89.34397 555 LYS A CA 1
ATOM 2660 C C . LYS A 1 431 ? 45.57698 51.10266 -6.97300 1.000 86.92151 555 LYS A C 1
ATOM 2661 O O . LYS A 1 431 ? 44.70729 51.95523 -6.77158 1.000 88.09688 555 LYS A O 1
ATOM 2667 N N . ILE A 1 432 ? 45.40072 49.81749 -6.68636 1.000 76.09381 556 ILE A N 1
ATOM 2668 C CA . ILE A 1 432 ? 44.14704 49.33426 -6.12234 1.000 74.22554 556 ILE A CA 1
ATOM 2669 C C . ILE A 1 432 ? 44.43635 48.44897 -4.92143 1.000 71.15790 556 ILE A C 1
ATOM 2670 O O . ILE A 1 432 ? 45.26185 47.53264 -5.00135 1.000 69.96262 556 ILE A O 1
ATOM 2675 N N . TYR A 1 433 ? 43.75210 48.71800 -3.81734 1.000 67.59006 557 TYR A N 1
ATOM 2676 C CA . TYR A 1 433 ? 43.79772 47.87661 -2.63414 1.000 65.81147 557 TYR A CA 1
ATOM 2677 C C . TYR A 1 433 ? 42.46581 47.15096 -2.50198 1.000 65.35424 557 TYR A C 1
ATOM 2678 O O . TYR A 1 433 ? 41.40377 47.76626 -2.63820 1.000 66.06573 557 TYR A O 1
ATOM 2687 N N . CYS A 1 434 ? 42.52098 45.84606 -2.26209 1.000 62.95583 558 CYS A N 1
ATOM 2688 C CA . CYS A 1 434 ? 41.32844 45.05789 -1.99536 1.000 60.52456 558 CYS A CA 1
ATOM 2689 C C . CYS A 1 434 ? 41.52092 44.31621 -0.68350 1.000 58.82536 558 CYS A C 1
ATOM 2690 O O . CYS A 1 434 ? 42.60842 43.80051 -0.40743 1.000 58.20356 558 CYS A O 1
ATOM 2693 N N . VAL A 1 435 ? 40.47572 44.28808 0.13555 1.000 58.64861 559 VAL A N 1
ATOM 2694 C CA . VAL A 1 435 ? 40.49214 43.57808 1.40761 1.000 57.80000 559 VAL A CA 1
ATOM 2695 C C . VAL A 1 435 ? 39.61811 42.34210 1.26886 1.000 57.83847 559 VAL A C 1
ATOM 2696 O O . VAL A 1 435 ? 38.50042 42.41684 0.74205 1.000 55.68279 559 VAL A O 1
ATOM 2700 N N . ALA A 1 436 ? 40.12052 41.20957 1.74349 1.000 55.66051 560 ALA A N 1
ATOM 2701 C CA . ALA A 1 436 ? 39.37991 39.95821 1.71071 1.000 55.08232 560 ALA A CA 1
ATOM 2702 C C . ALA A 1 436 ? 39.01523 39.56697 3.13430 1.000 53.80657 560 ALA A C 1
ATOM 2703 O O . ALA A 1 436 ? 39.90154 39.36459 3.97106 1.000 51.66317 560 ALA A O 1
ATOM 2705 N N . LEU A 1 437 ? 37.71705 39.45901 3.40201 1.000 52.25148 561 LEU A N 1
ATOM 2706 C CA . LEU A 1 437 ? 37.22450 38.94938 4.67499 1.000 53.19939 561 LEU A CA 1
ATOM 2707 C C . LEU A 1 437 ? 36.98071 37.45039 4.53360 1.000 52.53157 561 LEU A C 1
ATOM 2708 O O . LEU A 1 437 ? 36.15996 37.02615 3.71363 1.000 53.65895 561 LEU A O 1
ATOM 2713 N N . LEU A 1 438 ? 37.70149 36.65051 5.31429 1.000 51.39119 562 LEU A N 1
ATOM 2714 C CA . LEU A 1 438 ? 37.68395 35.20120 5.16530 1.000 52.16429 562 LEU A CA 1
ATOM 2715 C C . LEU A 1 438 ? 37.21614 34.52654 6.44603 1.000 51.45005 562 LEU A C 1
ATOM 2716 O O . LEU A 1 438 ? 37.75972 34.78213 7.52736 1.000 50.47785 562 LEU A O 1
ATOM 2721 N N . GLU A 1 439 ? 36.20863 33.66804 6.31609 1.000 47.32448 563 GLU A N 1
ATOM 2722 C CA . GLU A 1 439 ? 35.95005 32.65915 7.33205 1.000 47.77782 563 GLU A CA 1
ATOM 2723 C C . GLU A 1 439 ? 37.02939 31.59155 7.25339 1.000 47.28060 563 GLU A C 1
ATOM 2724 O O . GLU A 1 439 ? 37.29269 31.04662 6.17796 1.000 48.55339 563 GLU A O 1
ATOM 2730 N N . LEU A 1 440 ? 37.64398 31.27911 8.38727 1.000 50.18567 564 LEU A N 1
ATOM 2731 C CA . LEU A 1 440 ? 38.70252 30.28145 8.44964 1.000 50.14195 564 LEU A CA 1
ATOM 2732 C C . LEU A 1 440 ? 38.34222 29.19145 9.44543 1.000 51.21008 564 LEU A C 1
ATOM 2733 O O . LEU A 1 440 ? 37.77905 29.46447 10.51052 1.000 52.04373 564 LEU A O 1
ATOM 2738 N N . ASP A 1 441 ? 38.67637 27.95838 9.08509 1.000 46.91569 565 ASP A N 1
ATOM 2739 C CA . ASP A 1 441 ? 38.51490 26.82993 9.98834 1.000 47.26559 565 ASP A CA 1
ATOM 2740 C C . ASP A 1 441 ? 39.33871 27.04375 11.25290 1.000 47.59721 565 ASP A C 1
ATOM 2741 O O . ASP A 1 441 ? 40.52003 27.39905 11.18886 1.000 46.78318 565 ASP A O 1
ATOM 2746 N N . ASN A 1 442 ? 38.71064 26.82924 12.41000 1.000 48.79628 566 ASN A N 1
ATOM 2747 C CA . ASN A 1 442 ? 39.36513 27.04290 13.69452 1.000 49.45782 566 ASN A CA 1
ATOM 2748 C C . ASN A 1 442 ? 39.36130 25.79353 14.57122 1.000 51.90169 566 ASN A C 1
ATOM 2749 O O . ASN A 1 442 ? 39.67832 25.87896 15.76505 1.000 52.82509 566 ASN A O 1
ATOM 2754 N N . MET A 1 443 ? 39.02863 24.63535 14.02151 1.000 58.59318 567 MET A N 1
ATOM 2755 C CA . MET A 1 443 ? 39.01165 23.43260 14.83565 1.000 59.39726 567 MET A CA 1
ATOM 2756 C C . MET A 1 443 ? 40.43224 23.03257 15.23692 1.000 60.31479 567 MET A C 1
ATOM 2757 O O . MET A 1 443 ? 41.39221 23.30464 14.51112 1.000 59.43404 567 MET A O 1
ATOM 2762 N N . PRO A 1 444 ? 40.59691 22.38755 16.40312 1.000 58.09460 568 PRO A N 1
ATOM 2763 C CA . PRO A 1 444 ? 39.53467 21.98606 17.33329 1.000 61.04445 568 PRO A CA 1
ATOM 2764 C C . PRO A 1 444 ? 39.18180 23.02258 18.40607 1.000 59.52925 568 PRO A C 1
ATOM 2765 O O . PRO A 1 444 ? 38.51932 22.67321 19.38959 1.000 61.15730 568 PRO A O 1
ATOM 2769 N N . TYR A 1 445 ? 39.63709 24.26441 18.23450 1.000 54.93380 569 TYR A N 1
ATOM 2770 C CA . TYR A 1 445 ? 39.32631 25.30341 19.21235 1.000 54.55748 569 TYR A CA 1
ATOM 2771 C C . TYR A 1 445 ? 37.86000 25.71349 19.12145 1.000 54.53054 569 TYR A C 1
ATOM 2772 O O . TYR A 1 445 ? 37.17055 25.83088 20.14186 1.000 56.01023 569 TYR A O 1
ATOM 2781 N N . SER A 1 446 ? 37.37295 25.93966 17.90448 1.000 53.14502 570 SER A N 1
ATOM 2782 C CA . SER A 1 446 ? 35.97384 26.24262 17.64766 1.000 53.35389 570 SER A CA 1
ATOM 2783 C C . SER A 1 446 ? 35.74575 26.05045 16.15611 1.000 52.29701 570 SER A C 1
ATOM 2784 O O . SER A 1 446 ? 36.69023 25.81231 15.39869 1.000 51.36522 570 SER A O 1
ATOM 2787 N N . GLU A 1 447 ? 34.48199 26.17296 15.73176 1.000 54.80391 571 GLU A N 1
ATOM 2788 C CA . GLU A 1 447 ? 34.16745 25.92361 14.32680 1.000 55.31279 571 GLU A CA 1
ATOM 2789 C C . GLU A 1 447 ? 34.93353 26.87240 13.41723 1.000 55.32283 571 GLU A C 1
ATOM 2790 O O . GLU A 1 447 ? 35.64065 26.43970 12.49949 1.000 54.82563 571 GLU A O 1
ATOM 2796 N N . MET A 1 448 ? 34.79663 28.17345 13.64442 1.000 49.16318 572 MET A N 1
ATOM 2797 C CA . MET A 1 448 ? 35.23507 29.13308 12.65225 1.000 47.58577 572 MET A CA 1
ATOM 2798 C C . MET A 1 448 ? 35.81320 30.36921 13.32675 1.000 47.76651 572 MET A C 1
ATOM 2799 O O . MET A 1 448 ? 35.57579 30.64372 14.50655 1.000 48.17262 572 MET A O 1
ATOM 2804 N N . THR A 1 449 ? 36.56823 31.11955 12.53441 1.000 50.54498 573 THR A N 1
ATOM 2805 C CA . THR A 1 449 ? 37.04055 32.44176 12.89977 1.000 51.65300 573 THR A CA 1
ATOM 2806 C C . THR A 1 449 ? 37.18541 33.23018 11.60996 1.000 49.96423 573 THR A C 1
ATOM 2807 O O . THR A 1 449 ? 37.37263 32.65869 10.53506 1.000 50.95282 573 THR A O 1
ATOM 2811 N N . ILE A 1 450 ? 37.10289 34.55075 11.72154 1.000 48.66781 574 ILE A N 1
ATOM 2812 C CA . ILE A 1 450 ? 37.20141 35.44151 10.57305 1.000 45.10333 574 ILE A CA 1
ATOM 2813 C C . ILE A 1 450 ? 38.47272 36.26360 10.70872 1.000 44.24111 574 ILE A C 1
ATOM 2814 O O . ILE A 1 450 ? 38.79470 36.74156 11.80131 1.000 44.11549 574 ILE A O 1
ATOM 2819 N N . ARG A 1 451 ? 39.18082 36.44441 9.59504 1.000 53.37377 575 ARG A N 1
ATOM 2820 C CA . ARG A 1 451 ? 40.30648 37.36323 9.52415 1.000 51.50131 575 ARG A CA 1
ATOM 2821 C C . ARG A 1 451 ? 40.22787 38.12813 8.21232 1.000 52.60658 575 ARG A C 1
ATOM 2822 O O . ARG A 1 451 ? 39.60871 37.67770 7.24579 1.000 53.93667 575 ARG A O 1
ATOM 2830 N N . SER A 1 452 ? 40.87810 39.28707 8.17742 1.000 46.39172 576 SER A N 1
ATOM 2831 C CA . SER A 1 452 ? 40.96201 40.08169 6.96156 1.000 47.43571 576 SER A CA 1
ATOM 2832 C C . SER A 1 452 ? 42.39424 40.11238 6.43914 1.000 47.67942 576 SER A C 1
ATOM 2833 O O . SER A 1 452 ? 43.35883 39.91161 7.17936 1.000 45.49729 576 SER A O 1
ATOM 2836 N N . PHE A 1 453 ? 42.51270 40.35782 5.13619 1.000 49.14618 577 PHE A N 1
ATOM 2837 C CA . PHE A 1 453 ? 43.78311 40.33165 4.42885 1.000 47.91939 577 PHE A CA 1
ATOM 2838 C C . PHE A 1 453 ? 43.76841 41.42356 3.36848 1.000 49.88184 577 PHE A C 1
ATOM 2839 O O . PHE A 1 453 ? 42.70736 41.83407 2.89548 1.000 53.71333 577 PHE A O 1
ATOM 2847 N N . LEU A 1 454 ? 44.95274 41.91869 3.02726 1.000 50.13416 578 LEU A N 1
ATOM 2848 C CA . LEU A 1 454 ? 45.09915 43.10585 2.19797 1.000 52.92953 578 LEU A CA 1
ATOM 2849 C C . LEU A 1 454 ? 45.91969 42.77239 0.96377 1.000 53.04776 578 LEU A C 1
ATOM 2850 O O . LEU A 1 454 ? 46.98874 42.16205 1.07124 1.000 51.95436 578 LEU A O 1
ATOM 2855 N N . TYR A 1 455 ? 45.43407 43.20454 -0.19939 1.000 59.17996 579 TYR A N 1
ATOM 2856 C CA . TYR A 1 455 ? 46.09255 42.93313 -1.46688 1.000 59.82481 579 TYR A CA 1
ATOM 2857 C C . TYR A 1 455 ? 46.24725 44.22172 -2.25498 1.000 62.66909 579 TYR A C 1
ATOM 2858 O O . TYR A 1 455 ? 45.34216 45.06029 -2.28631 1.000 62.36767 579 TYR A O 1
ATOM 2867 N N . LEU A 1 456 ? 47.41104 44.37719 -2.87261 1.000 70.73437 580 LEU A N 1
ATOM 2868 C CA . LEU A 1 456 ? 47.71942 45.52743 -3.70417 1.000 74.02200 580 LEU A CA 1
ATOM 2869 C C . LEU A 1 456 ? 47.73005 45.10012 -5.16197 1.000 74.66527 580 LEU A C 1
ATOM 2870 O O . LEU A 1 456 ? 48.39085 44.12076 -5.52352 1.000 76.00695 580 LEU A O 1
ATOM 2875 N N . ILE A 1 457 ? 46.99325 45.82859 -5.98980 1.000 67.34850 581 ILE A N 1
ATOM 2876 C CA . ILE A 1 457 ? 46.98737 45.62322 -7.42950 1.000 71.44726 581 ILE A CA 1
ATOM 2877 C C . ILE A 1 457 ? 47.49881 46.90652 -8.06543 1.000 73.55904 581 ILE A C 1
ATOM 2878 O O . ILE A 1 457 ? 46.89565 47.97468 -7.89733 1.000 75.19518 581 ILE A O 1
ATOM 2883 N N . LYS A 1 458 ? 48.61538 46.80631 -8.77399 1.000 96.26843 582 LYS A N 1
ATOM 2884 C CA . LYS A 1 458 ? 49.20832 47.95966 -9.42801 1.000 100.98493 582 LYS A CA 1
ATOM 2885 C C . LYS A 1 458 ? 49.33418 47.68786 -10.91499 1.000 105.15033 582 LYS A C 1
ATOM 2886 O O . LYS A 1 458 ? 48.83393 46.67705 -11.40840 1.000 104.82597 582 LYS A O 1
ATOM 2892 N N . PRO B 1 32 ? 44.94406 35.87915 49.75305 1.000 134.20082 156 PRO B N 1
ATOM 2893 C CA . PRO B 1 32 ? 43.71092 35.10070 49.91450 1.000 132.87173 156 PRO B CA 1
ATOM 2894 C C . PRO B 1 32 ? 43.17127 34.57206 48.58722 1.000 131.04845 156 PRO B C 1
ATOM 2895 O O . PRO B 1 32 ? 43.64614 34.98177 47.52623 1.000 127.66728 156 PRO B O 1
ATOM 2899 N N . SER B 1 33 ? 42.19545 33.66867 48.64994 1.000 129.32983 157 SER B N 1
ATOM 2900 C CA . SER B 1 33 ? 41.61070 33.09169 47.44634 1.000 126.59700 157 SER B CA 1
ATOM 2901 C C . SER B 1 33 ? 40.39763 32.25670 47.83209 1.000 126.64356 157 SER B C 1
ATOM 2902 O O . SER B 1 33 ? 40.25124 31.83153 48.98199 1.000 127.45657 157 SER B O 1
ATOM 2905 N N . ARG B 1 34 ? 39.52594 32.03542 46.84933 1.000 135.04277 158 ARG B N 1
ATOM 2906 C CA . ARG B 1 34 ? 38.37872 31.15014 46.98851 1.000 134.47204 158 ARG B CA 1
ATOM 2907 C C . ARG B 1 34 ? 38.27902 30.30863 45.72200 1.000 130.89382 158 ARG B C 1
ATOM 2908 O O . ARG B 1 34 ? 39.08903 30.44146 44.79938 1.000 128.38441 158 ARG B O 1
ATOM 2916 N N . ASN B 1 35 ? 37.27311 29.43467 45.67599 1.000 133.33275 159 ASN B N 1
ATOM 2917 C CA . ASN B 1 35 ? 37.11611 28.48581 44.57459 1.000 130.48372 159 ASN B CA 1
ATOM 2918 C C . ASN B 1 35 ? 36.21166 29.09119 43.50451 1.000 128.65337 159 ASN B C 1
ATOM 2919 O O . ASN B 1 35 ? 35.01749 28.79984 43.41212 1.000 130.13093 159 ASN B O 1
ATOM 2924 N N . SER B 1 36 ? 36.80235 29.95863 42.68179 1.000 92.28573 160 SER B N 1
ATOM 2925 C CA . SER B 1 36 ? 36.06914 30.57036 41.57431 1.000 87.47871 160 SER B CA 1
ATOM 2926 C C . SER B 1 36 ? 37.05803 31.13627 40.56675 1.000 83.84230 160 SER B C 1
ATOM 2927 O O . SER B 1 36 ? 37.84979 32.02081 40.90703 1.000 85.98556 160 SER B O 1
ATOM 2930 N N . ILE B 1 37 ? 36.99337 30.65038 39.32769 1.000 75.74590 161 ILE B N 1
ATOM 2931 C CA . ILE B 1 37 ? 37.78856 31.17055 38.21879 1.000 73.01630 161 ILE B CA 1
ATOM 2932 C C . ILE B 1 37 ? 36.94107 31.12129 36.95476 1.000 69.94307 161 ILE B C 1
ATOM 2933 O O . ILE B 1 37 ? 36.27779 30.11577 36.68231 1.000 69.87045 161 ILE B O 1
ATOM 2938 N N . SER B 1 38 ? 36.96794 32.19963 36.17429 1.000 67.30899 162 SER B N 1
ATOM 2939 C CA . SER B 1 38 ? 36.16383 32.25163 34.96310 1.000 67.62904 162 SER B CA 1
ATOM 2940 C C . SER B 1 38 ? 36.86787 33.07758 33.89762 1.000 65.82330 162 SER B C 1
ATOM 2941 O O . SER B 1 38 ? 37.67180 33.96328 34.19393 1.000 68.26766 162 SER B O 1
ATOM 2944 N N . GLU B 1 39 ? 36.52782 32.78675 32.64529 1.000 63.40316 163 GLU B N 1
ATOM 2945 C CA . GLU B 1 39 ? 37.10471 33.45280 31.48768 1.000 62.09008 163 GLU B CA 1
ATOM 2946 C C . GLU B 1 39 ? 36.30742 34.70301 31.13927 1.000 64.09318 163 GLU B C 1
ATOM 2947 O O . GLU B 1 39 ? 35.11216 34.79818 31.42576 1.000 65.95523 163 GLU B O 1
ATOM 2953 N N . LEU B 1 40 ? 36.98329 35.66707 30.51584 1.000 54.43090 164 LEU B N 1
ATOM 2954 C CA . LEU B 1 40 ? 36.36370 36.91892 30.10783 1.000 55.43075 164 LEU B CA 1
ATOM 2955 C C . LEU B 1 40 ? 36.61811 37.15555 28.62537 1.000 55.36663 164 LEU B C 1
ATOM 2956 O O . LEU B 1 40 ? 37.67662 36.80906 28.09862 1.000 55.21226 164 LEU B O 1
ATOM 2961 N N . LYS B 1 41 ? 35.63938 37.75899 27.95380 1.000 73.87709 165 LYS B N 1
ATOM 2962 C CA . LYS B 1 41 ? 35.82205 38.13258 26.55698 1.000 71.12242 165 LYS B CA 1
ATOM 2963 C C . LYS B 1 41 ? 36.96249 39.13574 26.42628 1.000 74.74907 165 LYS B C 1
ATOM 2964 O O . LYS B 1 41 ? 36.99932 40.14784 27.13328 1.000 77.05369 165 LYS B O 1
ATOM 2970 N N . VAL B 1 42 ? 37.89303 38.85888 25.51829 1.000 64.29628 166 VAL B N 1
ATOM 2971 C CA . VAL B 1 42 ? 38.91431 39.84403 25.17347 1.000 63.80680 166 VAL B CA 1
ATOM 2972 C C . VAL B 1 42 ? 38.47117 40.50528 23.87448 1.000 62.74470 166 VAL B C 1
ATOM 2973 O O . VAL B 1 42 ? 38.78400 40.00360 22.78603 1.000 62.24047 166 VAL B O 1
ATOM 2977 N N . PRO B 1 43 ? 37.75253 41.62773 23.93481 1.000 71.89224 167 PRO B N 1
ATOM 2978 C CA . PRO B 1 43 ? 37.29035 42.25186 22.68553 1.000 70.72949 167 PRO B CA 1
ATOM 2979 C C . PRO B 1 43 ? 38.43120 42.66149 21.77716 1.000 73.23117 167 PRO B C 1
ATOM 2980 O O . PRO B 1 43 ? 38.35122 42.47426 20.55652 1.000 74.77253 167 PRO B O 1
ATOM 2984 N N . ARG B 1 44 ? 39.50049 43.21347 22.33983 1.000 76.85841 168 ARG B N 1
ATOM 2985 C CA . ARG B 1 44 ? 40.64829 43.66441 21.56013 1.000 77.76602 168 ARG B CA 1
ATOM 2986 C C . ARG B 1 44 ? 41.89803 42.99159 22.11185 1.000 74.71249 168 ARG B C 1
ATOM 2987 O O . ARG B 1 44 ? 42.39219 43.35767 23.18090 1.000 77.64531 168 ARG B O 1
ATOM 2995 N N . ASP B 1 45 ? 42.40110 42.00503 21.38164 1.000 56.61992 169 ASP B N 1
ATOM 2996 C CA . ASP B 1 45 ? 43.61305 41.30906 21.79375 1.000 58.97177 169 ASP B CA 1
ATOM 2997 C C . ASP B 1 45 ? 44.82746 42.19507 21.53237 1.000 56.08288 169 ASP B C 1
ATOM 2998 O O . ASP B 1 45 ? 45.04204 42.65143 20.40531 1.000 58.54173 169 ASP B O 1
ATOM 3003 N N . PHE B 1 46 ? 45.62240 42.45051 22.56801 1.000 48.49637 170 PHE B N 1
ATOM 3004 C CA . PHE B 1 46 ? 46.83991 43.21472 22.33322 1.000 49.06423 170 PHE B CA 1
ATOM 3005 C C . PHE B 1 46 ? 47.88555 42.42783 21.55251 1.000 50.08509 170 PHE B C 1
ATOM 3006 O O . PHE B 1 46 ? 48.85053 43.02792 21.07037 1.000 52.51091 170 PHE B O 1
ATOM 3014 N N . VAL B 1 47 ? 47.72593 41.11456 21.41876 1.000 47.73028 171 VAL B N 1
ATOM 3015 C CA . VAL B 1 47 ? 48.64399 40.30388 20.62233 1.000 47.44694 171 VAL B CA 1
ATOM 3016 C C . VAL B 1 47 ? 48.28346 40.45215 19.14841 1.000 47.49789 171 VAL B C 1
ATOM 3017 O O . VAL B 1 47 ? 47.20703 40.01137 18.72734 1.000 47.13445 171 VAL B O 1
ATOM 3021 N N . PRO B 1 48 ? 49.14215 41.04759 18.32824 1.000 48.09133 172 PRO B N 1
ATOM 3022 C CA . PRO B 1 48 ? 48.81775 41.17486 16.90348 1.000 48.31437 172 PRO B CA 1
ATOM 3023 C C . PRO B 1 48 ? 48.84693 39.81946 16.21772 1.000 47.82576 172 PRO B C 1
ATOM 3024 O O . PRO B 1 48 ? 49.57144 38.90644 16.61975 1.000 47.72395 172 PRO B O 1
ATOM 3028 N N . SER B 1 49 ? 48.03047 39.68440 15.18180 1.000 49.66734 173 SER B N 1
ATOM 3029 C CA . SER B 1 49 ? 48.01858 38.46076 14.39658 1.000 49.90610 173 SER B CA 1
ATOM 3030 C C . SER B 1 49 ? 49.20969 38.44874 13.45580 1.000 50.37415 173 SER B C 1
ATOM 3031 O O . SER B 1 49 ? 49.83241 39.47429 13.20426 1.000 53.16107 173 SER B O 1
ATOM 3034 N N . PRO B 1 50 ? 49.52635 37.29523 12.87411 1.000 51.67048 174 PRO B N 1
ATOM 3035 C CA . PRO B 1 50 ? 50.69145 37.22706 11.97867 1.000 52.89947 174 PRO B CA 1
ATOM 3036 C C . PRO B 1 50 ? 50.67869 38.26461 10.86762 1.000 55.52002 174 PRO B C 1
ATOM 3037 O O . PRO B 1 50 ? 51.75276 38.63874 10.37900 1.000 58.30674 174 PRO B O 1
ATOM 3041 N N . GLY B 1 51 ? 49.50515 38.72884 10.43562 1.000 50.09838 175 GLY B N 1
ATOM 3042 C CA . GLY B 1 51 ? 49.42389 39.81339 9.48099 1.000 51.04274 175 GLY B CA 1
ATOM 3043 C C . GLY B 1 51 ? 49.40932 39.41181 8.02302 1.000 51.89257 175 GLY B C 1
ATOM 3044 O O . GLY B 1 51 ? 49.27790 40.28915 7.15938 1.000 52.83105 175 GLY B O 1
ATOM 3045 N N . THR B 1 52 ? 49.55683 38.12808 7.71301 1.000 51.79746 176 THR B N 1
ATOM 3046 C CA . THR B 1 52 ? 49.36009 37.65723 6.35194 1.000 52.69789 176 THR B CA 1
ATOM 3047 C C . THR B 1 52 ? 48.74875 36.26666 6.41398 1.000 52.21142 176 THR B C 1
ATOM 3048 O O . THR B 1 52 ? 48.70507 35.62629 7.46842 1.000 51.30795 176 THR B O 1
ATOM 3052 N N . PHE B 1 53 ? 48.27529 35.80196 5.25896 1.000 58.42948 177 PHE B N 1
ATOM 3053 C CA . PHE B 1 53 ? 47.54560 34.54185 5.21829 1.000 56.79839 177 PHE B CA 1
ATOM 3054 C C . PHE B 1 53 ? 48.39541 33.38739 5.74501 1.000 54.44621 177 PHE B C 1
ATOM 3055 O O . PHE B 1 53 ? 47.95741 32.62895 6.61721 1.000 52.00223 177 PHE B O 1
ATOM 3063 N N . HIS B 1 54 ? 49.61167 33.23225 5.23032 1.000 53.71385 178 HIS B N 1
ATOM 3064 C CA . HIS B 1 54 ? 50.45847 32.11355 5.62625 1.000 53.96108 178 HIS B CA 1
ATOM 3065 C C . HIS B 1 54 ? 51.41745 32.45317 6.76545 1.000 53.33526 178 HIS B C 1
ATOM 3066 O O . HIS B 1 54 ? 52.27988 31.63179 7.09456 1.000 53.71803 178 HIS B O 1
ATOM 3073 N N . GLY B 1 55 ? 51.28207 33.62572 7.38024 1.000 58.10080 179 GLY B N 1
ATOM 3074 C CA . GLY B 1 55 ? 52.17864 33.98915 8.45379 1.000 57.66256 179 GLY B CA 1
ATOM 3075 C C . GLY B 1 55 ? 51.96819 33.1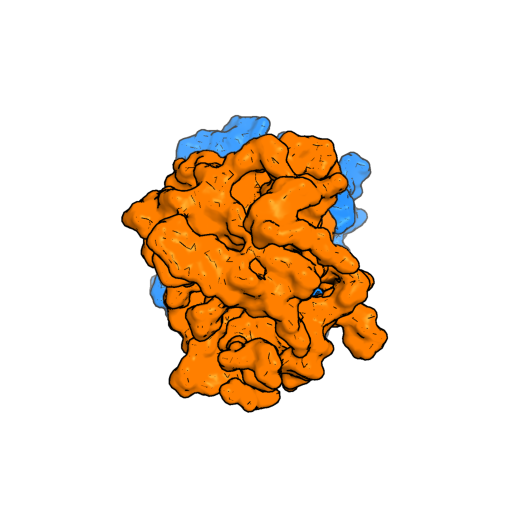4601 9.69689 1.000 55.99539 179 GLY B C 1
ATOM 3076 O O . GLY B 1 55 ? 50.85395 32.73615 10.02352 1.000 54.38609 179 GLY B O 1
ATOM 3077 N N . CYS B 1 56 ? 53.07465 32.86962 10.39228 1.000 51.37219 180 CYS B N 1
ATOM 3078 C CA . CYS B 1 56 ? 53.04039 32.26206 11.71428 1.000 50.63081 180 CYS B CA 1
ATOM 3079 C C . CYS B 1 56 ? 53.72400 33.18399 12.71278 1.000 50.29403 180 CYS B C 1
ATOM 3080 O O . CYS B 1 56 ? 54.64197 33.93405 12.36654 1.000 50.97106 180 CYS B O 1
ATOM 3083 N N . SER B 1 57 ? 53.26109 33.12352 13.95581 1.000 49.41810 181 SER B N 1
ATOM 3084 C CA . SER B 1 57 ? 53.88670 33.83376 15.05796 1.000 49.21623 181 SER B CA 1
ATOM 3085 C C . SER B 1 57 ? 54.15477 32.84412 16.18226 1.000 49.04178 181 SER B C 1
ATOM 3086 O O . SER B 1 57 ? 53.29829 32.02033 16.51622 1.000 48.60942 181 SER B O 1
ATOM 3089 N N . ARG B 1 58 ? 55.35036 32.92746 16.76026 1.000 49.54769 182 ARG B N 1
ATOM 3090 C CA . ARG B 1 58 ? 55.74962 32.03426 17.83541 1.000 49.61744 182 ARG B CA 1
ATOM 3091 C C . ARG B 1 58 ? 56.51389 32.81335 18.89306 1.000 49.73366 182 ARG B C 1
ATOM 3092 O O . ARG B 1 58 ? 56.91256 33.96288 18.68501 1.000 49.96682 182 ARG B O 1
ATOM 3100 N N . PHE B 1 59 ? 56.69202 32.17295 20.05316 1.000 49.72742 183 PHE B N 1
ATOM 3101 C CA . PHE B 1 59 ? 57.62293 32.62397 21.08887 1.000 50.16608 183 PHE B CA 1
ATOM 3102 C C . PHE B 1 59 ? 57.13845 33.90684 21.74802 1.000 49.68564 183 PHE B C 1
ATOM 3103 O O . PHE B 1 59 ? 57.82480 34.93409 21.69088 1.000 50.19402 183 PHE B O 1
ATOM 3111 N N . PRO B 1 60 ? 55.97939 33.88012 22.39861 1.000 48.92368 184 PRO B N 1
ATOM 3112 C CA . PRO B 1 60 ? 55.52634 35.06389 23.13562 1.000 48.71021 184 PRO B CA 1
ATOM 3113 C C . PRO B 1 60 ? 56.54075 35.47858 24.19476 1.000 49.43261 184 PRO B C 1
ATOM 3114 O O . PRO B 1 60 ? 57.13692 34.64088 24.87613 1.000 49.80976 184 PRO B O 1
ATOM 3118 N N . SER B 1 61 ? 56.75256 36.78916 24.30426 1.000 51.13928 185 SER B N 1
ATOM 3119 C CA . SER B 1 61 ? 57.59917 37.37382 25.33555 1.000 50.64900 185 SER B CA 1
ATOM 3120 C C . SER B 1 61 ? 56.90086 38.60620 25.89008 1.000 52.47548 185 SER B C 1
ATOM 3121 O O . SER B 1 61 ? 56.48377 39.47821 25.12307 1.000 51.47443 185 SER B O 1
ATOM 3124 N N . TYR B 1 62 ? 56.75122 38.66793 27.21197 1.000 50.97086 186 TYR B N 1
ATOM 3125 C CA . TYR B 1 62 ? 55.97521 39.71553 27.85998 1.000 51.18742 186 TYR B CA 1
ATOM 3126 C C . TYR B 1 62 ? 56.73030 40.27500 29.05808 1.000 52.34380 186 TYR B C 1
ATOM 3127 O O . TYR B 1 62 ? 57.50674 39.57199 29.70976 1.000 52.71911 186 TYR B O 1
ATOM 3136 N N . SER B 1 63 ? 56.49652 41.55530 29.34042 1.000 53.08358 187 SER B N 1
ATOM 3137 C CA . SER B 1 63 ? 57.06576 42.19572 30.52012 1.000 54.38440 187 SER B CA 1
ATOM 3138 C C . SER B 1 63 ? 56.24644 43.43573 30.83840 1.000 55.01800 187 SER B C 1
ATOM 3139 O O . SER B 1 63 ? 55.89392 44.19241 29.92806 1.000 55.00503 187 SER B O 1
ATOM 3142 N N . ASN B 1 64 ? 55.91229 43.62845 32.11136 1.000 62.38183 188 ASN B N 1
ATOM 3143 C CA . ASN B 1 64 ? 55.25981 44.85957 32.52576 1.000 64.89274 188 ASN B CA 1
ATOM 3144 C C . ASN B 1 64 ? 55.98967 45.45365 33.71961 1.000 65.31127 188 ASN B C 1
ATOM 3145 O O . ASN B 1 64 ? 56.65277 44.74947 34.48688 1.000 65.65007 188 ASN B O 1
ATOM 3150 N N . HIS B 1 65 ? 55.89886 46.77369 33.83304 1.000 63.51733 189 HIS B N 1
ATOM 3151 C CA . HIS B 1 65 ? 56.54175 47.51864 34.91224 1.000 64.95332 189 HIS B CA 1
ATOM 3152 C C . HIS B 1 65 ? 55.49582 48.51096 35.41089 1.000 66.48295 189 HIS B C 1
ATOM 3153 O O . HIS B 1 65 ? 55.22998 49.52183 34.75238 1.000 64.85885 189 HIS B O 1
ATOM 3160 N N . TYR B 1 66 ? 54.88444 48.20678 36.55578 1.000 82.24324 190 TYR B N 1
ATOM 3161 C CA . TYR B 1 66 ? 53.76305 48.98805 37.08406 1.000 86.07637 190 TYR B CA 1
ATOM 3162 C C . TYR B 1 66 ? 52.66052 48.96982 36.03223 1.000 85.82512 190 TYR B C 1
ATOM 3163 O O . TYR B 1 66 ? 52.17418 47.87592 35.69594 1.000 85.29372 190 TYR B O 1
ATOM 3172 N N . GLY B 1 67 ? 52.25157 50.10516 35.47883 1.000 92.86033 191 GLY B N 1
ATOM 3173 C CA . GLY B 1 67 ? 51.22153 50.13337 34.46529 1.000 91.33625 191 GLY B CA 1
ATOM 3174 C C . GLY B 1 67 ? 51.70734 50.01916 33.04077 1.000 88.27215 191 GLY B C 1
ATOM 3175 O O . GLY B 1 67 ? 50.89346 50.05243 32.11299 1.000 87.10958 191 GLY B O 1
ATOM 3176 N N . LEU B 1 68 ? 53.01261 49.89343 32.83143 1.000 67.89308 192 LEU B N 1
ATOM 3177 C CA . LEU B 1 68 ? 53.58853 49.80059 31.49917 1.000 65.15250 192 LEU B CA 1
ATOM 3178 C C . LEU B 1 68 ? 53.85101 48.34105 31.15405 1.000 63.15482 192 LEU B C 1
ATOM 3179 O O . LEU B 1 68 ? 54.24983 47.55125 32.01379 1.000 65.00735 192 LEU B O 1
ATOM 3184 N N . TRP B 1 69 ? 53.62798 47.98180 29.89454 1.000 54.59730 193 TRP B N 1
ATOM 3185 C CA . TRP B 1 69 ? 53.85357 46.61056 29.46870 1.000 53.96665 193 TRP B CA 1
ATOM 3186 C C . TRP B 1 69 ? 54.58607 46.61100 28.13862 1.000 50.85002 193 TRP B C 1
ATOM 3187 O O . TRP B 1 69 ? 54.60398 47.60728 27.41095 1.000 51.43293 193 TRP B O 1
ATOM 3198 N N . CYS B 1 70 ? 55.18475 45.46565 27.83276 1.000 54.55117 194 CYS B N 1
ATOM 3199 C CA . CYS B 1 70 ? 55.87631 45.24022 26.57490 1.000 53.27478 194 CYS B CA 1
ATOM 3200 C C . CYS B 1 70 ? 55.61770 43.81004 26.13741 1.000 52.48899 194 CYS B C 1
ATOM 3201 O O . CYS B 1 70 ? 55.72138 42.88305 26.94506 1.000 53.02555 194 CYS B O 1
ATOM 3204 N N . TYR B 1 71 ? 55.27078 43.63717 24.86803 1.000 46.18306 195 TYR B N 1
ATOM 3205 C CA . TYR B 1 71 ? 55.01484 42.32660 24.29732 1.000 43.08290 195 TYR B CA 1
ATOM 3206 C C . TYR B 1 71 ? 55.75927 42.20112 22.97684 1.000 43.79017 195 TYR B C 1
ATOM 3207 O O . TYR B 1 71 ? 55.93482 43.18644 22.25396 1.000 45.33551 195 TYR B O 1
ATOM 3216 N N . SER B 1 72 ? 56.19194 40.97800 22.66683 1.000 45.72139 196 SER B N 1
ATOM 3217 C CA . SER B 1 72 ? 56.99051 40.71451 21.47661 1.000 45.16951 196 SER B CA 1
ATOM 3218 C C . SER B 1 72 ? 56.83365 39.25624 21.06181 1.000 45.94645 196 SER B C 1
ATOM 3219 O O . SER B 1 72 ? 56.69983 38.36405 21.90734 1.000 43.09232 196 SER B O 1
ATOM 3222 N N . HIS B 1 73 ? 56.87426 39.01696 19.75235 1.000 43.33144 197 HIS B N 1
ATOM 3223 C CA . HIS B 1 73 ? 56.94319 37.64738 19.26798 1.000 43.94546 197 HIS B CA 1
ATOM 3224 C C . HIS B 1 73 ? 57.61794 37.62951 17.90610 1.000 46.44159 197 HIS B C 1
ATOM 3225 O O . HIS B 1 73 ? 57.93635 38.67306 17.32734 1.000 46.26616 197 HIS B O 1
ATOM 3232 N N . THR B 1 74 ? 57.84038 36.41485 17.41177 1.000 45.27482 198 THR B N 1
ATOM 3233 C CA . THR B 1 74 ? 58.59258 36.15835 16.19127 1.000 49.02024 198 THR B CA 1
ATOM 3234 C C . THR B 1 74 ? 57.62751 35.77919 15.07827 1.000 49.58722 198 THR B C 1
ATOM 3235 O O . THR B 1 74 ? 56.74362 34.94279 15.28171 1.000 48.74718 198 THR B O 1
ATOM 3239 N N . VAL B 1 75 ? 57.81008 36.37940 13.90500 1.000 46.43556 199 VAL B N 1
ATOM 3240 C CA . VAL B 1 75 ? 56.89159 36.22546 12.78120 1.000 47.99423 199 VAL B CA 1
ATOM 3241 C C . VAL B 1 75 ? 57.66670 35.72792 11.57280 1.000 49.47588 199 VAL B C 1
ATOM 3242 O O . VAL B 1 75 ? 58.66963 36.33349 11.17782 1.000 49.80254 199 VAL B O 1
ATOM 3246 N N . SER B 1 76 ? 57.18520 34.64602 10.97144 1.000 50.71081 200 SER B N 1
ATOM 3247 C CA . SER B 1 76 ? 57.76384 34.12049 9.74837 1.000 52.59374 200 SER B CA 1
ATOM 3248 C C . SER B 1 76 ? 56.62963 33.74538 8.80159 1.000 54.62768 200 SER B C 1
ATOM 3249 O O . SER B 1 76 ? 55.44882 33.95980 9.09351 1.000 54.54276 200 SER B O 1
ATOM 3252 N N . ASN B 1 77 ? 56.98934 33.18387 7.65521 1.000 63.33249 201 ASN B N 1
ATOM 3253 C CA . ASN B 1 77 ? 56.02534 32.79763 6.63645 1.000 64.08648 201 ASN B CA 1
ATOM 3254 C C . ASN B 1 77 ? 55.97821 31.27913 6.52226 1.000 66.66929 201 ASN B C 1
ATOM 3255 O O . ASN B 1 77 ? 57.01825 30.63290 6.36264 1.000 71.73743 201 ASN B O 1
ATOM 3260 N N . ASP B 1 78 ? 54.77207 30.71719 6.61136 1.000 78.42982 202 ASP B N 1
ATOM 3261 C CA . ASP B 1 78 ? 54.53992 29.28334 6.45793 1.000 76.36999 202 ASP B CA 1
ATOM 3262 C C . ASP B 1 78 ? 54.95029 28.51949 7.71407 1.000 74.68623 202 ASP B C 1
ATOM 3263 O O . ASP B 1 78 ? 54.10343 27.89951 8.36485 1.000 71.06284 202 ASP B O 1
ATOM 3268 N N . THR B 1 79 ? 56.23397 28.55906 8.07253 1.000 70.37174 203 THR B N 1
ATOM 3269 C CA . THR B 1 79 ? 56.73900 27.82103 9.22326 1.000 65.87693 203 THR B CA 1
ATOM 3270 C C . THR B 1 79 ? 57.67805 28.69554 10.03983 1.000 65.41431 203 THR B C 1
ATOM 3271 O O . THR B 1 79 ? 58.45473 29.47466 9.48221 1.000 66.85307 203 THR B O 1
ATOM 3275 N N . CYS B 1 80 ? 57.60926 28.54751 11.36344 1.000 62.67571 204 CYS B N 1
ATOM 3276 C CA . CYS B 1 80 ? 58.42229 29.33055 12.28504 1.000 63.76599 204 CYS B CA 1
ATOM 3277 C C . CYS B 1 80 ? 59.48167 28.46637 12.96805 1.000 65.29818 204 CYS B C 1
ATOM 3278 O O . CYS B 1 80 ? 59.59593 28.47508 14.19818 1.000 62.66151 204 CYS B O 1
ATOM 3281 N N . ASP B 1 81 ? 60.26677 27.72074 12.18886 1.000 67.23423 205 ASP B N 1
ATOM 3282 C CA . ASP B 1 81 ? 61.25541 26.80719 12.74659 1.000 68.11679 205 ASP B CA 1
ATOM 3283 C C . ASP B 1 81 ? 62.69162 27.16813 12.38906 1.000 67.69688 205 ASP B C 1
ATOM 3284 O O . ASP B 1 81 ? 63.61226 26.43888 12.77533 1.000 69.24746 205 ASP B O 1
ATOM 3289 N N . GLY B 1 82 ? 62.91133 28.26695 11.67257 1.000 62.57355 206 GLY B N 1
ATOM 3290 C CA . GLY B 1 82 ? 64.22052 28.67119 11.23034 1.000 59.47972 206 GLY B CA 1
ATOM 3291 C C . GLY B 1 82 ? 64.47988 28.41862 9.75977 1.000 65.40650 206 GLY B C 1
ATOM 3292 O O . GLY B 1 82 ? 65.43781 28.97178 9.20611 1.000 66.06903 206 GLY B O 1
ATOM 3293 N N . SER B 1 83 ? 63.64316 27.59942 9.11589 1.000 58.02033 207 SER B N 1
ATOM 3294 C CA . SER B 1 83 ? 63.79302 27.29404 7.69984 1.000 60.70491 207 SER B CA 1
ATOM 3295 C C . SER B 1 83 ? 63.36637 28.44490 6.80172 1.000 61.68112 207 SER B C 1
ATOM 3296 O O . SER B 1 83 ? 63.57922 28.37136 5.58639 1.000 65.51105 207 SER B O 1
ATOM 3299 N N . ASN B 1 84 ? 62.75428 29.48396 7.35897 1.000 59.87740 208 ASN B N 1
ATOM 3300 C CA . ASN B 1 84 ? 62.42249 30.68630 6.61727 1.000 59.79715 208 ASN B CA 1
ATOM 3301 C C . ASN B 1 84 ? 62.89165 31.90953 7.38342 1.000 57.89723 208 ASN B C 1
ATOM 3302 O O . ASN B 1 84 ? 62.91870 31.90533 8.61691 1.000 57.67312 208 ASN B O 1
ATOM 3307 N N . PRO B 1 85 ? 63.25194 32.97405 6.67668 1.000 58.67895 209 PRO B N 1
ATOM 3308 C CA . PRO B 1 85 ? 63.56504 34.23039 7.35938 1.000 59.24082 209 PRO B CA 1
ATOM 3309 C C . PRO B 1 85 ? 62.39320 34.66970 8.22254 1.000 57.78468 209 PRO B C 1
ATOM 3310 O O . PRO B 1 85 ? 61.23945 34.32783 7.96105 1.000 58.60171 209 PRO B O 1
ATOM 3314 N N . SER B 1 86 ? 62.69418 35.44900 9.25561 1.000 61.83514 210 SER B N 1
ATOM 3315 C CA . SER B 1 86 ? 61.66566 35.92328 10.16579 1.000 59.43705 210 SER B CA 1
ATOM 3316 C C . SER B 1 86 ? 61.95493 37.36837 10.55481 1.000 61.11897 210 SER B C 1
ATOM 3317 O O . SER B 1 86 ? 63.03145 37.90946 10.28724 1.000 62.51718 210 SER B O 1
ATOM 3320 N N . VAL B 1 87 ? 60.94904 38.00253 11.15663 1.000 53.24172 211 VAL B N 1
ATOM 3321 C CA . VAL B 1 87 ? 61.06197 39.32376 11.75361 1.000 52.31884 211 VAL B CA 1
ATOM 3322 C C . VAL B 1 87 ? 60.58814 39.20829 13.19645 1.000 47.45502 211 VAL B C 1
ATOM 3323 O O . VAL B 1 87 ? 60.06349 38.17857 13.61831 1.000 46.67642 211 VAL B O 1
ATOM 3327 N N . GLN B 1 88 ? 60.78488 40.27479 13.96181 1.000 52.24083 212 GLN B N 1
ATOM 3328 C CA . GLN B 1 88 ? 60.33189 40.31744 15.34414 1.000 49.95529 212 GLN B CA 1
ATOM 3329 C C . GLN B 1 88 ? 59.37729 41.48988 15.52306 1.000 50.63873 212 GLN B C 1
ATOM 3330 O O . GLN B 1 88 ? 59.66919 42.60639 15.08214 1.000 53.96709 212 GLN B O 1
ATOM 3336 N N . ILE B 1 89 ? 58.24825 41.23289 16.17980 1.000 49.42505 213 ILE B N 1
ATOM 3337 C CA . ILE B 1 89 ? 57.23507 42.24522 16.46083 1.000 52.04537 213 ILE B CA 1
ATOM 3338 C C . ILE B 1 89 ? 57.39992 42.67996 17.90787 1.000 48.59210 213 ILE B C 1
ATOM 3339 O O . ILE B 1 89 ? 57.56645 41.83956 18.79918 1.000 47.18785 213 ILE B O 1
ATOM 3344 N N . LEU B 1 90 ? 57.35380 43.98799 18.14490 1.000 52.94554 214 LEU B N 1
ATOM 3345 C CA . LEU B 1 90 ? 57.58711 44.54743 19.47064 1.000 49.45464 214 LEU B CA 1
ATOM 3346 C C . LEU B 1 90 ? 56.54174 45.61700 19.75257 1.000 52.51111 214 LEU B C 1
ATOM 3347 O O . LEU B 1 90 ? 56.41342 46.57508 18.98523 1.000 56.88532 214 LEU B O 1
ATOM 3352 N N . SER B 1 91 ? 55.79455 45.45535 20.84350 1.000 52.51287 215 SER B N 1
ATOM 3353 C CA . SER B 1 91 ? 54.73798 46.38462 21.22138 1.000 53.42453 215 SER B CA 1
ATOM 3354 C C . SER B 1 91 ? 54.95294 46.89175 22.63884 1.000 53.92176 215 SER B C 1
ATOM 3355 O O . SER B 1 91 ? 55.35323 46.13056 23.52501 1.000 52.65441 215 SER B O 1
ATOM 3358 N N . VAL B 1 92 ? 54.67113 48.17900 22.84934 1.000 56.15061 216 VAL B N 1
ATOM 3359 C CA . VAL B 1 92 ? 54.61363 48.76783 24.18120 1.000 54.69320 216 VAL B CA 1
ATOM 3360 C C . VAL B 1 92 ? 53.26110 49.44467 24.34948 1.000 57.75240 216 VAL B C 1
ATOM 3361 O O . VAL B 1 92 ? 52.66568 49.93871 23.38619 1.000 57.53148 216 VAL B O 1
ATOM 3365 N N . GLY B 1 93 ? 52.76218 49.43275 25.57955 1.000 56.59149 217 GLY B N 1
ATOM 3366 C CA . GLY B 1 93 ? 51.51398 50.08931 25.88666 1.000 56.82625 217 GLY B CA 1
ATOM 3367 C C . GLY B 1 93 ? 51.34866 50.29643 27.37564 1.000 57.45586 217 GLY B C 1
ATOM 3368 O O . GLY B 1 93 ? 52.29728 50.16468 28.15201 1.000 57.53241 217 GLY B O 1
ATOM 3369 N N . LYS B 1 94 ? 50.11409 50.60711 27.76832 1.000 62.36820 218 LYS B N 1
ATOM 3370 C CA . LYS B 1 94 ? 49.79143 50.86914 29.16248 1.000 63.58478 218 LYS B CA 1
ATOM 3371 C C . LYS B 1 94 ? 48.50897 50.13664 29.52716 1.000 64.49798 218 LYS B C 1
ATOM 3372 O O . LYS B 1 94 ? 47.70789 49.77042 28.66310 1.000 66.62722 218 LYS B O 1
ATOM 3378 N N . LEU B 1 95 ? 48.32413 49.92681 30.82694 1.000 65.91548 219 LEU B N 1
ATOM 3379 C CA . LEU B 1 95 ? 47.12176 49.29007 31.34332 1.000 67.47033 219 LEU B CA 1
ATOM 3380 C C . LEU B 1 95 ? 46.08471 50.35421 31.66055 1.000 70.85212 219 LEU B C 1
ATOM 3381 O O . LEU B 1 95 ? 46.38816 51.34506 32.33141 1.000 72.48593 219 LEU B O 1
ATOM 3386 N N . ILE B 1 96 ? 44.86398 50.14407 31.18085 1.000 67.42007 220 ILE B N 1
ATOM 3387 C CA . ILE B 1 96 ? 43.72666 50.97120 31.54481 1.000 69.32086 220 ILE B CA 1
ATOM 3388 C C . ILE B 1 96 ? 42.66796 50.06513 32.15605 1.000 72.70293 220 ILE B C 1
ATOM 3389 O O . ILE B 1 96 ? 42.73095 48.83829 32.05888 1.000 70.05599 220 ILE B O 1
ATOM 3394 N N . THR B 1 97 ? 41.69523 50.69017 32.80763 1.000 81.03086 221 THR B N 1
ATOM 3395 C CA . THR B 1 97 ? 40.60209 49.96359 33.44342 1.000 84.01841 221 THR B CA 1
ATOM 3396 C C . THR B 1 97 ? 39.45422 49.92926 32.44700 1.000 83.44696 221 THR B C 1
ATOM 3397 O O . THR B 1 97 ? 38.66668 50.87220 32.35274 1.000 87.44977 221 THR B O 1
ATOM 3401 N N . GLY B 1 98 ? 39.37420 48.84369 31.68429 1.000 95.17607 222 GLY B N 1
ATOM 3402 C CA . GLY B 1 98 ? 38.37747 48.73064 30.64228 1.000 97.04595 222 GLY B CA 1
ATOM 3403 C C . GLY B 1 98 ? 36.97749 48.51328 31.16975 1.000 100.28794 222 GLY B C 1
ATOM 3404 O O . GLY B 1 98 ? 36.68460 48.80478 32.33399 1.000 101.37490 222 GLY B O 1
ATOM 3405 N N . ASP B 1 99 ? 36.10239 48.00200 30.30984 1.000 137.49528 223 ASP B N 1
ATOM 3406 C CA . ASP B 1 99 ? 34.72097 47.76962 30.69962 1.000 141.41005 223 ASP B CA 1
ATOM 3407 C C . ASP B 1 99 ? 34.65627 46.82063 31.89067 1.000 141.31734 223 ASP B C 1
ATOM 3408 O O . ASP B 1 99 ? 35.42939 45.86299 31.98995 1.000 139.66284 223 ASP B O 1
ATOM 3413 N N . ASN B 1 100 ? 33.73216 47.10262 32.80664 1.000 90.50398 224 ASN B N 1
ATOM 3414 C CA . ASN B 1 100 ? 33.44026 46.27381 33.97180 1.000 91.30480 224 ASN B CA 1
ATOM 3415 C C . ASN B 1 100 ? 34.56145 46.28686 35.00446 1.000 91.33461 224 ASN B C 1
ATOM 3416 O O . ASN B 1 100 ? 34.54391 45.47597 35.93844 1.000 92.79564 224 ASN B O 1
ATOM 3421 N N . GLY B 1 101 ? 35.54251 47.17430 34.86460 1.000 104.43041 225 GLY B N 1
ATOM 3422 C CA . GLY B 1 101 ? 36.62255 47.25255 35.82599 1.000 104.82334 225 GLY B CA 1
ATOM 3423 C C . GLY B 1 101 ? 37.75250 46.27544 35.60395 1.000 101.96673 225 GLY B C 1
ATOM 3424 O O . GLY B 1 101 ? 38.66540 46.20590 36.43540 1.000 102.68994 225 GLY B O 1
ATOM 3425 N N . GLN B 1 102 ? 37.72647 45.52564 34.51629 1.000 95.53980 226 GLN B N 1
ATOM 3426 C CA . GLN B 1 102 ? 38.80989 44.60750 34.22474 1.000 91.95106 226 GLN B CA 1
ATOM 3427 C C . GLN B 1 102 ? 39.96093 45.35339 33.55406 1.000 88.99842 226 GLN B C 1
ATOM 3428 O O . GLN B 1 102 ? 39.75104 46.37919 32.90206 1.000 87.26785 226 GLN B O 1
ATOM 3434 N N . PRO B 1 103 ? 41.18897 44.87918 33.72275 1.000 65.34062 227 PRO B N 1
ATOM 3435 C CA . PRO B 1 103 ? 42.31942 45.55454 33.08468 1.000 62.61526 227 PRO B CA 1
ATOM 3436 C C . PRO B 1 103 ? 42.29671 45.32822 31.58266 1.000 60.76090 227 PRO B C 1
ATOM 3437 O O . PRO B 1 103 ? 41.85846 44.28495 31.09310 1.000 60.38559 227 PRO B O 1
ATOM 3441 N N . GLU B 1 104 ? 42.76642 46.32645 30.84584 1.000 75.23563 228 GLU B N 1
ATOM 3442 C CA . GLU B 1 104 ? 42.83931 46.23950 29.39674 1.000 73.75543 228 GLU B CA 1
ATOM 3443 C C . GLU B 1 104 ? 44.20055 46.73169 28.93536 1.000 73.44338 228 GLU B C 1
ATOM 3444 O O . GLU B 1 104 ? 44.74234 47.69077 29.49120 1.000 74.11501 228 GLU B O 1
ATOM 3450 N N . HIS B 1 105 ? 44.75226 46.06526 27.92426 1.000 62.12321 229 HIS B N 1
ATOM 3451 C CA . HIS B 1 105 ? 46.06663 46.40164 27.38586 1.000 59.15447 229 HIS B CA 1
ATOM 3452 C C . HIS B 1 105 ? 45.89832 47.36560 26.22042 1.000 59.23348 229 HIS B C 1
ATOM 3453 O O . HIS B 1 105 ? 45.44914 46.97052 25.14006 1.000 58.92311 229 HIS B O 1
ATOM 3460 N N . LYS B 1 106 ? 46.25345 48.62892 26.44086 1.000 63.09737 230 LYS B N 1
ATOM 3461 C CA . LYS B 1 106 ? 46.19823 49.63796 25.39451 1.000 62.70274 230 LYS B CA 1
ATOM 3462 C C . LYS B 1 106 ? 47.56903 49.75044 24.74188 1.000 59.50522 230 LYS B C 1
ATOM 3463 O O . LYS B 1 106 ? 48.54881 50.11814 25.39909 1.000 59.40212 230 LYS B O 1
ATOM 3469 N N . THR B 1 107 ? 47.63566 49.42079 23.45830 1.000 53.03162 231 THR B N 1
ATOM 3470 C CA . THR B 1 107 ? 48.87267 49.52241 22.70108 1.000 52.09655 231 THR B CA 1
ATOM 3471 C C . THR B 1 107 ? 49.15376 50.97549 22.34010 1.000 53.70646 231 THR B C 1
ATOM 3472 O O . THR B 1 107 ? 48.28845 51.67506 21.80250 1.000 55.49881 231 THR B O 1
ATOM 3476 N N . LEU B 1 108 ? 50.37091 51.42498 22.62715 1.000 59.36644 232 LEU B N 1
ATOM 3477 C CA . LEU B 1 108 ? 50.80209 52.76031 22.25052 1.000 57.93348 232 LEU B CA 1
ATOM 3478 C C . LEU B 1 108 ? 51.61294 52.75191 20.96210 1.000 61.08686 232 LEU B C 1
ATOM 3479 O O . LEU B 1 108 ? 51.38783 53.59079 20.08468 1.000 64.41438 232 LEU B O 1
ATOM 3484 N N . TYR B 1 109 ? 52.55921 51.82259 20.83353 1.000 57.24905 233 TYR B N 1
ATOM 3485 C CA . TYR B 1 109 ? 53.42314 51.76620 19.66560 1.000 57.07612 233 TYR B CA 1
ATOM 3486 C C . TYR B 1 109 ? 53.80901 50.32331 19.38368 1.000 58.63010 233 TYR B C 1
ATOM 3487 O O . TYR B 1 109 ? 53.88503 49.48830 20.29190 1.000 57.17586 233 TYR B O 1
ATOM 3496 N N . THR B 1 110 ? 54.04914 50.04215 18.11031 1.000 52.19624 234 THR B N 1
ATOM 3497 C CA . THR B 1 110 ? 54.49152 48.73424 17.66042 1.000 50.47134 234 THR B CA 1
ATOM 3498 C C . THR B 1 110 ? 55.64822 48.91822 16.69005 1.000 53.32805 234 THR B C 1
ATOM 3499 O O . THR B 1 110 ? 55.65443 49.85991 15.89177 1.000 56.15941 234 THR B O 1
ATOM 3503 N N . GLN B 1 111 ? 56.63742 48.03436 16.77482 1.000 56.36316 235 GLN B N 1
ATOM 3504 C CA . GLN B 1 111 ? 57.81351 48.12100 15.92404 1.000 56.30144 235 GLN B CA 1
ATOM 3505 C C . GLN B 1 111 ? 58.15443 46.74214 15.37815 1.000 57.89288 235 GLN B C 1
ATOM 3506 O O . GLN B 1 111 ? 58.13307 45.75224 16.11381 1.000 57.58421 235 GLN B O 1
ATOM 3512 N N . GLN B 1 112 ? 58.46988 46.68190 14.08939 1.000 54.08336 236 GLN B N 1
ATOM 3513 C CA . GLN B 1 112 ? 58.94685 45.46428 13.44390 1.000 54.97373 236 GLN B CA 1
ATOM 3514 C C . GLN B 1 112 ? 60.44570 45.59703 13.19530 1.000 56.86198 236 GLN B C 1
ATOM 3515 O O . GLN B 1 112 ? 60.88108 46.53892 12.52408 1.000 58.37112 236 GLN B O 1
ATOM 3521 N N . LEU B 1 113 ? 61.23246 44.66467 13.73106 1.000 54.50995 237 LEU B N 1
ATOM 3522 C CA . LEU B 1 113 ? 62.66114 44.68743 13.45408 1.000 54.01094 237 LEU B CA 1
ATOM 3523 C C . LEU B 1 113 ? 62.95495 44.11579 12.07270 1.000 56.23195 237 LEU B C 1
ATOM 3524 O O . LEU B 1 113 ? 62.14452 43.40737 11.47006 1.000 58.07907 237 LEU B O 1
ATOM 3529 N N . SER B 1 114 ? 64.15206 44.42626 11.58746 1.000 58.58081 238 SER B N 1
ATOM 3530 C CA . SER B 1 114 ? 64.59517 43.95788 10.28366 1.000 59.00118 238 SER B CA 1
ATOM 3531 C C . SER B 1 114 ? 64.56778 42.43504 10.20193 1.000 59.81798 238 SER B C 1
ATOM 3532 O O . SER B 1 114 ? 64.66589 41.72814 11.20976 1.000 56.98960 238 SER B O 1
ATOM 3535 N N . GLN B 1 115 ? 64.44000 41.93793 8.97765 1.000 62.27709 239 GLN B N 1
ATOM 3536 C CA . GLN B 1 115 ? 64.40647 40.50550 8.74416 1.000 62.99466 239 GLN B CA 1
ATOM 3537 C C . GLN B 1 115 ? 65.75772 39.87222 9.05486 1.000 63.05787 239 GLN B C 1
ATOM 3538 O O . GLN B 1 115 ? 66.81028 40.47117 8.82614 1.000 65.64907 239 GLN B O 1
ATOM 3544 N N . THR B 1 116 ? 65.71838 38.64873 9.57707 1.000 68.71062 240 THR B N 1
ATOM 3545 C CA . THR B 1 116 ? 66.89994 37.84771 9.85293 1.000 66.35382 240 THR B CA 1
ATOM 3546 C C . THR B 1 116 ? 66.79621 36.52176 9.10842 1.000 69.38033 240 THR B C 1
ATOM 3547 O O . THR B 1 116 ? 65.70103 36.04634 8.79755 1.000 71.09100 240 THR B O 1
ATOM 3551 N N . ASP B 1 117 ? 67.95775 35.92197 8.83328 1.000 75.72307 241 ASP B N 1
ATOM 3552 C CA . ASP B 1 117 ? 68.00585 34.74511 7.96756 1.000 77.15244 241 ASP B CA 1
ATOM 3553 C C . ASP B 1 117 ? 67.17661 33.59388 8.52166 1.000 73.84495 241 ASP B C 1
ATOM 3554 O O . ASP B 1 117 ? 66.49694 32.88980 7.76717 1.000 75.88327 241 ASP B O 1
ATOM 3559 N N . ARG B 1 118 ? 67.23580 33.36988 9.82882 1.000 62.49314 242 ARG B N 1
ATOM 3560 C CA . ARG B 1 118 ? 66.47977 32.28469 10.43403 1.000 58.28474 242 ARG B CA 1
ATOM 3561 C C . ARG B 1 118 ? 65.53117 32.84829 11.48212 1.000 56.83280 242 ARG B C 1
ATOM 3562 O O . ARG B 1 118 ? 64.76770 33.77081 11.18964 1.000 58.96993 242 ARG B O 1
ATOM 3570 N N . LEU B 1 119 ? 65.57013 32.32253 12.69747 1.000 60.49006 243 LEU B N 1
ATOM 3571 C CA . LEU B 1 119 ? 64.68176 32.79728 13.74557 1.000 59.68880 243 LEU B CA 1
ATOM 3572 C C . LEU B 1 119 ? 65.30348 33.94062 14.54781 1.000 59.17149 243 LEU B C 1
ATOM 3573 O O . LEU B 1 119 ? 66.52341 34.11464 14.59617 1.000 61.89248 243 LEU B O 1
ATOM 3578 N N . TYR B 1 120 ? 64.43000 34.73531 15.16458 1.000 52.39499 244 TYR B N 1
ATOM 3579 C CA . TYR B 1 120 ? 64.80200 35.61408 16.26560 1.000 51.10337 244 TYR B CA 1
ATOM 3580 C C . TYR B 1 120 ? 64.63400 34.84531 17.57083 1.000 50.75126 244 TYR B C 1
ATOM 3581 O O . TYR B 1 120 ? 63.68707 34.06672 17.72226 1.000 49.98788 244 TYR B O 1
ATOM 3590 N N . HIS B 1 121 ? 65.54843 35.06640 18.51532 1.000 59.34093 245 HIS B N 1
ATOM 3591 C CA . HIS B 1 121 ? 65.37336 34.60703 19.89237 1.000 55.16388 245 HIS B CA 1
ATOM 3592 C C . HIS B 1 121 ? 65.51504 35.81901 20.80050 1.000 54.38250 245 HIS B C 1
ATOM 3593 O O . HIS B 1 121 ? 66.61583 36.35515 20.96512 1.000 57.81318 245 HIS B O 1
ATOM 3600 N N . CYS B 1 122 ? 64.40672 36.24124 21.40240 1.000 45.10078 246 CYS B N 1
ATOM 3601 C CA . CYS B 1 122 ? 64.33316 37.56275 21.99853 1.000 45.39725 246 CYS B CA 1
ATOM 3602 C C . CYS B 1 122 ? 63.80145 37.50043 23.41910 1.000 44.03306 246 CYS B C 1
ATOM 3603 O O . CYS B 1 122 ? 63.05006 36.59552 23.78739 1.000 43.17291 246 CYS B O 1
ATOM 3606 N N . SER B 1 123 ? 64.22618 38.47498 24.21314 1.000 52.87430 247 SER B N 1
ATOM 3607 C CA . SER B 1 123 ? 63.71960 38.70459 25.55548 1.000 51.93098 247 SER B CA 1
ATOM 3608 C C . SER B 1 123 ? 63.46286 40.19645 25.70998 1.000 51.31949 247 SER B C 1
ATOM 3609 O O . SER B 1 123 ? 64.28176 41.01661 25.28783 1.000 52.69967 247 SER B O 1
ATOM 3612 N N . VAL B 1 124 ? 62.32034 40.55126 26.28715 1.000 49.20343 248 VAL B N 1
ATOM 3613 C CA . VAL B 1 124 ? 61.95952 41.95110 26.46438 1.000 49.24331 248 VAL B CA 1
ATOM 3614 C C . VAL B 1 124 ? 61.91156 42.25888 27.95151 1.000 50.09080 248 VAL B C 1
ATOM 3615 O O . VAL B 1 124 ? 61.64045 41.38692 28.78387 1.000 51.88994 248 VAL B O 1
ATOM 3619 N N . THR B 1 125 ? 62.20475 43.51314 28.28230 1.000 48.79249 249 THR B N 1
ATOM 3620 C CA . THR B 1 125 ? 62.15701 44.00160 29.65366 1.000 50.72947 249 THR B CA 1
ATOM 3621 C C . THR B 1 125 ? 61.54973 45.39333 29.60738 1.000 51.93847 249 THR B C 1
ATOM 3622 O O . THR B 1 125 ? 62.11387 46.29510 28.98009 1.000 50.52091 249 THR B O 1
ATOM 3626 N N . MET B 1 126 ? 60.41287 45.57413 30.26687 1.000 51.92077 250 MET B N 1
ATOM 3627 C CA . MET B 1 126 ? 59.76450 46.87463 30.27636 1.000 53.55039 250 MET B CA 1
ATOM 3628 C C . MET B 1 126 ? 60.36792 47.74653 31.37146 1.000 57.06386 250 MET B C 1
ATOM 3629 O O . MET B 1 126 ? 60.59998 47.28825 32.49402 1.000 56.53906 250 MET B O 1
ATOM 3634 N N . THR B 1 127 ? 60.62426 49.01108 31.03774 1.000 60.51095 251 THR B N 1
ATOM 3635 C CA . THR B 1 127 ? 61.15081 49.98597 31.98243 1.000 59.73768 251 THR B CA 1
ATOM 3636 C C . THR B 1 127 ? 60.32241 51.26169 31.89911 1.000 62.17314 251 THR B C 1
ATOM 3637 O O . THR B 1 127 ? 59.36495 51.36381 31.12745 1.000 61.66956 251 THR B O 1
ATOM 3641 N N . THR B 1 128 ? 60.69888 52.24509 32.71558 1.000 70.19330 252 THR B N 1
ATOM 3642 C CA . THR B 1 128 ? 60.03106 53.53749 32.66341 1.000 71.89079 252 THR B CA 1
ATOM 3643 C C . THR B 1 128 ? 60.38905 54.30461 31.39461 1.000 72.60077 252 THR B C 1
ATOM 3644 O O . THR B 1 128 ? 59.60176 55.13915 30.93633 1.000 74.82923 252 THR B O 1
ATOM 3648 N N . LEU B 1 129 ? 61.55986 54.03925 30.81263 1.000 72.83179 253 LEU B N 1
ATOM 3649 C CA . LEU B 1 129 ? 61.93602 54.67137 29.55368 1.000 73.12781 253 LEU B CA 1
ATOM 3650 C C . LEU B 1 129 ? 61.30445 53.99453 28.34377 1.000 74.33044 253 LEU B C 1
ATOM 3651 O O . LEU B 1 129 ? 61.18906 54.62177 27.28493 1.000 75.64718 253 LEU B O 1
ATOM 3656 N N . GLY B 1 130 ? 60.90115 52.74170 28.47360 1.000 62.67440 254 GLY B N 1
ATOM 3657 C CA . GLY B 1 130 ? 60.37528 51.97529 27.37321 1.000 60.01299 254 GLY B CA 1
ATOM 3658 C C . GLY B 1 130 ? 60.84314 50.54327 27.47364 1.000 60.63640 254 GLY B C 1
ATOM 3659 O O . GLY B 1 130 ? 61.33557 50.10425 28.51303 1.000 60.21295 254 GLY B O 1
ATOM 3660 N N . CYS B 1 131 ? 60.70580 49.81737 26.37287 1.000 59.34595 255 CYS B N 1
ATOM 3661 C CA . CYS B 1 131 ? 61.00520 48.39647 26.34506 1.000 55.89137 255 CYS B CA 1
ATOM 3662 C C . CYS B 1 131 ? 62.37216 48.14801 25.73200 1.000 55.59830 255 CYS B C 1
ATOM 3663 O O . CYS B 1 131 ? 62.66653 48.63199 24.63373 1.000 57.52787 255 CYS B O 1
ATOM 3666 N N . TYR B 1 132 ? 63.18448 47.36736 26.43151 1.000 56.61086 256 TYR B N 1
ATOM 3667 C CA . TYR B 1 132 ? 64.45075 46.87975 25.91440 1.000 56.47278 256 TYR B CA 1
ATOM 3668 C C . TYR B 1 132 ? 64.27748 45.44512 25.44916 1.000 56.77911 256 TYR B C 1
ATOM 3669 O O . TYR B 1 132 ? 63.64529 44.62867 26.12754 1.000 55.74838 256 TYR B O 1
ATOM 3678 N N . ILE B 1 133 ? 64.83540 45.14421 24.28532 1.000 54.96974 257 ILE B N 1
ATOM 3679 C CA . ILE B 1 133 ? 64.74669 43.81881 23.69529 1.000 55.03818 257 ILE B CA 1
ATOM 3680 C C . ILE B 1 133 ? 66.16212 43.31462 23.44623 1.000 56.11120 257 ILE B C 1
ATOM 3681 O O . ILE B 1 133 ? 66.99637 44.03758 22.88988 1.000 57.05310 257 ILE B O 1
ATOM 3686 N N . LEU B 1 134 ? 66.4295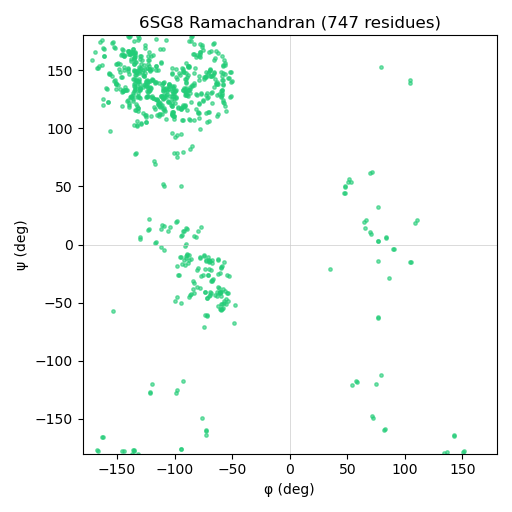3 42.08309 23.87159 1.000 50.74968 258 LEU B N 1
ATOM 3687 C CA . LEU B 1 134 ? 67.69483 41.40015 23.64046 1.000 51.00137 258 LEU B CA 1
ATOM 3688 C C . LEU B 1 134 ? 67.42816 40.19205 22.75675 1.000 51.85104 258 LEU B C 1
ATOM 3689 O O . LEU B 1 134 ? 66.56694 39.36799 23.07985 1.000 52.19628 258 LEU B O 1
ATOM 3694 N N . CYS B 1 135 ? 68.14189 40.09262 21.63601 1.000 54.45994 259 CYS B N 1
ATOM 3695 C CA . CYS B 1 135 ? 67.86369 39.03636 20.67319 1.000 56.52056 259 CYS B CA 1
ATOM 3696 C C . CYS B 1 135 ? 69.14527 38.38439 20.17524 1.000 58.71040 259 CYS B C 1
ATOM 3697 O O . CYS B 1 135 ? 70.20581 39.01199 20.10139 1.000 57.67750 259 CYS B O 1
ATOM 3700 N N . SER B 1 136 ? 69.01590 37.10807 19.82429 1.000 53.53343 260 SER B N 1
ATOM 3701 C CA . SER B 1 136 ? 69.99828 36.38218 19.03593 1.000 52.08043 260 SER B CA 1
ATOM 3702 C C . SER B 1 136 ? 69.47186 36.22513 17.61494 1.000 54.57758 260 SER B C 1
ATOM 3703 O O . SER B 1 136 ? 68.28489 35.95531 17.40926 1.000 57.42002 260 SER B O 1
ATOM 3706 N N . LYS B 1 137 ? 70.35122 36.41632 16.63258 1.000 53.35571 261 LYS B N 1
ATOM 3707 C CA . LYS B 1 137 ? 70.00197 36.28692 15.22033 1.000 53.83197 261 LYS B CA 1
ATOM 3708 C C . LYS B 1 137 ? 70.80863 35.14587 14.61231 1.000 57.13331 261 LYS B C 1
ATOM 3709 O O . LYS B 1 137 ? 71.67517 35.37462 13.75816 1.000 60.45662 261 LYS B O 1
ATOM 3715 N N . PRO B 1 138 ? 70.51786 33.90179 14.99660 1.000 51.49514 262 PRO B N 1
ATOM 3716 C CA . PRO B 1 138 ? 71.35980 32.77998 14.56069 1.000 53.11116 262 PRO B CA 1
ATOM 3717 C C . PRO B 1 138 ? 71.33581 32.60788 13.04966 1.000 54.79477 262 PRO B C 1
ATOM 3718 O O . PRO B 1 138 ? 70.28846 32.69588 12.40617 1.000 57.26218 262 PRO B O 1
ATOM 3722 N N . ARG B 1 139 ? 72.51168 32.34411 12.48872 1.000 56.99089 263 ARG B N 1
ATOM 3723 C CA . ARG B 1 139 ? 72.66091 32.07156 11.06725 1.000 59.16403 263 ARG B CA 1
ATOM 3724 C C . ARG B 1 139 ? 72.63703 30.58683 10.75274 1.000 60.13049 263 ARG B C 1
ATOM 3725 O O . ARG B 1 139 ? 72.54219 30.21431 9.57683 1.000 61.97274 263 ARG B O 1
ATOM 3733 N N . VAL B 1 140 ? 72.70289 29.74477 11.78052 1.000 59.21118 264 VAL B N 1
ATOM 3734 C CA . VAL B 1 140 ? 72.79599 28.29909 11.64830 1.000 60.41954 264 VAL B CA 1
ATOM 3735 C C . VAL B 1 140 ? 71.83247 27.68751 12.65618 1.000 59.85226 264 VAL B C 1
ATOM 3736 O O . VAL B 1 140 ? 71.29749 28.37430 13.53072 1.000 58.17968 264 VAL B O 1
ATOM 3740 N N . ASN B 1 141 ? 71.60089 26.38413 12.52571 1.000 66.10859 265 ASN B N 1
ATOM 3741 C CA . ASN B 1 141 ? 70.68304 25.76259 13.46390 1.000 64.17510 265 ASN B CA 1
ATOM 3742 C C . ASN B 1 141 ? 71.36284 25.56840 14.81931 1.000 64.58374 265 ASN B C 1
ATOM 3743 O O . ASN B 1 141 ? 72.57211 25.75413 14.97720 1.000 64.92731 265 ASN B O 1
ATOM 3748 N N . GLU B 1 142 ? 70.55272 25.20587 15.81360 1.000 75.82758 266 GLU B N 1
ATOM 3749 C CA . GLU B 1 142 ? 71.03520 25.15994 17.18815 1.000 73.56209 266 GLU B CA 1
ATOM 3750 C C . GLU B 1 142 ? 72.14243 24.12708 17.35652 1.000 80.31833 266 GLU B C 1
ATOM 3751 O O . GLU B 1 142 ? 73.12760 24.37062 18.06367 1.000 79.60353 266 GLU B O 1
ATOM 3757 N N . THR B 1 143 ? 71.99904 22.96291 16.72005 1.000 80.29482 267 THR B N 1
ATOM 3758 C CA . THR B 1 143 ? 73.02308 21.93284 16.84961 1.000 81.08566 267 THR B CA 1
ATOM 3759 C C . THR B 1 143 ? 74.35106 22.40490 16.27372 1.000 81.99530 267 THR B C 1
ATOM 3760 O O . THR B 1 143 ? 75.40866 22.19901 16.88102 1.000 81.47195 267 THR B O 1
ATOM 3764 N N . GLN B 1 144 ? 74.31605 23.04175 15.10124 1.000 79.29800 268 GLN B N 1
ATOM 3765 C CA . GLN B 1 144 ? 75.54361 23.53706 14.48951 1.000 81.00012 268 GLN B CA 1
ATOM 3766 C C . GLN B 1 144 ? 76.15129 24.67683 15.29978 1.000 80.00255 268 GLN B C 1
ATOM 3767 O O . GLN B 1 144 ? 77.37602 24.84025 15.31770 1.000 81.17341 268 GLN B O 1
ATOM 3773 N N . ASP B 1 145 ? 75.31573 25.46214 15.98376 1.000 68.05102 269 ASP B N 1
ATOM 3774 C CA . ASP B 1 145 ? 75.81426 26.59239 16.76217 1.000 65.66373 269 ASP B CA 1
ATOM 3775 C C . ASP B 1 145 ? 76.59246 26.11952 17.98336 1.000 65.26255 269 ASP B C 1
ATOM 3776 O O . ASP B 1 145 ? 77.65821 26.66333 18.29872 1.000 63.46480 269 ASP B O 1
ATOM 3781 N N . TYR B 1 146 ? 76.07067 25.11251 18.68645 1.000 66.50329 270 TYR B N 1
ATOM 3782 C CA . TYR B 1 146 ? 76.73160 24.59070 19.87425 1.000 67.93208 270 TYR B CA 1
ATOM 3783 C C . TYR B 1 146 ? 78.01991 23.84854 19.55157 1.000 70.94389 270 TYR B C 1
ATOM 3784 O O . TYR B 1 146 ? 78.81118 23.60118 20.46563 1.000 70.38529 270 TYR B O 1
ATOM 3793 N N . GLU B 1 147 ? 78.25337 23.49809 18.28844 1.000 87.75752 271 GLU B N 1
ATOM 3794 C CA . GLU B 1 147 ? 79.48969 22.84648 17.88028 1.000 89.60726 271 GLU B CA 1
ATOM 3795 C C . GLU B 1 147 ? 80.58694 23.82630 17.48907 1.000 91.37128 271 GLU B C 1
ATOM 3796 O O . GLU B 1 147 ? 81.73042 23.40331 17.29194 1.000 95.70819 271 GLU B O 1
ATOM 3802 N N . THR B 1 148 ? 80.27560 25.11223 17.37095 1.000 73.56764 272 THR B N 1
ATOM 3803 C CA . THR B 1 148 ? 81.22044 26.10960 16.89274 1.000 74.60863 272 THR B CA 1
ATOM 3804 C C . THR B 1 148 ? 81.44300 27.15054 17.97800 1.000 76.94931 272 THR B C 1
ATOM 3805 O O . THR B 1 148 ? 80.48449 27.74803 18.47930 1.000 75.89196 272 THR B O 1
ATOM 3809 N N . ILE B 1 149 ? 82.70967 27.36961 18.33155 1.000 80.68902 273 ILE B N 1
ATOM 3810 C CA . ILE B 1 149 ? 83.03417 28.36557 19.34136 1.000 80.07982 273 ILE B CA 1
ATOM 3811 C C . ILE B 1 149 ? 82.61738 29.74541 18.84757 1.000 77.39234 273 ILE B C 1
ATOM 3812 O O . ILE B 1 149 ? 82.76818 30.07890 17.66489 1.000 76.77421 273 ILE B O 1
ATOM 3817 N N . GLY B 1 150 ? 82.07445 30.55229 19.75640 1.000 72.93999 274 GLY B N 1
ATOM 3818 C CA . GLY B 1 150 ? 81.55434 31.85287 19.38807 1.000 73.04579 274 GLY B CA 1
ATOM 3819 C C . GLY B 1 150 ? 80.03863 31.87959 19.33878 1.000 73.24006 274 GLY B C 1
ATOM 3820 O O . GLY B 1 150 ? 79.40716 30.90617 18.91551 1.000 72.46514 274 GLY B O 1
ATOM 3821 N N . ILE B 1 151 ? 79.44036 32.97003 19.78189 1.000 73.22696 275 ILE B N 1
ATOM 3822 C CA . ILE B 1 151 ? 77.98825 33.08352 19.79958 1.000 70.64827 275 ILE B CA 1
ATOM 3823 C C . ILE B 1 151 ? 77.52142 33.72766 18.50319 1.000 71.05958 275 ILE B C 1
ATOM 3824 O O . ILE B 1 151 ? 78.21470 34.55181 17.89937 1.000 72.35746 275 ILE B O 1
ATOM 3829 N N . GLU B 1 152 ? 76.32960 33.33734 18.06657 1.000 57.78288 276 GLU B N 1
ATOM 3830 C CA . GLU B 1 152 ? 75.73226 33.93154 16.88719 1.000 57.66734 276 GLU B CA 1
ATOM 3831 C C . GLU B 1 152 ? 75.42875 35.40862 17.13867 1.000 56.41630 276 GLU B C 1
ATOM 3832 O O . GLU B 1 152 ? 75.36355 35.85456 18.28796 1.000 55.60578 276 GLU B O 1
ATOM 3838 N N . PRO B 1 153 ? 75.25530 36.19210 16.07397 1.000 57.10002 277 PRO B N 1
ATOM 3839 C CA . PRO B 1 153 ? 75.10226 37.64060 16.24771 1.000 57.84822 277 PRO B CA 1
ATOM 3840 C C . PRO B 1 153 ? 73.92442 37.97722 17.14660 1.000 56.18922 277 PRO B C 1
ATOM 3841 O O . PRO B 1 153 ? 72.92033 37.26235 17.20165 1.000 55.50143 277 PRO B O 1
ATOM 3845 N N . MET B 1 154 ? 74.07350 39.07232 17.87636 1.000 67.39567 278 MET B N 1
ATOM 3846 C CA . MET B 1 154 ? 73.05689 39.53646 18.79836 1.000 65.26615 278 MET B CA 1
ATOM 3847 C C . MET B 1 154 ? 72.87091 41.03371 18.62378 1.000 66.40833 278 MET B C 1
ATOM 3848 O O . MET B 1 154 ? 73.75994 41.74562 18.14700 1.000 68.90868 278 MET B O 1
ATOM 3853 N N . ILE B 1 155 ? 71.69042 41.49957 19.02584 1.000 62.68799 279 ILE B N 1
ATOM 3854 C CA . ILE B 1 155 ? 71.34860 42.91258 19.01512 1.000 60.73121 279 ILE B CA 1
ATOM 3855 C C . ILE B 1 155 ? 70.67511 43.24660 20.33542 1.000 60.28693 279 ILE B C 1
ATOM 3856 O O . ILE B 1 155 ? 70.11010 42.38341 21.00918 1.000 60.05897 279 ILE B O 1
ATOM 3861 N N . ILE B 1 156 ? 70.75182 44.51623 20.71001 1.000 58.23764 280 ILE B N 1
ATOM 3862 C CA . ILE B 1 156 ? 69.93874 45.04398 21.79566 1.000 56.78333 280 ILE B CA 1
ATOM 3863 C C . ILE B 1 156 ? 69.38455 46.37889 21.33308 1.000 56.85159 280 ILE B C 1
ATOM 3864 O O . ILE B 1 156 ? 70.12687 47.21119 20.80220 1.000 59.56029 280 ILE B O 1
ATOM 3869 N N . GLY B 1 157 ? 68.07947 46.57722 21.51731 1.000 54.59189 281 GLY B N 1
ATOM 3870 C CA . GLY B 1 157 ? 67.42648 47.80232 21.10781 1.000 56.00560 281 GLY B CA 1
ATOM 3871 C C . GLY B 1 157 ? 66.42680 48.24381 22.15631 1.000 53.36770 281 GLY B C 1
ATOM 3872 O O . GLY B 1 157 ? 66.23475 47.57631 23.17339 1.000 52.55632 281 GLY B O 1
ATOM 3873 N N . MET B 1 158 ? 65.78350 49.37330 21.88726 1.000 65.09282 282 MET B N 1
ATOM 3874 C CA . MET B 1 158 ? 64.78952 49.90186 22.80703 1.000 65.09786 282 MET B CA 1
ATOM 3875 C C . MET B 1 158 ? 63.66578 50.56524 22.03158 1.000 67.45781 282 MET B C 1
ATOM 3876 O O . MET B 1 158 ? 63.91620 51.34939 21.11219 1.000 68.85070 282 MET B O 1
ATOM 3881 N N . LEU B 1 159 ? 62.43169 50.22469 22.39460 1.000 54.52586 283 LEU B N 1
ATOM 3882 C CA . LEU B 1 159 ? 61.24591 50.92748 21.92538 1.000 54.66221 283 LEU B CA 1
ATOM 3883 C C . LEU B 1 159 ? 60.78674 51.83870 23.05912 1.000 56.24928 283 LEU B C 1
ATOM 3884 O O . LEU B 1 159 ? 60.34823 51.35947 24.11067 1.000 52.45788 283 LEU B O 1
ATOM 3889 N N . GLY B 1 160 ? 60.89362 53.15394 22.84848 1.000 59.22678 284 GLY B N 1
ATOM 3890 C CA . GLY B 1 160 ? 60.56241 54.08892 23.89875 1.000 58.17090 284 GLY B CA 1
ATOM 3891 C C . GLY B 1 160 ? 59.07529 54.35820 24.02316 1.000 61.24068 284 GLY B C 1
ATOM 3892 O O . GLY B 1 160 ? 58.28041 54.11003 23.11919 1.000 62.97565 284 GLY B O 1
ATOM 3893 N N . LEU B 1 161 ? 58.69650 54.88902 25.18600 1.000 75.72014 285 LEU B N 1
ATOM 3894 C CA . LEU B 1 161 ? 57.33125 55.35543 25.37782 1.000 77.03042 285 LEU B CA 1
ATOM 3895 C C . LEU B 1 161 ? 56.97707 56.49654 24.43563 1.000 80.05826 285 LEU B C 1
ATOM 3896 O O . LEU B 1 161 ? 55.79638 56.84417 24.32493 1.000 78.78304 285 LEU B O 1
ATOM 3901 N N . ASP B 1 162 ? 57.96603 57.09681 23.77606 1.000 73.05790 286 ASP B N 1
ATOM 3902 C CA . ASP B 1 162 ? 57.73231 58.10137 22.74819 1.000 76.71536 286 ASP B CA 1
ATOM 3903 C C . ASP B 1 162 ? 57.67190 57.49770 21.34959 1.000 75.50952 286 ASP B C 1
ATOM 3904 O O . ASP B 1 162 ? 57.70904 58.23973 20.36247 1.000 78.09736 286 ASP B O 1
ATOM 3909 N N . GLY B 1 163 ? 57.58881 56.17126 21.24876 1.000 70.53609 287 GLY B N 1
ATOM 3910 C CA . GLY B 1 163 ? 57.46279 55.48462 19.98210 1.000 68.11798 287 GLY B CA 1
ATOM 3911 C C . GLY B 1 163 ? 58.72906 55.37729 19.16474 1.000 68.14856 287 GLY B C 1
ATOM 3912 O O . GLY B 1 163 ? 58.68180 54.83668 18.05369 1.000 72.71585 287 GLY B O 1
ATOM 3913 N N . VAL B 1 164 ? 59.85773 55.85182 19.67119 1.000 61.17790 288 VAL B N 1
ATOM 3914 C CA . VAL B 1 164 ? 61.11715 55.78620 18.94116 1.000 62.12247 288 VAL B CA 1
ATOM 3915 C C . VAL B 1 164 ? 61.78500 54.44843 19.22086 1.000 59.57977 288 VAL B C 1
ATOM 3916 O O . VAL B 1 164 ? 61.89565 54.02902 20.37946 1.000 58.18841 288 VAL B O 1
ATOM 3920 N N . TYR B 1 165 ? 62.20200 53.76036 18.16148 1.000 61.23377 289 TYR B N 1
ATOM 3921 C CA . TYR B 1 165 ? 62.99924 52.55388 18.30374 1.000 61.91642 289 TYR B CA 1
ATOM 3922 C C . TYR B 1 165 ? 64.46593 52.90083 18.09508 1.000 63.23883 289 TYR B C 1
ATOM 3923 O O . TYR B 1 165 ? 64.83565 53.46775 17.06250 1.000 65.88004 289 TYR B O 1
ATOM 3932 N N . THR B 1 166 ? 65.29621 52.53943 19.06775 1.000 67.61345 290 THR B N 1
ATOM 3933 C CA . THR B 1 166 ? 66.72645 52.81388 19.04009 1.000 67.19903 290 THR B CA 1
ATOM 3934 C C . THR B 1 166 ? 67.47647 51.49284 18.97736 1.000 67.59472 290 THR B C 1
ATOM 3935 O O . THR B 1 166 ? 67.28076 50.62657 19.83554 1.000 65.28405 290 THR B O 1
ATOM 3939 N N . ASP B 1 167 ? 68.32347 51.33441 17.96529 1.000 94.09679 291 ASP B N 1
ATOM 3940 C CA . ASP B 1 167 ? 69.16680 50.15078 17.84799 1.000 93.82803 291 ASP B CA 1
ATOM 3941 C C . ASP B 1 167 ? 70.45590 50.40668 18.61844 1.000 93.79536 291 ASP B C 1
ATOM 3942 O O . ASP B 1 167 ? 71.29432 51.20230 18.18616 1.000 102.21376 291 ASP B O 1
ATOM 3947 N N . LEU B 1 168 ? 70.60753 49.74920 19.76814 1.000 69.58387 292 LEU B N 1
ATOM 3948 C CA . LEU B 1 168 ? 71.77784 49.94254 20.61932 1.000 69.27472 292 LEU B CA 1
ATOM 3949 C C . LEU B 1 168 ? 72.98257 49.10206 20.18969 1.000 70.81883 292 LEU B C 1
ATOM 3950 O O . LEU B 1 168 ? 73.98349 49.06700 20.91419 1.000 73.01945 292 LEU B O 1
ATOM 3955 N N . GLY B 1 169 ? 72.90697 48.41876 19.04793 1.000 87.21757 293 GLY B N 1
ATOM 3956 C CA . GLY B 1 169 ? 74.06402 47.73403 18.50091 1.000 89.08529 293 GLY B CA 1
ATOM 3957 C C . GLY B 1 169 ? 74.31976 46.36725 19.11594 1.000 89.75986 293 GLY B C 1
ATOM 3958 O O . GLY B 1 169 ? 73.43730 45.72067 19.69126 1.000 86.40793 293 GLY B O 1
ATOM 3959 N N . ASN B 1 170 ? 75.56270 45.92082 18.96819 1.000 87.38475 294 ASN B N 1
ATOM 3960 C CA . ASN B 1 170 ? 75.96961 44.63681 19.52562 1.000 84.67617 294 ASN B CA 1
ATOM 3961 C C . ASN B 1 170 ? 76.05860 44.74856 21.04286 1.000 83.48345 294 ASN B C 1
ATOM 3962 O O . ASN B 1 170 ? 76.74794 45.63812 21.55430 1.000 87.46843 294 ASN B O 1
ATOM 3967 N N . PRO B 1 171 ? 75.38204 43.87928 21.79111 1.000 64.61293 295 PRO B N 1
ATOM 3968 C CA . PRO B 1 171 ? 75.45932 43.94665 23.25745 1.000 63.39423 295 PRO B CA 1
ATOM 3969 C C . PRO B 1 171 ? 76.89756 43.82074 23.73021 1.000 66.16916 295 PRO B C 1
ATOM 3970 O O . PRO B 1 171 ? 77.57801 42.83110 23.44521 1.000 67.71873 295 PRO B O 1
ATOM 3974 N N . VAL B 1 172 ? 77.35278 44.82737 24.47515 1.000 84.23429 296 VAL B N 1
ATOM 3975 C CA . VAL B 1 172 ? 78.72042 44.83884 24.97906 1.000 88.96452 296 VAL B CA 1
ATOM 3976 C C . VAL B 1 172 ? 78.81442 43.92424 26.19153 1.000 89.37907 296 VAL B C 1
ATOM 3977 O O . VAL B 1 172 ? 77.90711 43.87732 27.03111 1.000 87.01063 296 VAL B O 1
ATOM 3981 N N . GLY B 1 173 ? 79.91923 43.20277 26.29080 1.000 96.43093 297 GLY B N 1
ATOM 3982 C CA . GLY B 1 173 ? 80.17519 42.32419 27.40365 1.000 94.18654 297 GLY B CA 1
ATOM 3983 C C . GLY B 1 173 ? 80.10987 40.84239 27.10073 1.000 94.45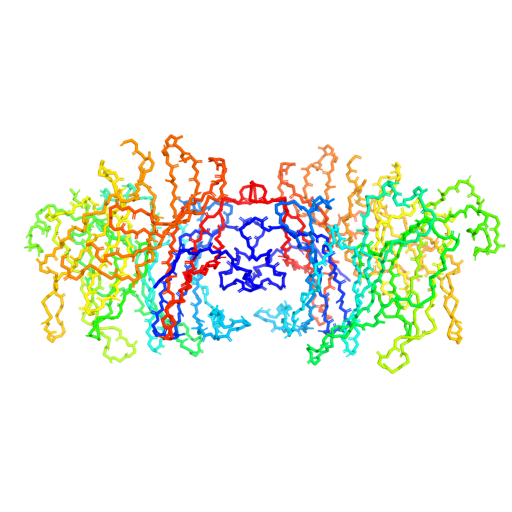675 297 GLY B C 1
ATOM 3984 O O . GLY B 1 173 ? 79.97948 40.04758 28.04003 1.000 95.21002 297 GLY B O 1
ATOM 3985 N N . ILE B 1 174 ? 80.21039 40.44658 25.83519 1.000 114.90539 298 ILE B N 1
ATOM 3986 C CA . ILE B 1 174 ? 80.12309 39.05043 25.42311 1.000 114.70426 298 ILE B CA 1
ATOM 3987 C C . ILE B 1 174 ? 81.48369 38.64838 24.87146 1.000 118.17534 298 ILE B C 1
ATOM 3988 O O . ILE B 1 174 ? 81.97482 39.24766 23.90690 1.000 121.59638 298 ILE B O 1
ATOM 3993 N N . SER B 1 175 ? 82.09150 37.63575 25.48130 1.000 130.58069 299 SER B N 1
ATOM 3994 C CA . SER B 1 175 ? 83.43081 37.20235 25.10985 1.000 133.95162 299 SER B CA 1
ATOM 3995 C C . SER B 1 175 ? 83.36508 36.12798 24.03302 1.000 134.90548 299 SER B C 1
ATOM 3996 O O . SER B 1 175 ? 82.57090 35.18672 24.12694 1.000 133.19185 299 SER B O 1
ATOM 3999 N N . ASP B 1 176 ? 84.20879 36.27866 23.01235 1.000 121.20785 300 ASP B N 1
ATOM 4000 C CA . ASP B 1 176 ? 84.19593 35.36822 21.87250 1.000 120.81044 300 ASP B CA 1
ATOM 4001 C C . ASP B 1 176 ? 84.74787 33.99827 22.24956 1.000 119.57341 300 ASP B C 1
ATOM 4002 O O . ASP B 1 176 ? 84.04049 32.98635 22.18434 1.000 117.73028 300 ASP B O 1
ATOM 4007 N N . ASN B 1 177 ? 86.01794 33.95515 22.66051 1.000 127.22225 301 ASN B N 1
ATOM 4008 C CA . ASN B 1 177 ? 86.73237 32.68820 22.78796 1.000 126.10360 301 ASN B CA 1
ATOM 4009 C C . ASN B 1 177 ? 86.10268 31.75597 23.81583 1.000 124.01360 301 ASN B C 1
ATOM 4010 O O . ASN B 1 177 ? 86.27930 30.53562 23.73182 1.000 124.94283 301 ASN B O 1
ATOM 4015 N N . SER B 1 178 ? 85.38906 32.30053 24.79922 1.000 107.91760 302 SER B N 1
ATOM 4016 C CA . SER B 1 178 ? 84.88107 31.47134 25.88748 1.000 106.16069 302 SER B CA 1
ATOM 4017 C C . SER B 1 178 ? 83.59698 30.72130 25.51830 1.000 101.83310 302 SER B C 1
ATOM 4018 O O . SER B 1 178 ? 83.41916 29.56693 25.92424 1.000 102.75132 302 SER B O 1
ATOM 4021 N N . LEU B 1 179 ? 82.70211 31.33511 24.74345 1.000 77.76360 303 LEU B N 1
ATOM 4022 C CA . LEU B 1 179 ? 81.32042 30.87379 24.62411 1.000 74.97009 303 LEU B CA 1
ATOM 4023 C C . LEU B 1 179 ? 81.02609 30.26251 23.25670 1.000 74.25803 303 LEU B C 1
ATOM 4024 O O . LEU B 1 179 ? 81.47139 30.77287 22.22342 1.000 75.49091 303 LEU B O 1
ATOM 4029 N N . TYR B 1 180 ? 80.25587 29.17171 23.25834 1.000 69.36770 304 TYR B N 1
ATOM 4030 C CA . TYR B 1 180 ? 79.86905 28.48265 22.03222 1.000 68.42850 304 TYR B CA 1
ATOM 4031 C C . TYR B 1 180 ? 78.49692 28.88718 21.51355 1.000 69.20560 304 TYR B C 1
ATOM 4032 O O . TYR B 1 180 ? 78.24769 28.78206 20.30614 1.000 67.37827 304 TYR B O 1
ATOM 4041 N N . ALA B 1 181 ? 77.60302 29.33679 22.39237 1.000 70.77493 305 ALA B N 1
ATOM 4042 C CA . ALA B 1 181 ? 76.24846 29.71346 22.01575 1.000 64.67226 305 ALA B CA 1
ATOM 4043 C C . ALA B 1 181 ? 75.61468 30.46792 23.17637 1.000 63.02439 305 ALA B C 1
ATOM 4044 O O . ALA B 1 181 ? 75.96328 30.24087 24.33934 1.000 64.05113 305 ALA B O 1
ATOM 4046 N N . MET B 1 182 ? 74.67784 31.35906 22.84863 1.000 61.65461 306 MET B N 1
ATOM 4047 C CA . MET B 1 182 ? 73.99566 32.17097 23.85823 1.000 59.43336 306 MET B CA 1
ATOM 4048 C C . MET B 1 182 ? 72.66454 32.64283 23.28988 1.000 56.22594 306 MET B C 1
ATOM 4049 O O . MET B 1 182 ? 72.63774 33.30568 22.24857 1.000 56.34975 306 MET B O 1
ATOM 4054 N N . TYR B 1 183 ? 71.56772 32.31105 23.97401 1.000 57.17112 307 TYR B N 1
ATOM 4055 C CA . TYR B 1 183 ? 70.21408 32.62334 23.52521 1.000 56.28684 307 TYR B CA 1
ATOM 4056 C C . TYR B 1 183 ? 69.41417 33.22262 24.67582 1.000 53.48451 307 TYR B C 1
ATOM 4057 O O . TYR B 1 183 ? 69.32780 32.61059 25.75209 1.000 56.12942 307 TYR B O 1
ATOM 4066 N N . PRO B 1 184 ? 68.80110 34.38732 24.49462 1.000 55.49095 308 PRO B N 1
ATOM 4067 C CA . PRO B 1 184 ? 67.96141 34.95652 25.55123 1.000 55.97509 308 PRO B CA 1
ATOM 4068 C C . PRO B 1 184 ? 66.51824 34.47891 25.47697 1.000 53.43118 308 PRO B C 1
ATOM 4069 O O . PRO B 1 184 ? 66.00396 34.10496 24.42150 1.000 50.74853 308 PRO B O 1
ATOM 4073 N N . GLY B 1 185 ? 65.86616 34.48294 26.63847 1.000 57.96692 309 GLY B N 1
ATOM 4074 C CA . GLY B 1 185 ? 64.44691 34.21981 26.72247 1.000 49.25598 309 GLY B CA 1
ATOM 4075 C C . GLY B 1 185 ? 64.04963 32.77910 26.46563 1.000 50.03411 309 GLY B C 1
ATOM 4076 O O . GLY B 1 185 ? 64.78711 31.83764 26.76952 1.000 54.96809 309 GLY B O 1
ATOM 4077 N N . PRO B 1 186 ? 62.85453 32.57803 25.88784 1.000 52.79744 310 PRO B N 1
ATOM 4078 C CA . PRO B 1 186 ? 61.96107 33.63499 25.39362 1.000 49.44956 310 PRO B CA 1
ATOM 4079 C C . PRO B 1 186 ? 61.25524 34.43407 26.48465 1.000 50.01939 310 PRO B C 1
ATOM 4080 O O . PRO B 1 186 ? 60.66947 35.47452 26.17835 1.000 48.98899 310 PRO B O 1
ATOM 4084 N N . GLY B 1 187 ? 61.28444 33.95649 27.72624 1.000 44.14087 311 GLY B N 1
ATOM 4085 C CA . GLY B 1 187 ? 60.69585 34.71939 28.80665 1.000 46.02623 311 GLY B CA 1
ATOM 4086 C C . GLY B 1 187 ? 61.30777 36.10183 28.91560 1.000 48.83870 311 GLY B C 1
ATOM 4087 O O . GLY B 1 187 ? 62.42470 36.36242 28.46028 1.000 47.42513 311 GLY B O 1
ATOM 4088 N N . GLY B 1 188 ? 60.56564 37.00128 29.55332 1.000 51.92749 312 GLY B N 1
ATOM 4089 C CA . GLY B 1 188 ? 61.02791 38.36307 29.68278 1.000 49.94987 312 GLY B CA 1
ATOM 4090 C C . GLY B 1 188 ? 61.98301 38.55220 30.84439 1.000 54.68716 312 GLY B C 1
ATOM 4091 O O . GLY B 1 188 ? 62.09455 37.71973 31.74311 1.000 55.64979 312 GLY B O 1
ATOM 4092 N N . GLY B 1 189 ? 62.68920 39.68315 30.80999 1.000 54.83916 313 GLY B N 1
ATOM 4093 C CA . GLY B 1 189 ? 63.55340 40.07827 31.89933 1.000 56.37720 313 GLY B CA 1
ATOM 4094 C C . GLY B 1 189 ? 62.85313 41.00415 32.87516 1.000 58.52672 313 GLY B C 1
ATOM 4095 O O . GLY B 1 189 ? 61.66481 41.29972 32.76979 1.000 58.53981 313 GLY B O 1
ATOM 4096 N N . VAL B 1 190 ? 63.62115 41.47868 33.84960 1.000 58.13383 314 VAL B N 1
ATOM 4097 C CA . VAL B 1 190 ? 63.07793 42.32557 34.89874 1.000 61.43754 314 VAL B CA 1
ATOM 4098 C C . VAL B 1 190 ? 64.01233 43.49864 35.12137 1.000 61.52413 314 VAL B C 1
ATOM 4099 O O . VAL B 1 190 ? 65.16116 43.50965 34.67453 1.000 61.68627 314 VAL B O 1
ATOM 4103 N N . MET B 1 191 ? 63.48846 44.49847 35.81025 1.000 77.59858 315 MET B N 1
ATOM 4104 C CA . MET B 1 191 ? 64.27659 45.61475 36.30359 1.000 78.38997 315 MET B CA 1
ATOM 4105 C C . MET B 1 191 ? 64.50873 45.33836 37.78015 1.000 82.69925 315 MET B C 1
ATOM 4106 O O . MET B 1 191 ? 63.55937 45.31744 38.56922 1.000 85.31254 315 MET B O 1
ATOM 4111 N N . TYR B 1 192 ? 65.75811 45.09886 38.15056 1.000 71.31035 316 TYR B N 1
ATOM 4112 C CA . TYR B 1 192 ? 66.10885 44.78743 39.52959 1.000 76.05693 316 TYR B CA 1
ATOM 4113 C C . TYR B 1 192 ? 66.94962 45.94783 40.02882 1.000 78.28219 316 TYR B C 1
ATOM 4114 O O . TYR B 1 192 ? 68.09454 46.12525 39.59875 1.000 76.12595 316 TYR B O 1
ATOM 4123 N N . LYS B 1 193 ? 66.37951 46.72476 40.94587 1.000 92.40198 317 LYS B N 1
ATOM 4124 C CA . LYS B 1 193 ? 67.04420 47.92035 41.43182 1.000 94.11077 317 LYS B CA 1
ATOM 4125 C C . LYS B 1 193 ? 67.40120 48.76574 40.21469 1.000 90.74464 317 LYS B C 1
ATOM 4126 O O . LYS B 1 193 ? 66.51064 49.13043 39.44141 1.000 89.64960 317 LYS B O 1
ATOM 4132 N N . ASP B 1 194 ? 68.67948 49.06285 40.00145 1.000 96.19088 318 ASP B N 1
ATOM 4133 C CA . ASP B 1 194 ? 69.08368 49.85613 38.84869 1.000 94.05424 318 ASP B CA 1
ATOM 4134 C C . ASP B 1 194 ? 69.71182 49.00951 37.75054 1.000 91.32252 318 ASP B C 1
ATOM 4135 O O . ASP B 1 194 ? 70.32621 49.55461 36.82770 1.000 89.96634 318 ASP B O 1
ATOM 4140 N N . PHE B 1 195 ? 69.54493 47.69487 37.81570 1.000 67.80464 319 PHE B N 1
ATOM 4141 C CA . PHE B 1 195 ? 70.12499 46.77836 36.84870 1.000 66.24861 319 PHE B CA 1
ATOM 4142 C C . PHE B 1 195 ? 69.06266 46.26575 35.88587 1.000 63.64001 319 PHE B C 1
ATOM 4143 O O . PHE B 1 195 ? 67.94206 45.94301 36.29085 1.000 63.19329 319 PHE B O 1
ATOM 4151 N N . LEU B 1 196 ? 69.42508 46.21709 34.60753 1.000 70.61708 320 LEU B N 1
ATOM 4152 C CA . LEU B 1 196 ? 68.61224 45.60190 33.56587 1.000 69.62084 320 LEU B CA 1
ATOM 4153 C C . LEU B 1 196 ? 69.05155 44.14805 33.41554 1.000 67.81107 320 LEU B C 1
ATOM 4154 O O . LEU B 1 196 ? 70.22099 43.88167 33.11310 1.000 68.94504 320 LEU B O 1
ATOM 4159 N N . VAL B 1 197 ? 68.13029 43.20984 33.63426 1.000 61.33264 321 VAL B N 1
ATOM 4160 C CA . VAL B 1 197 ? 68.46642 41.79151 33.73004 1.000 61.59139 321 VAL B CA 1
ATOM 4161 C C . VAL B 1 197 ? 67.65126 40.99538 32.71718 1.000 59.39527 321 VAL B C 1
ATOM 4162 O O . VAL B 1 197 ? 66.41671 41.06809 32.70642 1.000 58.25124 321 VAL B O 1
ATOM 4166 N N . PHE B 1 198 ? 68.34560 40.20292 31.89703 1.000 52.31329 322 PHE B N 1
ATOM 4167 C CA . PHE B 1 198 ? 67.75446 39.32514 30.90061 1.000 51.59258 322 PHE B CA 1
ATOM 4168 C C . PHE B 1 198 ? 68.10833 37.87152 31.18481 1.000 51.58161 322 PHE B C 1
ATOM 4169 O O . PHE B 1 198 ? 69.24606 37.57378 31.56612 1.000 52.44241 322 PHE B O 1
ATOM 4177 N N . PRO B 1 199 ? 67.17118 36.94474 30.97846 1.000 53.32151 323 PRO B N 1
ATOM 4178 C CA . PRO B 1 199 ? 67.49600 35.52087 31.12271 1.000 51.79391 323 PRO B CA 1
ATOM 4179 C C . PRO B 1 199 ? 68.13561 34.98349 29.85424 1.000 52.42264 323 PRO B C 1
ATOM 4180 O O . PRO B 1 199 ? 67.70745 35.28812 28.73789 1.000 53.72434 323 PRO B O 1
ATOM 4184 N N . LEU B 1 200 ? 69.17412 34.17634 30.03522 1.000 55.08897 324 LEU B N 1
ATOM 4185 C CA . LEU B 1 200 ? 69.90771 33.58996 28.92648 1.000 56.19818 324 LEU B CA 1
ATOM 4186 C C . LEU B 1 200 ? 70.14720 32.11260 29.20209 1.000 58.84524 324 LEU B C 1
ATOM 4187 O O . LEU B 1 200 ? 69.97416 31.62383 30.32211 1.000 57.74387 324 LEU B O 1
ATOM 4192 N N . HIS B 1 201 ? 70.53201 31.39918 28.14822 1.000 55.33873 325 HIS B N 1
ATOM 4193 C CA . HIS B 1 201 ? 71.04219 30.04402 28.26972 1.000 56.58128 325 HIS B CA 1
ATOM 4194 C C . HIS B 1 201 ? 71.98660 29.82999 27.09843 1.000 58.19650 325 HIS B C 1
ATOM 4195 O O . HIS B 1 201 ? 71.72410 30.32029 25.99752 1.000 58.09860 325 HIS B O 1
ATOM 4202 N N . GLY B 1 202 ? 73.09361 29.13226 27.34189 1.000 59.91783 326 GLY B N 1
ATOM 4203 C CA . GLY B 1 202 ? 74.11332 29.04898 26.31198 1.000 61.75099 326 GLY B CA 1
ATOM 4204 C C . GLY B 1 202 ? 75.13613 27.97301 26.59784 1.000 63.88007 326 GLY B C 1
ATOM 4205 O O . GLY B 1 202 ? 75.04561 27.23381 27.58143 1.000 63.99846 326 GLY B O 1
ATOM 4206 N N . GLY B 1 203 ? 76.12145 27.89882 25.70776 1.000 65.83142 327 GLY B N 1
ATOM 4207 C CA . GLY B 1 203 ? 77.14579 26.87125 25.75147 1.000 69.29167 327 GLY B CA 1
ATOM 4208 C C . GLY B 1 203 ? 78.48783 27.45309 26.16369 1.000 70.34573 327 GLY B C 1
ATOM 4209 O O . GLY B 1 203 ? 78.96827 28.42054 25.56709 1.000 70.06149 327 GLY B O 1
ATOM 4210 N N . VAL B 1 204 ? 79.07831 26.85118 27.19281 1.000 70.91221 328 VAL B N 1
ATOM 4211 C CA . VAL B 1 204 ? 80.37513 27.27248 27.70707 1.000 72.63344 328 VAL B CA 1
ATOM 4212 C C . VAL B 1 204 ? 81.22818 26.03937 27.95976 1.000 75.41286 328 VAL B C 1
ATOM 4213 O O . VAL B 1 204 ? 80.74122 25.02588 28.47202 1.000 75.47980 328 VAL B O 1
ATOM 4217 N N . ARG B 1 205 ? 82.50397 26.12654 27.59615 1.000 97.50255 329 ARG B N 1
ATOM 4218 C CA . ARG B 1 205 ? 83.42951 25.03143 27.84603 1.000 98.47578 329 ARG B CA 1
ATOM 4219 C C . ARG B 1 205 ? 83.63334 24.84264 29.34657 1.000 95.45978 329 ARG B C 1
ATOM 4220 O O . ARG B 1 205 ? 83.58151 25.79558 30.12836 1.000 94.08433 329 ARG B O 1
ATOM 4228 N N . PHE B 1 206 ? 83.86766 23.58996 29.74503 1.000 91.29315 330 PHE B N 1
ATOM 4229 C CA . PHE B 1 206 ? 83.96244 23.25813 31.16564 1.000 92.06576 330 PHE B CA 1
ATOM 4230 C C . PHE B 1 206 ? 84.97890 24.12942 31.90007 1.000 95.26067 330 PHE B C 1
ATOM 4231 O O . PHE B 1 206 ? 84.68426 24.67939 32.96763 1.000 93.50709 330 PHE B O 1
ATOM 4239 N N . SER B 1 207 ? 86.18677 24.26144 31.34939 1.000 100.81256 331 SER B N 1
ATOM 4240 C CA . SER B 1 207 ? 87.20702 25.06895 32.01114 1.000 102.33619 331 SER B CA 1
ATOM 4241 C C . SER B 1 207 ? 86.71822 26.49430 32.23133 1.000 100.69012 331 SER B C 1
ATOM 4242 O O . SER B 1 207 ? 86.82260 27.03655 33.33827 1.000 99.08031 331 SER B O 1
ATOM 4245 N N . GLU B 1 208 ? 86.17253 27.11631 31.18211 1.000 108.05899 332 GLU B N 1
ATOM 4246 C CA . GLU B 1 208 ? 85.75685 28.51171 31.27816 1.000 105.80297 332 GLU B CA 1
ATOM 4247 C C . GLU B 1 208 ? 84.57511 28.68841 32.22327 1.000 102.30651 332 GLU B C 1
ATOM 4248 O O . GLU B 1 208 ? 84.45053 29.73765 32.86466 1.000 99.35135 332 GLU B O 1
ATOM 4254 N N . ALA B 1 209 ? 83.69319 27.69140 32.31716 1.000 82.58469 333 ALA B N 1
ATOM 4255 C CA . ALA B 1 209 ? 82.58591 27.79340 33.26180 1.000 80.53322 333 ALA B CA 1
ATOM 4256 C C . ALA B 1 209 ? 83.08905 27.71817 34.69690 1.000 83.93779 333 ALA B C 1
ATOM 4257 O O . ALA B 1 209 ? 82.61930 28.46045 35.56729 1.000 80.72491 333 ALA B O 1
ATOM 4259 N N . SER B 1 210 ? 84.04729 26.82746 34.96145 1.000 95.43752 334 SER B N 1
ATOM 4260 C CA . SER B 1 210 ? 84.62040 26.73709 36.29903 1.000 94.01697 334 SER B CA 1
ATOM 4261 C C . SER B 1 210 ? 85.29900 28.04240 36.69316 1.000 94.36103 334 SER B C 1
ATOM 4262 O O . SER B 1 210 ? 85.23809 28.45632 37.85713 1.000 92.67797 334 SER B O 1
ATOM 4265 N N . LYS B 1 211 ? 85.95296 28.70636 35.73870 1.000 95.25301 335 LYS B N 1
ATOM 4266 C CA . LYS B 1 211 ? 86.51632 30.02339 36.01354 1.000 94.96200 335 LYS B CA 1
ATOM 4267 C C . LYS B 1 211 ? 85.42416 31.00729 36.42119 1.000 94.34136 335 LYS B C 1
ATOM 4268 O O . LYS B 1 211 ? 85.48891 31.62238 37.49161 1.000 93.82499 335 LYS B O 1
ATOM 4274 N N . MET B 1 212 ? 84.40049 31.16070 35.57695 1.000 86.11706 336 MET B N 1
ATOM 4275 C CA . MET B 1 212 ? 83.30280 32.06798 35.90045 1.000 85.29851 336 MET B CA 1
ATOM 4276 C C . MET B 1 212 ? 82.70520 31.75175 37.26531 1.000 84.84988 336 MET B C 1
ATOM 4277 O O . MET B 1 212 ? 82.40851 32.66024 38.04998 1.000 84.56541 336 MET B O 1
ATOM 4282 N N . LEU B 1 213 ? 82.53278 30.46471 37.57112 1.000 100.39830 337 LEU B N 1
ATOM 4283 C CA . LEU B 1 213 ? 81.87693 30.07182 38.81123 1.000 99.73689 337 LEU B CA 1
ATOM 4284 C C . LEU B 1 213 ? 82.76506 30.28283 40.02669 1.000 103.51884 337 LEU B C 1
ATOM 4285 O O . LEU B 1 213 ? 82.24852 30.39878 41.14359 1.000 103.38564 337 LEU B O 1
ATOM 4290 N N . GLY B 1 214 ? 84.08148 30.35381 39.83222 1.000 104.73018 338 GLY B N 1
ATOM 4291 C CA . GLY B 1 214 ? 85.03453 30.37936 40.91292 1.000 105.31425 338 GLY B CA 1
ATOM 4292 C C . GLY B 1 214 ? 85.44382 29.00415 41.39808 1.000 107.57885 338 GLY B C 1
ATOM 4293 O O . GLY B 1 214 ? 86.56578 28.83540 41.88647 1.000 112.32740 338 GLY B O 1
ATOM 4294 N N . LYS B 1 215 ? 84.56399 28.01599 41.26235 1.000 120.87100 339 LYS B N 1
ATOM 4295 C CA . LYS B 1 215 ? 84.83094 26.65092 41.68136 1.000 123.41130 339 LYS B CA 1
ATOM 4296 C C . LYS B 1 215 ? 84.68108 25.70447 40.49856 1.000 121.34751 339 LYS B C 1
ATOM 4297 O O . LYS B 1 215 ? 84.03089 26.02160 39.49955 1.000 120.61847 339 LYS B O 1
ATOM 4303 N N . ASN B 1 216 ? 85.30316 24.53559 40.61758 1.000 125.59521 340 ASN B N 1
ATOM 4304 C CA . ASN B 1 216 ? 85.10298 23.48956 39.62737 1.000 128.63054 340 ASN B CA 1
ATOM 4305 C C . ASN B 1 216 ? 83.65948 23.00662 39.66564 1.000 127.98784 340 ASN B C 1
ATOM 4306 O O . ASN B 1 216 ? 83.08480 22.79937 40.73915 1.000 128.30935 340 ASN B O 1
ATOM 4311 N N . ILE B 1 217 ? 83.06949 22.83956 38.47848 1.000 122.62642 341 ILE B N 1
ATOM 4312 C CA . ILE B 1 217 ? 81.68314 22.40586 38.38920 1.000 120.65077 341 ILE B CA 1
ATOM 4313 C C . ILE B 1 217 ? 81.58847 20.92581 38.73009 1.000 123.47672 341 ILE B C 1
ATOM 4314 O O . ILE B 1 217 ? 82.47059 20.12901 38.37982 1.000 126.33047 341 ILE B O 1
ATOM 4319 N N . THR B 1 218 ? 80.51607 20.54997 39.42194 1.000 126.15763 342 THR B N 1
ATOM 4320 C CA . THR B 1 218 ? 80.36175 19.21168 39.97365 1.000 128.44600 342 THR B CA 1
ATOM 4321 C C . THR B 1 218 ? 79.07710 18.56847 39.46926 1.000 129.43812 342 THR B C 1
ATOM 4322 O O . THR B 1 218 ? 78.02061 19.20934 39.42900 1.000 127.42897 342 THR B O 1
ATOM 4326 N N . PHE B 1 219 ? 79.17662 17.29666 39.09185 1.000 143.62865 343 PHE B N 1
ATOM 4327 C CA . PHE B 1 219 ? 78.02584 16.52897 38.62506 1.000 143.67143 343 PHE B CA 1
ATOM 4328 C C . PHE B 1 219 ? 77.36459 15.77490 39.77444 1.000 142.74844 343 PHE B C 1
ATOM 4329 O O . PHE B 1 219 ? 77.70535 14.62378 40.04954 1.000 139.70595 343 PHE B O 1
ATOM 4337 N N . GLU B 1 250 ? 84.43762 19.38109 27.25124 1.000 115.03809 374 GLU B N 1
ATOM 4338 C CA . GLU B 1 250 ? 83.14547 19.31025 26.57911 1.000 116.02199 374 GLU B CA 1
ATOM 4339 C C . GLU B 1 250 ? 82.32701 20.57652 26.81738 1.000 111.04936 374 GLU B C 1
ATOM 4340 O O . GLU B 1 250 ? 82.48194 21.24750 27.83722 1.000 109.49603 374 GLU B O 1
ATOM 4346 N N . VAL B 1 251 ? 81.45255 20.89156 25.86765 1.000 88.10772 375 VAL B N 1
ATOM 4347 C CA . VAL B 1 251 ? 80.64744 22.10822 25.92504 1.000 81.88592 375 VAL B CA 1
ATOM 4348 C C . VAL B 1 251 ? 79.44929 21.87471 26.83493 1.000 77.78944 375 VAL B C 1
ATOM 4349 O O . VAL B 1 251 ? 78.59624 21.02840 26.55015 1.000 77.63863 375 VAL B O 1
ATOM 4353 N N . LEU B 1 252 ? 79.38850 22.61641 27.93501 1.000 78.80271 376 LEU B N 1
ATOM 4354 C CA . LEU B 1 252 ? 78.25868 22.53653 28.84642 1.000 76.98467 376 LEU B CA 1
ATOM 4355 C C . LEU B 1 252 ? 77.21271 23.57896 28.47965 1.000 74.72545 376 LEU B C 1
ATOM 4356 O O . LEU B 1 252 ? 77.52862 24.64582 27.94461 1.000 72.51446 376 LEU B O 1
ATOM 4361 N N . VAL B 1 253 ? 75.95778 23.25292 28.77979 1.000 70.44494 377 VAL B N 1
ATOM 4362 C CA . VAL B 1 253 ? 74.80699 24.10475 28.50522 1.000 66.66572 377 VAL B CA 1
ATOM 4363 C C . VAL B 1 253 ? 74.24566 24.56410 29.84447 1.000 65.05657 377 VAL B C 1
ATOM 4364 O O . VAL B 1 253 ? 73.70595 23.75612 30.61033 1.000 65.19279 377 VAL B O 1
ATOM 4368 N N . LEU B 1 254 ? 74.35601 25.86115 30.12564 1.000 64.02927 378 LEU B N 1
ATOM 4369 C CA . LEU B 1 254 ? 74.04122 26.42155 31.43429 1.000 63.37243 378 LEU B CA 1
ATOM 4370 C C . LEU B 1 254 ? 73.13618 27.64039 31.26838 1.000 61.89577 378 LEU B C 1
ATOM 4371 O O . LEU B 1 254 ? 72.81091 28.06081 30.15320 1.000 61.70643 378 LEU B O 1
ATOM 4376 N N . ASP B 1 255 ? 72.73683 28.21149 32.40152 1.000 65.01853 379 ASP B N 1
ATOM 4377 C CA . ASP B 1 255 ? 71.81431 29.33627 32.45897 1.000 63.60560 379 ASP B CA 1
ATOM 4378 C C . ASP B 1 255 ? 72.56227 30.58891 32.90282 1.000 66.84968 379 ASP B C 1
ATOM 4379 O O . ASP B 1 255 ? 73.32797 30.54897 33.87277 1.000 68.10045 379 ASP B O 1
ATOM 4384 N N . PHE B 1 256 ? 72.34097 31.69688 32.19277 1.000 67.05102 380 PHE B N 1
ATOM 4385 C CA . PHE B 1 256 ? 73.07793 32.93558 32.41236 1.000 67.41519 380 PHE B CA 1
ATOM 4386 C C . PHE B 1 256 ? 72.11951 34.11178 32.55354 1.000 66.69907 380 PHE B C 1
ATOM 4387 O O . PHE B 1 256 ? 70.94833 34.03814 32.17345 1.000 64.04773 380 PHE B O 1
ATOM 4395 N N . LEU B 1 257 ? 72.64253 35.20437 33.11444 1.000 58.68501 381 LEU B N 1
ATOM 4396 C CA . LEU B 1 257 ? 71.96520 36.49377 33.15980 1.000 56.09974 381 LEU B CA 1
ATOM 4397 C C . LEU B 1 257 ? 72.76894 37.52025 32.37426 1.000 57.64172 381 LEU B C 1
ATOM 4398 O O . LEU B 1 257 ? 74.00275 37.53592 32.43650 1.000 59.23207 381 LEU B O 1
ATOM 4403 N N . TYR B 1 258 ? 72.07034 38.37748 31.63673 1.000 57.79047 382 TYR B N 1
ATOM 4404 C CA . TYR B 1 258 ? 72.67648 39.55293 31.02418 1.000 59.25539 382 TYR B CA 1
ATOM 4405 C C . TYR B 1 258 ? 72.31759 40.74091 31.90889 1.000 58.53384 382 TYR B C 1
ATOM 4406 O O . TYR B 1 258 ? 71.14784 41.13308 31.98330 1.000 56.99642 382 TYR B O 1
ATOM 4415 N N . VAL B 1 259 ? 73.31722 41.29091 32.59504 1.000 59.33712 383 VAL B N 1
ATOM 4416 C CA . VAL B 1 259 ? 73.12605 42.33361 33.59838 1.000 63.17847 383 VAL B CA 1
ATOM 4417 C C . VAL B 1 259 ? 73.75991 43.62826 33.10060 1.000 64.92061 383 VAL B C 1
ATOM 4418 O O . VAL B 1 259 ? 74.96451 43.67240 32.81443 1.000 63.84505 383 VAL B O 1
ATOM 4422 N N . CYS B 1 260 ? 72.95129 44.68390 33.00811 1.000 71.34072 384 CYS B N 1
ATOM 4423 C CA . CYS B 1 260 ? 73.42635 46.01142 32.64369 1.000 71.77208 384 CYS B CA 1
ATOM 4424 C C . CYS B 1 260 ? 73.00638 47.02576 33.69701 1.000 72.50870 384 CYS B C 1
ATOM 4425 O O . CYS B 1 260 ? 71.97234 46.87435 34.35292 1.000 70.55921 384 CYS B O 1
ATOM 4428 N N . THR B 1 261 ? 73.81382 48.07030 33.84398 1.000 75.42446 385 THR B N 1
ATOM 4429 C CA . THR B 1 261 ? 73.42352 49.24281 34.61428 1.000 76.12766 385 THR B CA 1
ATOM 4430 C C . THR B 1 261 ? 72.77306 50.22838 33.65505 1.000 76.00818 385 THR B C 1
ATOM 4431 O O . THR B 1 261 ? 73.29064 50.46590 32.55973 1.000 77.78517 385 THR B O 1
ATOM 4435 N N . LEU B 1 262 ? 71.62747 50.78080 34.04990 1.000 95.17404 386 LEU B N 1
ATOM 4436 C CA . LEU B 1 262 ? 70.88088 51.67835 33.17231 1.000 98.38857 386 LEU B CA 1
ATOM 4437 C C . LEU B 1 262 ? 71.20799 53.12266 33.54446 1.000 104.28337 386 LEU B C 1
ATOM 4438 O O . LEU B 1 262 ? 70.41722 53.83728 34.16354 1.000 105.92456 386 LEU B O 1
ATOM 4443 N N . LEU B 1 263 ? 72.40161 53.55412 33.14136 1.000 125.20701 387 LEU B N 1
ATOM 4444 C CA . LEU B 1 263 ? 72.87021 54.91915 33.37070 1.000 128.45999 387 LEU B CA 1
ATOM 4445 C C . LEU B 1 263 ? 72.20811 55.84008 32.35111 1.000 129.69189 387 LEU B C 1
ATOM 4446 O O . LEU B 1 263 ? 72.64199 55.93018 31.19961 1.000 127.87575 387 LEU B O 1
ATOM 4451 N N . ASP B 1 264 ? 71.14812 56.52909 32.77439 1.000 124.72935 388 ASP B N 1
ATOM 4452 C CA . ASP B 1 264 ? 70.41708 57.43989 31.90039 1.000 124.23038 388 ASP B CA 1
ATOM 4453 C C . ASP B 1 264 ? 69.55502 56.67144 30.90584 1.000 121.85332 388 ASP B C 1
ATOM 4454 O O . ASP B 1 264 ? 68.65253 55.92850 31.30242 1.000 117.88761 388 ASP B O 1
ATOM 4459 N N . ASN B 1 265 ? 69.80282 56.87025 29.61143 1.000 127.85380 389 ASN B N 1
ATOM 4460 C CA . ASN B 1 265 ? 69.05626 56.18284 28.56622 1.000 126.97271 389 ASN B CA 1
ATOM 4461 C C . ASN B 1 265 ? 69.76291 54.94905 28.01615 1.000 124.95251 389 ASN B C 1
ATOM 4462 O O . ASN B 1 265 ? 69.10443 54.10076 27.40433 1.000 123.18351 389 ASN B O 1
ATOM 4467 N N . ILE B 1 266 ? 71.06412 54.82202 28.22536 1.000 88.83288 390 ILE B N 1
ATOM 4468 C CA . ILE B 1 266 ? 71.88195 53.77341 27.61828 1.000 85.63269 390 ILE B CA 1
ATOM 4469 C C . ILE B 1 266 ? 72.30284 52.79554 28.70582 1.000 85.26344 390 ILE B C 1
ATOM 4470 O O . ILE B 1 266 ? 72.71428 53.23032 29.78659 1.000 88.03715 390 ILE B O 1
ATOM 4475 N N . PRO B 1 267 ? 72.21017 51.48882 28.47444 1.000 83.23661 391 PRO B N 1
ATOM 4476 C CA . PRO B 1 267 ? 72.75992 50.53548 29.44307 1.000 81.92038 391 PRO B CA 1
ATOM 4477 C C . PRO B 1 267 ? 74.27993 50.52721 29.38423 1.000 81.69442 391 PRO B C 1
ATOM 4478 O O . PRO B 1 267 ? 74.87967 50.68161 28.31781 1.000 80.01649 391 PRO B O 1
ATOM 4482 N N . GLY B 1 268 ? 74.90445 50.35034 30.55119 1.000 99.69871 392 GLY B N 1
ATOM 4483 C CA . GLY B 1 268 ? 76.34814 50.32370 30.63610 1.000 101.57317 392 GLY B CA 1
ATOM 4484 C C . GLY B 1 268 ? 76.82339 49.22012 31.55937 1.000 103.43110 392 GLY B C 1
ATOM 4485 O O . GLY B 1 268 ? 76.04593 48.63465 32.31674 1.000 102.30575 392 GLY B O 1
ATOM 4486 N N . GLU B 1 269 ? 78.11968 48.93573 31.46958 1.000 86.33047 393 GLU B N 1
ATOM 4487 C CA . GLU B 1 269 ? 78.76381 47.92759 32.30653 1.000 87.59175 393 GLU B CA 1
ATOM 4488 C C . GLU B 1 269 ? 77.98901 46.61188 32.24058 1.000 85.35561 393 GLU B C 1
ATOM 4489 O O . GLU B 1 269 ? 77.53884 46.05641 33.24520 1.000 82.86195 393 GLU B O 1
ATOM 4495 N N . CYS B 1 270 ? 77.82776 46.13187 31.01457 1.000 75.94263 394 CYS B N 1
ATOM 4496 C CA . CYS B 1 270 ? 77.06103 44.92728 30.74400 1.000 76.80329 394 CYS B CA 1
ATOM 4497 C C . CYS B 1 270 ? 77.97527 43.71262 30.73210 1.000 75.75428 394 CYS B C 1
ATOM 4498 O O . CYS B 1 270 ? 79.03068 43.73061 30.09243 1.000 78.77508 394 CYS B O 1
ATOM 4501 N N . SER B 1 271 ? 77.56042 42.65540 31.42503 1.000 69.67264 395 SER B N 1
ATOM 4502 C CA . SER B 1 271 ? 78.30431 41.40683 31.42690 1.000 70.29316 395 SER B CA 1
ATOM 4503 C C . SER B 1 271 ? 77.33020 40.23964 31.47376 1.000 68.29822 395 SER B C 1
ATOM 4504 O O . SER B 1 271 ? 76.15773 40.39264 31.82300 1.000 65.80073 395 SER B O 1
ATOM 4507 N N . ILE B 1 272 ? 77.84015 39.06458 31.12018 1.000 76.82651 396 ILE B N 1
ATOM 4508 C CA . ILE B 1 272 ? 77.09421 37.81452 31.18958 1.000 74.68939 396 ILE B CA 1
ATOM 4509 C C . ILE B 1 272 ? 77.45602 37.12873 32.49963 1.000 75.14405 396 ILE B C 1
ATOM 4510 O O . ILE B 1 272 ? 78.62191 36.78584 32.72347 1.000 79.66226 396 ILE B O 1
ATOM 4515 N N . GLN B 1 273 ? 76.46737 36.93575 33.37051 1.000 74.24164 397 GLN B N 1
ATOM 4516 C CA . GLN B 1 273 ? 76.66801 36.27059 34.65322 1.000 71.76319 397 GLN B CA 1
ATOM 4517 C C . GLN B 1 273 ? 76.16979 34.83442 34.58486 1.000 73.25212 397 GLN B C 1
ATOM 4518 O O . GLN B 1 273 ? 75.05272 34.58063 34.12423 1.000 74.53697 397 GLN B O 1
ATOM 4524 N N . LEU B 1 274 ? 76.99397 33.90604 35.06228 1.000 66.97670 398 LEU B N 1
ATOM 4525 C CA . LEU B 1 274 ? 76.63725 32.49700 35.13468 1.000 64.50357 398 LEU B CA 1
ATOM 4526 C C . LEU B 1 274 ? 75.89798 32.20543 36.43152 1.000 65.55410 398 LEU B C 1
ATOM 4527 O O . LEU B 1 274 ? 76.29343 32.66734 37.50515 1.000 65.52383 398 LEU B O 1
ATOM 4532 N N . ILE B 1 275 ? 74.81493 31.44438 36.31948 1.000 66.95466 399 ILE B N 1
ATOM 4533 C CA . ILE B 1 275 ? 74.01562 31.03564 37.47052 1.000 66.03494 399 ILE B CA 1
ATOM 4534 C C . ILE B 1 275 ? 74.60372 29.74236 38.02174 1.000 67.31343 399 ILE B C 1
ATOM 4535 O O . ILE B 1 275 ? 74.90450 28.82714 37.24287 1.000 68.28049 399 ILE B O 1
ATOM 4540 N N . PRO B 1 276 ? 74.80340 29.61965 39.33095 1.000 76.19835 400 PRO B N 1
ATOM 4541 C CA . PRO B 1 276 ? 75.41146 28.39512 39.87938 1.000 77.57808 400 PRO B CA 1
ATOM 4542 C C . PRO B 1 276 ? 74.52982 27.18651 39.61606 1.000 76.51105 400 PRO B C 1
ATOM 4543 O O . PRO B 1 276 ? 73.45155 27.04553 40.21507 1.000 74.80630 400 PRO B O 1
ATOM 4547 N N . PRO B 1 277 ? 74.96386 26.27895 38.73945 1.000 70.42662 401 PRO B N 1
ATOM 4548 C CA . PRO B 1 277 ? 74.10757 25.16625 38.31223 1.000 69.26001 401 PRO B CA 1
ATOM 4549 C C . PRO B 1 277 ? 74.02042 24.00452 39.28913 1.000 73.78919 401 PRO B C 1
ATOM 4550 O O . PRO B 1 277 ? 73.48259 22.95918 38.91418 1.000 72.12638 401 PRO B O 1
ATOM 4554 N N . ASP B 1 278 ? 74.49734 24.15944 40.52661 1.000 82.12310 402 ASP B N 1
ATOM 4555 C CA . ASP B 1 278 ? 74.57867 23.02208 41.44058 1.000 84.22730 402 ASP B CA 1
ATOM 4556 C C . ASP B 1 278 ? 73.22446 22.33961 41.59656 1.000 82.78746 402 ASP B C 1
ATOM 4557 O O . ASP B 1 278 ? 73.11698 21.11500 41.46407 1.000 83.68648 402 ASP B O 1
ATOM 4562 N N . ASN B 1 279 ? 72.18027 23.11629 41.89279 1.000 75.79185 403 ASN B N 1
ATOM 4563 C CA . ASN B 1 279 ? 70.83486 22.59603 42.09458 1.000 76.88026 403 ASN B CA 1
ATOM 4564 C C . ASN B 1 279 ? 69.95173 22.71119 40.85696 1.000 76.03205 403 ASN B C 1
ATOM 4565 O O . ASN B 1 279 ? 68.72335 22.68424 40.98352 1.000 74.50826 403 ASN B O 1
ATOM 4570 N N . MET B 1 280 ? 70.53492 22.85103 39.67168 1.000 72.32871 404 MET B N 1
ATOM 4571 C CA . MET B 1 280 ? 69.74871 23.11966 38.47943 1.000 72.41700 404 MET B CA 1
ATOM 4572 C C . MET B 1 280 ? 69.94577 22.02844 37.43600 1.000 73.26975 404 MET B C 1
ATOM 4573 O O . MET B 1 280 ? 70.91780 21.27122 37.46998 1.000 76.76649 404 MET B O 1
ATOM 4578 N N . THR B 1 281 ? 69.01072 21.97428 36.48859 1.000 66.35319 405 THR B N 1
ATOM 4579 C CA . THR B 1 281 ? 69.13512 21.11062 35.32836 1.000 64.07053 405 THR B CA 1
ATOM 4580 C C . THR B 1 281 ? 69.92646 21.83583 34.24233 1.000 63.75263 405 THR B C 1
ATOM 4581 O O . THR B 1 281 ? 70.28346 23.00706 34.37508 1.000 64.66722 405 THR B O 1
ATOM 4585 N N . MET B 1 282 ? 70.20599 21.13145 33.15121 1.000 65.19288 406 MET B N 1
ATOM 4586 C CA . MET B 1 282 ? 70.88481 21.74309 32.01846 1.000 66.54849 406 MET B CA 1
ATOM 4587 C C . MET B 1 282 ? 70.16328 23.01325 31.57266 1.000 68.52833 406 MET B C 1
ATOM 4588 O O . MET B 1 282 ? 68.93141 23.08770 31.58794 1.000 67.04801 406 MET B O 1
ATOM 4593 N N . GLY B 1 283 ? 70.94183 24.01534 31.16684 1.000 78.51055 407 GLY B N 1
ATOM 4594 C CA . GLY B 1 283 ? 70.38944 25.28995 30.74186 1.000 75.54783 407 GLY B CA 1
ATOM 4595 C C . GLY B 1 283 ? 69.29348 25.15824 29.70391 1.000 76.63423 407 GLY B C 1
ATOM 4596 O O . GLY B 1 283 ? 69.31336 24.22669 28.89469 1.000 78.72167 407 GLY B O 1
ATOM 4597 N N . SER B 1 284 ? 68.33025 26.07808 29.71416 1.000 60.76740 408 SER B N 1
ATOM 4598 C CA . SER B 1 284 ? 67.16935 25.96285 28.84252 1.000 59.35372 408 SER B CA 1
ATOM 4599 C C . SER B 1 284 ? 66.47774 27.31679 28.72383 1.000 59.37153 408 SER B C 1
ATOM 4600 O O . SER B 1 284 ? 66.78291 28.26678 29.45105 1.000 55.53690 408 SER B O 1
ATOM 4603 N N . GLU B 1 285 ? 65.53594 27.38683 27.78197 1.000 60.44977 409 GLU B N 1
ATOM 4604 C CA . GLU B 1 285 ? 64.68323 28.55807 27.64656 1.000 54.69972 409 GLU B CA 1
ATOM 4605 C C . GLU B 1 285 ? 64.08462 28.91873 29.00141 1.000 55.18223 409 GLU B C 1
ATOM 4606 O O . GLU B 1 285 ? 63.71036 28.04120 29.78285 1.000 53.65845 409 GLU B O 1
ATOM 4612 N N . SER B 1 286 ? 64.00439 30.21769 29.28970 1.000 50.41316 410 SER B N 1
ATOM 4613 C CA . SER B 1 286 ? 63.79545 30.64751 30.66546 1.000 49.90367 410 SER B CA 1
ATOM 4614 C C . SER B 1 286 ? 63.07481 31.98609 30.70053 1.000 48.98769 410 SER B C 1
ATOM 4615 O O . SER B 1 286 ? 62.97105 32.68910 29.69601 1.000 48.83432 410 SER B O 1
ATOM 4618 N N . LYS B 1 287 ? 62.63671 32.35259 31.90428 1.000 55.03643 411 LYS B N 1
ATOM 4619 C CA . LYS B 1 287 ? 61.93983 33.60154 32.16763 1.000 53.74327 411 LYS B CA 1
ATOM 4620 C C . LYS B 1 287 ? 62.31495 34.10145 33.55684 1.000 55.58279 411 LYS B C 1
ATOM 4621 O O . LYS B 1 287 ? 62.49470 33.30432 34.48195 1.000 56.26835 411 LYS B O 1
ATOM 4627 N N . LEU B 1 288 ? 62.41819 35.42168 33.69535 1.000 48.64348 412 LEU B N 1
ATOM 4628 C CA . LEU B 1 288 ? 62.73168 36.06815 34.96037 1.000 49.46704 412 LEU B CA 1
ATOM 4629 C C . LEU B 1 288 ? 61.48057 36.65847 35.60091 1.000 49.54089 412 LEU B C 1
ATOM 4630 O O . LEU B 1 288 ? 60.56431 37.11651 34.91562 1.000 50.72276 412 LEU B O 1
ATOM 4635 N N . TYR B 1 289 ? 61.45254 36.63480 36.93012 1.000 58.83374 413 TYR B N 1
ATOM 4636 C CA . TYR B 1 289 ? 60.42920 37.30034 37.71930 1.000 57.24495 413 TYR B CA 1
ATOM 4637 C C . TYR B 1 289 ? 61.11516 38.16238 38.77434 1.000 62.69290 413 TYR B C 1
ATOM 4638 O O . TYR B 1 289 ? 62.26311 37.91337 39.15407 1.000 61.69770 413 TYR B O 1
ATOM 4647 N N . LYS B 1 290 ? 60.41441 39.19961 39.23338 1.000 65.90909 414 LYS B N 1
ATOM 4648 C CA . LYS B 1 290 ? 60.84177 39.98060 40.39279 1.000 68.59486 414 LYS B CA 1
ATOM 4649 C C . LYS B 1 290 ? 59.67826 40.03078 41.37220 1.000 69.60131 414 LYS B C 1
ATOM 4650 O O . LYS B 1 290 ? 58.64424 40.63795 41.07812 1.000 71.54758 414 LYS B O 1
ATOM 4656 N N . LEU B 1 291 ? 59.84258 39.39698 42.52977 1.000 70.37232 415 LEU B N 1
ATOM 4657 C CA . LEU B 1 291 ? 58.79269 39.32884 43.53731 1.000 73.27049 415 LEU B CA 1
ATOM 4658 C C . LEU B 1 291 ? 59.40566 39.55079 44.90812 1.000 77.08309 415 LEU B C 1
ATOM 4659 O O . LEU B 1 291 ? 60.37081 38.87238 45.27075 1.000 77.74007 415 LEU B O 1
ATOM 4664 N N . ASN B 1 292 ? 58.84566 40.49613 45.66378 1.000 88.93712 416 ASN B N 1
ATOM 4665 C CA . ASN B 1 292 ? 59.37243 40.85226 46.97934 1.000 92.17522 416 ASN B CA 1
ATOM 4666 C C . ASN B 1 292 ? 60.88467 41.06886 46.92203 1.000 90.83438 416 ASN B C 1
ATOM 4667 O O . ASN B 1 292 ? 61.65164 40.50740 47.70666 1.000 90.67865 416 ASN B O 1
ATOM 4672 N N . ASN B 1 293 ? 61.30939 41.89216 45.96274 1.000 104.86887 417 ASN B N 1
ATOM 4673 C CA . ASN B 1 293 ? 62.72113 42.23015 45.76914 1.000 103.21834 417 ASN B CA 1
ATOM 4674 C C . ASN B 1 293 ? 63.61062 40.98996 45.78975 1.000 104.91094 417 ASN B C 1
ATOM 4675 O O . ASN B 1 293 ? 64.67657 40.96974 46.41053 1.000 105.34842 417 ASN B O 1
ATOM 4680 N N . SER B 1 294 ? 63.16354 39.94270 45.10219 1.000 87.76741 418 SER B N 1
ATOM 4681 C CA . SER B 1 294 ? 63.97474 38.76106 44.85673 1.000 85.69942 418 SER B CA 1
ATOM 4682 C C . SER B 1 294 ? 63.69894 38.28973 43.43805 1.000 82.04892 418 SER B C 1
ATOM 4683 O O . SER B 1 294 ? 62.60314 38.48715 42.90781 1.000 81.13307 418 SER B O 1
ATOM 4686 N N . LEU B 1 295 ? 64.69840 37.66273 42.82822 1.000 64.46334 419 LEU B N 1
ATOM 4687 C CA . LEU B 1 295 ? 64.60422 37.21136 41.44783 1.000 60.10671 419 LEU B CA 1
ATOM 4688 C C . LEU B 1 295 ? 64.26642 35.72936 41.41173 1.000 61.92075 419 LEU B C 1
ATOM 4689 O O . LEU B 1 295 ? 64.87172 34.92682 42.13398 1.000 61.42274 419 LEU B O 1
ATOM 4694 N N . LEU B 1 296 ? 63.28937 35.37754 40.58310 1.000 60.04138 420 LEU B N 1
ATOM 4695 C CA . LEU B 1 296 ? 62.93918 33.99355 40.32159 1.000 58.21585 420 LEU B CA 1
ATOM 4696 C C . LEU B 1 296 ? 63.19872 33.67556 38.85762 1.000 56.70979 420 LEU B C 1
ATOM 4697 O O . LEU B 1 296 ? 63.15376 34.55592 37.99516 1.000 57.69535 420 LEU B O 1
ATOM 4702 N N . LEU B 1 297 ? 63.45574 32.40375 38.57757 1.000 51.86926 421 LEU B N 1
ATOM 4703 C CA . LEU B 1 297 ? 63.74335 31.95647 37.22264 1.000 51.31354 421 LEU B CA 1
ATOM 4704 C C . LEU B 1 297 ? 62.89051 30.73591 36.91413 1.000 50.83972 421 LEU B C 1
ATOM 4705 O O . LEU B 1 297 ? 63.02511 29.70144 37.57430 1.000 51.80958 421 LEU B O 1
ATOM 4710 N N . TYR B 1 298 ? 62.01192 30.85393 35.92042 1.000 49.93355 422 TYR B N 1
ATOM 4711 C CA . TYR B 1 298 ? 61.33453 29.68467 35.38122 1.000 50.04424 422 TYR B CA 1
ATOM 4712 C C . TYR B 1 298 ? 62.15988 29.11223 34.24345 1.000 50.32523 422 TYR B C 1
ATOM 4713 O O . TYR B 1 298 ? 62.69241 29.85489 33.41494 1.000 49.93704 422 TYR B O 1
ATOM 4722 N N . LYS B 1 299 ? 62.24907 27.78594 34.19953 1.000 54.42229 423 LYS B N 1
ATOM 4723 C CA . LYS B 1 299 ? 63.05205 27.09309 33.20479 1.000 56.18078 423 LYS B CA 1
ATOM 4724 C C . LYS B 1 299 ? 62.23219 25.99971 32.53710 1.000 58.24940 423 LYS B C 1
ATOM 4725 O O . LYS B 1 299 ? 61.54140 25.22961 33.21131 1.000 57.83005 423 LYS B O 1
ATOM 4731 N N . ARG B 1 300 ? 62.31003 25.94874 31.21166 1.000 62.15612 424 ARG B N 1
ATOM 4732 C CA . ARG B 1 300 ? 61.86854 24.78426 30.46328 1.000 58.98720 424 ARG B CA 1
ATOM 4733 C C . ARG B 1 300 ? 62.64299 23.55040 30.91910 1.000 64.12479 424 ARG B C 1
ATOM 4734 O O . ARG B 1 300 ? 63.87087 23.58093 31.03860 1.000 65.43063 424 ARG B O 1
ATOM 4742 N N . SER B 1 301 ? 61.91977 22.46108 31.16415 1.000 62.41037 425 SER B N 1
ATOM 4743 C CA . SER B 1 301 ? 62.51290 21.24064 31.69943 1.000 61.44815 425 SER B CA 1
ATOM 4744 C C . SER B 1 301 ? 63.44572 20.58793 30.68650 1.000 67.66105 425 SER B C 1
ATOM 4745 O O . SER B 1 301 ? 63.03356 20.26056 29.56939 1.000 67.25028 425 SER B O 1
ATOM 4748 N N . SER B 1 302 ? 64.71142 20.41947 31.08019 1.000 83.92345 426 SER B N 1
ATOM 4749 C CA . SER B 1 302 ? 65.73470 19.79194 30.25384 1.000 86.15464 426 SER B CA 1
ATOM 4750 C C . SER B 1 302 ? 66.08153 18.38300 30.71372 1.000 88.07569 426 SER B C 1
ATOM 4751 O O . SER B 1 302 ? 67.07154 17.81776 30.23868 1.000 88.37493 426 SER B O 1
ATOM 4754 N N . SER B 1 303 ? 65.30141 17.79640 31.61860 1.000 79.40199 427 SER B N 1
ATOM 4755 C CA . SER B 1 303 ? 65.69839 16.54207 32.23815 1.000 79.50474 427 SER B CA 1
ATOM 4756 C C . SER B 1 303 ? 64.49844 15.61984 32.39028 1.000 81.38267 427 SER B C 1
ATOM 4757 O O . SER B 1 303 ? 63.36710 15.95971 32.03235 1.000 81.06233 427 SER B O 1
ATOM 4760 N N . TRP B 1 304 ? 64.76318 14.43589 32.94429 1.000 88.43049 428 TRP B N 1
ATOM 4761 C CA . TRP B 1 304 ? 63.69785 13.50965 33.29842 1.000 87.41252 428 TRP B CA 1
ATOM 4762 C C . TRP B 1 304 ? 62.84365 14.03424 34.44116 1.000 84.94444 428 TRP B C 1
ATOM 4763 O O . TRP B 1 304 ? 61.73849 13.52844 34.65964 1.000 85.69774 428 TRP B O 1
ATOM 4774 N N . TRP B 1 305 ? 63.32892 15.03119 35.16471 1.000 75.77654 429 TRP B N 1
ATOM 4775 C CA . TRP B 1 305 ? 62.57132 15.63240 36.24760 1.000 73.86259 429 TRP B CA 1
ATOM 4776 C C . TRP B 1 305 ? 61.23812 16.14485 35.71282 1.000 71.81546 429 TRP B C 1
ATOM 4777 O O . TRP B 1 305 ? 61.22618 16.97276 34.78859 1.000 72.56051 429 TRP B O 1
ATOM 4788 N N . PRO B 1 306 ? 60.10419 15.68591 36.24858 1.000 67.80946 430 PRO B N 1
ATOM 4789 C CA . PRO B 1 306 ? 58.81314 15.96142 35.61042 1.000 66.78124 430 PRO B CA 1
ATOM 4790 C C . PRO B 1 306 ? 58.12959 17.25954 36.00651 1.000 64.85971 430 PRO B C 1
ATOM 4791 O O . PRO B 1 306 ? 57.14603 17.62715 35.35066 1.000 63.73916 430 PRO B O 1
ATOM 4795 N N . TYR B 1 307 ? 58.60779 17.97930 37.01289 1.000 63.45500 431 TYR B N 1
ATOM 4796 C CA . TYR B 1 307 ? 57.82986 19.08153 37.55182 1.000 64.88304 431 TYR B CA 1
ATOM 4797 C C . TYR B 1 307 ? 58.29219 20.41988 36.99852 1.000 62.69864 431 TYR B C 1
ATOM 4798 O O . TYR B 1 307 ? 59.45456 20.60282 36.62562 1.000 61.91076 431 TYR B O 1
ATOM 4807 N N . THR B 1 308 ? 57.34047 21.34658 36.92778 1.000 61.17841 432 THR B N 1
ATOM 4808 C CA . THR B 1 308 ? 57.63318 22.72308 36.56882 1.000 60.67242 432 THR B CA 1
ATOM 4809 C C . THR B 1 308 ? 58.76762 23.24925 37.43625 1.000 58.75001 432 THR B C 1
ATOM 4810 O O . THR B 1 308 ? 58.72715 23.13350 38.66344 1.000 60.81674 432 THR B O 1
ATOM 4814 N N . GLU B 1 309 ? 59.79401 23.80185 36.79416 1.000 58.70901 433 GLU B N 1
ATOM 4815 C CA . GLU B 1 309 ? 61.00938 24.22487 37.48291 1.000 61.95300 433 GLU B CA 1
ATOM 4816 C C . GLU B 1 309 ? 61.00812 25.73709 37.66734 1.000 59.85877 433 GLU B C 1
ATOM 4817 O O . GLU B 1 309 ? 60.98214 26.48734 36.68596 1.000 60.08853 433 GLU B O 1
ATOM 4823 N N . VAL B 1 310 ? 61.04276 26.17687 38.92294 1.000 57.08866 434 VAL B N 1
ATOM 4824 C CA . VAL B 1 310 ? 61.22455 27.58044 39.27013 1.000 57.50900 434 VAL B CA 1
ATOM 4825 C C . VAL B 1 310 ? 62.32685 27.67167 40.31951 1.000 60.50219 434 VAL B C 1
ATOM 4826 O O . VAL B 1 310 ? 62.26915 26.99667 41.35438 1.000 61.34926 434 VAL B O 1
ATOM 4830 N N . TYR B 1 311 ? 63.32989 28.49706 40.05094 1.000 63.75124 435 TYR B N 1
ATOM 4831 C CA . TYR B 1 311 ? 64.47120 28.64942 40.93603 1.000 65.43173 435 TYR B CA 1
ATOM 4832 C C . TYR B 1 311 ? 64.44664 30.01385 41.60485 1.000 67.78918 435 TYR B C 1
ATOM 4833 O O . TYR B 1 311 ? 64.11155 31.02394 40.97671 1.000 65.88903 435 TYR B O 1
ATOM 4842 N N . GLN B 1 312 ? 64.78876 30.02262 42.88913 1.000 77.17203 436 GLN B N 1
ATOM 4843 C CA . GLN B 1 312 ? 64.98477 31.24496 43.65083 1.000 75.33557 436 GLN B CA 1
ATOM 4844 C C . GLN B 1 312 ? 66.44066 31.67123 43.52509 1.000 77.61497 436 GLN B C 1
ATOM 4845 O O . GLN B 1 312 ? 67.35104 30.86287 43.73496 1.000 80.83212 436 GLN B O 1
ATOM 4851 N N . LEU B 1 313 ? 66.65693 32.92788 43.15203 1.000 76.58122 437 LEU B N 1
ATOM 4852 C CA . LEU B 1 313 ? 67.99364 33.46480 42.93990 1.000 79.07366 437 LEU B CA 1
ATOM 4853 C C . LEU B 1 313 ? 68.33945 34.44470 44.05127 1.000 77.25581 437 LEU B C 1
ATOM 4854 O O . LEU B 1 313 ? 67.56188 35.35837 44.34746 1.000 76.68128 437 LEU B O 1
ATOM 4859 N N . SER B 1 314 ? 69.49787 34.24684 44.66684 1.000 69.03278 438 SER B N 1
ATOM 4860 C CA . SER B 1 314 ? 70.04010 35.18154 45.63971 1.000 72.07697 438 SER B CA 1
ATOM 4861 C C . SER B 1 314 ? 71.26501 35.84727 45.02953 1.000 72.88292 438 SER B C 1
ATOM 4862 O O . SER B 1 314 ? 72.17068 35.16166 44.53990 1.000 71.58833 438 SER B O 1
ATOM 4865 N N . LEU B 1 315 ? 71.28755 37.17448 45.05464 1.000 73.38824 439 LEU B N 1
ATOM 4866 C CA . LEU B 1 315 ? 72.30477 37.95304 44.36754 1.000 76.63219 439 LEU B CA 1
ATOM 4867 C C . LEU B 1 315 ? 73.23584 38.62431 45.36839 1.000 80.82944 439 LEU B C 1
ATOM 4868 O O . LEU B 1 315 ? 72.97883 38.66725 46.57440 1.000 82.21750 439 LEU B O 1
ATOM 4873 N N . ARG B 1 316 ? 74.34039 39.14703 44.84198 1.000 96.05499 440 ARG B N 1
ATOM 4874 C CA . ARG B 1 316 ? 75.27738 39.96960 45.60330 1.000 96.49763 440 ARG B CA 1
ATOM 4875 C C . ARG B 1 316 ? 75.49708 41.23853 44.78857 1.000 96.93980 440 ARG B C 1
ATOM 4876 O O . ARG B 1 316 ? 76.20001 41.21619 43.77368 1.000 98.11654 440 ARG B O 1
ATOM 4884 N N . VAL B 1 317 ? 74.88949 42.33142 45.21646 1.000 85.89288 441 VAL B N 1
ATOM 4885 C CA . VAL B 1 317 ? 74.92282 43.57181 44.45330 1.000 88.35258 441 VAL B CA 1
ATOM 4886 C C . VAL B 1 317 ? 76.13150 44.39014 44.87302 1.000 91.07834 441 VAL B C 1
ATOM 4887 O O . VAL B 1 317 ? 76.52726 44.39515 46.04418 1.000 93.90518 441 VAL B O 1
ATOM 4891 N N . SER B 1 318 ? 76.72179 45.08261 43.90325 1.000 104.74521 442 SER B N 1
ATOM 4892 C CA . SER B 1 318 ? 77.78990 46.03908 44.14626 1.000 105.78583 442 SER B CA 1
ATOM 4893 C C . SER B 1 318 ? 77.63939 47.16856 43.13651 1.000 104.52527 442 SER B C 1
ATOM 4894 O O . SER B 1 318 ? 76.71277 47.17783 42.32238 1.000 104.18836 442 SER B O 1
ATOM 4897 N N . LYS B 1 319 ? 78.56773 48.11939 43.18007 1.000 109.24694 443 LYS B N 1
ATOM 4898 C CA . LYS B 1 319 ? 78.56057 49.21678 42.21904 1.000 108.71911 443 LYS B CA 1
ATOM 4899 C C . LYS B 1 319 ? 78.93914 48.67372 40.84620 1.000 108.10476 443 LYS B C 1
ATOM 4900 O O . LYS B 1 319 ? 80.06465 48.20719 40.64264 1.000 109.73709 443 LYS B O 1
ATOM 4906 N N . ASN B 1 320 ? 77.99262 48.70978 39.90852 1.000 108.23403 444 ASN B N 1
ATOM 4907 C CA . ASN B 1 320 ? 78.19100 48.19625 38.55558 1.000 106.57770 444 ASN B CA 1
ATOM 4908 C C . ASN B 1 320 ? 78.43346 46.69401 38.54354 1.000 106.13289 444 ASN B C 1
ATOM 4909 O O . ASN B 1 320 ? 78.95523 46.15435 37.56197 1.000 105.57388 444 ASN B O 1
ATOM 4914 N N . SER B 1 321 ? 78.05006 45.99728 39.61031 1.000 92.71241 445 SER B N 1
ATOM 4915 C CA . SER B 1 321 ? 78.31246 44.56929 39.72293 1.000 93.01254 445 SER B CA 1
ATOM 4916 C C . SER B 1 321 ? 77.11326 43.88192 40.34987 1.000 91.47989 445 SER B C 1
ATOM 4917 O O . SER B 1 321 ? 76.67874 44.25391 41.44365 1.000 92.10431 445 SER B O 1
ATOM 4920 N N . MET B 1 322 ? 76.58344 42.88442 39.65110 1.000 91.82480 446 MET B N 1
ATOM 4921 C CA . MET B 1 322 ? 75.55298 42.00681 40.18373 1.000 91.51279 446 MET B CA 1
ATOM 4922 C C . MET B 1 322 ? 75.95592 40.58248 39.84277 1.000 92.37248 446 MET B C 1
ATOM 4923 O O . MET B 1 322 ? 76.03616 40.22434 38.66364 1.000 93.13039 446 MET B O 1
ATOM 4928 N N . LYS B 1 323 ? 76.22325 39.78010 40.86709 1.000 76.44528 447 LYS B N 1
ATOM 4929 C CA . LYS B 1 323 ? 76.59112 38.38564 40.69300 1.000 75.55166 447 LYS B CA 1
ATOM 4930 C C . LYS B 1 323 ? 75.56385 37.51265 41.39460 1.000 75.09999 447 LYS B C 1
ATOM 4931 O O . LYS B 1 323 ? 74.95342 37.92234 42.38578 1.000 75.24593 447 LYS B O 1
ATOM 4937 N N . VAL B 1 324 ? 75.37614 36.30559 40.87435 1.000 69.16314 448 VAL B N 1
ATOM 4938 C CA . VAL B 1 324 ? 74.38663 35.37890 41.41365 1.000 70.14306 448 VAL B CA 1
ATOM 4939 C C . VAL B 1 324 ? 75.06668 34.52309 42.47448 1.000 70.94093 448 VAL B C 1
ATOM 4940 O O . VAL B 1 324 ? 76.03160 33.80794 42.18453 1.000 67.93878 448 VAL B O 1
ATOM 4944 N N . ARG B 1 325 ? 74.55571 34.58824 43.70481 1.000 99.88362 449 ARG B N 1
ATOM 4945 C CA . ARG B 1 325 ? 75.18508 33.86830 44.80528 1.000 102.16472 449 ARG B CA 1
ATOM 4946 C C . ARG B 1 325 ? 74.73849 32.41156 44.85561 1.000 101.15504 449 ARG B C 1
ATOM 4947 O O . ARG B 1 325 ? 75.55882 31.51991 45.09546 1.000 99.92826 449 ARG B O 1
ATOM 4955 N N . GLU B 1 326 ? 73.45268 32.14407 44.64384 1.000 91.86930 450 GLU B N 1
ATOM 4956 C CA . GLU B 1 326 ? 72.99339 30.76369 44.61745 1.000 93.36222 450 GLU B CA 1
ATOM 4957 C C . GLU B 1 326 ? 71.64488 30.68902 43.92025 1.000 89.58604 450 GLU B C 1
ATOM 4958 O O . GLU B 1 326 ? 70.94724 31.69323 43.75933 1.000 91.23980 450 GLU B O 1
ATOM 4964 N N . SER B 1 327 ? 71.29488 29.47360 43.50522 1.000 75.81122 451 SER B N 1
ATOM 4965 C CA . SER B 1 327 ? 70.04554 29.19058 42.80710 1.000 72.25892 451 SER B CA 1
ATOM 4966 C C . SER B 1 327 ? 69.40703 27.98576 43.48491 1.000 72.92616 451 SER B C 1
ATOM 4967 O O . SER B 1 327 ? 69.97519 26.88865 43.47234 1.000 73.86405 451 SER B O 1
ATOM 4970 N N . VAL B 1 328 ? 68.24810 28.20008 44.10137 1.000 71.23775 452 VAL B N 1
ATOM 4971 C CA . VAL B 1 328 ? 67.53995 27.18323 44.87128 1.000 69.66939 452 VAL B CA 1
ATOM 4972 C C . VAL B 1 328 ? 66.27672 26.79413 44.12112 1.000 70.67787 452 VAL B C 1
ATOM 4973 O O . VAL B 1 328 ? 65.47083 27.66285 43.76428 1.000 69.40241 452 VAL B O 1
ATOM 4977 N N . ARG B 1 329 ? 66.10148 25.49700 43.87561 1.000 77.42312 453 ARG B N 1
ATOM 4978 C CA . ARG B 1 329 ? 64.89835 25.02994 43.20015 1.000 75.51497 453 ARG B CA 1
ATOM 4979 C C . ARG B 1 329 ? 63.74734 24.98529 44.19662 1.000 77.37789 453 ARG B C 1
ATOM 4980 O O . ARG B 1 329 ? 63.82401 24.28259 45.20915 1.000 75.99603 453 ARG B O 1
ATOM 4988 N N . LEU B 1 330 ? 62.68436 25.73627 43.90984 1.000 62.66011 454 LEU B N 1
ATOM 4989 C CA . LEU B 1 330 ? 61.45512 25.61719 44.68261 1.000 61.58466 454 LEU B CA 1
ATOM 4990 C C . LEU B 1 330 ? 60.85705 24.22856 44.48965 1.000 61.73001 454 LEU B C 1
ATOM 4991 O O . LEU B 1 330 ? 60.92442 23.65454 43.40088 1.000 61.88439 454 LEU B O 1
ATOM 4996 N N . ASN B 1 331 ? 60.29544 23.66786 45.56034 1.000 69.91936 455 ASN B N 1
ATOM 4997 C CA . ASN B 1 331 ? 59.70466 22.33101 45.48995 1.000 71.75636 455 ASN B CA 1
ATOM 4998 C C . ASN B 1 331 ? 58.26376 22.44223 44.99096 1.000 71.13813 455 ASN B C 1
ATOM 4999 O O . ASN B 1 331 ? 57.30275 22.48956 45.76077 1.000 73.31114 455 ASN B O 1
ATOM 5004 N N . ILE B 1 332 ? 58.11784 22.48372 43.66716 1.000 63.55235 456 ILE B N 1
ATOM 5005 C CA . ILE B 1 332 ? 56.81308 22.55420 43.01563 1.000 64.20429 456 ILE B CA 1
ATOM 5006 C C . ILE B 1 332 ? 56.44664 21.16258 42.52523 1.000 64.57947 456 ILE B C 1
ATOM 5007 O O . ILE B 1 332 ? 57.21468 20.53706 41.78392 1.000 64.70257 456 ILE B O 1
ATOM 5012 N N . THR B 1 333 ? 55.27058 20.67676 42.93059 1.000 63.50627 457 THR B N 1
ATOM 5013 C CA . THR B 1 333 ? 54.77755 19.38573 42.47224 1.000 65.35317 457 THR B CA 1
ATOM 5014 C C . THR B 1 333 ? 53.34392 19.45865 41.95655 1.000 65.99368 457 THR B C 1
ATOM 5015 O O . THR B 1 333 ? 52.77403 18.42231 41.59800 1.000 66.36080 457 THR B O 1
ATOM 5019 N N . SER B 1 334 ? 52.75690 20.65422 41.88061 1.000 66.61799 458 SER B N 1
ATOM 5020 C CA . SER B 1 334 ? 51.36061 20.76805 41.47210 1.000 65.43751 458 SER B CA 1
ATOM 5021 C C . SER B 1 334 ? 51.19016 20.53240 39.97761 1.000 62.22420 458 SER B C 1
ATOM 5022 O O . SER B 1 334 ? 50.22662 19.88445 39.55708 1.000 66.19920 458 SER B O 1
ATOM 5025 N N . THR B 1 335 ? 52.09798 21.05988 39.16035 1.000 59.77457 459 THR B N 1
ATOM 5026 C CA . THR B 1 335 ? 52.03927 20.89989 37.71467 1.000 59.47126 459 THR B CA 1
ATOM 5027 C C . THR B 1 335 ? 53.32488 20.26846 37.19979 1.000 59.03332 459 THR B C 1
ATOM 5028 O O . THR B 1 335 ? 54.36897 20.29804 37.85586 1.000 60.29500 459 THR B O 1
ATOM 5032 N N . THR B 1 336 ? 53.22592 19.68298 36.01151 1.000 65.82477 460 THR B N 1
ATOM 5033 C CA . THR B 1 336 ? 54.30980 18.93357 35.40262 1.000 66.55321 460 THR B CA 1
ATOM 5034 C C . THR B 1 336 ? 54.43595 19.34823 33.94552 1.000 67.27461 460 THR B C 1
ATOM 5035 O O . THR B 1 336 ? 53.51360 19.91913 33.35995 1.000 69.63164 460 THR B O 1
ATOM 5039 N N . ARG B 1 337 ? 55.56447 19.07030 33.38006 1.000 74.27462 461 ARG B N 1
ATOM 5040 C CA . ARG B 1 337 ? 55.72910 19.33724 31.96280 1.000 74.90688 461 ARG B CA 1
ATOM 5041 C C . ARG B 1 337 ? 55.45386 18.08047 31.14601 1.000 78.73670 461 ARG B C 1
ATOM 5042 O O . ARG B 1 337 ? 55.71508 16.96660 31.60709 1.000 82.45980 461 ARG B O 1
ATOM 5050 N N . PRO B 1 338 ? 54.92673 18.22107 29.92898 1.000 84.33232 462 PRO B N 1
ATOM 5051 C CA . PRO B 1 338 ? 54.53325 17.03647 29.15099 1.000 89.36342 462 PRO B CA 1
ATOM 5052 C C . PRO B 1 338 ? 55.71997 16.25064 28.61433 1.000 92.35019 462 PRO B C 1
ATOM 5053 O O . PRO B 1 338 ? 56.85348 16.43004 29.06802 1.000 92.35231 462 PRO B O 1
ATOM 5057 N N . GLY B 1 339 ? 55.46810 15.37956 27.64222 1.000 108.71105 463 GLY B N 1
ATOM 5058 C CA . GLY B 1 339 ? 56.52298 14.59677 27.02306 1.000 111.30584 463 GLY B CA 1
ATOM 5059 C C . GLY B 1 339 ? 56.96037 13.39920 27.84408 1.000 110.37189 463 GLY B C 1
ATOM 5060 O O . GLY B 1 339 ? 57.64279 13.54695 28.85765 1.000 112.80495 463 GLY B O 1
ATOM 5061 N N . GLY B 1 356 ? 61.01304 19.04030 26.60897 1.000 103.94273 480 GLY B N 1
ATOM 5062 C CA . GLY B 1 356 ? 60.03964 19.85808 27.31062 1.000 95.64583 480 GLY B CA 1
ATOM 5063 C C . GLY B 1 356 ? 59.36477 20.91047 26.44941 1.000 94.87867 480 GLY B C 1
ATOM 5064 O O . GLY B 1 356 ? 59.67847 21.06820 25.26806 1.000 95.98766 480 GLY B O 1
ATOM 5065 N N . VAL B 1 357 ? 58.42010 21.63089 27.04716 1.000 69.28995 481 VAL B N 1
ATOM 5066 C CA . VAL B 1 357 ? 57.72892 22.73197 26.38978 1.000 64.05777 481 VAL B CA 1
ATOM 5067 C C . VAL B 1 357 ? 57.77424 23.93972 27.31412 1.000 60.14012 481 VAL B C 1
ATOM 5068 O O . VAL B 1 357 ? 57.51647 23.81752 28.51474 1.000 62.63755 481 VAL B O 1
ATOM 5072 N N . PHE B 1 358 ? 58.09964 25.10084 26.76202 1.000 52.77580 482 PHE B N 1
ATOM 5073 C CA . PHE B 1 358 ? 58.12323 26.32638 27.55413 1.000 51.40426 482 PHE B CA 1
ATOM 5074 C C . PHE B 1 358 ? 56.69606 26.74387 27.88554 1.000 50.83074 482 PHE B C 1
ATOM 5075 O O . PHE B 1 358 ? 55.98114 27.26153 27.02377 1.000 50.75749 482 PHE B O 1
ATOM 5083 N N . GLN B 1 359 ? 56.27632 26.53759 29.13664 1.000 52.99928 483 GLN B N 1
ATOM 5084 C CA . GLN B 1 359 ? 54.93334 26.91772 29.58865 1.000 53.52191 483 GLN B CA 1
ATOM 5085 C C . GLN B 1 359 ? 55.08805 27.64538 30.92547 1.000 51.69224 483 GLN B C 1
ATOM 5086 O O . GLN B 1 359 ? 54.86477 27.08024 31.99820 1.000 53.44513 483 GLN B O 1
ATOM 5092 N N . ALA B 1 360 ? 55.47270 28.90944 30.84337 1.000 53.65023 484 ALA B N 1
ATOM 5093 C CA . ALA B 1 360 ? 55.93544 29.66785 31.99935 1.000 53.98874 484 ALA B CA 1
ATOM 5094 C C . ALA B 1 360 ? 54.75585 30.20335 32.80576 1.000 52.60941 484 ALA B C 1
ATOM 5095 O O . ALA B 1 360 ? 53.84704 30.81210 32.23349 1.000 54.66967 484 ALA B O 1
ATOM 5097 N N . PRO B 1 361 ? 54.73441 29.99583 34.11871 1.000 52.00812 485 PRO B N 1
ATOM 5098 C CA . PRO B 1 361 ? 53.61685 30.47787 34.93486 1.000 52.65161 485 PRO B CA 1
ATOM 5099 C C . PRO B 1 361 ? 53.69086 31.96720 35.23817 1.000 54.02130 485 PRO B C 1
ATOM 5100 O O . PRO B 1 361 ? 54.72430 32.62356 35.08490 1.000 52.59946 485 PRO B O 1
ATOM 5104 N N . GLY B 1 362 ? 52.54655 32.49079 35.67765 1.000 54.78427 486 GLY B N 1
ATOM 5105 C CA . GLY B 1 362 ? 52.46627 33.81824 36.24902 1.000 52.30541 486 GLY B CA 1
ATOM 5106 C C . GLY B 1 362 ? 52.39407 33.70634 37.75711 1.000 57.08251 486 GLY B C 1
ATOM 5107 O O . GLY B 1 362 ? 51.40524 33.20470 38.30033 1.000 58.62301 486 GLY B O 1
ATOM 5108 N N . ILE B 1 363 ? 53.43520 34.15358 38.44850 1.000 52.91613 487 ILE B N 1
ATOM 5109 C CA . ILE B 1 363 ? 53.55752 33.92985 39.88346 1.000 56.22178 487 ILE B CA 1
ATOM 5110 C C . ILE B 1 363 ? 52.91784 35.09200 40.63193 1.000 58.10676 487 ILE B C 1
ATOM 5111 O O . ILE B 1 363 ? 53.32778 36.24688 40.47810 1.000 59.76942 487 ILE B O 1
ATOM 5116 N N . ILE B 1 364 ? 51.89475 34.78273 41.42252 1.000 64.70230 488 ILE B N 1
ATOM 5117 C CA . ILE B 1 364 ? 51.12997 35.79024 42.14915 1.000 66.01088 488 ILE B CA 1
ATOM 5118 C C . ILE B 1 364 ? 51.75392 36.10178 43.50334 1.000 70.39256 488 ILE B C 1
ATOM 5119 O O . ILE B 1 364 ? 51.88328 37.26709 43.88716 1.000 73.13624 488 ILE B O 1
ATOM 5124 N N . ARG B 1 365 ? 52.14482 35.07500 44.25582 1.000 74.46916 489 ARG B N 1
ATOM 5125 C CA . ARG B 1 365 ? 52.69371 35.26816 45.59261 1.000 74.71292 489 ARG B CA 1
ATOM 5126 C C . ARG B 1 365 ? 53.86202 34.31749 45.80064 1.000 75.60797 489 ARG B C 1
ATOM 5127 O O . ARG B 1 365 ? 53.70333 33.09860 45.68200 1.000 74.15357 489 ARG B O 1
ATOM 5135 N N . LYS B 1 366 ? 55.03066 34.87968 46.10263 1.000 112.61948 490 LYS B N 1
ATOM 5136 C CA . LYS B 1 366 ? 56.25054 34.11558 46.30733 1.000 113.05758 490 LYS B CA 1
ATOM 5137 C C . LYS B 1 366 ? 56.32392 33.57961 47.73421 1.000 117.58500 490 LYS B C 1
ATOM 5138 O O . LYS B 1 366 ? 55.50745 33.90862 48.59860 1.000 122.51701 490 LYS B O 1
ATOM 5144 N N . ALA B 1 367 ? 57.33252 32.74517 47.97444 1.000 115.76415 491 ALA B N 1
ATOM 5145 C CA . ALA B 1 367 ? 57.61540 32.21800 49.30396 1.000 121.47230 491 ALA B CA 1
ATOM 5146 C C . ALA B 1 367 ? 58.49593 33.20948 50.05846 1.000 123.66807 491 ALA B C 1
ATOM 5147 O O . ALA B 1 367 ? 59.58722 33.55408 49.59183 1.000 122.10330 491 ALA B O 1
ATOM 5149 N N . LEU B 1 368 ? 58.02551 33.66804 51.22244 1.000 116.92228 492 LEU B N 1
ATOM 5150 C CA . LEU B 1 368 ? 58.82453 34.58735 52.02788 1.000 120.71350 492 LEU B CA 1
ATOM 5151 C C . LEU B 1 368 ? 60.16727 33.99058 52.42273 1.000 122.00890 492 LEU B C 1
ATOM 5152 O O . LEU B 1 368 ? 61.07800 34.73482 52.80160 1.000 122.71997 492 LEU B O 1
ATOM 5157 N N . SER B 1 369 ? 60.30842 32.67194 52.34134 1.000 114.87884 493 SER B N 1
ATOM 5158 C CA . SER B 1 369 ? 61.53564 31.97106 52.69107 1.000 115.18387 493 SER B CA 1
ATOM 5159 C C . SER B 1 369 ? 61.56840 30.64507 51.94203 1.000 112.42587 493 SER B C 1
ATOM 5160 O O . SER B 1 369 ? 60.94927 29.66843 52.38401 1.000 114.65083 493 SER B O 1
ATOM 5163 N N . PRO B 1 370 ? 62.26625 30.56783 50.80682 1.000 149.77512 494 PRO B N 1
ATOM 5164 C CA . PRO B 1 370 ? 62.22541 29.32262 50.02029 1.000 147.15048 494 PRO B CA 1
ATOM 5165 C C . PRO B 1 370 ? 62.73249 28.11021 50.78222 1.000 152.75055 494 PRO B C 1
ATOM 5166 O O . PRO B 1 370 ? 62.10441 27.04544 50.72775 1.000 150.21746 494 PRO B O 1
ATOM 5170 N N . LYS B 1 371 ? 63.85107 28.24050 51.49944 1.000 143.06643 495 LYS B N 1
ATOM 5171 C CA . LYS B 1 371 ? 64.41240 27.11068 52.23058 1.000 145.14424 495 LYS B CA 1
ATOM 5172 C C . LYS B 1 371 ? 63.58654 26.71774 53.44828 1.000 149.42955 495 LYS B C 1
ATOM 5173 O O . LYS B 1 371 ? 63.84559 25.66006 54.03283 1.000 152.88329 495 LYS B O 1
ATOM 5179 N N . GLU B 1 372 ? 62.61105 27.53233 53.84699 1.000 167.88788 496 GLU B N 1
ATOM 5180 C CA . GLU B 1 372 ? 61.78475 27.21291 55.00469 1.000 172.46562 496 GLU B CA 1
ATOM 5181 C C . GLU B 1 372 ? 60.49633 26.49819 54.60615 1.000 171.08691 496 GLU B C 1
ATOM 5182 O O . GLU B 1 372 ? 60.17107 25.44548 55.16412 1.000 173.91923 496 GLU B O 1
ATOM 5188 N N . SER B 1 373 ? 59.75746 27.04959 53.64732 1.000 130.29134 497 SER B N 1
ATOM 5189 C CA . SER B 1 373 ? 58.54490 26.40903 53.15159 1.000 128.36383 497 SER B CA 1
ATOM 5190 C C . SER B 1 373 ? 58.09076 27.14077 51.89584 1.000 123.36606 497 SER B C 1
ATOM 5191 O O . SER B 1 373 ? 58.54621 28.24816 51.59666 1.000 120.82237 497 SER B O 1
ATOM 5194 N N . ASN B 1 374 ? 57.17947 26.49886 51.16151 1.000 180.67509 498 ASN B N 1
ATOM 5195 C CA . ASN B 1 374 ? 56.59766 27.06241 49.94815 1.000 174.95902 498 ASN B CA 1
ATOM 5196 C C . ASN B 1 374 ? 55.07750 27.15067 50.03364 1.000 172.74382 498 ASN B C 1
ATOM 5197 O O . ASN B 1 374 ? 54.40478 27.21273 48.99965 1.000 169.26564 498 ASN B O 1
ATOM 5202 N N . GLU B 1 375 ? 54.52107 27.16225 51.24797 1.000 129.90985 499 GLU B N 1
ATOM 5203 C CA . GLU B 1 375 ? 53.07123 27.12957 51.40574 1.000 132.08473 499 GLU B CA 1
ATOM 5204 C C . GLU B 1 375 ? 52.39181 28.40739 50.92992 1.000 128.34956 499 GLU B C 1
ATOM 5205 O O . GLU B 1 375 ? 51.19379 28.37889 50.62833 1.000 127.21356 499 GLU B O 1
ATOM 5211 N N . ASP B 1 376 ? 53.11662 29.52159 50.86677 1.000 117.47715 500 ASP B N 1
ATOM 5212 C CA . ASP B 1 376 ? 52.55736 30.78608 50.41058 1.000 116.18902 500 ASP B CA 1
ATOM 5213 C C . ASP B 1 376 ? 52.63930 30.96520 48.90073 1.000 112.10564 500 ASP B C 1
ATOM 5214 O O . ASP B 1 376 ? 51.98723 31.86756 48.36255 1.000 109.64543 500 ASP B O 1
ATOM 5219 N N . LEU B 1 377 ? 53.41720 30.13296 48.21195 1.000 88.20030 501 LEU B N 1
ATOM 5220 C CA . LEU B 1 377 ? 53.54091 30.23860 46.76512 1.000 81.97624 501 LEU B CA 1
ATOM 5221 C C . LEU B 1 377 ? 52.18401 30.05262 46.09721 1.000 79.52344 501 LEU B C 1
ATOM 5222 O O . LEU B 1 377 ? 51.47406 29.07714 46.35973 1.000 79.72437 501 LEU B O 1
ATOM 5227 N N . LEU B 1 378 ? 51.81846 31.00051 45.23964 1.000 69.89417 502 LEU B N 1
ATOM 5228 C CA . LEU B 1 378 ? 50.59410 30.90000 44.45974 1.000 67.33109 502 LEU B CA 1
ATOM 5229 C C . LEU B 1 378 ? 50.89022 31.32609 43.03427 1.000 63.39034 502 LEU B C 1
ATOM 5230 O O . LEU B 1 378 ? 51.45977 32.39884 42.81629 1.000 63.04453 502 LEU B O 1
ATOM 5235 N N . PHE B 1 379 ? 50.50884 30.49846 42.06537 1.000 62.94752 503 PHE B N 1
ATOM 5236 C CA . PHE B 1 379 ? 50.79928 30.84834 40.68504 1.000 59.71883 503 PHE B CA 1
ATOM 5237 C C . PHE B 1 379 ? 49.69184 30.35198 39.76685 1.000 57.14670 503 PHE B C 1
ATOM 5238 O O . PHE B 1 379 ? 48.89387 29.47763 40.11862 1.000 57.36163 503 PHE B O 1
ATOM 5246 N N . PHE B 1 380 ? 49.68139 30.92077 38.56776 1.000 65.72285 504 PHE B N 1
ATOM 5247 C CA . PHE B 1 380 ? 48.70862 30.64026 37.52615 1.000 61.44980 504 PHE B CA 1
ATOM 5248 C C . PHE B 1 380 ? 49.46073 30.13280 36.30643 1.000 58.27129 504 PHE B C 1
ATOM 5249 O O . PHE B 1 380 ? 50.50065 30.68956 35.94123 1.000 57.93898 504 PHE B O 1
ATOM 5257 N N . GLN B 1 381 ? 48.95906 29.06782 35.68238 1.000 56.29458 505 GLN B N 1
ATOM 5258 C CA . GLN B 1 381 ? 49.71073 28.47013 34.58742 1.000 54.57573 505 GLN B CA 1
ATOM 5259 C C . GLN B 1 381 ? 48.78361 27.84860 33.55077 1.000 50.95720 505 GLN B C 1
ATOM 5260 O O . GLN B 1 381 ? 47.80952 27.17082 33.89157 1.000 50.63124 505 GLN B O 1
ATOM 5266 N N . ALA B 1 382 ? 49.11461 28.08554 32.28031 1.000 52.92264 506 ALA B N 1
ATOM 5267 C CA . ALA B 1 382 ? 48.49559 27.41511 31.14321 1.000 50.31454 506 ALA B CA 1
ATOM 5268 C C . ALA B 1 382 ? 49.45046 26.32021 30.68031 1.000 52.89644 506 ALA B C 1
ATOM 5269 O O . ALA B 1 382 ? 50.48839 26.61078 30.07851 1.000 54.55550 506 ALA B O 1
ATOM 5271 N N . TRP B 1 383 ? 49.09626 25.06359 30.93404 1.000 48.14415 507 TRP B N 1
ATOM 5272 C CA . TRP B 1 383 ? 50.04017 23.98025 30.71353 1.000 50.03723 507 TRP B CA 1
ATOM 5273 C C . TRP B 1 383 ? 49.35358 22.76260 30.11481 1.000 51.32884 507 TRP B C 1
ATOM 5274 O O . TRP B 1 383 ? 48.13160 22.60290 30.17796 1.000 50.97677 507 TRP B O 1
ATOM 5285 N N . THR B 1 384 ? 50.18128 21.87543 29.57657 1.000 55.51606 508 THR B N 1
ATOM 5286 C CA . THR B 1 384 ? 49.72798 20.63500 28.97308 1.000 57.57960 508 THR B CA 1
ATOM 5287 C C . THR B 1 384 ? 49.93103 19.51752 29.98154 1.000 61.31912 508 THR B C 1
ATOM 5288 O O . THR B 1 384 ? 51.05001 19.31198 30.46565 1.000 63.10413 508 THR B O 1
ATOM 5292 N N . SER B 1 385 ? 48.84894 18.83649 30.33153 1.000 63.09565 509 SER B N 1
ATOM 5293 C CA . SER B 1 385 ? 48.90808 17.67849 31.20732 1.000 66.94956 509 SER B CA 1
ATOM 5294 C C . SER B 1 385 ? 48.82911 16.43206 30.33905 1.000 68.84726 509 SER B C 1
ATOM 5295 O O . SER B 1 385 ? 47.91793 16.30523 29.51390 1.000 68.45026 509 SER B O 1
ATOM 5298 N N . ASP B 1 386 ? 49.78100 15.51809 30.51558 1.000 106.30211 510 ASP B N 1
ATOM 5299 C CA . ASP B 1 386 ? 49.75474 14.24979 29.80108 1.000 112.37450 510 ASP B CA 1
ATOM 5300 C C . ASP B 1 386 ? 49.48936 13.07713 30.73316 1.000 1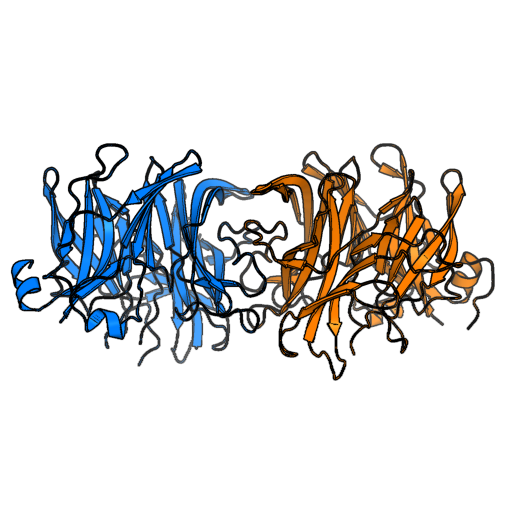15.91582 510 ASP B C 1
ATOM 5301 O O . ASP B 1 386 ? 49.68482 11.92295 30.33844 1.000 120.54937 510 ASP B O 1
ATOM 5306 N N . SER B 1 387 ? 49.05094 13.34739 31.95939 1.000 92.70582 511 SER B N 1
ATOM 5307 C CA . SER B 1 387 ? 48.68599 12.28686 32.87931 1.000 95.28046 511 SER B CA 1
ATOM 5308 C C . SER B 1 387 ? 47.48451 11.51622 32.33800 1.000 98.07252 511 SER B C 1
ATOM 5309 O O . SER B 1 387 ? 46.79641 11.94523 31.40991 1.000 94.64164 511 SER B O 1
ATOM 5312 N N . ILE B 1 388 ? 47.23223 10.35872 32.94489 1.000 108.10799 512 ILE B N 1
ATOM 5313 C CA . ILE B 1 388 ? 46.08821 9.55838 32.53262 1.000 108.47019 512 ILE B CA 1
ATOM 5314 C C . ILE B 1 388 ? 44.78712 10.15997 33.04950 1.000 106.77889 512 ILE B C 1
ATOM 5315 O O . ILE B 1 388 ? 43.72825 9.96522 32.44287 1.000 107.50318 512 ILE B O 1
ATOM 5320 N N . ALA B 1 389 ? 44.83852 10.90841 34.15422 1.000 118.53039 513 ALA B N 1
ATOM 5321 C CA . ALA B 1 389 ? 43.62690 11.50341 34.70681 1.000 118.25131 513 ALA B CA 1
ATOM 5322 C C . ALA B 1 389 ? 43.25471 12.81360 34.02316 1.000 116.82658 513 ALA B C 1
ATOM 5323 O O . ALA B 1 389 ? 42.06366 13.11857 33.89697 1.000 118.40972 513 ALA B O 1
ATOM 5325 N N . ARG B 1 390 ? 44.23726 13.59965 33.58419 1.000 111.38533 514 ARG B N 1
ATOM 5326 C CA . ARG B 1 390 ? 43.98394 14.85374 32.87277 1.000 106.77274 514 ARG B CA 1
ATOM 5327 C C . ARG B 1 390 ? 44.88887 14.87545 31.64555 1.000 106.81073 514 ARG B C 1
ATOM 5328 O O . ARG B 1 390 ? 46.08473 15.16048 31.75413 1.000 107.19469 514 ARG B O 1
ATOM 5336 N N . GLN B 1 391 ? 44.31624 14.59618 30.48008 1.000 81.54255 515 GLN B N 1
ATOM 5337 C CA . GLN B 1 391 ? 45.01853 14.69217 29.20664 1.000 81.03011 515 GLN B CA 1
ATOM 5338 C C . GLN B 1 391 ? 44.48278 15.88595 28.43033 1.000 77.30974 515 GLN B C 1
ATOM 5339 O O . GLN B 1 391 ? 43.30351 15.91660 28.06845 1.000 77.99459 515 GLN B O 1
ATOM 5345 N N . GLY B 1 392 ? 45.34210 16.87001 28.19363 1.000 71.09448 516 GLY B N 1
ATOM 5346 C CA . GLY B 1 392 ? 44.97235 18.02717 27.41834 1.000 67.51245 516 GLY B CA 1
ATOM 5347 C C . GLY B 1 392 ? 45.42632 19.30832 28.07927 1.000 63.81437 516 GLY B C 1
ATOM 5348 O O . GLY B 1 392 ? 46.04521 19.29802 29.14704 1.000 64.34825 516 GLY B O 1
ATOM 5349 N N . PRO B 1 393 ? 45.12153 20.44253 27.45162 1.000 60.86669 517 PRO B N 1
ATOM 5350 C CA . PRO B 1 393 ? 45.54497 21.73114 28.01068 1.000 57.61965 517 PRO B CA 1
ATOM 5351 C C . PRO B 1 393 ? 44.70914 22.11763 29.22291 1.000 57.08854 517 PRO B C 1
ATOM 5352 O O . PRO B 1 393 ? 43.50462 21.85740 29.27935 1.000 58.93973 517 PRO B O 1
ATOM 5356 N N . LEU B 1 394 ? 45.36155 22.75975 30.19352 1.000 55.75407 518 LEU B N 1
ATOM 5357 C CA . LEU B 1 394 ? 44.72150 23.16457 31.43778 1.000 56.48912 518 LEU B CA 1
ATOM 5358 C C . LEU B 1 394 ? 45.03637 24.61704 31.75873 1.000 55.08799 518 LEU B C 1
ATOM 5359 O O . LEU B 1 394 ? 46.08736 25.14285 31.38428 1.000 56.27452 518 LEU B O 1
ATOM 5364 N N . ILE B 1 395 ? 44.09255 25.26156 32.43892 1.000 52.18742 519 ILE B N 1
ATOM 5365 C CA . ILE B 1 395 ? 44.29703 26.54914 33.09252 1.000 53.18418 519 ILE B CA 1
ATOM 5366 C C . ILE B 1 395 ? 44.20427 26.30035 34.59161 1.000 56.92476 519 ILE B C 1
ATOM 5367 O O . ILE B 1 395 ? 43.15686 25.86203 35.08534 1.000 58.97427 519 ILE B O 1
ATOM 5372 N N . SER B 1 396 ? 45.29218 26.57320 35.31981 1.000 58.09645 520 SER B N 1
ATOM 5373 C CA . SER B 1 396 ? 45.39588 26.17826 36.71993 1.000 58.64594 520 SER B CA 1
ATOM 5374 C C . SER B 1 396 ? 45.84339 27.33106 37.60636 1.000 59.66944 520 SER B C 1
ATOM 5375 O O . SER B 1 396 ? 46.70506 28.12987 37.22734 1.000 60.75472 520 SER B O 1
ATOM 5378 N N . LEU B 1 397 ? 45.24881 27.39644 38.79364 1.000 58.32186 521 LEU B N 1
ATOM 5379 C CA . LEU B 1 397 ? 45.72584 28.20939 39.90396 1.000 60.74273 521 LEU B CA 1
ATOM 5380 C C . LEU B 1 397 ? 46.24302 27.24960 40.96601 1.000 65.17284 521 LEU B C 1
ATOM 5381 O O . LEU B 1 397 ? 45.46940 26.45227 41.50846 1.000 65.84640 521 LEU B O 1
ATOM 5386 N N . CYS B 1 398 ? 47.53996 27.31352 41.25791 1.000 67.37579 522 CYS B N 1
ATOM 5387 C CA . CYS B 1 398 ? 48.18374 26.24869 42.01007 1.000 69.55559 522 CYS B CA 1
ATOM 5388 C C . CYS B 1 398 ? 49.07506 26.78794 43.11796 1.000 73.19446 522 CYS B C 1
ATOM 5389 O O . CYS B 1 398 ? 49.71311 27.83685 42.98369 1.000 72.47260 522 CYS B O 1
ATOM 5392 N N . ARG B 1 399 ? 49.11078 26.03728 44.21432 1.000 80.75563 523 ARG B N 1
ATOM 5393 C CA . ARG B 1 399 ? 50.16046 26.14082 45.20774 1.000 81.51690 523 ARG B CA 1
ATOM 5394 C C . ARG B 1 399 ? 51.32624 25.25507 44.77804 1.000 80.77995 523 ARG B C 1
ATOM 5395 O O . ARG B 1 399 ? 51.27875 24.57586 43.75020 1.000 79.01156 523 ARG B O 1
ATOM 5403 N N . ALA B 1 400 ? 52.39059 25.25685 45.57838 1.000 70.26126 524 ALA B N 1
ATOM 5404 C CA . ALA B 1 400 ? 53.54753 24.43055 45.25774 1.000 68.73344 524 ALA B CA 1
ATOM 5405 C C . ALA B 1 400 ? 53.16153 22.96030 45.14299 1.000 68.03746 524 ALA B C 1
ATOM 5406 O O . ALA B 1 400 ? 53.65969 22.24499 44.26523 1.000 67.06253 524 ALA B O 1
ATOM 5408 N N . ASP B 1 401 ? 52.25891 22.49541 46.00618 1.000 78.87575 525 ASP B N 1
ATOM 5409 C CA . ASP B 1 401 ? 51.96922 21.07496 46.11896 1.000 82.64078 525 ASP B CA 1
ATOM 5410 C C . ASP B 1 401 ? 50.60513 20.67120 45.58659 1.000 82.29842 525 ASP B C 1
ATOM 5411 O O . ASP B 1 401 ? 50.31033 19.47152 45.55312 1.000 84.09793 525 ASP B O 1
ATOM 5416 N N . SER B 1 402 ? 49.77251 21.62001 45.16983 1.000 76.00976 526 SER B N 1
ATOM 5417 C CA . SER B 1 402 ? 48.44085 21.26670 44.70592 1.000 77.83268 526 SER B CA 1
ATOM 5418 C C . SER B 1 402 ? 47.84137 22.45603 43.97028 1.000 77.11463 526 SER B C 1
ATOM 5419 O O . SER B 1 402 ? 48.20088 23.60787 44.23332 1.000 77.83327 526 SER B O 1
ATOM 5422 N N . CYS B 1 403 ? 46.92349 22.16644 43.05506 1.000 74.29452 527 CYS B N 1
ATOM 5423 C CA . CYS B 1 403 ? 46.20909 23.19667 42.31776 1.000 74.24249 527 CYS B CA 1
ATOM 5424 C C . CYS B 1 403 ? 44.81663 23.33190 42.91143 1.000 76.00477 527 CYS B C 1
ATOM 5425 O O . CYS B 1 403 ? 44.10097 22.33671 43.05618 1.000 78.56429 527 CYS B O 1
ATOM 5428 N N . VAL B 1 404 ? 44.43945 24.56132 43.25956 1.000 82.91113 528 VAL B N 1
ATOM 5429 C CA . VAL B 1 404 ? 43.15281 24.79467 43.90322 1.000 85.62856 528 VAL B CA 1
ATOM 5430 C C . VAL B 1 404 ? 42.02538 25.02973 42.90286 1.000 85.61551 528 VAL B C 1
ATOM 5431 O O . VAL B 1 404 ? 40.84942 24.94488 43.28160 1.000 87.21214 528 VAL B O 1
ATOM 5435 N N . LEU B 1 405 ? 42.34726 25.32250 41.64356 1.000 74.55948 529 LEU B N 1
ATOM 5436 C CA . LEU B 1 405 ? 41.35188 25.55507 40.60775 1.000 70.61408 529 LEU B CA 1
ATOM 5437 C C . LEU B 1 405 ? 41.94783 25.15198 39.26693 1.000 68.92310 529 LEU B C 1
ATOM 5438 O O . LEU B 1 405 ? 43.11383 25.44305 38.98991 1.000 68.62370 529 LEU B O 1
ATOM 5443 N N . THR B 1 406 ? 41.14587 24.49036 38.43583 1.000 79.86342 530 THR B N 1
ATOM 5444 C CA . THR B 1 406 ? 41.61106 24.03127 37.13327 1.000 76.82495 530 THR B CA 1
ATOM 5445 C C . THR B 1 406 ? 40.48020 24.12422 36.12276 1.000 75.74098 530 THR B C 1
ATOM 5446 O O . THR B 1 406 ? 39.35907 23.69084 36.39830 1.000 78.09693 530 THR B O 1
ATOM 5450 N N . ILE B 1 407 ? 40.77846 24.69502 34.96182 1.000 74.38373 531 ILE B N 1
ATOM 5451 C CA . ILE B 1 407 ? 39.83683 24.82652 33.85772 1.000 70.47385 531 ILE B CA 1
ATOM 5452 C C . ILE B 1 407 ? 40.36019 23.98331 32.69696 1.000 70.07088 531 ILE B C 1
ATOM 5453 O O . ILE B 1 407 ? 41.39231 24.32402 32.10233 1.000 68.88099 531 ILE B O 1
ATOM 5458 N N . PRO B 1 408 ? 39.69378 22.88979 32.33628 1.000 60.15599 532 PRO B N 1
ATOM 5459 C CA . PRO B 1 408 ? 40.09344 22.14694 31.13373 1.000 59.91245 532 PRO B CA 1
ATOM 5460 C C . PRO B 1 408 ? 39.83125 22.96757 29.87798 1.000 60.05956 532 PRO B C 1
ATOM 5461 O O . PRO B 1 408 ? 38.74128 23.51206 29.69350 1.000 62.72491 532 PRO B O 1
ATOM 5465 N N . LEU B 1 409 ? 40.84073 23.04821 29.01082 1.000 63.37550 533 LEU B N 1
ATOM 5466 C CA . LEU B 1 409 ? 40.72635 23.76394 27.74628 1.000 62.62292 533 LEU B CA 1
ATOM 5467 C C . LEU B 1 409 ? 40.24905 22.87619 26.60250 1.000 64.63234 533 LEU B C 1
ATOM 5468 O O . LEU B 1 409 ? 39.92017 23.39845 25.53142 1.000 64.94335 533 LEU B O 1
ATOM 5473 N N . GLY B 1 410 ? 40.21096 21.56864 26.79175 1.000 65.57173 534 GLY B N 1
ATOM 5474 C CA . GLY B 1 410 ? 39.70718 20.67512 25.76812 1.000 66.80961 534 GLY B CA 1
ATOM 5475 C C . GLY B 1 410 ? 40.35438 19.30907 25.86618 1.000 70.80126 534 GLY B C 1
ATOM 5476 O O . GLY B 1 410 ? 41.15835 19.03247 26.75375 1.000 70.54934 534 GLY B O 1
ATOM 5477 N N . ASN B 1 411 ? 39.96857 18.44901 24.92632 1.000 73.52214 535 ASN B N 1
ATOM 5478 C CA . ASN B 1 411 ? 40.52496 17.11037 24.84824 1.000 74.25304 535 ASN B CA 1
ATOM 5479 C C . ASN B 1 411 ? 42.00482 17.16629 24.47907 1.000 73.64591 535 ASN B C 1
ATOM 5480 O O . ASN B 1 411 ? 42.55510 18.21491 24.13574 1.000 74.06858 535 ASN B O 1
ATOM 5485 N N . SER B 1 412 ? 42.64492 15.99789 24.52602 1.000 75.00871 536 SER B N 1
ATOM 5486 C CA . SER B 1 412 ? 44.06436 15.90037 24.20962 1.000 73.38070 536 SER B CA 1
ATOM 5487 C C . SER B 1 412 ? 44.38116 16.36913 22.79527 1.000 73.58026 536 SER B C 1
ATOM 5488 O O . SER B 1 412 ? 45.54316 16.67085 22.50179 1.000 75.73327 536 SER B O 1
ATOM 5491 N N . ASP B 1 413 ? 43.38456 16.42616 21.91057 1.000 71.22775 537 ASP B N 1
ATOM 5492 C CA . ASP B 1 413 ? 43.59820 16.90710 20.55183 1.000 70.98642 537 ASP B CA 1
ATOM 5493 C C . ASP B 1 413 ? 43.67138 18.42612 20.46279 1.000 69.51447 537 ASP B C 1
ATOM 5494 O O . ASP B 1 413 ? 44.03817 18.94959 19.40475 1.000 66.47427 537 ASP B O 1
ATOM 5499 N N . VAL B 1 414 ? 43.31384 19.13984 21.52726 1.000 53.67820 538 VAL B N 1
ATOM 5500 C CA . VAL B 1 414 ? 43.43407 20.59438 21.56156 1.000 54.13517 538 VAL B CA 1
ATOM 5501 C C . VAL B 1 414 ? 44.87188 20.94538 21.93320 1.000 50.82679 538 VAL B C 1
ATOM 5502 O O . VAL B 1 414 ? 45.27882 20.80081 23.08709 1.000 51.30027 538 VAL B O 1
ATOM 5506 N N . PHE B 1 415 ? 45.63580 21.42626 20.95896 1.000 50.61786 539 PHE B N 1
ATOM 5507 C CA . PHE B 1 415 ? 47.05090 21.71689 21.14260 1.000 51.24792 539 PHE B CA 1
ATOM 5508 C C . PHE B 1 415 ? 47.27871 23.15161 21.60869 1.000 48.66801 539 PHE B C 1
ATOM 5509 O O . PHE B 1 415 ? 46.71998 24.09361 21.03612 1.000 50.17632 539 PHE B O 1
ATOM 5517 N N . ILE B 1 416 ? 48.10914 23.30984 22.63925 1.000 47.96023 540 ILE B N 1
ATOM 5518 C CA . ILE B 1 416 ? 48.73798 24.58295 22.98177 1.000 49.39480 540 ILE B CA 1
ATOM 5519 C C . ILE B 1 416 ? 50.24528 24.37458 22.98376 1.000 47.74306 540 ILE B C 1
ATOM 5520 O O . ILE B 1 416 ? 50.73113 23.33189 23.43074 1.000 50.45427 540 ILE B O 1
ATOM 5525 N N . GLY B 1 417 ? 50.98367 25.34874 22.45835 1.000 48.67956 541 GLY B N 1
ATOM 5526 C CA . GLY B 1 417 ? 52.43187 25.23312 22.42264 1.000 46.86499 541 GLY B CA 1
ATOM 5527 C C . GLY B 1 417 ? 53.11117 25.98520 23.54764 1.000 46.48724 541 GLY B C 1
ATOM 5528 O O . GLY B 1 417 ? 52.74343 25.82570 24.71452 1.000 47.83178 541 GLY B O 1
ATOM 5529 N N . TYR B 1 418 ? 54.07478 26.83945 23.21471 1.000 45.73793 542 TYR B N 1
ATOM 5530 C CA . TYR B 1 418 ? 54.66756 27.69360 24.23428 1.000 46.44401 542 TYR B CA 1
ATOM 5531 C C . TYR B 1 418 ? 53.58672 28.51410 24.92210 1.000 44.82863 542 TYR B C 1
ATOM 5532 O O . TYR B 1 418 ? 52.58260 28.90678 24.31847 1.000 44.09180 542 TYR B O 1
ATOM 5541 N N . THR B 1 419 ? 53.80990 28.77409 26.20239 1.000 49.34779 543 THR B N 1
ATOM 5542 C CA . THR B 1 419 ? 52.84193 29.45152 27.03999 1.000 46.78183 543 THR B CA 1
ATOM 5543 C C . THR B 1 419 ? 53.55305 30.44005 27.94695 1.000 49.37228 543 THR B C 1
ATOM 5544 O O . THR B 1 419 ? 54.69033 30.21055 28.36876 1.000 51.91533 543 THR B O 1
ATOM 5548 N N . ASP B 1 420 ? 52.87666 31.55116 28.23030 1.000 50.39678 544 ASP B N 1
ATOM 5549 C CA . ASP B 1 420 ? 53.36889 32.51679 29.20020 1.000 51.81203 544 ASP B CA 1
ATOM 5550 C C . ASP B 1 420 ? 52.17573 33.22470 29.82407 1.000 52.15002 544 ASP B C 1
ATOM 5551 O O . ASP B 1 420 ? 51.26073 33.64052 29.10906 1.000 52.36619 544 ASP B O 1
ATOM 5556 N N . SER B 1 421 ? 52.18369 33.34856 31.14990 1.000 46.23906 545 SER B N 1
ATOM 5557 C CA . SER B 1 421 ? 51.09774 33.97371 31.88566 1.000 46.12350 545 SER B CA 1
ATOM 5558 C C . SER B 1 421 ? 51.64166 35.01873 32.85151 1.000 50.56077 545 SER B C 1
ATOM 5559 O O . SER B 1 421 ? 52.82038 35.01597 33.21928 1.000 51.04129 545 SER B O 1
ATOM 5562 N N . PHE B 1 422 ? 50.75243 35.92367 33.24887 1.000 50.69820 546 PHE B N 1
ATOM 5563 C CA . PHE B 1 422 ? 51.04024 36.94835 34.23769 1.000 52.94536 546 PHE B CA 1
ATOM 5564 C C . PHE B 1 422 ? 49.70435 37.37822 34.81545 1.000 55.41961 546 PHE B C 1
ATOM 5565 O O . PHE B 1 422 ? 48.68337 37.34359 34.12494 1.000 53.76495 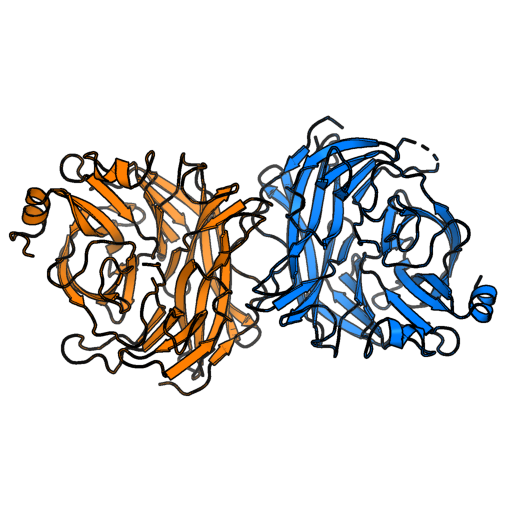546 PHE B O 1
ATOM 5573 N N . CYS B 1 423 ? 49.70920 37.75399 36.08851 1.000 56.91865 547 CYS B N 1
ATOM 5574 C CA . CYS B 1 423 ? 48.48693 38.11941 36.78705 1.000 57.99890 547 CYS B CA 1
ATOM 5575 C C . CYS B 1 423 ? 48.57133 39.54177 37.31898 1.000 59.44609 547 CYS B C 1
ATOM 5576 O O . CYS B 1 423 ? 49.62940 39.99181 37.76861 1.000 62.66110 547 CYS B O 1
ATOM 5579 N N . LEU B 1 424 ? 47.45196 40.24935 37.22482 1.000 64.15489 548 LEU B N 1
ATOM 5580 C CA . LEU B 1 424 ? 47.29331 41.59324 37.75737 1.000 63.95504 548 LEU B CA 1
ATOM 5581 C C . LEU B 1 424 ? 46.28036 41.51654 38.89010 1.000 66.14186 548 LEU B C 1
ATOM 5582 O O . LEU B 1 424 ? 45.13536 41.11035 38.67204 1.000 68.94785 548 LEU B O 1
ATOM 5587 N N . SER B 1 425 ? 46.69406 41.88285 40.09077 1.000 65.92482 549 SER B N 1
ATOM 5588 C CA . SER B 1 425 ? 45.81182 41.80305 41.24309 1.000 71.33967 549 SER B CA 1
ATOM 5589 C C . SER B 1 425 ? 45.13505 43.14430 41.49730 1.000 75.88099 549 SER B C 1
ATOM 5590 O O . SER B 1 425 ? 45.70273 44.20711 41.23234 1.000 74.27318 549 SER B O 1
ATOM 5593 N N . ASP B 1 426 ? 43.89447 43.08586 41.97305 1.000 104.42429 550 ASP B N 1
ATOM 5594 C CA . ASP B 1 426 ? 43.18719 44.26687 42.45342 1.000 110.05484 550 ASP B CA 1
ATOM 5595 C C . ASP B 1 426 ? 43.12676 44.16551 43.97398 1.000 115.36350 550 ASP B C 1
ATOM 5596 O O . ASP B 1 426 ? 42.39804 43.32585 44.51228 1.000 115.21386 550 ASP B O 1
ATOM 5601 N N . ARG B 1 427 ? 43.89725 45.00862 44.66816 1.000 126.87150 551 ARG B N 1
ATOM 5602 C CA . ARG B 1 427 ? 43.93125 44.92751 46.12708 1.000 132.10817 551 ARG B CA 1
ATOM 5603 C C . ARG B 1 427 ? 42.56683 45.21221 46.74151 1.000 133.35687 551 ARG B C 1
ATOM 5604 O O . ARG B 1 427 ? 42.05070 44.41420 47.53305 1.000 132.88663 551 ARG B O 1
ATOM 5612 N N . ASP B 1 428 ? 41.96309 46.34649 46.37710 1.000 146.11822 552 ASP B N 1
ATOM 5613 C CA . ASP B 1 428 ? 40.64069 46.71345 46.86979 1.000 148.41727 552 ASP B CA 1
ATOM 5614 C C . ASP B 1 428 ? 39.68827 45.53843 46.73365 1.000 145.69706 552 ASP B C 1
ATOM 5615 O O . ASP B 1 428 ? 39.23848 44.97869 47.73845 1.000 148.88583 552 ASP B O 1
ATOM 5620 N N . ASN B 1 429 ? 39.36989 45.15779 45.50436 1.000 138.51361 553 ASN B N 1
ATOM 5621 C CA . ASN B 1 429 ? 38.49628 44.01736 45.32398 1.000 137.82262 553 ASN B CA 1
ATOM 5622 C C . ASN B 1 429 ? 39.23620 42.73715 45.71337 1.000 136.58156 553 ASN B C 1
ATOM 5623 O O . ASN B 1 429 ? 40.45828 42.71357 45.88041 1.000 136.42687 553 ASN B O 1
ATOM 5628 N N . GLU B 1 430 ? 38.47303 41.66569 45.88214 1.000 118.85119 554 GLU B N 1
ATOM 5629 C CA . GLU B 1 430 ? 39.02818 40.32782 46.08649 1.000 117.71971 554 GLU B CA 1
ATOM 5630 C C . GLU B 1 430 ? 39.12023 39.59615 44.75320 1.000 112.95700 554 GLU B C 1
ATOM 5631 O O . GLU B 1 430 ? 38.67697 38.45861 44.59990 1.000 110.32883 554 GLU B O 1
ATOM 5637 N N . LYS B 1 431 ? 39.71279 40.27768 43.77232 1.000 84.65263 555 LYS B N 1
ATOM 5638 C CA . LYS B 1 431 ? 39.75059 39.82734 42.38785 1.000 79.03962 555 LYS B CA 1
ATOM 5639 C C . LYS B 1 431 ? 41.15966 39.90066 41.81909 1.000 74.56124 555 LYS B C 1
ATOM 5640 O O . LYS B 1 431 ? 41.86149 40.90199 41.99154 1.000 75.78289 555 LYS B O 1
ATOM 5646 N N . ILE B 1 432 ? 41.56736 38.82251 41.15807 1.000 69.84252 556 ILE B N 1
ATOM 5647 C CA . ILE B 1 432 ? 42.86020 38.71636 40.49805 1.000 66.00598 556 ILE B CA 1
ATOM 5648 C C . ILE B 1 432 ? 42.59333 38.40213 39.03498 1.000 63.10797 556 ILE B C 1
ATOM 5649 O O . ILE B 1 432 ? 41.78219 37.52393 38.72017 1.000 62.30102 556 ILE B O 1
ATOM 5654 N N . TYR B 1 433 ? 43.25381 39.13232 38.14643 1.000 62.80362 557 TYR B N 1
ATOM 5655 C CA . TYR B 1 433 ? 43.16320 38.89714 36.71505 1.000 59.18359 557 TYR B CA 1
ATOM 5656 C C . TYR B 1 433 ? 44.45605 38.25515 36.24565 1.000 56.79054 557 TYR B C 1
ATOM 5657 O O . TYR B 1 433 ? 45.54552 38.72887 36.58550 1.000 57.41746 557 TYR B O 1
ATOM 5666 N N . CYS B 1 434 ? 44.33445 37.18585 35.46391 1.000 57.65889 558 CYS B N 1
ATOM 5667 C CA . CYS B 1 434 ? 45.48787 36.52652 34.87415 1.000 56.76073 558 CYS B CA 1
ATOM 5668 C C . CYS B 1 434 ? 45.31328 36.43916 33.36786 1.000 52.19682 558 CYS B C 1
ATOM 5669 O O . CYS B 1 434 ? 44.23274 36.10118 32.87598 1.000 52.84298 558 CYS B O 1
ATOM 5672 N N . VAL B 1 435 ? 46.38525 36.74485 32.64411 1.000 53.20425 559 VAL B N 1
ATOM 5673 C CA . VAL B 1 435 ? 46.41967 36.67756 31.18880 1.000 50.26079 559 VAL B CA 1
ATOM 5674 C C . VAL B 1 435 ? 47.27221 35.48382 30.80087 1.000 51.34828 559 VAL B C 1
ATOM 5675 O O . VAL B 1 435 ? 48.35556 35.27985 31.36098 1.000 52.16895 559 VAL B O 1
ATOM 5679 N N . ALA B 1 436 ? 46.78074 34.69055 29.85960 1.000 50.44217 560 ALA B N 1
ATOM 5680 C CA . ALA B 1 436 ? 47.50677 33.54396 29.33505 1.000 48.48712 560 ALA B CA 1
ATOM 5681 C C . ALA B 1 436 ? 47.85227 33.82200 27.88035 1.000 47.91512 560 ALA B C 1
ATOM 5682 O O . ALA B 1 436 ? 46.95838 34.07978 27.06767 1.000 49.12783 560 ALA B O 1
ATOM 5684 N N . LEU B 1 437 ? 49.14130 33.80932 27.56365 1.000 48.30804 561 LEU B N 1
ATOM 5685 C CA . LEU B 1 437 ? 49.60505 33.90886 26.18556 1.000 47.73110 561 LEU B CA 1
ATOM 5686 C C . LEU B 1 437 ? 49.81153 32.49447 25.65842 1.000 48.09572 561 LEU B C 1
ATOM 5687 O O . LEU B 1 437 ? 50.65007 31.75228 26.18213 1.000 47.55950 561 LEU B O 1
ATOM 5692 N N . LEU B 1 438 ? 49.05360 32.11898 24.62987 1.000 48.83334 562 LEU B N 1
ATOM 5693 C CA . LEU B 1 438 ? 49.04929 30.74939 24.13715 1.000 49.65083 562 LEU B CA 1
ATOM 5694 C C . LEU B 1 438 ? 49.48578 30.68966 22.67979 1.000 49.40180 562 LEU B C 1
ATOM 5695 O O . LEU B 1 438 ? 48.93376 31.39460 21.82937 1.000 48.86039 562 LEU B O 1
ATOM 5700 N N . GLU B 1 439 ? 50.46974 29.83886 22.39782 1.000 45.10757 563 GLU B N 1
ATOM 5701 C CA . GLU B 1 439 ? 50.69158 29.37805 21.03582 1.000 44.45289 563 GLU B CA 1
ATOM 5702 C C . GLU B 1 439 ? 49.57968 28.41343 20.65395 1.000 47.76101 563 GLU B C 1
ATOM 5703 O O . GLU B 1 439 ? 49.27800 27.47859 21.40407 1.000 46.84829 563 GLU B O 1
ATOM 5709 N N . LEU B 1 440 ? 48.96476 28.63895 19.49328 1.000 52.43369 564 LEU B N 1
ATOM 5710 C CA . LEU B 1 440 ? 47.90171 27.78271 18.98783 1.000 51.29635 564 LEU B CA 1
ATOM 5711 C C . LEU B 1 440 ? 48.26411 27.26785 17.60318 1.000 53.57966 564 LEU B C 1
ATOM 5712 O O . LEU B 1 440 ? 48.83316 27.99681 16.78589 1.000 54.77016 564 LEU B O 1
ATOM 5717 N N . ASP B 1 441 ? 47.92792 26.00761 17.35319 1.000 46.88681 565 ASP B N 1
ATOM 5718 C CA . ASP B 1 441 ? 48.08957 25.41309 16.03249 1.000 48.10549 565 ASP B CA 1
ATOM 5719 C C . ASP B 1 441 ? 47.28710 26.19204 14.99676 1.000 49.05710 565 ASP B C 1
ATOM 5720 O O . ASP B 1 441 ? 46.11322 26.50567 15.21070 1.000 48.08393 565 ASP B O 1
ATOM 5725 N N . ASN B 1 442 ? 47.92113 26.49601 13.86460 1.000 50.18158 566 ASN B N 1
ATOM 5726 C CA . ASN B 1 442 ? 47.28633 27.26299 12.79970 1.000 50.54781 566 ASN B CA 1
ATOM 5727 C C . ASN B 1 442 ? 47.26070 26.50947 11.47589 1.000 52.43109 566 ASN B C 1
ATOM 5728 O O . ASN B 1 442 ? 46.98927 27.11503 10.43277 1.000 54.11885 566 ASN B O 1
ATOM 5733 N N . MET B 1 443 ? 47.54690 25.21313 11.48484 1.000 61.68995 567 MET B N 1
ATOM 5734 C CA . MET B 1 443 ? 47.53407 24.44795 10.25283 1.000 62.38075 567 MET B CA 1
ATOM 5735 C C . MET B 1 443 ? 46.10123 24.28105 9.75281 1.000 64.19338 567 MET B C 1
ATOM 5736 O O . MET B 1 443 ? 45.16080 24.21403 10.54856 1.000 63.14914 567 MET B O 1
ATOM 5741 N N . PRO B 1 444 ? 45.90667 24.20697 8.42891 1.000 56.47645 568 PRO B N 1
ATOM 5742 C CA . PRO B 1 444 ? 46.97311 24.24591 7.42307 1.000 58.38406 568 PRO B CA 1
ATOM 5743 C C . PRO B 1 444 ? 47.34700 25.64410 6.91781 1.000 57.71085 568 PRO B C 1
ATOM 5744 O O . PRO B 1 444 ? 48.04116 25.73326 5.90526 1.000 59.83637 568 PRO B O 1
ATOM 5748 N N . TYR B 1 445 ? 46.90036 26.71052 7.58571 1.000 55.20352 569 TYR B N 1
ATOM 5749 C CA . TYR B 1 445 ? 47.23372 28.05229 7.11013 1.000 54.93914 569 TYR B CA 1
ATOM 5750 C C . TYR B 1 445 ? 48.70643 28.36126 7.34913 1.000 54.45502 569 TYR B C 1
ATOM 5751 O O . TYR B 1 445 ? 49.40290 28.85207 6.45383 1.000 56.08846 569 TYR B O 1
ATOM 5760 N N . SER B 1 446 ? 49.20087 28.05960 8.54150 1.000 52.55996 570 SER B N 1
ATOM 5761 C CA . SER B 1 446 ? 50.61292 28.20449 8.86441 1.000 52.40723 570 SER B CA 1
ATOM 5762 C C . SER B 1 446 ? 50.86045 27.39531 10.12594 1.000 51.00414 570 SER B C 1
ATOM 5763 O O . SER B 1 446 ? 49.92832 26.85679 10.72528 1.000 50.08182 570 SER B O 1
ATOM 5766 N N . GLU B 1 447 ? 52.12393 27.32643 10.54170 1.000 61.35890 571 GLU B N 1
ATOM 5767 C CA . GLU B 1 447 ? 52.46734 26.48821 11.68360 1.000 59.92438 571 GLU B CA 1
ATOM 5768 C C . GLU B 1 447 ? 51.71568 26.92258 12.93724 1.000 58.09345 571 GLU B C 1
ATOM 5769 O O . GLU B 1 447 ? 50.99215 26.13144 13.55082 1.000 58.67203 571 GLU B O 1
ATOM 5775 N N . MET B 1 448 ? 51.85553 28.18469 13.32555 1.000 50.48030 572 MET B N 1
ATOM 5776 C CA . MET B 1 448 ? 51.43701 28.59443 14.65497 1.000 47.73359 572 MET B CA 1
ATOM 5777 C C . MET B 1 448 ? 50.84652 29.99335 14.61880 1.000 47.93080 572 MET B C 1
ATOM 5778 O O . MET B 1 448 ? 51.04112 30.75868 13.67308 1.000 49.89459 572 MET B O 1
ATOM 5783 N N . THR B 1 449 ? 50.12001 30.31252 15.68216 1.000 50.62382 573 THR B N 1
ATOM 5784 C CA . THR B 1 449 ? 49.63211 31.65732 15.91783 1.000 49.13436 573 THR B CA 1
ATOM 5785 C C . THR B 1 449 ? 49.51167 31.82679 17.42547 1.000 48.07370 573 THR B C 1
ATOM 5786 O O . THR B 1 449 ? 49.40412 30.84448 18.16614 1.000 48.09609 573 THR B O 1
ATOM 5790 N N . ILE B 1 450 ? 49.58256 33.07447 17.88458 1.000 46.75849 574 ILE B N 1
ATOM 5791 C CA . ILE B 1 450 ? 49.50332 33.38888 19.30699 1.000 44.48833 574 ILE B CA 1
ATOM 5792 C C . ILE B 1 450 ? 48.26271 34.22982 19.56065 1.000 43.25334 574 ILE B C 1
ATOM 5793 O O . ILE B 1 450 ? 47.95772 35.14317 18.78727 1.000 45.56228 574 ILE B O 1
ATOM 5798 N N . ARG B 1 451 ? 47.56435 33.93322 20.65499 1.000 48.40209 575 ARG B N 1
ATOM 5799 C CA . ARG B 1 451 ? 46.44668 34.73806 21.13317 1.000 50.66422 575 ARG B CA 1
ATOM 5800 C C . ARG B 1 451 ? 46.54938 34.85598 22.64763 1.000 48.98105 575 ARG B C 1
ATOM 5801 O O . ARG B 1 451 ? 47.21043 34.04989 23.30467 1.000 48.31432 575 ARG B O 1
ATOM 5809 N N . SER B 1 452 ? 45.89132 35.86931 23.20244 1.000 44.86483 576 SER B N 1
ATOM 5810 C CA . SER B 1 452 ? 45.83149 36.04108 24.64630 1.000 45.31725 576 SER B CA 1
ATOM 5811 C C . SER B 1 452 ? 44.41142 35.80232 25.14451 1.000 46.37512 576 SER B C 1
ATOM 5812 O O . SER B 1 452 ? 43.43097 35.92261 24.40313 1.000 47.81536 576 SER B O 1
ATOM 5815 N N . PHE B 1 453 ? 44.31726 35.45507 26.42308 1.000 45.65358 577 PHE B N 1
ATOM 5816 C CA . PHE B 1 453 ? 43.05459 35.11212 27.05217 1.000 44.55515 577 PHE B CA 1
ATOM 5817 C C . PHE B 1 453 ? 43.08365 35.62833 28.48042 1.000 44.97923 577 PHE B C 1
ATOM 5818 O O . PHE B 1 453 ? 44.14757 35.72502 29.09565 1.000 49.80658 577 PHE B O 1
ATOM 5826 N N . LEU B 1 454 ? 41.90855 35.96137 29.00116 1.000 45.48394 578 LEU B N 1
ATOM 5827 C CA . LEU B 1 454 ? 41.77641 36.67000 30.26498 1.000 47.71510 578 LEU B CA 1
ATOM 5828 C C . LEU B 1 454 ? 40.91976 35.85254 31.21927 1.000 49.78993 578 LEU B C 1
ATOM 5829 O O . LEU B 1 454 ? 39.87578 35.32385 30.82137 1.000 50.22989 578 LEU B O 1
ATOM 5834 N N . TYR B 1 455 ? 41.37276 35.73270 32.46701 1.000 56.54043 579 TYR B N 1
ATOM 5835 C CA . TYR B 1 455 ? 40.68135 34.95245 33.48290 1.000 58.35282 579 TYR B CA 1
ATOM 5836 C C . TYR B 1 455 ? 40.55049 35.76076 34.76131 1.000 62.78062 579 TYR B C 1
ATOM 5837 O O . TYR B 1 455 ? 41.48084 36.46830 35.16083 1.000 64.37643 579 TYR B O 1
ATOM 5846 N N . LEU B 1 456 ? 39.38948 35.64547 35.39587 1.000 59.10792 580 LEU B N 1
ATOM 5847 C CA . LEU B 1 456 ? 39.09575 36.31325 36.65428 1.000 63.62714 580 LEU B CA 1
ATOM 5848 C C . LEU B 1 456 ? 39.09849 35.28033 37.77166 1.000 62.69000 580 LEU B C 1
ATOM 5849 O O . LEU B 1 456 ? 38.45180 34.23565 37.65613 1.000 64.67155 580 LEU B O 1
ATOM 5854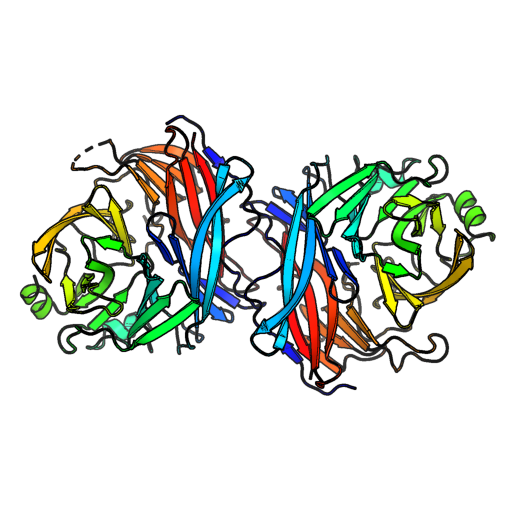 N N . ILE B 1 457 ? 39.82917 35.56881 38.84304 1.000 70.15401 581 ILE B N 1
ATOM 5855 C CA . ILE B 1 457 ? 39.88151 34.71488 40.02398 1.000 72.89388 581 ILE B CA 1
ATOM 5856 C C . ILE B 1 457 ? 39.32322 35.50478 41.19805 1.000 77.02820 581 ILE B C 1
ATOM 5857 O O . ILE B 1 457 ? 39.88250 36.54283 41.57340 1.000 79.25057 581 ILE B O 1
ATOM 5862 N N . LYS B 1 458 ? 38.21737 35.02931 41.76424 1.000 83.71475 582 LYS B N 1
ATOM 5863 C CA . LYS B 1 458 ? 37.61062 35.69718 42.91360 1.000 88.36024 582 LYS B CA 1
ATOM 5864 C C . LYS B 1 458 ? 37.42560 34.74027 44.09011 1.000 90.14775 582 LYS B C 1
ATOM 5865 O O . LYS B 1 458 ? 37.43121 33.52120 43.92130 1.000 89.14126 582 LYS B O 1
#

B-factor: mean 77.93, std 26.07, range [31.46, 184.06]

Secondary structure (DSSP, 8-state):
--S-EEEE--SS-SS---SSTTEEEEEEEEEEETTEEEEEEEEEES--SSSS-EEEEEEEEEEEE-GGG-EEEEEEEEEEPPPBSS--EEEEEE-SSEEEEEEE--SS-HHHHHTSSSPPPEEEEEEETTS-EEE--SPS---TTTEEEEEE-BS--EEETTEEEEEEEEEE-HHHHHHH--EEEEEEEEEEESSSSEEEEEEEEP-GGG--S--SEEEEEETTEEEEEE---SS--BPEEEEEEEEEETTEEEEEEEEE----SSB-S------EE-EEEE-------EEEEEEEEE-SS-EEEEEEEEESS-EEEEEE---TTS-EEEEEEEEEE-SSSS-EEEEEEEEEE-TTT-SEEEEEEEEEE-/---S-EEEE--SS-SS---SSTTEEEEEEEEEEETTEEEEEEEEEES--SSSS-EEEEEEEEEEEE-GGG-EEEEEEEEEEPPPBSS--EEEEEE-SSEEEEEEE--SS-HHHHHTSSSPPPEEEEEEETTS-EEE--SPSS--TTTEEEEEE-BS--EEETTEEEEEEEEEEEHHHHHHHHSS-----EEEEEEEEEEEEETTEEEEEEEEEP-GGG--S--SEEEEEETTEEEEEE---SS--BPEEEEEEEEEETTEEEEEEEEE----S-B------EE-EEEE--S-TTT--TT-EEEEEEEEESSS-EEEEEEEE-SS-EEEEEE---TTS-EEEEEEEEEEETTTTEEEEEEEEEEE-TTT-SEEEEEEEEEE-

Foldseek 3Di:
DDQDKDFDDQPDFPADWLPDQQKFWDLWEKEADVFKIKIKIKIFGFEQQFPTKIKMKIWIFGWDQDPPRDIDTDTQAMDIGDIANGTKFWAWYADQQFIKIKIFRDPDDPVVQQVAQFEGFIWIWGQGSVRDIGTLGGDPADDGRFFSYKGWASYYFYQAPQKTKTKMWGAGDPVSVVVLCVFIFIWIWIFHCDDPHTHLTYIAGAPCPVHDGAAHWYWDADPSWIKIWGWAQDCPWFGWIWTWDWDDDVSDIYTDHIHTQQADADTAQPVRTAAWAWAWDFDPVVLRTWIWTWHADPDPVDGGTWTFIAGRYHTSDIDGPDHNPFDWGHKDKHKDADPPPQKIKMKIWTWGQDPPSHGTIITIIIMIGD/DFDADKDFDDQPDFPADWLPDQQKFWDLWEKEADVFKIKIKIKIFGFAQQFCAKIKMKIWIFGWDQDPPRHIHTDTDEMDIGDIANGIWFWAWEADQFFIKIKIFRAPDDPVVQQVAQFEGFIWIWGQGPVRDIGTLGGDPADDGRFFRYKGWASYYWYCQPQKTKTKMKGWGDQVSVCVLVVHRQPPSIFIFIWMWIFGCDDPHTDLTHIEGARCNVHDGAAHWYWDAAPSWIKIWGFDPDPPWAGWIWTWDWDDDDSDIYTDHIHTAQADADTCPVPAAWEKAWDFADPDRVPHQQRTWIWTFHADCDPVDGATWTFIAGRHHTSYIDGPDHNPFDWGHKDKHKDDDPVDPKIKMKMWTWGQDPPSHGTIITIIIMITD

Sequence (751 aa):
SRNSISELKVPRDFVPSPGTFHGCSRFPSYSNHYGLWCYSHTVSNDTCDGSNPSVQILSVGKLITGDNGQPEHKTLYTQQLSQTDRLYHCSVTMTTLGCYILCSKPRVNETQDYETIGIEPMIIGMLGLDGVYTDLGNPVGISDNSLYAMYPGPGGGVMYKDFLVFPLHGGVRFSEASKMLVLVLDFLYVCTLLDNIPGECSIQLIPPDNMTMGSESKLYKLNNSLLLYKRSSSWWPYTEVYQLSLRVSKNSMKVRESVRLNITSTTRPGVTGVFQAPGIIRKALSEDLLFFQAWTSDSIARQGPLISLCRADSCVLTIPLGNSDVFIGYTDSFCLSDRDNEKIYCVALLELDNMPYSEMTIRSFLYLIKPSRNSISELKVPRDFVPSPGTFHGCSRFPSYSNHYGLWCYSHTVSNDTCDGSNPSVQILSVGKLITGDNGQPEHKTLYTQQLSQTDRLYHCSVTMTTLGCYILCSKPRVNETQDYETIGIEPMIIGMLGLDGVYTDLGNPVGISDNSLYAMYPGPGGGVMYKDFLVFPLHGGVRFSEASKMLGKNITFEVLVLDFLYVCTLLDNIPGECSIQLIPPDNMTMGSESKLYKLNNSLLLYKRSSSWWPYTEVYQLSLRVSKNSMKVRESVRLNITSTTRPGGVFQAPGIIRKALSPKESNEDLLFFQAWTSDSIARQGPLISLCRADSCVLTIPLGNSDVFIGYTDSFCLSDRDNEKIYCVALLELDNMPYSEMTIRSFLYLIK

Radius of gyration: 28.99 Å; Cα contacts (8 Å, |Δi|>4): 2239; chains: 2; bounding box: 88×53×76 Å

InterPro domains:
  IPR000665 Haemagglutinin/haemagglutinin-neuraminidase, paramyxovirus [PF00423] (31-581)
  IPR016285 Haemagglutinin-neuraminidase [PIRSF001072] (22-581)
  IPR016285 Haemagglutinin-neuraminidase [cd15469] (169-579)
  IPR036278 Sialidase superfamily [SSF50939] (146-581)